Protein AF-0000000081618077 (afdb_homodimer)

Nearest PDB structures (foldseek):
  6erg-assembly1_B  TM=7.953E-01  e=5.689E-42  Homo sapiens
  7zyg-assembly1_B  TM=7.832E-01  e=3.980E-41  Homo sapiens
  8bhv-assembly1_b  TM=7.689E-01  e=1.955E-40  Homo sapiens
  8asc-assembly1_F  TM=7.345E-01  e=3.499E-38  Homo sapiens
  8asc-assembly1_P  TM=7.189E-01  e=2.764E-38  Homo sapiens

Foldseek 3Di:
DPQFAEEEEEEDEQEAQDLPGDDDPVLLQLVLLLVLLVLLLCVQAPQPHKYAYKYARAPDQDFPVRFPRIHQDADPVRHRIDTRDLVVSVVSNPRHHDHGHDDQVVNLVRVLVVCVVPVDDPGAAEYEYRDQQPHAPVPDPDDLVVSLVSCQVSVYAYEYEHADDDPPDDPPPAHPSNVSVVVSCVSNVHHYYYSVVSSVVSLFNDDDDDDWDWQWAWEDEPPDTFIKTKTFDDAADDDRPDDFDWADVPPPPPPHDGGHGDDDDDQDFDPDPPRPRDDPVPDFDFDDDPNDTGTADPVRVVVPAQFPFFFHKYFPDKDAQVVPDPVQFDDDNTKMWMDGPDPVNHVVVVVVLVVCVVRRMKTWIWGDRGGSRDIWTWIWHWDDDDPPDDTTTIITTGDDPVPDDDADDDPCVVVCPPPDPVLVVLVVQLCVLQDQDCPPVVPDPPSCSLDDPPNQDQLVVRQVSQQVSCCSNPVPDDGDDRDPVSVCSPPRDPSSVVSNPVSVVVNCVVVPPPPPPPPPPPPPPPPPPPDDDDPPDDPDPPPPPPPPPCDPVCVVPVPPHPPPPPPVVPPVD/DPQFAEEEEEEAEQEAQDLPGDDDPVLLQLVLLLVLLVLLLCVQAPQPHKYAYKYARAPDQDFPVRFPRIDQDADPVRHRIDTRDLVVSVVSNPRHHDHGHDDQVVNLVRVLVVCVVPVDDPGAAEYEYRDQQPHAPVPDPDDLVVSLVSCQVSVYAYEYEHADDDPPDDPPPAHPSNVSVVVSCVSNVHHYYYSVVSSVVSLFRDDDDDDWDWQWAWEDEPPDTFIKTKTFDDAADDDRDDDFDWADVPPPPPPHPTGHGDDDDDQDFDPDPPRDRDDPVPDFDFDDDPNDTGTADPVRVVVPAQFPFFFHKYFPDKDALVVPDPVQFDDDNTKMWMDGPDPVNHVVVVVVLVVCVVRRMKTWIWGDRGGSRDIWTWIWHWDDDDPPDDTTTIITTGDDPVPDDDADDDPCVVVCPPPDPVLVVLVVQLCVLQDQDCPPVVPDPPSCSLDDPPNQDQLV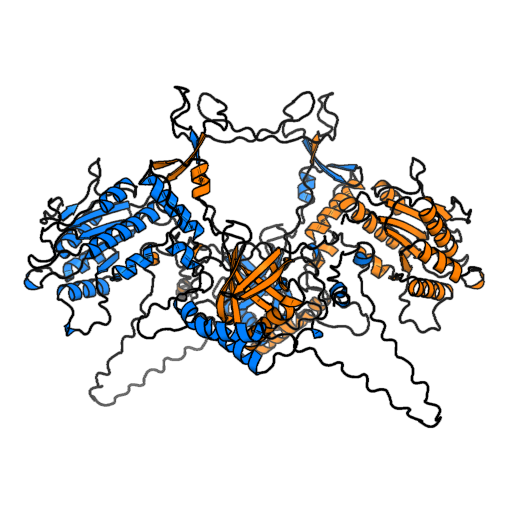VRQVSQQVSCCSNPVPDDGDDRDPVSVCSPPRDPSSVVSNPVSVVVNCVVVPPPPPPPDPPPPPPPPPPPDDDPDPDDPDPPCPPPPPPCDPVCVVPPDPHPPPPPPVVPPVD

Solvent-accessible surface area (backbone atoms only — not comparable to full-atom values): 64498 Å² total; per-residue (Å²): 131,76,82,68,46,38,39,41,32,40,37,42,57,29,28,15,52,35,93,87,46,76,72,56,66,67,59,46,53,49,47,35,51,38,52,40,36,54,41,49,42,28,22,73,76,40,50,83,26,34,34,31,47,33,36,27,6,33,97,48,65,40,53,92,82,63,48,73,19,24,26,57,48,50,50,98,84,68,38,50,62,38,56,39,37,60,66,60,42,52,53,51,67,64,63,66,78,42,87,32,62,32,55,71,65,60,42,50,52,51,50,53,48,49,49,65,71,67,57,83,64,95,47,48,38,37,37,41,39,42,46,74,50,68,39,64,58,92,73,59,89,67,62,67,65,55,56,46,50,52,34,56,73,68,58,40,41,42,36,39,31,27,71,61,80,67,86,84,53,62,78,86,75,59,45,61,37,45,50,48,53,51,51,46,21,68,76,52,72,28,44,79,40,27,49,66,56,47,40,65,41,40,69,61,76,69,82,65,58,67,77,83,72,60,50,73,48,46,42,26,54,89,88,44,71,38,46,25,28,35,34,70,29,19,52,60,77,75,75,72,80,72,73,40,39,17,33,31,69,76,45,76,55,91,80,62,66,55,68,36,79,53,51,77,42,77,46,56,42,30,76,55,96,65,68,46,64,63,58,81,84,45,48,37,42,24,43,80,48,40,93,40,78,37,75,41,52,75,69,47,52,59,62,45,44,48,75,66,44,62,57,40,34,32,58,41,31,28,42,53,45,82,66,60,49,74,61,47,37,31,28,45,61,48,20,32,35,36,36,56,58,44,78,85,26,36,54,62,48,50,51,51,37,50,52,26,53,76,70,44,36,26,37,35,27,34,36,20,83,38,71,41,31,76,68,41,46,29,36,36,39,62,41,69,91,47,87,90,45,46,67,28,28,34,47,40,36,40,37,34,27,83,21,44,54,86,64,71,45,69,84,54,74,76,57,61,65,77,65,50,71,67,55,47,49,49,53,49,50,38,48,61,30,33,34,63,70,74,70,59,55,84,81,64,84,72,73,73,61,71,85,37,68,31,57,39,68,51,47,50,60,45,46,35,52,49,47,52,51,46,41,65,79,34,76,86,55,79,82,76,76,83,58,66,71,49,59,48,69,73,40,49,52,71,68,38,57,62,49,35,57,62,43,49,58,54,44,52,56,57,70,66,47,71,78,77,72,76,72,75,76,67,73,70,68,76,66,81,72,77,72,78,80,77,79,75,79,83,77,80,80,81,77,78,72,82,74,76,78,63,49,63,50,50,68,77,36,72,54,59,60,63,70,79,68,67,55,75,66,60,64,84,103,130,74,82,68,47,38,38,41,32,41,35,42,56,31,27,15,53,36,92,86,46,74,71,55,67,66,60,44,55,50,48,35,50,39,53,39,37,54,41,48,42,28,22,73,76,40,50,82,26,34,35,29,48,34,36,26,6,33,97,48,64,41,54,94,82,64,49,73,19,24,25,57,48,51,50,97,85,66,38,51,63,39,58,39,39,59,67,61,44,52,52,51,67,64,63,67,78,42,86,32,62,32,56,70,66,62,42,50,51,52,50,54,50,50,49,65,72,66,56,83,64,94,48,49,37,38,38,41,38,42,45,74,49,68,38,65,55,93,72,58,91,67,62,67,66,56,55,46,49,52,35,57,73,68,58,40,41,43,36,38,32,25,71,62,80,68,87,82,52,63,79,85,74,59,45,61,38,44,50,48,53,51,51,46,22,66,75,55,72,28,43,80,40,26,48,66,56,48,40,64,44,40,69,61,76,68,80,68,60,66,76,82,71,60,51,74,48,44,43,27,54,89,88,44,71,36,46,27,27,35,33,70,30,19,50,60,78,75,76,73,81,74,71,40,39,16,35,32,68,75,45,76,56,92,80,62,65,55,66,36,78,51,50,75,43,77,47,58,41,28,75,55,95,67,66,48,64,62,58,81,83,46,49,36,42,25,45,79,50,39,92,39,78,36,77,41,54,76,70,47,52,60,61,45,45,48,73,65,43,62,58,41,34,33,59,42,30,27,40,53,45,81,66,60,48,74,60,45,38,31,28,44,63,48,19,32,36,36,35,58,57,43,78,85,26,36,53,63,49,50,51,51,38,50,52,28,53,76,67,44,36,25,37,35,28,34,36,20,84,39,71,41,30,76,66,40,46,30,35,38,38,62,41,69,91,45,87,91,46,46,68,29,29,34,49,40,38,40,36,34,26,84,24,43,52,84,64,70,44,68,86,56,78,75,56,61,64,76,63,52,70,68,55,46,49,50,51,48,49,38,48,59,30,32,33,63,69,76,69,60,56,83,82,62,84,73,75,73,62,70,88,37,68,31,57,39,68,52,47,50,61,45,45,35,52,50,47,51,52,46,39,64,77,34,76,85,55,80,83,74,75,84,58,66,70,48,58,49,69,72,41,50,50,70,70,39,57,61,49,35,57,62,43,49,56,54,46,51,56,57,70,64,47,70,78,75,70,76,70,72,75,65,71,69,67,76,66,82,73,70,80,81,82,76,80,76,76,85,76,80,77,80,75,79,70,82,74,76,76,62,50,63,50,48,67,78,37,70,53,58,58,61,72,79,70,67,56,76,68,59,64,82,104

Organism: Polistes dominula (NCBI:txid743375)

Structure (mmCIF, N/CA/C/O backbone):
data_AF-0000000081618077-model_v1
#
loop_
_entity.id
_entity.type
_entity.pdbx_description
1 polymer 'X-ray repair cross-complementing protein 5-like isoform X2'
#
loop_
_atom_site.group_PDB
_atom_site.id
_atom_site.type_symbol
_atom_site.label_atom_id
_atom_site.label_alt_id
_atom_site.label_comp_id
_atom_site.label_asym_id
_atom_site.label_entity_id
_atom_site.label_seq_id
_atom_site.pdbx_PDB_ins_code
_atom_site.Cartn_x
_atom_site.Cartn_y
_atom_site.Cartn_z
_atom_site.occupancy
_atom_site.B_iso_or_equiv
_atom_site.auth_seq_id
_atom_site.auth_comp_id
_atom_site.auth_asym_id
_atom_site.auth_atom_id
_atom_site.pdbx_PDB_model_num
ATOM 1 N N . MET A 1 1 ? 20.344 -14.266 -14.086 1 34.03 1 MET A N 1
ATOM 2 C CA . MET A 1 1 ? 20.453 -15.445 -14.938 1 34.03 1 MET A CA 1
ATOM 3 C C . MET A 1 1 ? 19.125 -15.734 -15.641 1 34.03 1 MET A C 1
ATOM 5 O O . MET A 1 1 ? 18.078 -15.781 -15 1 34.03 1 MET A O 1
ATOM 9 N N . VAL A 1 2 ? 19.094 -15.586 -16.797 1 46.75 2 VAL A N 1
ATOM 10 C CA . VAL A 1 2 ? 18.062 -15.742 -17.812 1 46.75 2 VAL A CA 1
ATOM 11 C C . VAL A 1 2 ? 17.391 -17.109 -17.656 1 46.75 2 VAL A C 1
ATOM 13 O O . VAL A 1 2 ? 18.062 -18.109 -17.406 1 46.75 2 VAL A O 1
ATOM 16 N N . ASN A 1 3 ? 16.109 -17.188 -17.203 1 62.53 3 ASN A N 1
ATOM 17 C CA . ASN A 1 3 ? 15.352 -18.438 -17.141 1 62.53 3 ASN A CA 1
ATOM 18 C C . ASN A 1 3 ? 15.734 -19.375 -18.281 1 62.53 3 ASN A C 1
ATOM 20 O O . ASN A 1 3 ? 15.586 -19.016 -19.453 1 62.53 3 ASN A O 1
ATOM 24 N N . LYS A 1 4 ? 16.688 -20.297 -17.953 1 77.75 4 LYS A N 1
ATOM 25 C CA . LYS A 1 4 ? 17.109 -21.281 -18.938 1 77.75 4 LYS A CA 1
ATOM 26 C C . LYS A 1 4 ? 15.914 -21.859 -19.688 1 77.75 4 LYS A C 1
ATOM 28 O O . LYS A 1 4 ? 14.836 -22.031 -19.109 1 77.75 4 LYS A O 1
ATOM 33 N N . LYS A 1 5 ? 16.125 -21.969 -20.938 1 87.56 5 LYS A N 1
ATOM 34 C CA . LYS A 1 5 ? 15.117 -22.578 -21.781 1 87.56 5 LYS A CA 1
ATOM 35 C C . LYS A 1 5 ? 14.773 -23.984 -21.328 1 87.56 5 LYS A C 1
ATOM 37 O O . LYS A 1 5 ? 15.633 -24.688 -20.781 1 87.56 5 LYS A O 1
ATOM 42 N N . GLU A 1 6 ? 13.57 -24.375 -21.438 1 91.44 6 GLU A N 1
ATOM 43 C CA . GLU A 1 6 ? 13.102 -25.688 -21.016 1 91.44 6 GLU A CA 1
ATOM 44 C C . GLU A 1 6 ? 12.555 -26.5 -22.188 1 91.44 6 GLU A C 1
ATOM 46 O O . GLU A 1 6 ? 11.891 -25.953 -23.062 1 91.44 6 GLU A O 1
ATOM 51 N N . LEU A 1 7 ? 13.016 -27.688 -22.297 1 94.44 7 LEU A N 1
ATOM 52 C CA . LEU A 1 7 ? 12.445 -28.656 -23.234 1 94.44 7 LEU A CA 1
ATOM 53 C C . LEU A 1 7 ? 11.547 -29.656 -22.5 1 94.44 7 LEU A C 1
ATOM 55 O O . LEU A 1 7 ? 12.016 -30.453 -21.688 1 94.44 7 LEU A O 1
ATOM 59 N N . LEU A 1 8 ? 10.281 -29.578 -22.75 1 95.81 8 LEU A N 1
ATOM 60 C CA . LEU A 1 8 ? 9.273 -30.422 -22.094 1 95.81 8 LEU A CA 1
ATOM 61 C C . LEU A 1 8 ? 8.68 -31.422 -23.094 1 95.81 8 LEU A C 1
ATOM 63 O O . LEU A 1 8 ? 8.133 -31.031 -24.125 1 95.81 8 LEU A O 1
ATOM 67 N N . VAL A 1 9 ? 8.836 -32.719 -22.797 1 97.38 9 VAL A N 1
ATOM 68 C CA . VAL A 1 9 ? 8.289 -33.75 -23.656 1 97.38 9 VAL A CA 1
ATOM 69 C C . VAL A 1 9 ? 7.141 -34.469 -22.953 1 97.38 9 VAL A C 1
ATOM 71 O O . VAL A 1 9 ? 7.316 -35 -21.859 1 97.38 9 VAL A O 1
ATOM 74 N N . PHE A 1 10 ? 5.973 -34.438 -23.562 1 98.12 10 PHE A N 1
ATOM 75 C CA . PHE A 1 10 ? 4.82 -35.188 -23.047 1 98.12 10 PHE A CA 1
ATOM 76 C C . PHE A 1 10 ? 4.742 -36.562 -23.641 1 98.12 10 PHE A C 1
ATOM 78 O O . PHE A 1 10 ? 4.805 -36.75 -24.859 1 98.12 10 PHE A O 1
ATOM 85 N N . VAL A 1 11 ? 4.684 -37.562 -22.828 1 98.12 11 VAL A N 1
ATOM 86 C CA . VAL A 1 11 ? 4.469 -38.938 -23.266 1 98.12 11 VAL A CA 1
ATOM 87 C C . VAL A 1 11 ? 3.076 -39.406 -22.844 1 98.12 11 VAL A C 1
ATOM 89 O O . VAL A 1 11 ? 2.84 -39.719 -21.672 1 98.12 11 VAL A O 1
ATOM 92 N N . ILE A 1 12 ? 2.174 -39.531 -23.781 1 97.25 12 ILE A N 1
ATOM 93 C CA . ILE A 1 12 ? 0.76 -39.75 -23.484 1 97.25 12 ILE A CA 1
ATOM 94 C C . ILE A 1 12 ? 0.323 -41.125 -23.938 1 97.25 12 ILE A C 1
ATOM 96 O O . ILE A 1 12 ? 0.612 -41.562 -25.062 1 97.25 12 ILE A O 1
ATOM 100 N N . ASN A 1 13 ? -0.361 -41.812 -23.078 1 94.25 13 ASN A N 1
ATOM 101 C CA . ASN A 1 13 ? -0.934 -43.125 -23.375 1 94.25 13 ASN A CA 1
ATOM 102 C C . ASN A 1 13 ? -2.279 -43 -24.094 1 94.25 13 ASN A C 1
ATOM 104 O O . ASN A 1 13 ? -3.256 -42.531 -23.5 1 94.25 13 ASN A O 1
ATOM 108 N N . VAL A 1 14 ? -2.41 -43.375 -25.312 1 94.25 14 VAL A N 1
ATOM 109 C CA . VAL A 1 14 ? -3.684 -43.344 -26.031 1 94.25 14 VAL A CA 1
ATOM 110 C C . VAL A 1 14 ? -4.176 -44.75 -26.297 1 94.25 14 VAL A C 1
ATOM 112 O O . VAL A 1 14 ? -5.246 -44.938 -26.875 1 94.25 14 VAL A O 1
ATOM 115 N N . GLY A 1 15 ? -3.383 -45.688 -25.844 1 90.94 15 GLY A N 1
ATOM 116 C CA . GLY A 1 15 ? -3.73 -47.062 -26.094 1 90.94 15 GLY A CA 1
ATOM 117 C C . GLY A 1 15 ? -4.078 -47.844 -24.828 1 90.94 15 GLY A C 1
ATOM 118 O O . GLY A 1 15 ? -4.586 -47.25 -23.859 1 90.94 15 GLY A O 1
ATOM 119 N N . VAL A 1 16 ? -3.975 -49.219 -24.938 1 86.62 16 VAL A N 1
ATOM 120 C CA . VAL A 1 16 ? -4.273 -50.094 -23.797 1 86.62 16 VAL A CA 1
ATOM 121 C C . VAL A 1 16 ? -3.004 -50.781 -23.344 1 86.62 16 VAL A C 1
ATOM 123 O O . VAL A 1 16 ? -2.1 -51.031 -24.141 1 86.62 16 VAL A O 1
ATOM 126 N N . SER A 1 17 ? -2.85 -50.938 -22.078 1 78.31 17 SER A N 1
ATOM 127 C CA . SER A 1 17 ? -1.654 -51.562 -21.516 1 78.31 17 SER A CA 1
ATOM 128 C C . SER A 1 17 ? -1.641 -53.062 -21.781 1 78.31 17 SER A C 1
ATOM 130 O O . SER A 1 17 ? -0.574 -53.688 -21.844 1 78.31 17 SER A O 1
ATOM 132 N N . SER A 1 18 ? -2.758 -53.656 -21.766 1 75.62 18 SER A N 1
ATOM 133 C CA . SER A 1 18 ? -2.865 -55.062 -22.078 1 75.62 18 SER A CA 1
ATOM 134 C C . SER A 1 18 ? -4.098 -55.375 -22.922 1 75.62 18 SER A C 1
ATOM 136 O O . SER A 1 18 ? -5.012 -54.531 -23 1 75.62 18 SER A O 1
ATOM 138 N N . LYS A 1 19 ? -4.02 -56.438 -23.609 1 70.19 19 LYS A N 1
ATOM 139 C CA . LYS A 1 19 ? -5.129 -56.844 -24.469 1 70.19 19 LYS A CA 1
ATOM 140 C C . LYS A 1 19 ? -6.43 -56.938 -23.672 1 70.19 19 LYS A C 1
ATOM 142 O O . LYS A 1 19 ? -7.512 -56.688 -24.219 1 70.19 19 LYS A O 1
ATOM 147 N N . ASP A 1 20 ? -6.277 -57.281 -22.359 1 67.19 20 ASP A N 1
ATOM 148 C CA . ASP A 1 20 ? -7.469 -57.5 -21.547 1 67.19 20 ASP A CA 1
ATOM 149 C C . ASP A 1 20 ? -7.832 -56.25 -20.75 1 67.19 20 ASP A C 1
ATOM 151 O O . ASP A 1 20 ? -8.836 -56.219 -20.047 1 67.19 20 ASP A O 1
ATOM 155 N N . SER A 1 21 ? -6.973 -55.312 -21.031 1 70.5 21 SER A N 1
ATOM 156 C CA . SER A 1 21 ? -7.215 -54.094 -20.219 1 70.5 21 SER A CA 1
ATOM 157 C C . SER A 1 21 ? -8.188 -53.156 -20.906 1 70.5 21 SER A C 1
ATOM 159 O O . SER A 1 21 ? -8.281 -53.156 -22.141 1 70.5 21 SER A O 1
ATOM 161 N N . GLN A 1 22 ? -9.094 -52.625 -20.078 1 71.81 22 GLN A N 1
ATOM 162 C CA . GLN A 1 22 ? -10.062 -51.656 -20.594 1 71.81 22 GLN A CA 1
ATOM 163 C C . GLN A 1 22 ? -9.469 -50.25 -20.625 1 71.81 22 GLN A C 1
ATOM 165 O O . GLN A 1 22 ? -8.68 -49.875 -19.75 1 71.81 22 GLN A O 1
ATOM 170 N N . SER A 1 23 ? -9.711 -49.688 -21.734 1 74.62 23 SER A N 1
ATOM 171 C CA . SER A 1 23 ? -9.312 -48.281 -21.875 1 74.62 23 SER A CA 1
ATOM 172 C C . SER A 1 23 ? -9.977 -47.406 -20.812 1 74.62 23 SER A C 1
ATOM 174 O O . SER A 1 23 ? -11.062 -47.719 -20.328 1 74.62 23 SER A O 1
ATOM 176 N N . ASN A 1 24 ? -9.281 -46.5 -20.234 1 81.62 24 ASN A N 1
ATOM 177 C CA . ASN A 1 24 ? -9.797 -45.562 -19.25 1 81.62 24 ASN A CA 1
ATOM 178 C C . ASN A 1 24 ? -9.984 -44.156 -19.859 1 81.62 24 ASN A C 1
ATOM 180 O O . ASN A 1 24 ? -9.055 -43.344 -19.844 1 81.62 24 ASN A O 1
ATOM 184 N N . PRO A 1 25 ? -11.094 -43.906 -20.391 1 88.44 25 PRO A N 1
ATOM 185 C CA . PRO A 1 25 ? -11.352 -42.594 -21.047 1 88.44 25 PRO A CA 1
ATOM 186 C C . PRO A 1 25 ? -11.18 -41.406 -20.094 1 88.44 25 PRO A C 1
ATOM 188 O O . PRO A 1 25 ? -10.789 -40.344 -20.516 1 88.44 25 PRO A O 1
ATOM 191 N N . VAL A 1 26 ? -11.453 -41.656 -18.828 1 90.75 26 VAL A N 1
ATOM 192 C CA . VAL A 1 26 ? -11.344 -40.594 -17.844 1 90.75 26 VAL A CA 1
ATOM 193 C C . VAL A 1 26 ? -9.883 -40.188 -17.688 1 90.75 26 VAL A C 1
ATOM 195 O O . VAL A 1 26 ? -9.578 -39 -17.562 1 90.75 26 VAL A O 1
ATOM 198 N N . PHE A 1 27 ? -9.023 -41.156 -17.734 1 92.62 27 PHE A N 1
ATOM 199 C CA . PHE A 1 27 ? -7.598 -40.906 -17.609 1 92.62 27 PHE A CA 1
ATOM 200 C C . PHE A 1 27 ? -7.098 -40.062 -18.766 1 92.62 27 PHE A C 1
ATOM 202 O O . PHE A 1 27 ? -6.359 -39.094 -18.562 1 92.62 27 PHE A O 1
ATOM 209 N N . LEU A 1 28 ? -7.516 -40.344 -19.953 1 94.62 28 LEU A N 1
ATOM 210 C CA . LEU A 1 28 ? -7.082 -39.594 -21.125 1 94.62 28 LEU A CA 1
ATOM 211 C C . LEU A 1 28 ? -7.648 -38.188 -21.094 1 94.62 28 LEU A C 1
ATOM 213 O O . LEU A 1 28 ? -6.957 -37.219 -21.453 1 94.62 28 LEU A O 1
ATOM 217 N N . ASP A 1 29 ? -8.898 -38.094 -20.688 1 95.19 29 ASP A N 1
ATOM 218 C CA . ASP A 1 29 ? -9.523 -36.781 -20.625 1 95.19 29 ASP A CA 1
ATOM 219 C C . ASP A 1 29 ? -8.766 -35.844 -19.672 1 95.19 29 ASP A C 1
ATOM 221 O O . ASP A 1 29 ? -8.516 -34.688 -19.984 1 95.19 29 ASP A O 1
ATOM 225 N N . LYS A 1 30 ? -8.414 -36.344 -18.531 1 95.12 30 LYS A N 1
ATOM 226 C CA . LYS A 1 30 ? -7.656 -35.562 -17.562 1 95.12 30 LYS A CA 1
ATOM 227 C C . LYS A 1 30 ? -6.258 -35.25 -18.094 1 95.12 30 LYS A C 1
ATOM 229 O O . LYS A 1 30 ? -5.73 -34.156 -17.844 1 95.12 30 LYS A O 1
ATOM 234 N N . THR A 1 31 ? -5.707 -36.219 -18.781 1 96.56 31 THR A N 1
ATOM 235 C CA . THR A 1 31 ? -4.398 -36.031 -19.375 1 96.56 31 THR A CA 1
ATOM 236 C C . THR A 1 31 ? -4.441 -34.844 -20.359 1 96.56 31 THR A C 1
ATOM 238 O O . THR A 1 31 ? -3.564 -34 -20.344 1 96.56 31 THR A O 1
ATOM 241 N N . LYS A 1 32 ? -5.465 -34.875 -21.188 1 97 32 LYS A N 1
ATOM 242 C CA . LYS A 1 32 ? -5.629 -33.812 -22.172 1 97 32 LYS A CA 1
ATOM 243 C C . LYS A 1 32 ? -5.684 -32.438 -21.5 1 97 32 LYS A C 1
ATOM 245 O O . LYS A 1 32 ? -5.035 -31.484 -21.953 1 97 32 LYS A O 1
ATOM 250 N N . LYS A 1 33 ? -6.406 -32.375 -20.406 1 94.94 33 LYS A N 1
ATOM 251 C CA . LYS A 1 33 ? -6.566 -31.125 -19.688 1 94.94 33 LYS A CA 1
ATOM 252 C C . LYS A 1 33 ? -5.25 -30.672 -19.047 1 94.94 33 LYS A C 1
ATOM 254 O O . LYS A 1 33 ? -4.906 -29.484 -19.078 1 94.94 33 LYS A O 1
ATOM 259 N N . ILE A 1 34 ? -4.543 -31.578 -18.469 1 96.19 34 ILE A N 1
ATOM 260 C CA . ILE A 1 34 ? -3.27 -31.281 -17.828 1 96.19 34 ILE A CA 1
ATOM 261 C C . ILE A 1 34 ? -2.285 -30.734 -18.859 1 96.19 34 ILE A C 1
ATOM 263 O O . ILE A 1 34 ? -1.62 -29.719 -18.625 1 96.19 34 ILE A O 1
ATOM 267 N N . VAL A 1 35 ? -2.188 -31.422 -19.984 1 97 35 VAL A N 1
ATOM 268 C CA . VAL A 1 35 ? -1.277 -31 -21.047 1 97 35 VAL A CA 1
ATOM 269 C C . VAL A 1 35 ? -1.683 -29.625 -21.562 1 97 35 VAL A C 1
ATOM 271 O O . VAL A 1 35 ? -0.826 -28.766 -21.812 1 97 35 VAL A O 1
ATOM 274 N N . GLN A 1 36 ? -2.977 -29.453 -21.719 1 95.44 36 GLN A N 1
ATOM 275 C CA . GLN A 1 36 ? -3.471 -28.141 -22.141 1 95.44 36 GLN A CA 1
ATOM 276 C C . GLN A 1 36 ? -3.035 -27.062 -21.156 1 95.44 36 GLN A C 1
ATOM 278 O O . GLN A 1 36 ? -2.535 -26.016 -21.578 1 95.44 36 GLN A O 1
ATOM 283 N N . HIS A 1 37 ? -3.219 -27.328 -19.906 1 94.62 37 HIS A N 1
ATOM 284 C CA . HIS A 1 37 ? -2.855 -26.359 -18.875 1 94.62 37 HIS A CA 1
ATOM 285 C C . HIS A 1 37 ? -1.369 -26.016 -18.938 1 94.62 37 HIS A C 1
ATOM 287 O O . HIS A 1 37 ? -0.991 -24.844 -18.875 1 94.62 37 HIS A O 1
ATOM 293 N N . LEU A 1 38 ? -0.6 -27 -19.047 1 94.81 38 LEU A N 1
ATOM 294 C CA . LEU A 1 38 ? 0.847 -26.812 -19.078 1 94.81 38 LEU A CA 1
ATOM 295 C C . LEU A 1 38 ? 1.277 -26.047 -20.312 1 94.81 38 LEU A C 1
ATOM 297 O O . LEU A 1 38 ? 2.156 -25.172 -20.25 1 94.81 38 LEU A O 1
ATOM 301 N N . MET A 1 39 ? 0.661 -26.344 -21.406 1 94 39 MET A N 1
ATOM 302 C CA . MET A 1 39 ? 0.967 -25.641 -22.656 1 94 39 MET A CA 1
ATOM 303 C C . MET A 1 39 ? 0.556 -24.188 -22.578 1 94 39 MET A C 1
ATOM 305 O O . MET A 1 39 ? 1.293 -23.297 -23.016 1 94 39 MET A O 1
ATOM 309 N N . GLU A 1 40 ? -0.599 -23.969 -22.047 1 92.5 40 GLU A N 1
ATOM 310 C CA . GLU A 1 40 ? -1.066 -22.594 -21.875 1 92.5 40 GLU A CA 1
ATOM 311 C C . GLU A 1 40 ? -0.098 -21.797 -21.016 1 92.5 40 GLU A C 1
ATOM 313 O O . GLU A 1 40 ? 0.224 -20.641 -21.344 1 92.5 40 GLU A O 1
ATOM 318 N N . LYS A 1 41 ? 0.281 -22.391 -19.938 1 91.25 41 LYS A N 1
ATOM 319 C CA . LYS A 1 41 ? 1.24 -21.719 -19.062 1 91.25 41 LYS A CA 1
ATOM 320 C C . LYS A 1 41 ? 2.496 -21.312 -19.828 1 91.25 41 LYS A C 1
ATOM 322 O O . LYS A 1 41 ? 3 -20.203 -19.641 1 91.25 41 LYS A O 1
ATOM 327 N N . LYS A 1 42 ? 2.977 -22.172 -20.688 1 92.12 42 LYS A N 1
ATOM 328 C CA . LYS A 1 42 ? 4.172 -21.875 -21.469 1 92.12 42 LYS A CA 1
ATOM 329 C C . LYS A 1 42 ? 3.895 -20.797 -22.516 1 92.12 42 LYS A C 1
ATOM 331 O O . LYS A 1 42 ? 4.719 -19.906 -22.734 1 92.12 42 LYS A O 1
ATOM 336 N N . ILE A 1 43 ? 2.777 -20.875 -23.141 1 91.56 43 ILE A N 1
ATOM 337 C CA . ILE A 1 43 ? 2.414 -19.891 -24.156 1 91.56 43 ILE A CA 1
ATOM 338 C C . ILE A 1 43 ? 2.391 -18.5 -23.531 1 91.56 43 ILE A C 1
ATOM 340 O O . ILE A 1 43 ? 2.873 -17.531 -24.141 1 91.56 43 ILE A O 1
ATOM 344 N N . PHE A 1 44 ? 1.904 -18.375 -22.391 1 87 44 PHE A N 1
ATOM 345 C CA . PHE A 1 44 ? 1.697 -17.062 -21.781 1 87 44 PHE A CA 1
ATOM 346 C C . PHE A 1 44 ? 2.986 -16.547 -21.141 1 87 44 PHE A C 1
ATOM 348 O O . PHE A 1 44 ? 3.287 -15.359 -21.219 1 87 44 PHE A O 1
ATOM 355 N N . TYR A 1 45 ? 3.705 -17.375 -20.516 1 84.25 45 TYR A N 1
ATOM 356 C CA . TYR A 1 45 ? 4.793 -16.844 -19.703 1 84.25 45 TYR A CA 1
ATOM 357 C C . TYR A 1 45 ? 6.148 -17.266 -20.266 1 84.25 45 TYR A C 1
ATOM 359 O O . TYR A 1 45 ? 7.164 -16.609 -20 1 84.25 45 TYR A O 1
ATOM 367 N N . ARG A 1 46 ? 6.188 -18.453 -21.016 1 88.5 46 ARG A N 1
ATOM 368 C CA . ARG A 1 46 ? 7.449 -18.969 -21.531 1 88.5 46 ARG A CA 1
ATOM 369 C C . ARG A 1 46 ? 7.305 -19.406 -22.984 1 88.5 46 ARG A C 1
ATOM 371 O O . ARG A 1 46 ? 7.508 -20.578 -23.312 1 88.5 46 ARG A O 1
ATOM 378 N N . PRO A 1 47 ? 7.113 -18.406 -23.781 1 88.06 47 PRO A N 1
ATOM 379 C CA . PRO A 1 47 ? 6.824 -18.75 -25.172 1 88.06 47 PRO A CA 1
ATOM 380 C C . PRO A 1 47 ? 8.047 -19.297 -25.906 1 88.06 47 PRO A C 1
ATOM 382 O O . PRO A 1 47 ? 7.902 -19.922 -26.969 1 88.06 47 PRO A O 1
ATOM 385 N N . LYS A 1 48 ? 9.242 -19.156 -25.375 1 88.44 48 LYS A N 1
ATOM 386 C CA . LYS A 1 48 ? 10.453 -19.594 -26.062 1 88.44 48 LYS A CA 1
ATOM 387 C C . LYS A 1 48 ? 10.805 -21.031 -25.688 1 88.44 48 LYS A C 1
ATOM 389 O O . LYS A 1 48 ? 11.719 -21.625 -26.266 1 88.44 48 LYS A O 1
ATOM 394 N N . ASP A 1 49 ? 10.133 -21.625 -24.766 1 91.25 49 ASP A N 1
ATOM 395 C CA . ASP A 1 49 ? 10.352 -23.016 -24.391 1 91.25 49 ASP A CA 1
ATOM 396 C C . ASP A 1 49 ? 9.969 -23.953 -25.547 1 91.25 49 ASP A C 1
ATOM 398 O O . ASP A 1 49 ? 9.367 -23.516 -26.531 1 91.25 49 ASP A O 1
ATOM 402 N N . GLU A 1 50 ? 10.422 -25.125 -25.438 1 93.62 50 GLU A N 1
ATOM 403 C CA . GLU A 1 50 ? 10.164 -26.109 -26.484 1 93.62 50 GLU A CA 1
ATOM 404 C C . GLU A 1 50 ? 9.359 -27.297 -25.938 1 93.62 50 GLU A C 1
ATOM 406 O O . GLU A 1 50 ? 9.531 -27.688 -24.781 1 93.62 50 GLU A O 1
ATOM 411 N N . ILE A 1 51 ? 8.523 -27.828 -26.812 1 95.44 51 ILE A N 1
ATOM 412 C CA . ILE A 1 51 ? 7.637 -28.922 -26.422 1 95.44 51 ILE A CA 1
ATOM 413 C C . ILE A 1 51 ? 7.75 -30.062 -27.422 1 95.44 51 ILE A C 1
ATOM 415 O O . ILE A 1 51 ? 7.836 -29.844 -28.625 1 95.44 51 ILE A O 1
ATOM 419 N N . GLY A 1 52 ? 7.895 -31.266 -26.922 1 96.31 52 GLY A N 1
ATOM 420 C CA . GLY A 1 52 ? 7.742 -32.5 -27.688 1 96.31 52 GLY A CA 1
ATOM 421 C C . GLY A 1 52 ? 6.551 -33.312 -27.25 1 96.31 52 GLY A C 1
ATOM 422 O O . GLY A 1 52 ? 6.227 -33.375 -26.062 1 96.31 52 GLY A O 1
ATOM 423 N N . LEU A 1 53 ? 5.852 -33.906 -28.203 1 97 53 LEU A N 1
ATOM 424 C CA . LEU A 1 53 ? 4.684 -34.75 -27.922 1 97 53 LEU A CA 1
ATOM 425 C C . LEU A 1 53 ? 4.879 -36.156 -28.469 1 97 53 LEU A C 1
ATOM 427 O O . LEU A 1 53 ? 5.148 -36.344 -29.656 1 97 53 LEU A O 1
ATOM 431 N N . LEU A 1 54 ? 4.863 -37.094 -27.609 1 97.44 54 LEU A N 1
ATOM 432 C CA . LEU A 1 54 ? 4.992 -38.5 -27.953 1 97.44 54 LEU A CA 1
ATOM 433 C C . LEU A 1 54 ? 3.754 -39.281 -27.531 1 97.44 54 LEU A C 1
ATOM 435 O O . LEU A 1 54 ? 3.322 -39.188 -26.375 1 97.44 54 LEU A O 1
ATOM 439 N N . LEU A 1 55 ? 3.156 -40 -28.438 1 97.12 55 LEU A N 1
ATOM 440 C CA . LEU A 1 55 ? 1.999 -40.844 -28.156 1 97.12 55 LEU A CA 1
ATOM 441 C C . LEU A 1 55 ? 2.375 -42.344 -28.219 1 97.12 55 LEU A C 1
ATOM 443 O O . LEU A 1 55 ? 3.098 -42.75 -29.109 1 97.12 55 LEU A O 1
ATOM 447 N N . TYR A 1 56 ? 2.051 -43.031 -27.266 1 94.5 56 TYR A N 1
ATOM 448 C CA . TYR A 1 56 ? 2.201 -44.5 -27.375 1 94.5 56 TYR A CA 1
ATOM 449 C C . TYR A 1 56 ? 0.848 -45.188 -27.297 1 94.5 56 TYR A C 1
ATOM 451 O O . TYR A 1 56 ? -0.068 -44.688 -26.625 1 94.5 56 TYR A O 1
ATOM 459 N N . GLY A 1 57 ? 0.691 -46.25 -27.938 1 92.19 57 GLY A N 1
ATOM 460 C CA . GLY A 1 57 ? -0.598 -46.875 -28.203 1 92.19 57 GLY A CA 1
ATOM 461 C C . GLY A 1 57 ? -1.299 -46.281 -29.406 1 92.19 57 GLY A C 1
ATOM 462 O O . GLY A 1 57 ? -2.525 -46.344 -29.516 1 92.19 57 GLY A O 1
ATOM 463 N N . SER A 1 58 ? -0.57 -45.562 -30.203 1 93.56 58 SER A N 1
ATOM 464 C CA . SER A 1 58 ? -1.085 -44.938 -31.422 1 93.56 58 SER A CA 1
ATOM 465 C C . SER A 1 58 ? -1.229 -46 -32.531 1 93.56 58 SER A C 1
ATOM 467 O O . SER A 1 58 ? -0.605 -47.062 -32.469 1 93.56 58 SER A O 1
ATOM 469 N N . THR A 1 59 ? -2.031 -45.719 -33.562 1 92.94 59 THR A N 1
ATOM 470 C CA . THR A 1 59 ? -2.213 -46.594 -34.688 1 92.94 59 THR A CA 1
ATOM 471 C C . THR A 1 59 ? -1.032 -46.469 -35.656 1 92.94 59 THR A C 1
ATOM 473 O O . THR A 1 59 ? -0.82 -47.344 -36.5 1 92.94 59 THR A O 1
ATOM 476 N N . THR A 1 60 ? -0.291 -45.438 -35.5 1 93.06 60 THR A N 1
ATOM 477 C CA . THR A 1 60 ? 0.853 -45.188 -36.375 1 93.06 60 THR A CA 1
ATOM 478 C C . THR A 1 60 ? 2.162 -45.344 -35.594 1 93.06 60 THR A C 1
ATOM 480 O O . THR A 1 60 ? 2.205 -45.156 -34.375 1 93.06 60 THR A O 1
ATOM 483 N N . THR A 1 61 ? 3.148 -45.906 -36.219 1 93.5 61 THR A N 1
ATOM 484 C CA . THR A 1 61 ? 4.492 -46.031 -35.688 1 93.5 61 THR A CA 1
ATOM 485 C C . THR A 1 61 ? 5.449 -45.062 -36.344 1 93.5 61 THR A C 1
ATOM 487 O O . THR A 1 61 ? 5.688 -45.125 -37.562 1 93.5 61 THR A O 1
ATOM 490 N N . LEU A 1 62 ? 5.824 -44.094 -35.656 1 93.62 62 LEU A N 1
ATOM 491 C CA . LEU A 1 62 ? 6.75 -43.094 -36.156 1 93.62 62 LEU A CA 1
ATOM 492 C C . LEU A 1 62 ? 7.742 -42.656 -35.094 1 93.62 62 LEU A C 1
ATOM 494 O O . LEU A 1 62 ? 7.453 -41.75 -34.312 1 93.62 62 LEU A O 1
ATOM 498 N N . ASN A 1 63 ? 8.891 -43.219 -34.969 1 91.56 63 ASN A N 1
ATOM 499 C CA . ASN A 1 63 ? 10 -42.906 -34.062 1 91.56 63 ASN A CA 1
ATOM 500 C C . ASN A 1 63 ? 11.312 -43.5 -34.594 1 91.56 63 ASN A C 1
ATOM 502 O O . ASN A 1 63 ? 11.312 -44.375 -35.438 1 91.56 63 ASN A O 1
ATOM 506 N N . GLU A 1 64 ? 12.312 -43.062 -34.188 1 89.69 64 GLU A N 1
ATOM 507 C CA . GLU A 1 64 ? 13.609 -43.469 -34.719 1 89.69 64 GLU A CA 1
ATOM 508 C C . GLU A 1 64 ? 13.961 -44.875 -34.219 1 89.69 64 GLU A C 1
ATOM 510 O O . GLU A 1 64 ? 14.672 -45.625 -34.906 1 89.69 64 GLU A O 1
ATOM 515 N N . ASN A 1 65 ? 13.461 -45.281 -33.094 1 90.31 65 ASN A N 1
ATOM 516 C CA . ASN A 1 65 ? 13.75 -46.625 -32.531 1 90.31 65 ASN A CA 1
ATOM 517 C C . ASN A 1 65 ? 12.828 -47.688 -33.125 1 90.31 65 ASN A C 1
ATOM 519 O O . ASN A 1 65 ? 13.016 -48.875 -32.844 1 90.31 65 ASN A O 1
ATOM 523 N N . ASN A 1 66 ? 11.828 -47.312 -33.844 1 91.88 66 ASN A N 1
ATOM 524 C CA . ASN A 1 66 ? 10.867 -48.188 -34.5 1 91.88 66 ASN A CA 1
ATOM 525 C C . ASN A 1 66 ? 10.086 -49.031 -33.5 1 91.88 66 ASN A C 1
ATOM 527 O O . ASN A 1 66 ? 9.852 -50.219 -33.719 1 91.88 66 ASN A O 1
ATOM 531 N N . PHE A 1 67 ? 9.875 -48.438 -32.406 1 91.25 67 PHE A N 1
ATOM 532 C CA . PHE A 1 67 ? 8.977 -49.094 -31.469 1 91.25 67 PHE A CA 1
ATOM 533 C C . PHE A 1 67 ? 7.547 -49.094 -31.984 1 91.25 67 PHE A C 1
ATOM 535 O O . PHE A 1 67 ? 7.043 -48.062 -32.406 1 91.25 67 PHE A O 1
ATOM 542 N N . ASN A 1 68 ? 6.906 -50.25 -31.891 1 91.62 68 ASN A N 1
ATOM 543 C CA . ASN A 1 68 ? 5.559 -50.375 -32.438 1 91.62 68 ASN A CA 1
ATOM 544 C C . ASN A 1 68 ? 4.562 -49.5 -31.688 1 91.62 68 ASN A C 1
ATOM 546 O O . ASN A 1 68 ? 4.598 -49.406 -30.453 1 91.62 68 ASN A O 1
ATOM 550 N N . ASN A 1 69 ? 3.699 -48.75 -32.375 1 94.06 69 ASN A N 1
ATOM 551 C CA . ASN A 1 69 ? 2.576 -47.969 -31.875 1 94.06 69 ASN A CA 1
ATOM 552 C C . ASN A 1 69 ? 3.051 -46.781 -31.062 1 94.06 69 ASN A C 1
ATOM 554 O O . ASN A 1 69 ? 2.352 -46.344 -30.141 1 94.06 69 ASN A O 1
ATOM 558 N N . VAL A 1 70 ? 4.293 -46.406 -31.188 1 94.62 70 VAL A N 1
ATOM 559 C CA . VAL A 1 70 ? 4.82 -45.188 -30.594 1 94.62 70 VAL A CA 1
ATOM 560 C C . VAL A 1 70 ? 5.027 -44.125 -31.688 1 94.62 70 VAL A C 1
ATOM 562 O O . VAL A 1 70 ? 5.707 -44.375 -32.688 1 94.62 70 VAL A O 1
ATOM 565 N N . GLU A 1 71 ? 4.391 -43 -31.5 1 96.12 71 GLU A N 1
ATOM 566 C CA . GLU A 1 71 ? 4.395 -42 -32.562 1 96.12 71 GLU A CA 1
ATOM 567 C C . GLU A 1 71 ? 4.926 -40.656 -32.031 1 96.12 71 GLU A C 1
ATOM 569 O O . GLU A 1 71 ? 4.41 -40.125 -31.047 1 96.12 71 GLU A O 1
ATOM 574 N N . GLU A 1 72 ? 5.949 -40.156 -32.594 1 96 72 GLU A N 1
ATOM 575 C CA . GLU A 1 72 ? 6.402 -38.781 -32.375 1 96 72 GLU A CA 1
ATOM 576 C C . GLU A 1 72 ? 5.602 -37.781 -33.219 1 96 72 GLU A C 1
ATOM 578 O O . GLU A 1 72 ? 5.602 -37.875 -34.438 1 96 72 GLU A O 1
ATOM 583 N N . ILE A 1 73 ? 4.941 -36.875 -32.594 1 94.62 73 ILE A N 1
ATOM 584 C CA . ILE A 1 73 ? 4.082 -35.938 -33.312 1 94.62 73 ILE A CA 1
ATOM 585 C C . ILE A 1 73 ? 4.926 -34.812 -33.906 1 94.62 73 ILE A C 1
ATOM 587 O O . ILE A 1 73 ? 5.758 -34.219 -33.219 1 94.62 73 ILE A O 1
ATOM 591 N N . GLN A 1 74 ? 4.75 -34.594 -35.125 1 91.94 74 GLN A N 1
ATOM 592 C CA . GLN A 1 74 ? 5.473 -33.562 -35.844 1 91.94 74 GLN A CA 1
ATOM 593 C C . GLN A 1 74 ? 4.523 -32.469 -36.344 1 91.94 74 GLN A C 1
ATOM 595 O O . GLN A 1 74 ? 3.346 -32.75 -36.594 1 91.94 74 GLN A O 1
ATOM 600 N N . ASN A 1 75 ? 5.031 -31.344 -36.344 1 87.44 75 ASN A N 1
ATOM 601 C CA . ASN A 1 75 ? 4.223 -30.281 -36.906 1 87.44 75 ASN A CA 1
ATOM 602 C C . ASN A 1 75 ? 4.219 -30.328 -38.438 1 87.44 75 ASN A C 1
ATOM 604 O O . ASN A 1 75 ? 4.73 -31.281 -39.031 1 87.44 75 ASN A O 1
ATOM 608 N N . ASP A 1 76 ? 3.637 -29.312 -39.031 1 83.19 76 ASP A N 1
ATOM 609 C CA . ASP A 1 76 ? 3.502 -29.266 -40.469 1 83.19 76 ASP A CA 1
ATOM 610 C C . ASP A 1 76 ? 4.867 -29.203 -41.156 1 83.19 76 ASP A C 1
ATOM 612 O O . ASP A 1 76 ? 5.039 -29.703 -42.281 1 83.19 76 ASP A O 1
ATOM 616 N N . SER A 1 77 ? 5.91 -28.719 -40.469 1 83.81 77 SER A N 1
ATOM 617 C CA . SER A 1 77 ? 7.262 -28.609 -41.031 1 83.81 77 SER A CA 1
ATOM 618 C C . SER A 1 77 ? 8.094 -29.828 -40.656 1 83.81 77 SER A C 1
ATOM 620 O O . SER A 1 77 ? 9.32 -29.812 -40.781 1 83.81 77 SER A O 1
ATOM 622 N N . GLN A 1 78 ? 7.484 -30.844 -40.094 1 84.44 78 GLN A N 1
ATOM 623 C CA . GLN A 1 78 ? 8.102 -32.125 -39.719 1 84.44 78 GLN A CA 1
ATOM 624 C C . GLN A 1 78 ? 9.094 -31.969 -38.594 1 84.44 78 GLN A C 1
ATOM 626 O O . GLN A 1 78 ? 10.094 -32.688 -38.531 1 84.44 78 GLN A O 1
ATOM 631 N N . CYS A 1 79 ? 8.828 -30.938 -37.875 1 89.06 79 CYS A N 1
ATOM 632 C CA . CYS A 1 79 ? 9.633 -30.766 -36.656 1 89.06 79 CYS A CA 1
ATOM 633 C C . CYS A 1 79 ? 8.992 -31.469 -35.469 1 89.06 79 CYS A C 1
ATOM 635 O O . CYS A 1 79 ? 7.797 -31.312 -35.219 1 89.06 79 CYS A O 1
ATOM 637 N N . VAL A 1 80 ? 9.781 -32.219 -34.781 1 91.31 80 VAL A N 1
ATOM 638 C CA . VAL A 1 80 ? 9.281 -33 -33.656 1 91.31 80 VAL A CA 1
ATOM 639 C C . VAL A 1 80 ? 9.203 -32.156 -32.406 1 91.31 80 VAL A C 1
ATOM 641 O O . VAL A 1 80 ? 8.352 -32.344 -31.531 1 91.31 80 VAL A O 1
ATOM 644 N N . ILE A 1 81 ? 10.117 -31.188 -32.344 1 93.75 81 ILE A N 1
ATOM 645 C CA . ILE A 1 81 ? 10.117 -30.234 -31.219 1 93.75 81 ILE A CA 1
ATOM 646 C C . ILE A 1 81 ? 9.633 -28.875 -31.719 1 93.75 81 ILE A C 1
ATOM 648 O O . ILE A 1 81 ? 10.039 -28.406 -32.781 1 93.75 81 ILE A O 1
ATOM 652 N N . GLN A 1 82 ? 8.734 -28.281 -31.031 1 91.94 82 GLN A N 1
ATOM 653 C CA . GLN A 1 82 ? 8.172 -27 -31.438 1 91.94 82 GLN A CA 1
ATOM 654 C C . GLN A 1 82 ? 7.922 -26.109 -30.219 1 91.94 82 GLN A C 1
ATOM 656 O O . GLN A 1 82 ? 7.93 -26.578 -29.078 1 91.94 82 GLN A O 1
ATOM 661 N N . MET A 1 83 ? 7.727 -24.875 -30.578 1 92.38 83 MET A N 1
ATOM 662 C CA . MET A 1 83 ? 7.324 -23.938 -29.531 1 92.38 83 MET A CA 1
ATOM 663 C C . MET A 1 83 ? 5.863 -24.141 -29.156 1 92.38 83 MET A C 1
ATOM 665 O O . MET A 1 83 ? 5.062 -24.609 -29.969 1 92.38 83 MET A O 1
ATOM 669 N N . PRO A 1 84 ? 5.582 -23.891 -27.875 1 93.25 84 PRO A N 1
ATOM 670 C CA . PRO A 1 84 ? 4.18 -24.047 -27.484 1 93.25 84 PRO A CA 1
ATOM 671 C C . PRO A 1 84 ? 3.236 -23.172 -28.297 1 93.25 84 PRO A C 1
ATOM 673 O O . PRO A 1 84 ? 3.518 -21.984 -28.516 1 93.25 84 PRO A O 1
ATOM 676 N N . ASN A 1 85 ? 2.199 -23.688 -28.797 1 92 85 ASN A N 1
ATOM 677 C CA . ASN A 1 85 ? 1.226 -22.969 -29.609 1 92 85 ASN A CA 1
ATOM 678 C C . ASN A 1 85 ? -0.172 -23.562 -29.469 1 92 85 ASN A C 1
ATOM 680 O O . ASN A 1 85 ? -0.339 -24.641 -28.891 1 92 85 ASN A O 1
ATOM 684 N N . TRP A 1 86 ? -1.112 -22.938 -30.016 1 92.62 86 TRP A N 1
ATOM 685 C CA . TRP A 1 86 ? -2.512 -23.312 -29.844 1 92.62 86 TRP A CA 1
ATOM 686 C C . TRP A 1 86 ? -2.865 -24.516 -30.703 1 92.62 86 TRP A C 1
ATOM 688 O O . TRP A 1 86 ? -3.748 -25.297 -30.359 1 92.62 86 TRP A O 1
ATOM 698 N N . ASP A 1 87 ? -2.199 -24.672 -31.797 1 91.69 87 ASP A N 1
ATOM 699 C CA . ASP A 1 87 ? -2.453 -25.812 -32.656 1 91.69 87 ASP A CA 1
ATOM 700 C C . ASP A 1 87 ? -2.146 -27.125 -31.953 1 91.69 87 ASP A C 1
ATOM 702 O O . ASP A 1 87 ? -2.877 -28.109 -32.125 1 91.69 87 ASP A O 1
ATOM 706 N N . LEU A 1 88 ? -1.054 -27.141 -31.297 1 93.31 88 LEU A N 1
ATOM 707 C CA . LEU A 1 88 ? -0.687 -28.328 -30.531 1 93.31 88 LEU A CA 1
ATOM 708 C C . LEU A 1 88 ? -1.745 -28.641 -29.484 1 93.31 88 LEU A C 1
ATOM 710 O O . LEU A 1 88 ? -2.068 -29.812 -29.266 1 93.31 88 LEU A O 1
ATOM 714 N N . ILE A 1 89 ? -2.258 -27.609 -28.812 1 95.12 89 ILE A N 1
ATOM 715 C CA . ILE A 1 89 ? -3.297 -27.812 -27.812 1 95.12 89 ILE A CA 1
ATOM 716 C C . ILE A 1 89 ? -4.543 -28.406 -28.453 1 95.12 89 ILE A C 1
ATOM 718 O O . ILE A 1 89 ? -5.168 -29.312 -27.906 1 95.12 89 ILE A O 1
ATOM 722 N N . GLN A 1 90 ? -4.906 -27.891 -29.594 1 93.56 90 GLN A N 1
ATOM 723 C CA . GLN A 1 90 ? -6.055 -28.422 -30.328 1 93.56 90 GLN A CA 1
ATOM 724 C C . GLN A 1 90 ? -5.848 -29.891 -30.703 1 93.56 90 GLN A C 1
ATOM 726 O O . GLN A 1 90 ? -6.773 -30.688 -30.609 1 93.56 90 GLN A O 1
ATOM 731 N N . PHE A 1 91 ? -4.691 -30.219 -31.156 1 94.81 91 PHE A N 1
ATOM 732 C CA . PHE A 1 91 ? -4.359 -31.594 -31.5 1 94.81 91 PHE A CA 1
ATOM 733 C C . PHE A 1 91 ? -4.57 -32.5 -30.297 1 94.81 91 PHE A C 1
ATOM 735 O O . PHE A 1 91 ? -5.203 -33.562 -30.422 1 94.81 91 PHE A O 1
ATOM 742 N N . VAL A 1 92 ? -3.994 -32.156 -29.172 1 96.25 92 VAL A N 1
ATOM 743 C CA . VAL A 1 92 ? -4.078 -32.969 -27.953 1 96.25 92 VAL A CA 1
ATOM 744 C C . VAL A 1 92 ? -5.539 -33.094 -27.547 1 96.25 92 VAL A C 1
ATOM 746 O O . VAL A 1 92 ? -5.957 -34.188 -27.109 1 96.25 92 VAL A O 1
ATOM 749 N N . SER A 1 93 ? -6.289 -32 -27.641 1 94.69 93 SER A N 1
ATOM 750 C CA . SER A 1 93 ? -7.688 -32.031 -27.234 1 94.69 93 SER A CA 1
ATOM 751 C C . SER A 1 93 ? -8.492 -33.031 -28.078 1 94.69 93 SER A C 1
ATOM 753 O O . SER A 1 93 ? -9.531 -33.531 -27.625 1 94.69 93 SER A O 1
ATOM 755 N N . ASN A 1 94 ? -8 -33.344 -29.234 1 94.62 94 ASN A N 1
ATOM 756 C CA . ASN A 1 94 ? -8.742 -34.219 -30.141 1 94.62 94 ASN A CA 1
ATOM 757 C C . ASN A 1 94 ? -8.219 -35.625 -30.109 1 94.62 94 ASN A C 1
ATOM 759 O O . ASN A 1 94 ? -8.641 -36.469 -30.906 1 94.62 94 ASN A O 1
ATOM 763 N N . LEU A 1 95 ? -7.32 -35.938 -29.25 1 95.38 95 LEU A N 1
ATOM 764 C CA . LEU A 1 95 ? -6.793 -37.281 -29.125 1 95.38 95 LEU A CA 1
ATOM 765 C C . LEU A 1 95 ? -7.898 -38.281 -28.734 1 95.38 95 LEU A C 1
ATOM 767 O O . LEU A 1 95 ? -8.781 -37.938 -27.938 1 95.38 95 LEU A O 1
ATOM 771 N N . GLN A 1 96 ? -7.844 -39.438 -29.281 1 93.94 96 GLN A N 1
ATOM 772 C CA . GLN A 1 96 ? -8.812 -40.5 -29 1 93.94 96 GLN A CA 1
ATOM 773 C C . GLN A 1 96 ? -8.117 -41.812 -28.578 1 93.94 96 GLN A C 1
ATOM 775 O O . GLN A 1 96 ? -6.961 -42.031 -28.953 1 93.94 96 GLN A O 1
ATOM 780 N N . LEU A 1 97 ? -8.836 -42.562 -27.891 1 92.94 97 LEU A N 1
ATOM 781 C CA . LEU A 1 97 ? -8.297 -43.844 -27.438 1 92.94 97 LEU A CA 1
ATOM 782 C C . LEU A 1 97 ? -8.25 -44.844 -28.594 1 92.94 97 LEU A C 1
ATOM 784 O O . LEU A 1 97 ? -9.094 -44.812 -29.484 1 92.94 97 LEU A O 1
ATOM 788 N N . THR A 1 98 ? -7.223 -45.625 -28.531 1 92.06 98 THR A N 1
ATOM 789 C CA . THR A 1 98 ? -7.086 -46.719 -29.484 1 92.06 98 THR A CA 1
ATOM 790 C C . THR A 1 98 ? -7.023 -48.062 -28.781 1 92.06 98 THR A C 1
ATOM 792 O O . THR A 1 98 ? -6.953 -48.125 -27.547 1 92.06 98 THR A O 1
ATOM 795 N N . ASP A 1 99 ? -7.098 -49.156 -29.547 1 88 99 ASP A N 1
ATOM 796 C CA . ASP A 1 99 ? -7.02 -50.5 -28.969 1 88 99 ASP A CA 1
ATOM 797 C C . ASP A 1 99 ? -5.629 -51.094 -29.156 1 88 99 ASP A C 1
ATOM 799 O O . ASP A 1 99 ? -5.434 -52.312 -28.969 1 88 99 ASP A O 1
ATOM 803 N N . CYS A 1 100 ? -4.691 -50.25 -29.5 1 90.12 100 CYS A N 1
ATOM 804 C CA . CYS A 1 100 ? -3.332 -50.719 -29.719 1 90.12 100 CYS A CA 1
ATOM 805 C C . CYS A 1 100 ? -2.607 -50.938 -28.391 1 90.12 100 CYS A C 1
ATOM 807 O O . CYS A 1 100 ? -2.766 -50.125 -27.469 1 90.12 100 CYS A O 1
ATOM 809 N N . VAL A 1 101 ? -1.951 -52.031 -28.281 1 85.88 101 VAL A N 1
ATOM 810 C CA . VAL A 1 101 ? -1.208 -52.344 -27.062 1 85.88 101 VAL A CA 1
ATOM 811 C C . VAL A 1 101 ? 0.197 -51.75 -27.156 1 85.88 101 VAL A C 1
ATOM 813 O O . VAL A 1 101 ? 0.867 -51.875 -28.172 1 85.88 101 VAL A O 1
ATOM 816 N N . SER A 1 102 ? 0.523 -51.031 -26.188 1 83.25 102 SER A N 1
ATOM 817 C CA . SER A 1 102 ? 1.871 -50.469 -26.109 1 83.25 102 SER A CA 1
ATOM 818 C C . SER A 1 102 ? 2.359 -50.375 -24.672 1 83.25 102 SER A C 1
ATOM 820 O O . SER A 1 102 ? 1.575 -50.562 -23.734 1 83.25 102 SER A O 1
ATOM 822 N N . ASN A 1 103 ? 3.695 -50.25 -24.516 1 87.25 103 ASN A N 1
ATOM 823 C CA . ASN A 1 103 ? 4.363 -50.219 -23.219 1 87.25 103 ASN A CA 1
ATOM 824 C C . ASN A 1 103 ? 4.996 -48.875 -22.938 1 87.25 103 ASN A C 1
ATOM 826 O O . ASN A 1 103 ? 5.598 -48.25 -23.828 1 87.25 103 ASN A O 1
ATOM 830 N N . TRP A 1 104 ? 4.777 -48.406 -21.688 1 91.88 104 TRP A N 1
ATOM 831 C CA . TRP A 1 104 ? 5.273 -47.094 -21.344 1 91.88 104 TRP A CA 1
ATOM 832 C C . TRP A 1 104 ? 6.797 -47.062 -21.328 1 91.88 104 TRP A C 1
ATOM 834 O O . TRP A 1 104 ? 7.406 -46 -21.516 1 91.88 104 TRP A O 1
ATOM 844 N N . ILE A 1 105 ? 7.477 -48.188 -21.172 1 90.81 105 ILE A N 1
ATOM 845 C CA . ILE A 1 105 ? 8.93 -48.25 -21.109 1 90.81 105 ILE A CA 1
ATOM 846 C C . ILE A 1 105 ? 9.516 -47.906 -22.484 1 90.81 105 ILE A C 1
ATOM 848 O O . ILE A 1 105 ? 10.453 -47.125 -22.578 1 90.81 105 ILE A O 1
ATOM 852 N N . GLU A 1 106 ? 8.922 -48.594 -23.5 1 90.88 106 GLU A N 1
ATOM 853 C CA . GLU A 1 106 ? 9.352 -48.281 -24.859 1 90.88 106 GLU A CA 1
ATOM 854 C C . GLU A 1 106 ? 9.141 -46.812 -25.188 1 90.88 106 GLU A C 1
ATOM 856 O O . GLU A 1 106 ? 9.984 -46.188 -25.828 1 90.88 106 GLU A O 1
ATOM 861 N N . ALA A 1 107 ? 8.016 -46.344 -24.781 1 93.94 107 ALA A N 1
ATOM 862 C CA . ALA A 1 107 ? 7.711 -44.938 -25.031 1 93.94 107 ALA A CA 1
ATOM 863 C C . ALA A 1 107 ? 8.711 -44.031 -24.328 1 93.94 107 ALA A C 1
ATOM 865 O O . ALA A 1 107 ? 9.125 -43.031 -24.891 1 93.94 107 ALA A O 1
ATOM 866 N N . LEU A 1 108 ? 9.062 -44.344 -23.062 1 95.06 108 LEU A N 1
ATOM 867 C CA . LEU A 1 108 ? 10.039 -43.562 -22.312 1 95.06 108 LEU A CA 1
ATOM 868 C C . LEU A 1 108 ? 11.398 -43.562 -23.016 1 95.06 108 LEU A C 1
ATOM 870 O O . LEU A 1 108 ? 12.055 -42.531 -23.094 1 95.06 108 LEU A O 1
ATOM 874 N N . TYR A 1 109 ? 11.781 -44.719 -23.531 1 93.38 109 TYR A N 1
ATOM 875 C CA . TYR A 1 109 ? 13.031 -44.812 -24.297 1 93.38 109 TYR A CA 1
ATOM 876 C C . TYR A 1 109 ? 12.992 -43.906 -25.516 1 93.38 109 TYR A C 1
ATOM 878 O O . TYR A 1 109 ? 13.977 -43.219 -25.812 1 93.38 109 TYR A O 1
ATOM 886 N N . ALA A 1 110 ? 11.898 -44 -26.188 1 94.62 110 ALA A N 1
ATOM 887 C CA . ALA A 1 110 ? 11.75 -43.156 -27.375 1 94.62 110 ALA A CA 1
ATOM 888 C C . ALA A 1 110 ? 11.852 -41.656 -27.016 1 94.62 110 ALA A C 1
ATOM 890 O O . ALA A 1 110 ? 12.43 -40.875 -27.75 1 94.62 110 ALA A O 1
ATOM 891 N N . ALA A 1 111 ? 11.234 -41.281 -25.891 1 97 111 ALA A N 1
ATOM 892 C CA . ALA A 1 111 ? 11.266 -39.906 -25.438 1 97 111 ALA A CA 1
ATOM 893 C C . ALA A 1 111 ? 12.688 -39.469 -25.109 1 97 111 ALA A C 1
ATOM 895 O O . ALA A 1 111 ? 13.102 -38.344 -25.438 1 97 111 ALA A O 1
ATOM 896 N N . ILE A 1 112 ? 13.438 -40.344 -24.391 1 95.81 112 ILE A N 1
ATOM 897 C CA . ILE A 1 112 ? 14.82 -40.031 -24.047 1 95.81 112 ILE A CA 1
ATOM 898 C C . ILE A 1 112 ? 15.648 -39.844 -25.312 1 95.81 112 ILE A C 1
ATOM 900 O O . ILE A 1 112 ? 16.453 -38.906 -25.391 1 95.81 112 ILE A O 1
ATOM 904 N N . ASP A 1 113 ? 15.406 -40.719 -26.219 1 94.62 113 ASP A N 1
ATOM 905 C CA . ASP A 1 113 ? 16.109 -40.625 -27.484 1 94.62 113 ASP A CA 1
ATOM 906 C C . ASP A 1 113 ? 15.773 -39.312 -28.219 1 94.62 113 ASP A C 1
ATOM 908 O O . ASP A 1 113 ? 16.641 -38.688 -28.828 1 94.62 113 ASP A O 1
ATOM 912 N N . LEU A 1 114 ? 14.523 -39.031 -28.219 1 95.06 114 LEU A N 1
ATOM 913 C CA . LEU A 1 114 ? 14.078 -37.781 -28.844 1 95.06 114 LEU A CA 1
ATOM 914 C C . LEU A 1 114 ? 14.82 -36.594 -28.266 1 95.06 114 LEU A C 1
ATOM 916 O O . LEU A 1 114 ? 15.289 -35.719 -29 1 95.06 114 LEU A O 1
ATOM 920 N N . ILE A 1 115 ? 14.914 -36.469 -26.906 1 94.94 115 ILE A N 1
ATOM 921 C CA . ILE A 1 115 ? 15.578 -35.375 -26.234 1 94.94 115 ILE A CA 1
ATOM 922 C C . ILE A 1 115 ? 17.062 -35.344 -26.594 1 94.94 115 ILE A C 1
ATOM 924 O O . ILE A 1 115 ? 17.641 -34.281 -26.828 1 94.94 115 ILE A O 1
ATOM 928 N N . LYS A 1 116 ? 17.688 -36.5 -26.672 1 91.75 116 LYS A N 1
ATOM 929 C CA . LYS A 1 116 ? 19.109 -36.594 -27 1 91.75 116 LYS A CA 1
ATOM 930 C C . LYS A 1 116 ? 19.391 -36.094 -28.422 1 91.75 116 LYS A C 1
ATOM 932 O O . LYS A 1 116 ? 20.375 -35.406 -28.656 1 91.75 116 LYS A O 1
ATOM 937 N N . ARG A 1 117 ? 18.531 -36.344 -29.281 1 91.31 117 ARG A N 1
ATOM 938 C CA . ARG A 1 117 ? 18.703 -36 -30.688 1 91.31 117 ARG A CA 1
ATOM 939 C C . ARG A 1 117 ? 18.469 -34.531 -30.922 1 91.31 117 ARG A C 1
ATOM 941 O O . ARG A 1 117 ? 19.188 -33.875 -31.703 1 91.31 117 ARG A O 1
ATOM 948 N N . GLU A 1 118 ? 17.453 -34.031 -30.281 1 88.5 118 GLU A N 1
ATOM 949 C CA . GLU A 1 118 ? 16.969 -32.688 -30.641 1 88.5 118 GLU A CA 1
ATOM 950 C C . GLU A 1 118 ? 17.516 -31.641 -29.688 1 88.5 118 GLU A C 1
ATOM 952 O O . GLU A 1 118 ? 17.484 -30.453 -30 1 88.5 118 GLU A O 1
ATOM 957 N N . SER A 1 119 ? 17.953 -32.031 -28.516 1 84.88 119 SER A N 1
ATOM 958 C CA . SER A 1 119 ? 18.422 -31.047 -27.547 1 84.88 119 SER A CA 1
ATOM 959 C C . SER A 1 119 ? 19.781 -30.484 -27.938 1 84.88 119 SER A C 1
ATOM 961 O O . SER A 1 119 ? 20.734 -31.25 -28.172 1 84.88 119 SER A O 1
ATOM 963 N N . VAL A 1 120 ? 19.938 -29.312 -28.406 1 70.56 120 VAL A N 1
ATOM 964 C CA . VAL A 1 120 ? 21.203 -28.734 -28.844 1 70.56 120 VAL A CA 1
ATOM 965 C C . VAL A 1 120 ? 21.812 -27.906 -27.703 1 70.56 120 VAL A C 1
ATOM 967 O O . VAL A 1 120 ? 23.016 -27.953 -27.469 1 70.56 120 VAL A O 1
ATOM 970 N N . ASP A 1 121 ? 21.062 -27.172 -27 1 70.56 121 ASP A N 1
ATOM 971 C CA . ASP A 1 121 ? 21.562 -26.172 -26.078 1 70.56 121 ASP A CA 1
ATOM 972 C C . ASP A 1 121 ? 21.375 -26.609 -24.625 1 70.56 121 ASP A C 1
ATOM 974 O O . ASP A 1 121 ? 20.656 -27.562 -24.344 1 70.56 121 ASP A O 1
ATOM 978 N N . ASP A 1 122 ? 22.203 -26.078 -23.797 1 81.62 122 ASP A N 1
ATOM 979 C CA . ASP A 1 122 ? 22.109 -26.25 -22.359 1 81.62 122 ASP A CA 1
ATOM 980 C C . ASP A 1 122 ? 20.75 -25.781 -21.844 1 81.62 122 ASP A C 1
ATOM 982 O O . ASP A 1 122 ? 20.531 -24.578 -21.625 1 81.62 122 ASP A O 1
ATOM 986 N N . CYS A 1 123 ? 19.734 -26.703 -21.969 1 87.12 123 CYS A N 1
ATOM 987 C CA . CYS A 1 123 ? 18.391 -26.375 -21.484 1 87.12 123 CYS A CA 1
ATOM 988 C C . CYS A 1 123 ? 17.938 -27.391 -20.438 1 87.12 123 CYS A C 1
ATOM 990 O O . CYS A 1 123 ? 18.562 -28.438 -20.266 1 87.12 123 CYS A O 1
ATOM 992 N N . ASN A 1 124 ? 17 -27.016 -19.656 1 90.38 124 ASN A N 1
ATOM 993 C CA . ASN A 1 124 ? 16.359 -27.938 -18.719 1 90.38 124 ASN A CA 1
ATOM 994 C C . ASN A 1 124 ? 15.461 -28.938 -19.453 1 90.38 124 ASN A C 1
ATOM 996 O O . ASN A 1 124 ? 14.609 -28.547 -20.25 1 90.38 124 ASN A O 1
ATOM 1000 N N . LYS A 1 125 ? 15.727 -30.188 -19.25 1 94.25 125 LYS A N 1
ATOM 1001 C CA . LYS A 1 125 ? 15 -31.25 -19.938 1 94.25 125 LYS A CA 1
ATOM 1002 C C . LYS A 1 125 ? 14.031 -31.953 -19 1 94.25 125 LYS A C 1
ATOM 1004 O O . LYS A 1 125 ? 14.43 -32.438 -17.938 1 94.25 125 LYS A O 1
ATOM 1009 N N . LEU A 1 126 ? 12.789 -32.031 -19.391 1 95.12 126 LEU A N 1
ATOM 1010 C CA . LEU A 1 126 ? 11.742 -32.625 -18.578 1 95.12 126 LEU A CA 1
ATOM 1011 C C . LEU A 1 126 ? 10.898 -33.594 -19.406 1 95.12 126 LEU A C 1
ATOM 1013 O O . LEU A 1 126 ? 10.578 -33.312 -20.562 1 95.12 126 LEU A O 1
ATOM 1017 N N . ILE A 1 127 ? 10.531 -34.75 -18.844 1 97.38 127 ILE A N 1
ATOM 1018 C CA . ILE A 1 127 ? 9.586 -35.688 -19.438 1 97.38 127 ILE A CA 1
ATOM 1019 C C . ILE A 1 127 ? 8.391 -35.906 -18.516 1 97.38 127 ILE A C 1
ATOM 1021 O O . ILE A 1 127 ? 8.555 -36.188 -17.328 1 97.38 127 ILE A O 1
ATOM 1025 N N . VAL A 1 128 ? 7.254 -35.656 -19.016 1 97.56 128 VAL A N 1
ATOM 1026 C CA . VAL A 1 128 ? 6.031 -35.969 -18.281 1 97.56 128 VAL A CA 1
ATOM 1027 C C . VAL A 1 128 ? 5.379 -37.219 -18.875 1 97.56 128 VAL A C 1
ATOM 1029 O O . VAL A 1 128 ? 4.883 -37.188 -20.016 1 97.56 128 VAL A O 1
ATOM 1032 N N . LEU A 1 129 ? 5.406 -38.25 -18.094 1 97.62 129 LEU A N 1
ATOM 1033 C CA . LEU A 1 129 ? 4.906 -39.562 -18.547 1 97.62 129 LEU A CA 1
ATOM 1034 C C . LEU A 1 129 ? 3.527 -39.844 -17.969 1 97.62 129 LEU A C 1
ATOM 1036 O O . LEU A 1 129 ? 3.354 -39.875 -16.75 1 97.62 129 LEU A O 1
ATOM 1040 N N . PHE A 1 130 ? 2.523 -40 -18.844 1 96.56 130 PHE A N 1
ATOM 1041 C CA . PHE A 1 130 ? 1.172 -40.344 -18.422 1 96.56 130 PHE A CA 1
ATOM 1042 C C . PHE A 1 130 ? 0.903 -41.844 -18.672 1 96.56 130 PHE A C 1
ATOM 1044 O O . PHE A 1 130 ? 0.92 -42.312 -19.812 1 96.56 130 PHE A O 1
ATOM 1051 N N . SER A 1 131 ? 0.713 -42.594 -17.609 1 92.81 131 SER A N 1
ATOM 1052 C CA . SER A 1 131 ? 0.438 -44 -17.75 1 92.81 131 SER A CA 1
ATOM 1053 C C . SER A 1 131 ? -0.373 -44.531 -16.578 1 92.81 131 SER A C 1
ATOM 1055 O O . SER A 1 131 ? -0.335 -43.969 -15.484 1 92.81 131 SER A O 1
ATOM 1057 N N . ASP A 1 132 ? -1.132 -45.562 -16.797 1 87.69 132 ASP A N 1
ATOM 1058 C CA . ASP A 1 132 ? -1.83 -46.219 -15.703 1 87.69 132 ASP A CA 1
ATOM 1059 C C . ASP A 1 132 ? -0.954 -47.312 -15.078 1 87.69 132 ASP A C 1
ATOM 1061 O O . ASP A 1 132 ? -1.303 -47.875 -14.031 1 87.69 132 ASP A O 1
ATOM 1065 N N . PHE A 1 133 ? 0.168 -47.688 -15.688 1 88.19 133 PHE A N 1
ATOM 1066 C CA . PHE A 1 133 ? 1.191 -48.594 -15.211 1 88.19 133 PHE A CA 1
ATOM 1067 C C . PHE A 1 133 ? 0.586 -49.969 -14.891 1 88.19 133 PHE A C 1
ATOM 1069 O O . PHE A 1 133 ? 0.882 -50.562 -13.852 1 88.19 133 PHE A O 1
ATOM 1076 N N . LYS A 1 134 ? -0.32 -50.375 -15.727 1 80.75 134 LYS A N 1
ATOM 1077 C CA . LYS A 1 134 ? -0.99 -51.656 -15.508 1 80.75 134 LYS A CA 1
ATOM 1078 C C . LYS A 1 134 ? -0.417 -52.75 -16.422 1 80.75 134 LYS A C 1
ATOM 1080 O O . LYS A 1 134 ? -1.024 -53.812 -16.594 1 80.75 134 LYS A O 1
ATOM 1085 N N . GLU A 1 135 ? 0.712 -52.438 -16.922 1 77.69 135 GLU A N 1
ATOM 1086 C CA . GLU A 1 135 ? 1.314 -53.438 -17.797 1 77.69 135 GLU A CA 1
ATOM 1087 C C . GLU A 1 135 ? 1.683 -54.719 -17.031 1 77.69 135 GLU A C 1
ATOM 1089 O O . GLU A 1 135 ? 2.066 -54.656 -15.859 1 77.69 135 GLU A O 1
ATOM 1094 N N . VAL A 1 136 ? 1.438 -55.906 -17.641 1 66.44 136 VAL A N 1
ATOM 1095 C CA . VAL A 1 136 ? 1.727 -57.188 -17.031 1 66.44 136 VAL A CA 1
ATOM 1096 C C . VAL A 1 136 ? 3.229 -57.469 -17.078 1 66.44 136 VAL A C 1
ATOM 1098 O O . VAL A 1 136 ? 3.893 -57.156 -18.078 1 66.44 136 VAL A O 1
ATOM 1101 N N . PRO A 1 137 ? 3.889 -57.906 -15.93 1 58.28 137 PRO A N 1
ATOM 1102 C CA . PRO A 1 137 ? 5.328 -58.094 -15.711 1 58.28 137 PRO A CA 1
ATOM 1103 C C . PRO A 1 137 ? 6 -58.844 -16.844 1 58.28 137 PRO A C 1
ATOM 1105 O O . PRO A 1 137 ? 7.141 -58.562 -17.203 1 58.28 137 PRO A O 1
ATOM 1108 N N . ASP A 1 138 ? 5.43 -60 -17.234 1 56.22 138 ASP A N 1
ATOM 1109 C CA . ASP A 1 138 ? 6.125 -60.906 -18.109 1 56.22 138 ASP A CA 1
ATOM 1110 C C . ASP A 1 138 ? 6.52 -60.25 -19.422 1 56.22 138 ASP A C 1
ATOM 1112 O O . ASP A 1 138 ? 7.402 -60.719 -20.141 1 56.22 138 ASP A O 1
ATOM 1116 N N . ASP A 1 139 ? 6.039 -59.188 -19.672 1 55.03 139 ASP A N 1
ATOM 1117 C CA . ASP A 1 139 ? 6.203 -58.562 -20.984 1 55.03 139 ASP A CA 1
ATOM 1118 C C . ASP A 1 139 ? 7.238 -57.438 -20.953 1 55.03 139 ASP A C 1
ATOM 1120 O O . ASP A 1 139 ? 7.516 -56.812 -21.984 1 55.03 139 ASP A O 1
ATOM 1124 N N . ILE A 1 140 ? 7.805 -57.25 -19.766 1 56.78 140 ILE A N 1
ATOM 1125 C CA . ILE A 1 140 ? 8.648 -56.062 -19.734 1 56.78 140 ILE A CA 1
ATOM 1126 C C . ILE A 1 140 ? 10.117 -56.469 -19.656 1 56.78 140 ILE A C 1
ATOM 1128 O O . ILE A 1 140 ? 10.625 -56.75 -18.562 1 56.78 140 ILE A O 1
ATOM 1132 N N . PRO A 1 141 ? 10.727 -57 -20.766 1 62.41 141 PRO A N 1
ATOM 1133 C CA . PRO A 1 141 ? 12.141 -57.375 -20.75 1 62.41 141 PRO A CA 1
ATOM 1134 C C . PRO A 1 141 ? 13.07 -56.156 -20.609 1 62.41 141 PRO A C 1
ATOM 1136 O O . PRO A 1 141 ? 14.156 -56.156 -21.188 1 62.41 141 PRO A O 1
ATOM 1139 N N . PHE A 1 142 ? 12.789 -55.219 -19.812 1 67.81 142 PHE A N 1
ATOM 1140 C CA . PHE A 1 142 ? 13.648 -54.062 -19.906 1 67.81 142 PHE A CA 1
ATOM 1141 C C . PHE A 1 142 ? 14.5 -53.906 -18.656 1 67.81 142 PHE A C 1
ATOM 1143 O O . PHE A 1 142 ? 14.102 -54.344 -17.578 1 67.81 142 PHE A O 1
ATOM 1150 N N . ASP A 1 143 ? 15.711 -53.5 -18.938 1 77.88 143 ASP A N 1
ATOM 1151 C CA . ASP A 1 143 ? 16.703 -53.25 -17.906 1 77.88 143 ASP A CA 1
ATOM 1152 C C . ASP A 1 143 ? 16.469 -51.938 -17.219 1 77.88 143 ASP A C 1
ATOM 1154 O O . ASP A 1 143 ? 16.672 -50.875 -17.812 1 77.88 143 ASP A O 1
ATOM 1158 N N . GLU A 1 144 ? 15.961 -51.969 -16.062 1 84.88 144 GLU A N 1
ATOM 1159 C CA . GLU A 1 144 ? 15.711 -50.812 -15.219 1 84.88 144 GLU A CA 1
ATOM 1160 C C . GLU A 1 144 ? 16.969 -49.938 -15.086 1 84.88 144 GLU A C 1
ATOM 1162 O O . GLU A 1 144 ? 16.891 -48.719 -15.148 1 84.88 144 GLU A O 1
ATOM 1167 N N . LYS A 1 145 ? 18.094 -50.531 -15.055 1 89 145 LYS A N 1
ATOM 1168 C CA . LYS A 1 145 ? 19.359 -49.844 -14.836 1 89 145 LYS A CA 1
ATOM 1169 C C . LYS A 1 145 ? 19.734 -49 -16.062 1 89 145 LYS A C 1
ATOM 1171 O O . LYS A 1 145 ? 20.312 -47.938 -15.914 1 89 145 LYS A O 1
ATOM 1176 N N . GLU A 1 146 ? 19.375 -49.531 -17.109 1 90.81 146 GLU A N 1
ATOM 1177 C CA . GLU A 1 146 ? 19.703 -48.812 -18.328 1 90.81 146 GLU A CA 1
ATOM 1178 C C . GLU A 1 146 ? 18.922 -47.5 -18.453 1 90.81 146 GLU A C 1
ATOM 1180 O O . GLU A 1 146 ? 19.484 -46.469 -18.781 1 90.81 146 GLU A O 1
ATOM 1185 N N . ILE A 1 147 ? 17.688 -47.594 -18.203 1 90.81 147 ILE A N 1
ATOM 1186 C CA . ILE A 1 147 ? 16.828 -46.406 -18.297 1 90.81 147 ILE A CA 1
ATOM 1187 C C . ILE A 1 147 ? 17.281 -45.344 -17.281 1 90.81 147 ILE A C 1
ATOM 1189 O O . ILE A 1 147 ? 17.328 -44.156 -17.609 1 90.81 147 ILE A O 1
ATOM 1193 N N . ILE A 1 148 ? 17.594 -45.812 -16.094 1 94.44 148 ILE A N 1
ATOM 1194 C CA . ILE A 1 148 ? 18.031 -44.938 -15.031 1 94.44 148 ILE A CA 1
ATOM 1195 C C . ILE A 1 148 ? 19.328 -44.219 -15.445 1 94.44 148 ILE A C 1
ATOM 1197 O O . ILE A 1 148 ? 19.469 -43 -15.266 1 94.44 148 ILE A O 1
ATOM 1201 N N . SER A 1 149 ? 20.203 -45 -16 1 94.38 149 SER A N 1
ATOM 1202 C CA . SER A 1 149 ? 21.484 -44.438 -16.453 1 94.38 149 SER A CA 1
ATOM 1203 C C . SER A 1 149 ? 21.281 -43.406 -17.547 1 94.38 149 SER A C 1
ATOM 1205 O O . SER A 1 149 ? 21.938 -42.344 -17.547 1 94.38 149 SER A O 1
ATOM 1207 N N . LYS A 1 150 ? 20.422 -43.688 -18.469 1 93.69 150 LYS A N 1
ATOM 1208 C CA . LYS A 1 150 ? 20.156 -42.75 -19.562 1 93.69 150 LYS A CA 1
ATOM 1209 C C . LYS A 1 150 ? 19.547 -41.469 -19.062 1 93.69 150 LYS A C 1
ATOM 1211 O O . LYS A 1 150 ? 19.922 -40.375 -19.516 1 93.69 150 LYS A O 1
ATOM 1216 N N . LEU A 1 151 ? 18.594 -41.531 -18.156 1 95.56 151 LEU A N 1
ATOM 1217 C CA . LEU A 1 151 ? 17.953 -40.375 -17.578 1 95.56 151 LEU A CA 1
ATOM 1218 C C . LEU A 1 151 ? 18.969 -39.5 -16.828 1 95.56 151 LEU A C 1
ATOM 1220 O O . LEU A 1 151 ? 18.953 -38.281 -16.969 1 95.56 151 LEU A O 1
ATOM 1224 N N . LYS A 1 152 ? 19.828 -40.094 -16.094 1 94.81 152 LYS A N 1
ATOM 1225 C CA . LYS A 1 152 ? 20.828 -39.375 -15.305 1 94.81 152 LYS A CA 1
ATOM 1226 C C . LYS A 1 152 ? 21.891 -38.75 -16.219 1 94.81 152 LYS A C 1
ATOM 1228 O O . LYS A 1 152 ? 22.266 -37.594 -16.016 1 94.81 152 LYS A O 1
ATOM 1233 N N . ASP A 1 153 ? 22.312 -39.531 -17.188 1 91.44 153 ASP A N 1
ATOM 1234 C CA . ASP A 1 153 ? 23.359 -39.062 -18.094 1 91.44 153 ASP A CA 1
ATOM 1235 C C . ASP A 1 153 ? 22.891 -37.812 -18.859 1 91.44 153 ASP A C 1
ATOM 1237 O O . ASP A 1 153 ? 23.672 -36.906 -19.078 1 91.44 153 ASP A O 1
ATOM 1241 N N . GLN A 1 154 ? 21.719 -37.781 -19.234 1 91.62 154 GLN A N 1
ATOM 1242 C CA . GLN A 1 154 ? 21.172 -36.688 -20.016 1 91.62 154 GLN A CA 1
ATOM 1243 C C . GLN A 1 154 ? 20.594 -35.594 -19.109 1 91.62 154 GLN A C 1
ATOM 1245 O O . GLN A 1 154 ? 20.094 -34.594 -19.578 1 91.62 154 GLN A O 1
ATOM 1250 N N . LYS A 1 155 ? 20.578 -35.812 -17.797 1 92.12 155 LYS A N 1
ATOM 1251 C CA . LYS A 1 155 ? 20.062 -34.875 -16.812 1 92.12 155 LYS A CA 1
ATOM 1252 C C . LYS A 1 155 ? 18.594 -34.531 -17.078 1 92.12 155 LYS A C 1
ATOM 1254 O O . LYS A 1 155 ? 18.203 -33.375 -17.094 1 92.12 155 LYS A O 1
ATOM 1259 N N . ILE A 1 156 ? 17.812 -35.594 -17.344 1 94.94 156 ILE A N 1
ATOM 1260 C CA . ILE A 1 156 ? 16.391 -35.438 -17.609 1 94.94 156 ILE A CA 1
ATOM 1261 C C . ILE A 1 156 ? 15.594 -35.625 -16.328 1 94.94 156 ILE A C 1
ATOM 1263 O O . ILE A 1 156 ? 15.797 -36.594 -15.594 1 94.94 156 ILE A O 1
ATOM 1267 N N . LYS A 1 157 ? 14.812 -34.719 -16.016 1 94.81 157 LYS A N 1
ATOM 1268 C CA . LYS A 1 157 ? 13.891 -34.844 -14.891 1 94.81 157 LYS A CA 1
ATOM 1269 C C . LYS A 1 157 ? 12.609 -35.562 -15.312 1 94.81 157 LYS A C 1
ATOM 1271 O O . LYS A 1 157 ? 11.938 -35.156 -16.25 1 94.81 157 LYS A O 1
ATOM 1276 N N . LEU A 1 158 ? 12.234 -36.625 -14.625 1 96.44 158 LEU A N 1
ATOM 1277 C CA . LEU A 1 158 ? 11.07 -37.438 -14.969 1 96.44 158 LEU A CA 1
ATOM 1278 C C . LEU A 1 158 ? 9.906 -37.156 -14.023 1 96.44 158 LEU A C 1
ATOM 1280 O O . LEU A 1 158 ? 10.078 -37.188 -12.805 1 96.44 158 LEU A O 1
ATOM 1284 N N . ILE A 1 159 ? 8.805 -36.844 -14.578 1 96 159 ILE A N 1
ATOM 1285 C CA . ILE A 1 159 ? 7.559 -36.719 -13.828 1 96 159 ILE A CA 1
ATOM 1286 C C . ILE A 1 159 ? 6.559 -37.75 -14.312 1 96 159 ILE A C 1
ATOM 1288 O O . ILE A 1 159 ? 6.082 -37.688 -15.453 1 96 159 ILE A O 1
ATOM 1292 N N . ALA A 1 160 ? 6.305 -38.688 -13.461 1 96.19 160 ALA A N 1
ATOM 1293 C CA . ALA A 1 160 ? 5.363 -39.75 -13.812 1 96.19 160 ALA A CA 1
ATOM 1294 C C . ALA A 1 160 ? 3.992 -39.469 -13.195 1 96.19 160 ALA A C 1
ATOM 1296 O O . ALA A 1 160 ? 3.885 -39.188 -12 1 96.19 160 ALA A O 1
ATOM 1297 N N . ILE A 1 161 ? 3.002 -39.5 -14 1 95.94 161 ILE A N 1
ATOM 1298 C CA . ILE A 1 161 ? 1.631 -39.281 -13.547 1 95.94 161 ILE A CA 1
ATOM 1299 C C . ILE A 1 161 ? 0.839 -40.594 -13.711 1 95.94 161 ILE A C 1
ATOM 1301 O O . ILE A 1 161 ? 0.704 -41.094 -14.828 1 95.94 161 ILE A O 1
ATOM 1305 N N . GLY A 1 162 ? 0.36 -41.094 -12.609 1 92.75 162 GLY A N 1
ATOM 1306 C CA . GLY A 1 162 ? -0.382 -42.344 -12.617 1 92.75 162 GLY A CA 1
ATOM 1307 C C . GLY A 1 162 ? -1.781 -42.219 -12.047 1 92.75 162 GLY A C 1
ATOM 1308 O O . GLY A 1 162 ? -2.271 -41.094 -11.836 1 92.75 162 GLY A O 1
ATOM 1309 N N . LEU A 1 163 ? -2.445 -43.344 -11.891 1 88 163 LEU A N 1
ATOM 1310 C CA . LEU A 1 163 ? -3.84 -43.344 -11.469 1 88 163 LEU A CA 1
ATOM 1311 C C . LEU A 1 163 ? -3.947 -43.344 -9.945 1 88 163 LEU A C 1
ATOM 1313 O O . LEU A 1 163 ? -4.734 -42.594 -9.375 1 88 163 LEU A O 1
ATOM 1317 N N . GLU A 1 164 ? -3.127 -44.156 -9.328 1 84.81 164 GLU A N 1
ATOM 1318 C CA . GLU A 1 164 ? -3.289 -44.375 -7.895 1 84.81 164 GLU A CA 1
ATOM 1319 C C . GLU A 1 164 ? -2.061 -43.906 -7.121 1 84.81 164 GLU A C 1
ATOM 1321 O O . GLU A 1 164 ? -0.975 -43.781 -7.691 1 84.81 164 GLU A O 1
ATOM 1326 N N . LEU A 1 165 ? -2.365 -43.594 -5.797 1 84.88 165 LEU A N 1
ATOM 1327 C CA . LEU A 1 165 ? -1.268 -43.219 -4.902 1 84.88 165 LEU A CA 1
ATOM 1328 C C . LEU A 1 165 ? -0.402 -44.438 -4.594 1 84.88 165 LEU A C 1
ATOM 1330 O O . LEU A 1 165 ? -0.917 -45.5 -4.211 1 84.88 165 LEU A O 1
ATOM 1334 N N . LEU A 1 166 ? 0.784 -44.406 -4.844 1 79.31 166 LEU A N 1
ATOM 1335 C CA . LEU A 1 166 ? 1.651 -45.594 -4.707 1 79.31 166 LEU A CA 1
ATOM 1336 C C . LEU A 1 166 ? 2.445 -45.531 -3.406 1 79.31 166 LEU A C 1
ATOM 1338 O O . LEU A 1 166 ? 3.049 -46.5 -2.992 1 79.31 166 LEU A O 1
ATOM 1342 N N . HIS A 1 167 ? 2.684 -44.438 -2.73 1 66.25 167 HIS A N 1
ATOM 1343 C CA . HIS A 1 167 ? 3.551 -44.344 -1.56 1 66.25 167 HIS A CA 1
ATOM 1344 C C . HIS A 1 167 ? 3.027 -45.25 -0.434 1 66.25 167 HIS A C 1
ATOM 1346 O O . HIS A 1 167 ? 3.811 -45.812 0.32 1 66.25 167 HIS A O 1
ATOM 1352 N N . ASN A 1 168 ? 1.692 -45.156 -0.014 1 58.06 168 ASN A N 1
ATOM 1353 C CA . ASN A 1 168 ? 1.229 -45.875 1.179 1 58.06 168 ASN A CA 1
ATOM 1354 C C . ASN A 1 168 ? 0.645 -47.25 0.833 1 58.06 168 ASN A C 1
ATOM 1356 O O . ASN A 1 168 ? -0.126 -47.812 1.61 1 58.06 168 ASN A O 1
ATOM 1360 N N . ILE A 1 169 ? 0.784 -47.688 -0.281 1 57 169 ILE A N 1
ATOM 1361 C CA . ILE A 1 169 ? 0.112 -48.938 -0.567 1 57 169 ILE A CA 1
ATOM 1362 C C . ILE A 1 169 ? 0.959 -50.094 -0.054 1 57 169 ILE A C 1
ATOM 1364 O O . ILE A 1 169 ? 2.182 -50.125 -0.22 1 57 169 ILE A O 1
ATOM 1368 N N . THR A 1 170 ? 0.387 -50.875 0.749 1 54.75 170 THR A N 1
ATOM 1369 C CA . THR A 1 170 ? 0.92 -52.156 1.209 1 54.75 170 THR A CA 1
ATOM 1370 C C . THR A 1 170 ? 1.515 -52.938 0.046 1 54.75 170 THR A C 1
ATOM 1372 O O . THR A 1 170 ? 0.955 -52.938 -1.053 1 54.75 170 THR A O 1
ATOM 1375 N N . LYS A 1 171 ? 2.852 -53.281 0.117 1 57.44 171 LYS A N 1
ATOM 1376 C CA . LYS A 1 171 ? 3.748 -54 -0.8 1 57.44 171 LYS A CA 1
ATOM 1377 C C . LYS A 1 171 ? 2.988 -55 -1.637 1 57.44 171 LYS A C 1
ATOM 1379 O O . LYS A 1 171 ? 3.336 -55.25 -2.793 1 57.44 171 LYS A O 1
ATOM 1384 N N . ASP A 1 172 ? 1.896 -55.5 -1.103 1 58.34 172 ASP A N 1
ATOM 1385 C CA . ASP A 1 172 ? 1.342 -56.719 -1.718 1 58.34 172 ASP A CA 1
ATOM 1386 C C . ASP A 1 172 ? 0.48 -56.375 -2.93 1 58.34 172 ASP A C 1
ATOM 1388 O O . ASP A 1 172 ? 0.24 -57.219 -3.791 1 58.34 172 ASP A O 1
ATOM 1392 N N . THR A 1 173 ? 0.058 -54.969 -3.064 1 65.62 173 THR A N 1
ATOM 1393 C CA . THR A 1 173 ? -0.912 -54.719 -4.125 1 65.62 173 THR A CA 1
ATOM 1394 C C . THR A 1 173 ? -0.281 -53.938 -5.254 1 65.62 173 THR A C 1
ATOM 1396 O O . THR A 1 173 ? -0.95 -53.594 -6.238 1 65.62 173 THR A O 1
ATOM 1399 N N . ILE A 1 174 ? 0.983 -53.719 -5.195 1 77.19 174 ILE A N 1
ATOM 1400 C CA . ILE A 1 174 ? 1.619 -52.906 -6.227 1 77.19 174 ILE A CA 1
ATOM 1401 C C . ILE A 1 174 ? 2.061 -53.812 -7.383 1 77.19 174 ILE A C 1
ATOM 1403 O O . ILE A 1 174 ? 2.646 -54.875 -7.168 1 77.19 174 ILE A O 1
ATOM 1407 N N . THR A 1 175 ? 1.62 -53.531 -8.617 1 78.5 175 THR A N 1
ATOM 1408 C CA . THR A 1 175 ? 2.006 -54.25 -9.82 1 78.5 175 THR A CA 1
ATOM 1409 C C . THR A 1 175 ? 3.496 -54.094 -10.102 1 78.5 175 THR A C 1
ATOM 1411 O O . THR A 1 175 ? 4.137 -53.188 -9.555 1 78.5 175 THR A O 1
ATOM 1414 N N . SER A 1 176 ? 4.039 -55 -10.844 1 81.31 176 SER A N 1
ATOM 1415 C CA . SER A 1 176 ? 5.453 -54.938 -11.203 1 81.31 176 SER A CA 1
ATOM 1416 C C . SER A 1 176 ? 5.781 -53.656 -11.922 1 81.31 176 SER A C 1
ATOM 1418 O O . SER A 1 176 ? 6.859 -53.062 -11.727 1 81.31 176 SER A O 1
ATOM 1420 N N . SER A 1 177 ? 4.863 -53.188 -12.711 1 85.38 177 SER A N 1
ATOM 1421 C CA . SER A 1 177 ? 5.059 -51.969 -13.461 1 85.38 177 SER A CA 1
ATOM 1422 C C . SER A 1 177 ? 5.082 -50.75 -12.531 1 85.38 177 SER A C 1
ATOM 1424 O O . SER A 1 177 ? 5.895 -49.844 -12.711 1 85.38 177 SER A O 1
ATOM 1426 N N . GLU A 1 178 ? 4.199 -50.75 -11.57 1 87.56 178 GLU A N 1
ATOM 1427 C CA . GLU A 1 178 ? 4.148 -49.656 -10.594 1 87.56 178 GLU A CA 1
ATOM 1428 C C . GLU A 1 178 ? 5.414 -49.625 -9.742 1 87.56 178 GLU A C 1
ATOM 1430 O O . GLU A 1 178 ? 5.934 -48.562 -9.43 1 87.56 178 GLU A O 1
ATOM 1435 N N . LYS A 1 179 ? 5.855 -50.812 -9.391 1 85.81 179 LYS A N 1
ATOM 1436 C CA . LYS A 1 179 ? 7.094 -50.875 -8.625 1 85.81 179 LYS A CA 1
ATOM 1437 C C . LYS A 1 179 ? 8.273 -50.344 -9.422 1 85.81 179 LYS A C 1
ATOM 1439 O O . LYS A 1 179 ? 9.133 -49.656 -8.875 1 85.81 179 LYS A O 1
ATOM 1444 N N . LEU A 1 180 ? 8.25 -50.688 -10.68 1 88.19 180 LEU A N 1
ATOM 1445 C CA . LEU A 1 180 ? 9.336 -50.25 -11.547 1 88.19 180 LEU A CA 1
ATOM 1446 C C . LEU A 1 180 ? 9.398 -48.719 -11.617 1 88.19 180 LEU A C 1
ATOM 1448 O O . LEU A 1 180 ? 10.477 -48.125 -11.492 1 88.19 180 LEU A O 1
ATOM 1452 N N . ILE A 1 181 ? 8.281 -48.031 -11.812 1 91.12 181 ILE A N 1
ATOM 1453 C CA . ILE A 1 181 ? 8.258 -46.562 -11.984 1 91.12 181 ILE A CA 1
ATOM 1454 C C . ILE A 1 181 ? 8.656 -45.906 -10.672 1 91.12 181 ILE A C 1
ATOM 1456 O O . ILE A 1 181 ? 9.328 -44.844 -10.68 1 91.12 181 ILE A O 1
ATOM 1460 N N . ILE A 1 182 ? 8.227 -46.469 -9.602 1 89.75 182 ILE A N 1
ATOM 1461 C CA . ILE A 1 182 ? 8.594 -45.906 -8.305 1 89.75 182 ILE A CA 1
ATOM 1462 C C . ILE A 1 182 ? 10.102 -45.969 -8.109 1 89.75 182 ILE A C 1
ATOM 1464 O O . ILE A 1 182 ? 10.727 -45.031 -7.637 1 89.75 182 ILE A O 1
ATOM 1468 N N . ASP A 1 183 ? 10.656 -47.094 -8.484 1 89.38 183 ASP A N 1
ATOM 1469 C CA . ASP A 1 183 ? 12.102 -47.281 -8.352 1 89.38 183 ASP A CA 1
ATOM 1470 C C . ASP A 1 183 ? 12.867 -46.312 -9.242 1 89.38 183 ASP A C 1
ATOM 1472 O O . ASP A 1 183 ? 13.875 -45.75 -8.828 1 89.38 183 ASP A O 1
ATOM 1476 N N . ILE A 1 184 ? 12.375 -46.188 -10.406 1 92.38 184 ILE A N 1
ATOM 1477 C CA . ILE A 1 184 ? 13.016 -45.25 -11.344 1 92.38 184 ILE A CA 1
ATOM 1478 C C . ILE A 1 184 ? 12.984 -43.844 -10.781 1 92.38 184 ILE A C 1
ATOM 1480 O O . ILE A 1 184 ? 13.992 -43.125 -10.812 1 92.38 184 ILE A O 1
ATOM 1484 N N . CYS A 1 185 ? 11.836 -43.406 -10.32 1 92.5 185 CYS A N 1
ATOM 1485 C CA . CYS A 1 185 ? 11.68 -42.062 -9.781 1 92.5 185 CYS A CA 1
ATOM 1486 C C . CYS A 1 185 ? 12.586 -41.875 -8.57 1 92.5 185 CYS A C 1
ATOM 1488 O O . CYS A 1 185 ? 13.188 -40.812 -8.422 1 92.5 185 CYS A O 1
ATOM 1490 N N . LYS A 1 186 ? 12.68 -42.812 -7.715 1 90 186 LYS A N 1
ATOM 1491 C CA . LYS A 1 186 ? 13.508 -42.688 -6.516 1 90 186 LYS A CA 1
ATOM 1492 C C . LYS A 1 186 ? 14.984 -42.531 -6.879 1 90 186 LYS A C 1
ATOM 1494 O O . LYS A 1 186 ? 15.688 -41.719 -6.285 1 90 186 LYS A O 1
ATOM 1499 N N . GLN A 1 187 ? 15.414 -43.281 -7.855 1 91.81 187 GLN A N 1
ATOM 1500 C CA . GLN A 1 187 ? 16.828 -43.312 -8.203 1 91.81 187 GLN A CA 1
ATOM 1501 C C . GLN A 1 187 ? 17.203 -42.094 -9.055 1 91.81 187 GLN A C 1
ATOM 1503 O O . GLN A 1 187 ? 18.375 -41.719 -9.109 1 91.81 187 GLN A O 1
ATOM 1508 N N . THR A 1 188 ? 16.375 -41.531 -9.781 1 93.62 188 THR A N 1
ATOM 1509 C CA . THR A 1 188 ? 16.656 -40.438 -10.68 1 93.62 188 THR A CA 1
ATOM 1510 C C . THR A 1 188 ? 16.156 -39.125 -10.086 1 93.62 188 THR A C 1
ATOM 1512 O O . THR A 1 188 ? 16.172 -38.094 -10.758 1 93.62 188 THR A O 1
ATOM 1515 N N . ASN A 1 189 ? 15.664 -39.031 -8.898 1 90.19 189 ASN A N 1
ATOM 1516 C CA . ASN A 1 189 ? 15.047 -37.875 -8.281 1 90.19 189 ASN A CA 1
ATOM 1517 C C . ASN A 1 189 ? 13.82 -37.406 -9.062 1 90.19 189 ASN A C 1
ATOM 1519 O O . ASN A 1 189 ? 13.602 -36.219 -9.242 1 90.19 189 ASN A O 1
ATOM 1523 N N . GLY A 1 190 ? 13.195 -38.375 -9.68 1 91.44 190 GLY A N 1
ATOM 1524 C CA . GLY A 1 190 ? 11.938 -38.094 -10.352 1 91.44 190 GLY A CA 1
ATOM 1525 C C . GLY A 1 190 ? 10.766 -37.938 -9.406 1 91.44 190 GLY A C 1
ATOM 1526 O O . GLY A 1 190 ? 10.922 -38.094 -8.195 1 91.44 190 GLY A O 1
ATOM 1527 N N . ILE A 1 191 ? 9.617 -37.531 -9.992 1 91.56 191 ILE A N 1
ATOM 1528 C CA . ILE A 1 191 ? 8.438 -37.281 -9.172 1 91.56 191 ILE A CA 1
ATOM 1529 C C . ILE A 1 191 ? 7.27 -38.125 -9.688 1 91.56 191 ILE A C 1
ATOM 1531 O O . ILE A 1 191 ? 7.082 -38.25 -10.898 1 91.56 191 ILE A O 1
ATOM 1535 N N . TYR A 1 192 ? 6.641 -38.688 -8.734 1 92.56 192 TYR A N 1
ATOM 1536 C CA . TYR A 1 192 ? 5.414 -39.406 -9.07 1 92.56 192 TYR A CA 1
ATOM 1537 C C . TYR A 1 192 ? 4.195 -38.688 -8.5 1 92.56 192 TYR A C 1
ATOM 1539 O O . TYR A 1 192 ? 4.203 -38.281 -7.336 1 92.56 192 TYR A O 1
ATOM 1547 N N . ARG A 1 193 ? 3.207 -38.5 -9.32 1 92.19 193 ARG A N 1
ATOM 1548 C CA . ARG A 1 193 ? 1.954 -37.906 -8.891 1 92.19 193 ARG A CA 1
ATOM 1549 C C . ARG A 1 193 ? 0.755 -38.625 -9.477 1 92.19 193 ARG A C 1
ATOM 1551 O O . ARG A 1 193 ? 0.863 -39.281 -10.531 1 92.19 193 ARG A O 1
ATOM 1558 N N . THR A 1 194 ? -0.31 -38.562 -8.734 1 93.5 194 THR A N 1
ATOM 1559 C CA . THR A 1 194 ? -1.556 -39.062 -9.297 1 93.5 194 THR A CA 1
ATOM 1560 C C . THR A 1 194 ? -2.145 -38.094 -10.297 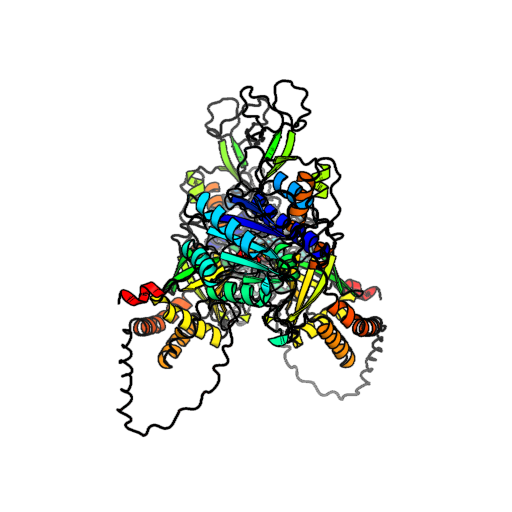1 93.5 194 THR A C 1
ATOM 1562 O O . THR A 1 194 ? -1.82 -36.906 -10.273 1 93.5 194 THR A O 1
ATOM 1565 N N . ILE A 1 195 ? -2.939 -38.594 -11.148 1 94.12 195 ILE A N 1
ATOM 1566 C CA . ILE A 1 195 ? -3.537 -37.781 -12.195 1 94.12 195 ILE A CA 1
ATOM 1567 C C . ILE A 1 195 ? -4.367 -36.656 -11.562 1 94.12 195 ILE A C 1
ATOM 1569 O O . ILE A 1 195 ? -4.387 -35.531 -12.062 1 94.12 195 ILE A O 1
ATOM 1573 N N . ASN A 1 196 ? -5.043 -36.906 -10.469 1 91.38 196 ASN A N 1
ATOM 1574 C CA . ASN A 1 196 ? -5.852 -35.906 -9.781 1 91.38 196 ASN A CA 1
ATOM 1575 C C . ASN A 1 196 ? -4.98 -34.812 -9.148 1 91.38 196 ASN A C 1
ATOM 1577 O O . ASN A 1 196 ? -5.32 -33.625 -9.203 1 91.38 196 ASN A O 1
ATOM 1581 N N . GLU A 1 197 ? -3.943 -35.219 -8.609 1 90.06 197 GLU A N 1
ATOM 1582 C CA . GLU A 1 197 ? -3.006 -34.281 -8.039 1 90.06 197 GLU A CA 1
ATOM 1583 C C . GLU A 1 197 ? -2.428 -33.344 -9.117 1 90.06 197 GLU A C 1
ATOM 1585 O O . GLU A 1 197 ? -2.355 -32.125 -8.93 1 90.06 197 GLU A O 1
ATOM 1590 N N . ALA A 1 198 ? -2.043 -34 -10.156 1 92.69 198 ALA A N 1
ATOM 1591 C CA . ALA A 1 198 ? -1.466 -33.25 -11.258 1 92.69 198 ALA A CA 1
ATOM 1592 C C . ALA A 1 198 ? -2.48 -32.25 -11.828 1 92.69 198 ALA A C 1
ATOM 1594 O O . ALA A 1 198 ? -2.135 -31.125 -12.148 1 92.69 198 ALA A O 1
ATOM 1595 N N . PHE A 1 199 ? -3.699 -32.75 -11.961 1 92.5 199 PHE A N 1
ATOM 1596 C CA . PHE A 1 199 ? -4.762 -31.906 -12.469 1 92.5 199 PHE A CA 1
ATOM 1597 C C . PHE A 1 199 ? -4.961 -30.688 -11.57 1 92.5 199 PHE A C 1
ATOM 1599 O O . PHE A 1 199 ? -5.027 -29.562 -12.047 1 92.5 199 PHE A O 1
ATOM 1606 N N . ASN A 1 200 ? -4.98 -30.844 -10.32 1 86.44 200 ASN A N 1
ATOM 1607 C CA . ASN A 1 200 ? -5.191 -29.781 -9.352 1 86.44 200 ASN A CA 1
ATOM 1608 C C . ASN A 1 200 ? -4.012 -28.812 -9.32 1 86.44 200 ASN A C 1
ATOM 1610 O O . ASN A 1 200 ? -4.199 -27.594 -9.172 1 86.44 200 ASN A O 1
ATOM 1614 N N . ASP A 1 201 ? -2.902 -29.312 -9.516 1 87.88 201 ASP A N 1
ATOM 1615 C CA . ASP A 1 201 ? -1.692 -28.5 -9.445 1 87.88 201 ASP A CA 1
ATOM 1616 C C . ASP A 1 201 ? -1.563 -27.594 -10.672 1 87.88 201 ASP A C 1
ATOM 1618 O O . ASP A 1 201 ? -0.934 -26.531 -10.602 1 87.88 201 ASP A O 1
ATOM 1622 N N . THR A 1 202 ? -2.154 -28 -11.75 1 91.69 202 THR A N 1
ATOM 1623 C CA . THR A 1 202 ? -1.923 -27.297 -13 1 91.69 202 THR A CA 1
ATOM 1624 C C . THR A 1 202 ? -3.117 -26.406 -13.344 1 91.69 202 THR A C 1
ATOM 1626 O O . THR A 1 202 ? -3.098 -25.688 -14.344 1 91.69 202 THR A O 1
ATOM 1629 N N . ARG A 1 203 ? -4.07 -26.422 -12.523 1 87.75 203 ARG A N 1
ATOM 1630 C CA . ARG A 1 203 ? -5.336 -25.766 -12.805 1 87.75 203 ARG A CA 1
ATOM 1631 C C . ARG A 1 203 ? -5.148 -24.25 -12.938 1 87.75 203 ARG A C 1
ATOM 1633 O O . ARG A 1 203 ? -5.855 -23.594 -13.711 1 87.75 203 ARG A O 1
ATOM 1640 N N . PHE A 1 204 ? -4.207 -23.688 -12.219 1 89.69 204 PHE A N 1
ATOM 1641 C CA . PHE A 1 204 ? -4.023 -22.25 -12.219 1 89.69 204 PHE A CA 1
ATOM 1642 C C . PHE A 1 204 ? -2.697 -21.859 -12.867 1 89.69 204 PHE A C 1
ATOM 1644 O O . PHE A 1 204 ? -1.668 -22.484 -12.586 1 89.69 204 PHE A O 1
ATOM 1651 N N . ILE A 1 205 ? -2.826 -20.906 -13.734 1 88.12 205 ILE A N 1
ATOM 1652 C CA . ILE A 1 205 ? -1.627 -20.406 -14.406 1 88.12 205 ILE A CA 1
ATOM 1653 C C . ILE A 1 205 ? -0.909 -19.406 -13.508 1 88.12 205 ILE A C 1
ATOM 1655 O O . ILE A 1 205 ? -1.438 -18.328 -13.219 1 88.12 205 ILE A O 1
ATOM 1659 N N . LYS A 1 206 ? 0.141 -19.781 -13.07 1 81.5 206 LYS A N 1
ATOM 1660 C CA . LYS A 1 206 ? 0.948 -18.922 -12.227 1 81.5 206 LYS A CA 1
ATOM 1661 C C . LYS A 1 206 ? 2.32 -18.672 -12.844 1 81.5 206 LYS A C 1
ATOM 1663 O O . LYS A 1 206 ? 2.928 -19.578 -13.406 1 81.5 206 LYS A O 1
ATOM 1668 N N . LYS A 1 207 ? 2.691 -17.422 -12.734 1 79.5 207 LYS A N 1
ATOM 1669 C CA . LYS A 1 207 ? 4.039 -17.109 -13.195 1 79.5 207 LYS A CA 1
ATOM 1670 C C . LYS A 1 207 ? 5.09 -17.562 -12.188 1 79.5 207 LYS A C 1
ATOM 1672 O O . LYS A 1 207 ? 4.898 -17.438 -10.977 1 79.5 207 LYS A O 1
ATOM 1677 N N . ALA A 1 208 ? 6.086 -18.156 -12.75 1 74.81 208 ALA A N 1
ATOM 1678 C CA . ALA A 1 208 ? 7.191 -18.547 -11.875 1 74.81 208 ALA A CA 1
ATOM 1679 C C . ALA A 1 208 ? 7.852 -17.312 -11.25 1 74.81 208 ALA A C 1
ATOM 1681 O O . ALA A 1 208 ? 7.977 -16.281 -11.898 1 74.81 208 ALA A O 1
ATOM 1682 N N . GLN A 1 209 ? 8.227 -17.438 -10.023 1 76.19 209 GLN A N 1
ATOM 1683 C CA . GLN A 1 209 ? 8.867 -16.328 -9.32 1 76.19 209 GLN A CA 1
ATOM 1684 C C . GLN A 1 209 ? 10.219 -15.992 -9.938 1 76.19 209 GLN A C 1
ATOM 1686 O O . GLN A 1 209 ? 10.992 -16.891 -10.289 1 76.19 209 GLN A O 1
ATOM 1691 N N . SER A 1 210 ? 10.438 -14.664 -10.156 1 74 210 SER A N 1
ATOM 1692 C CA . SER A 1 210 ? 11.727 -14.18 -10.648 1 74 210 SER A CA 1
ATOM 1693 C C . SER A 1 210 ? 12.75 -14.102 -9.523 1 74 210 SER A C 1
ATOM 1695 O O . SER A 1 210 ? 12.398 -14.227 -8.344 1 74 210 SER A O 1
ATOM 1697 N N . ARG A 1 211 ? 13.93 -14.031 -9.961 1 76.94 211 ARG A N 1
ATOM 1698 C CA . ARG A 1 211 ? 15.008 -13.898 -8.984 1 76.94 211 ARG A CA 1
ATOM 1699 C C . ARG A 1 211 ? 14.781 -12.703 -8.062 1 76.94 211 ARG A C 1
ATOM 1701 O O . ARG A 1 211 ? 14.336 -11.648 -8.516 1 76.94 211 ARG A O 1
ATOM 1708 N N . LEU A 1 212 ? 15.039 -12.953 -6.852 1 79.62 212 LEU A N 1
ATOM 1709 C CA . LEU A 1 212 ? 14.883 -11.891 -5.867 1 79.62 212 LEU A CA 1
ATOM 1710 C C . LEU A 1 212 ? 16.109 -10.977 -5.855 1 79.62 212 LEU A C 1
ATOM 1712 O O . LEU A 1 212 ? 17.234 -11.453 -5.758 1 79.62 212 LEU A O 1
ATOM 1716 N N . ILE A 1 213 ? 15.875 -9.68 -6.125 1 81.75 213 ILE A N 1
ATOM 1717 C CA . ILE A 1 213 ? 16.953 -8.695 -6 1 81.75 213 ILE A CA 1
ATOM 1718 C C . ILE A 1 213 ? 16.766 -7.902 -4.707 1 81.75 213 ILE A C 1
ATOM 1720 O O . ILE A 1 213 ? 15.734 -7.258 -4.5 1 81.75 213 ILE A O 1
ATOM 1724 N N . GLY A 1 214 ? 17.703 -8.094 -3.957 1 87.62 214 GLY A N 1
ATOM 1725 C CA . GLY A 1 214 ? 17.625 -7.41 -2.674 1 87.62 214 GLY A CA 1
ATOM 1726 C C . GLY A 1 214 ? 18.172 -5.996 -2.713 1 87.62 214 GLY A C 1
ATOM 1727 O O . GLY A 1 214 ? 19.094 -5.703 -3.471 1 87.62 214 GLY A O 1
ATOM 1728 N N . TRP A 1 215 ? 17.578 -5.043 -1.954 1 91.38 215 TRP A N 1
ATOM 1729 C CA . TRP A 1 215 ? 18.094 -3.707 -1.693 1 91.38 215 TRP A CA 1
ATOM 1730 C C . TRP A 1 215 ? 19.125 -3.736 -0.573 1 91.38 215 TRP A C 1
ATOM 1732 O O . TRP A 1 215 ? 18.828 -4.176 0.542 1 91.38 215 TRP A O 1
ATOM 1742 N N . SER A 1 216 ? 20.312 -3.414 -0.933 1 93.62 216 SER A N 1
ATOM 1743 C CA . SER A 1 216 ? 21.406 -3.465 0.041 1 93.62 216 SER A CA 1
ATOM 1744 C C . SER A 1 216 ? 21.641 -2.096 0.672 1 93.62 216 SER A C 1
ATOM 1746 O O . SER A 1 216 ? 21.688 -1.083 -0.029 1 93.62 216 SER A O 1
ATOM 1748 N N . CYS A 1 217 ? 21.766 -2.086 2.008 1 94.88 217 CYS A N 1
ATOM 1749 C CA . CYS A 1 217 ? 22.047 -0.863 2.756 1 94.88 217 CYS A CA 1
ATOM 1750 C C . CYS A 1 217 ? 22.578 -1.182 4.148 1 94.88 217 CYS A C 1
ATOM 1752 O O . CYS A 1 217 ? 22.484 -2.324 4.605 1 94.88 217 CYS A O 1
ATOM 1754 N N . ASP A 1 218 ? 23.188 -0.187 4.715 1 94.5 218 ASP A N 1
ATOM 1755 C CA . ASP A 1 218 ? 23.609 -0.345 6.102 1 94.5 218 ASP A CA 1
ATOM 1756 C C . ASP A 1 218 ? 22.562 0.204 7.066 1 94.5 218 ASP A C 1
ATOM 1758 O O . ASP A 1 218 ? 22.141 1.353 6.938 1 94.5 218 ASP A O 1
ATOM 1762 N N . LEU A 1 219 ? 22.141 -0.685 7.902 1 93.75 219 LEU A N 1
ATOM 1763 C CA . LEU A 1 219 ? 21.359 -0.21 9.031 1 93.75 219 LEU A CA 1
ATOM 1764 C C . LEU A 1 219 ? 22.25 0.478 10.062 1 93.75 219 LEU A C 1
ATOM 1766 O O . LEU A 1 219 ? 23.125 -0.158 10.656 1 93.75 219 LEU A O 1
ATOM 1770 N N . GLU A 1 220 ? 21.969 1.757 10.25 1 91.12 220 GLU A N 1
ATOM 1771 C CA . GLU A 1 220 ? 22.938 2.547 11.008 1 91.12 220 GLU A CA 1
ATOM 1772 C C . GLU A 1 220 ? 22.344 3.02 12.328 1 91.12 220 GLU A C 1
ATOM 1774 O O . GLU A 1 220 ? 21.281 3.645 12.352 1 91.12 220 GLU A O 1
ATOM 1779 N N . LEU A 1 221 ? 22.922 2.623 13.305 1 83.62 221 LEU A N 1
ATOM 1780 C CA . LEU A 1 221 ? 22.672 3.148 14.648 1 83.62 221 LEU A CA 1
ATOM 1781 C C . LEU A 1 221 ? 23.844 4.004 15.117 1 83.62 221 LEU A C 1
ATOM 1783 O O . LEU A 1 221 ? 24.797 3.49 15.703 1 83.62 221 LEU A O 1
ATOM 1787 N N . LEU A 1 222 ? 23.703 5.34 14.836 1 77.12 222 LEU A N 1
ATOM 1788 C CA . LEU A 1 222 ? 24.797 6.27 15.102 1 77.12 222 LEU A CA 1
ATOM 1789 C C . LEU A 1 222 ? 26.062 5.828 14.383 1 77.12 222 LEU A C 1
ATOM 1791 O O . LEU A 1 222 ? 26.125 5.828 13.148 1 77.12 222 LEU A O 1
ATOM 1795 N N . ASP A 1 223 ? 27.016 5.133 15.141 1 76.75 223 ASP A N 1
ATOM 1796 C CA . ASP A 1 223 ? 28.297 4.773 14.516 1 76.75 223 ASP A CA 1
ATOM 1797 C C . ASP A 1 223 ? 28.344 3.281 14.188 1 76.75 223 ASP A C 1
ATOM 1799 O O . ASP A 1 223 ? 29.281 2.812 13.547 1 76.75 223 ASP A O 1
ATOM 1803 N N . ILE A 1 224 ? 27.391 2.613 14.555 1 80.5 224 ILE A N 1
ATOM 1804 C CA . ILE A 1 224 ? 27.344 1.18 14.289 1 80.5 224 ILE A CA 1
ATOM 1805 C C . ILE A 1 224 ? 26.594 0.926 12.977 1 80.5 224 ILE A C 1
ATOM 1807 O O . ILE A 1 224 ? 25.5 1.444 12.773 1 80.5 224 ILE A O 1
ATOM 1811 N N . LYS A 1 225 ? 27.297 0.172 12.141 1 88.69 225 LYS A N 1
ATOM 1812 C CA . LYS A 1 225 ? 26.688 -0.151 10.852 1 88.69 225 LYS A CA 1
ATOM 1813 C C . LYS A 1 225 ? 26.469 -1.654 10.703 1 88.69 225 LYS A C 1
ATOM 1815 O O . LYS A 1 225 ? 27.375 -2.447 10.969 1 88.69 225 LYS A O 1
ATOM 1820 N N . ILE A 1 226 ? 25.281 -2.059 10.383 1 90.56 226 ILE A N 1
ATOM 1821 C CA . ILE A 1 226 ? 24.922 -3.449 10.133 1 90.56 226 ILE A CA 1
ATOM 1822 C C . ILE A 1 226 ? 24.469 -3.613 8.68 1 90.56 226 ILE A C 1
ATOM 1824 O O . ILE A 1 226 ? 23.375 -3.188 8.32 1 90.56 226 ILE A O 1
ATOM 1828 N N . PRO A 1 227 ? 25.266 -4.215 7.906 1 93.88 227 PRO A N 1
ATOM 1829 C CA . PRO A 1 227 ? 24.844 -4.426 6.52 1 93.88 227 PRO A CA 1
ATOM 1830 C C . PRO A 1 227 ? 23.609 -5.301 6.406 1 93.88 227 PRO A C 1
ATOM 1832 O O . PRO A 1 227 ? 23.547 -6.371 7.012 1 93.88 227 PRO A O 1
ATOM 1835 N N . ILE A 1 228 ? 22.672 -4.82 5.613 1 94.31 228 ILE A N 1
ATOM 1836 C CA . ILE A 1 228 ? 21.406 -5.551 5.504 1 94.31 228 ILE A CA 1
ATOM 1837 C C . ILE A 1 228 ? 21 -5.664 4.039 1 94.31 228 ILE A C 1
ATOM 1839 O O . ILE A 1 228 ? 21.578 -4.992 3.176 1 94.31 228 ILE A O 1
ATOM 1843 N N . LYS A 1 229 ? 20.094 -6.594 3.814 1 91.81 229 LYS A N 1
ATOM 1844 C CA . LYS A 1 229 ? 19.406 -6.742 2.535 1 91.81 229 LYS A CA 1
ATOM 1845 C C . LYS A 1 229 ? 17.891 -6.742 2.723 1 91.81 229 LYS A C 1
ATOM 1847 O O . LYS A 1 229 ? 17.359 -7.426 3.605 1 91.81 229 LYS A O 1
ATOM 1852 N N . SER A 1 230 ? 17.266 -5.93 2 1 92.12 230 SER A N 1
ATOM 1853 C CA . SER A 1 230 ? 15.805 -5.832 2.045 1 92.12 230 SER A CA 1
ATOM 1854 C C . SER A 1 230 ? 15.172 -6.43 0.792 1 92.12 230 SER A C 1
ATOM 1856 O O . SER A 1 230 ? 15.562 -6.098 -0.328 1 92.12 230 SER A O 1
ATOM 1858 N N . TYR A 1 231 ? 14.219 -7.355 1.004 1 88.44 231 TYR A N 1
ATOM 1859 C CA . TYR A 1 231 ? 13.539 -8.016 -0.106 1 88.44 231 TYR A CA 1
ATOM 1860 C C . TYR A 1 231 ? 12.047 -7.707 -0.092 1 88.44 231 TYR A C 1
ATOM 1862 O O . TYR A 1 231 ? 11.445 -7.574 0.976 1 88.44 231 TYR A O 1
ATOM 1870 N N . VAL A 1 232 ? 11.516 -7.637 -1.252 1 85.94 232 VAL A N 1
ATOM 1871 C CA . VAL A 1 232 ? 10.07 -7.465 -1.377 1 85.94 232 VAL A CA 1
ATOM 1872 C C . VAL A 1 232 ? 9.375 -8.805 -1.163 1 85.94 232 VAL A C 1
ATOM 1874 O O . VAL A 1 232 ? 9.68 -9.789 -1.848 1 85.94 232 VAL A O 1
ATOM 1877 N N . LYS A 1 233 ? 8.578 -8.906 -0.223 1 83.81 233 LYS A N 1
ATOM 1878 C CA . LYS A 1 233 ? 7.852 -10.133 0.088 1 83.81 233 LYS A CA 1
ATOM 1879 C C . LYS A 1 233 ? 6.52 -10.188 -0.649 1 83.81 233 LYS A C 1
ATOM 1881 O O . LYS A 1 233 ? 6.086 -11.258 -1.083 1 83.81 233 LYS A O 1
ATOM 1886 N N . VAL A 1 234 ? 5.82 -9.148 -0.699 1 84.25 234 VAL A N 1
ATOM 1887 C CA . VAL A 1 234 ? 4.539 -9.062 -1.389 1 84.25 234 VAL A CA 1
ATOM 1888 C C . VAL A 1 234 ? 4.617 -8 -2.484 1 84.25 234 VAL A C 1
ATOM 1890 O O . VAL A 1 234 ? 4.996 -6.855 -2.225 1 84.25 234 VAL A O 1
ATOM 1893 N N . THR A 1 235 ? 4.352 -8.398 -3.691 1 77.69 235 THR A N 1
ATOM 1894 C CA . THR A 1 235 ? 4.438 -7.496 -4.832 1 77.69 235 THR A CA 1
ATOM 1895 C C . THR A 1 235 ? 3.049 -7.043 -5.27 1 77.69 235 THR A C 1
ATOM 1897 O O . THR A 1 235 ? 2.049 -7.684 -4.945 1 77.69 235 THR A O 1
ATOM 1900 N N . LYS A 1 236 ? 3.072 -5.945 -5.887 1 70.88 236 LYS A N 1
ATOM 1901 C CA . LYS A 1 236 ? 1.845 -5.516 -6.547 1 70.88 236 LYS A CA 1
ATOM 1902 C C . LYS A 1 236 ? 1.522 -6.414 -7.738 1 70.88 236 LYS A C 1
ATOM 1904 O O . LYS A 1 236 ? 2.414 -7.051 -8.305 1 70.88 236 LYS A O 1
ATOM 1909 N N . GLU A 1 237 ? 0.254 -6.547 -7.938 1 65.75 237 GLU A N 1
ATOM 1910 C CA . GLU A 1 237 ? -0.162 -7.375 -9.062 1 65.75 237 GLU A CA 1
ATOM 1911 C C . GLU A 1 237 ? 0.474 -6.898 -10.367 1 65.75 237 GLU A C 1
ATOM 1913 O O . GLU A 1 237 ? 0.501 -5.699 -10.648 1 65.75 237 GLU A O 1
ATOM 1918 N N . ALA A 1 238 ? 1.221 -7.867 -10.93 1 62.72 238 ALA A N 1
ATOM 1919 C CA . ALA A 1 238 ? 1.795 -7.551 -12.234 1 62.72 238 ALA A CA 1
ATOM 1920 C C . ALA A 1 238 ? 0.702 -7.227 -13.25 1 62.72 238 ALA A C 1
ATOM 1922 O O . ALA A 1 238 ? -0.367 -7.844 -13.242 1 62.72 238 ALA A O 1
ATOM 1923 N N . ARG A 1 239 ? 0.906 -6.23 -13.93 1 62.53 239 ARG A N 1
ATOM 1924 C CA . ARG A 1 239 ? -0.035 -5.859 -14.984 1 62.53 239 ARG A CA 1
ATOM 1925 C C . ARG A 1 239 ? -0.05 -6.898 -16.094 1 62.53 239 ARG A C 1
ATOM 1927 O O . ARG A 1 239 ? 0.966 -7.543 -16.359 1 62.53 239 ARG A O 1
ATOM 1934 N N . PHE A 1 240 ? -1.263 -7.344 -16.531 1 66.44 240 PHE A N 1
ATOM 1935 C CA . PHE A 1 240 ? -1.405 -8.18 -17.719 1 66.44 240 PHE A CA 1
ATOM 1936 C C . PHE A 1 240 ? -0.735 -7.527 -18.922 1 66.44 240 PHE A C 1
ATOM 1938 O O . PHE A 1 240 ? -0.651 -6.301 -19 1 66.44 240 PHE A O 1
ATOM 1945 N N . PRO A 1 241 ? -0.073 -8.25 -19.672 1 61.56 241 PRO A N 1
ATOM 1946 C CA . PRO A 1 241 ? 0.551 -7.641 -20.859 1 61.56 241 PRO A CA 1
ATOM 1947 C C . PRO A 1 241 ? -0.384 -6.676 -21.578 1 61.56 241 PRO A C 1
ATOM 1949 O O . PRO A 1 241 ? -1.604 -6.867 -21.578 1 61.56 241 PRO A O 1
ATOM 1952 N N . LEU A 1 242 ? 0.183 -5.613 -21.938 1 61.5 242 LEU A N 1
ATOM 1953 C CA . LEU A 1 242 ? -0.52 -4.5 -22.562 1 61.5 242 LEU A CA 1
ATOM 1954 C C . LEU A 1 242 ? -1.157 -4.938 -23.875 1 61.5 242 LEU A C 1
ATOM 1956 O O . LEU A 1 242 ? -0.606 -5.777 -24.594 1 61.5 242 LEU A O 1
ATOM 1960 N N . TRP A 1 243 ? -2.305 -4.449 -24.031 1 62.38 243 TRP A N 1
ATOM 1961 C CA . TRP A 1 243 ? -3.049 -4.555 -25.281 1 62.38 243 TRP A CA 1
ATOM 1962 C C . TRP A 1 243 ? -2.227 -4.027 -26.453 1 62.38 243 TRP A C 1
ATOM 1964 O O . TRP A 1 243 ? -1.5 -3.041 -26.312 1 62.38 243 TRP A O 1
ATOM 1974 N N . GLU A 1 244 ? -2.082 -4.879 -27.297 1 64 244 GLU A N 1
ATOM 1975 C CA . GLU A 1 244 ? -1.503 -4.371 -28.547 1 64 244 GLU A CA 1
ATOM 1976 C C . GLU A 1 244 ? -2.59 -3.924 -29.516 1 64 244 GLU A C 1
ATOM 1978 O O . GLU A 1 244 ? -3.66 -4.535 -29.578 1 64 244 GLU A O 1
ATOM 1983 N N . LEU A 1 245 ? -2.5 -2.727 -29.922 1 61.88 245 LEU A N 1
ATOM 1984 C CA . LEU A 1 245 ? -3.422 -2.225 -30.922 1 61.88 245 LEU A CA 1
ATOM 1985 C C . LEU A 1 245 ? -3.029 -2.723 -32.312 1 61.88 245 LEU A C 1
ATOM 1987 O O . LEU A 1 245 ? -1.881 -2.564 -32.75 1 61.88 245 LEU A O 1
ATOM 1991 N N . VAL A 1 246 ? -3.926 -3.492 -32.844 1 61.94 246 VAL A N 1
ATOM 1992 C CA . VAL A 1 246 ? -3.646 -3.979 -34.188 1 61.94 246 VAL A CA 1
ATOM 1993 C C . VAL A 1 246 ? -4.738 -3.506 -35.156 1 61.94 246 VAL A C 1
ATOM 1995 O O . VAL A 1 246 ? -5.832 -3.139 -34.719 1 61.94 246 VAL A O 1
ATOM 1998 N N . THR A 1 247 ? -4.426 -3.168 -36.438 1 60.19 247 THR A N 1
ATOM 1999 C CA . THR A 1 247 ? -5.371 -2.771 -37.469 1 60.19 247 THR A CA 1
ATOM 2000 C C . THR A 1 247 ? -6.43 -3.854 -37.688 1 60.19 247 THR A C 1
ATOM 2002 O O . THR A 1 247 ? -6.125 -5.047 -37.594 1 60.19 247 THR A O 1
ATOM 2005 N N . ASP A 1 248 ? -7.781 -3.414 -37.438 1 57.44 248 ASP A N 1
ATOM 2006 C CA . ASP A 1 248 ? -8.898 -4.328 -37.656 1 57.44 248 ASP A CA 1
ATOM 2007 C C . ASP A 1 248 ? -9 -4.738 -39.125 1 57.44 248 ASP A C 1
ATOM 2009 O O . ASP A 1 248 ? -8.633 -3.969 -40.031 1 57.44 248 ASP A O 1
ATOM 2013 N N . LYS A 1 249 ? -9.172 -5.988 -39.438 1 54.97 249 LYS A N 1
ATOM 2014 C CA . LYS A 1 249 ? -9.352 -6.52 -40.781 1 54.97 249 LYS A CA 1
ATOM 2015 C C . LYS A 1 249 ? -10.328 -5.656 -41.594 1 54.97 249 LYS A C 1
ATOM 2017 O O . LYS A 1 249 ? -10.242 -5.602 -42.812 1 54.97 249 LYS A O 1
ATOM 2022 N N . THR A 1 250 ? -11.336 -5.133 -40.906 1 46.88 250 THR A N 1
ATOM 2023 C CA . THR A 1 250 ? -12.391 -4.609 -41.781 1 46.88 250 THR A CA 1
ATOM 2024 C C . THR A 1 250 ? -11.953 -3.299 -42.438 1 46.88 250 THR A C 1
ATOM 2026 O O . THR A 1 250 ? -12.758 -2.635 -43.094 1 46.88 250 THR A O 1
ATOM 2029 N N . SER A 1 251 ? -10.844 -2.857 -42 1 43.84 251 SER A N 1
ATOM 2030 C CA . SER A 1 251 ? -10.648 -1.574 -42.688 1 43.84 251 SER A CA 1
ATOM 2031 C C . SER A 1 251 ? -10.602 -1.743 -44.188 1 43.84 251 SER A C 1
ATOM 2033 O O . SER A 1 251 ? -9.922 -2.639 -44.688 1 43.84 251 SER A O 1
ATOM 2035 N N . GLU A 1 252 ? -11.609 -1.469 -44.812 1 42.5 252 GLU A N 1
ATOM 2036 C CA . GLU A 1 252 ? -11.766 -1.392 -46.25 1 42.5 252 GLU A CA 1
ATOM 2037 C C . GLU A 1 252 ? -10.508 -0.837 -46.938 1 42.5 252 GLU A C 1
ATOM 2039 O O . GLU A 1 252 ? -10.445 -0.741 -48.156 1 42.5 252 GLU A O 1
ATOM 2044 N N . SER A 1 253 ? -9.703 -0.157 -46.188 1 42.78 253 SER A N 1
ATOM 2045 C CA . SER A 1 253 ? -8.656 0.405 -47.031 1 42.78 253 SER A CA 1
ATOM 2046 C C . SER A 1 253 ? -7.637 -0.655 -47.406 1 42.78 253 SER A C 1
ATOM 2048 O O . SER A 1 253 ? -7.203 -1.45 -46.594 1 42.78 253 SER A O 1
ATOM 2050 N N . LYS A 1 254 ? -7.562 -1.148 -48.688 1 47.19 254 LYS A N 1
ATOM 2051 C CA . LYS A 1 254 ? -6.711 -2.045 -49.469 1 47.19 254 LYS A CA 1
ATOM 2052 C C . LYS A 1 254 ? -5.273 -2.018 -48.969 1 47.19 254 LYS A C 1
ATOM 2054 O O . LYS A 1 254 ? -4.469 -2.879 -49.312 1 47.19 254 LYS A O 1
ATOM 2059 N N . THR A 1 255 ? -4.836 -1.021 -48.219 1 46.47 255 THR A N 1
ATOM 2060 C CA . THR A 1 255 ? -3.406 -0.843 -48 1 46.47 255 THR A CA 1
ATOM 2061 C C . THR A 1 255 ? -3.016 -1.291 -46.594 1 46.47 255 THR A C 1
ATOM 2063 O O . THR A 1 255 ? -1.831 -1.341 -46.25 1 46.47 255 THR A O 1
ATOM 2066 N N . ILE A 1 256 ? -4.031 -1.433 -45.688 1 49.56 256 ILE A N 1
ATOM 2067 C CA . ILE A 1 256 ? -3.596 -1.7 -44.312 1 49.56 256 ILE A CA 1
ATOM 2068 C C . ILE A 1 256 ? -3.703 -3.195 -44.031 1 49.56 256 ILE A C 1
ATOM 2070 O O . ILE A 1 256 ? -4.785 -3.779 -44.125 1 49.56 256 ILE A O 1
ATOM 2074 N N . GLU A 1 257 ? -2.598 -3.879 -44 1 55.19 257 GLU A N 1
ATOM 2075 C CA . GLU A 1 257 ? -2.555 -5.293 -43.656 1 55.19 257 GLU A CA 1
ATOM 2076 C C . GLU A 1 257 ? -3.152 -5.527 -42.281 1 55.19 257 GLU A C 1
ATOM 2078 O O . GLU A 1 257 ? -2.904 -4.754 -41.344 1 55.19 257 GLU A O 1
ATOM 2083 N N . PRO A 1 258 ? -4.102 -6.34 -42.188 1 58.59 258 PRO A N 1
ATOM 2084 C CA . PRO A 1 258 ? -4.777 -6.645 -40.906 1 58.59 258 PRO A CA 1
ATOM 2085 C C . PRO A 1 258 ? -3.818 -7.152 -39.844 1 58.59 258 PRO A C 1
ATOM 2087 O O . PRO A 1 258 ? -2.791 -7.758 -40.156 1 58.59 258 PRO A O 1
ATOM 2090 N N . ASN A 1 259 ? -3.986 -6.73 -38.594 1 59.22 259 ASN A N 1
ATOM 2091 C CA . ASN A 1 259 ? -3.314 -7.215 -37.375 1 59.22 259 ASN A CA 1
ATOM 2092 C C . ASN A 1 259 ? -1.925 -6.602 -37.219 1 59.22 259 ASN A C 1
ATOM 2094 O O . ASN A 1 259 ? -0.974 -7.293 -36.844 1 59.22 259 ASN A O 1
ATOM 2098 N N . GLU A 1 260 ? -1.837 -5.414 -37.781 1 61.28 260 GLU A N 1
ATOM 2099 C CA . GLU A 1 260 ? -0.559 -4.73 -37.594 1 61.28 260 GLU A CA 1
ATOM 2100 C C . GLU A 1 260 ? -0.601 -3.801 -36.406 1 61.28 260 GLU A C 1
ATOM 2102 O O . GLU A 1 260 ? -1.608 -3.131 -36.156 1 61.28 260 GLU A O 1
ATOM 2107 N N . PRO A 1 261 ? 0.497 -3.895 -35.531 1 62.81 261 PRO A N 1
ATOM 2108 C CA . PRO A 1 261 ? 0.562 -3.025 -34.344 1 62.81 261 PRO A CA 1
ATOM 2109 C C . PRO A 1 261 ? 0.505 -1.542 -34.719 1 62.81 261 PRO A C 1
ATOM 2111 O O . PRO A 1 261 ? 1.069 -1.126 -35.719 1 62.81 261 PRO A O 1
ATOM 2114 N N . VAL A 1 262 ? -0.336 -0.74 -34.062 1 62.12 262 VAL A N 1
ATOM 2115 C CA . VAL A 1 262 ? -0.465 0.703 -34.25 1 62.12 262 VAL A CA 1
ATOM 2116 C C . VAL A 1 262 ? 0.231 1.43 -33.094 1 62.12 262 VAL A C 1
ATOM 2118 O O . VAL A 1 262 ? 0.097 1.038 -31.938 1 62.12 262 VAL A O 1
ATOM 2121 N N . GLN A 1 263 ? 1.208 2.363 -33.188 1 58.38 263 GLN A N 1
ATOM 2122 C CA . GLN A 1 263 ? 1.875 3.137 -32.156 1 58.38 263 GLN A CA 1
ATOM 2123 C C . GLN A 1 263 ? 1.124 4.434 -31.859 1 58.38 263 GLN A C 1
ATOM 2125 O O . GLN A 1 263 ? 0.651 5.102 -32.781 1 58.38 263 GLN A O 1
ATOM 2130 N N . ALA A 1 264 ? 0.845 4.773 -30.609 1 57.31 264 ALA A N 1
ATOM 2131 C CA . ALA A 1 264 ? 0.198 6.008 -30.172 1 57.31 264 ALA A CA 1
ATOM 2132 C C . ALA A 1 264 ? 1.232 7.07 -29.812 1 57.31 264 ALA A C 1
ATOM 2134 O O . ALA A 1 264 ? 2.197 6.789 -29.094 1 57.31 264 ALA A O 1
ATOM 2135 N N . GLU A 1 265 ? 1.297 8.336 -30.562 1 54.91 265 GLU A N 1
ATOM 2136 C CA . GLU A 1 265 ? 2.189 9.438 -30.188 1 54.91 265 GLU A CA 1
ATOM 2137 C C . GLU A 1 265 ? 1.423 10.57 -29.516 1 54.91 265 GLU A C 1
ATOM 2139 O O . GLU A 1 265 ? 0.296 10.883 -29.906 1 54.91 265 GLU A O 1
ATOM 2144 N N . ARG A 1 266 ? 1.89 11.117 -28.391 1 54.19 266 ARG A N 1
ATOM 2145 C CA . ARG A 1 266 ? 1.345 12.273 -27.688 1 54.19 266 ARG A CA 1
ATOM 2146 C C . ARG A 1 266 ? 1.883 13.57 -28.266 1 54.19 266 ARG A C 1
ATOM 2148 O O . ARG A 1 266 ? 3.098 13.75 -28.391 1 54.19 266 ARG A O 1
ATOM 2155 N N . VAL A 1 267 ? 0.982 14.602 -28.938 1 54.09 267 VAL A N 1
ATOM 2156 C CA . VAL A 1 267 ? 1.408 15.883 -29.469 1 54.09 267 VAL A CA 1
ATOM 2157 C C . VAL A 1 267 ? 0.839 17.016 -28.625 1 54.09 267 VAL A C 1
ATOM 2159 O O . VAL A 1 267 ? -0.335 16.984 -28.25 1 54.09 267 VAL A O 1
ATOM 2162 N N . ARG A 1 268 ? 1.59 17.984 -27.922 1 54.41 268 ARG A N 1
ATOM 2163 C CA . ARG A 1 268 ? 1.187 19.156 -27.141 1 54.41 268 ARG A CA 1
ATOM 2164 C C . ARG A 1 268 ? 0.735 20.297 -28.047 1 54.41 268 ARG A C 1
ATOM 2166 O O . ARG A 1 268 ? 1.475 20.719 -28.938 1 54.41 268 ARG A O 1
ATOM 2173 N N . GLU A 1 269 ? -0.685 20.672 -28.047 1 54.09 269 GLU A N 1
ATOM 2174 C CA . GLU A 1 269 ? -1.209 21.734 -28.875 1 54.09 269 GLU A CA 1
ATOM 2175 C C . GLU A 1 269 ? -1.668 22.922 -28.031 1 54.09 269 GLU A C 1
ATOM 2177 O O . GLU A 1 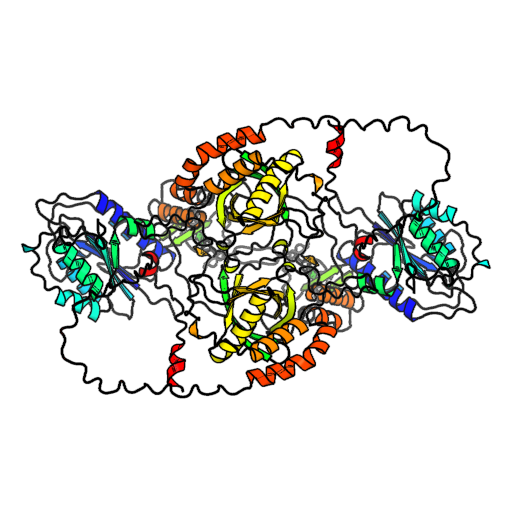269 ? -2.182 22.75 -26.922 1 54.09 269 GLU A O 1
ATOM 2182 N N . HIS A 1 270 ? -1.165 24.219 -28.25 1 52.22 270 HIS A N 1
ATOM 2183 C CA . HIS A 1 270 ? -1.611 25.469 -27.656 1 52.22 270 HIS A CA 1
ATOM 2184 C C . HIS A 1 270 ? -3.025 25.828 -28.094 1 52.22 270 HIS A C 1
ATOM 2186 O O . HIS A 1 270 ? -3.336 25.75 -29.297 1 52.22 270 HIS A O 1
ATOM 2192 N N . HIS A 1 271 ? -3.951 25.766 -27.25 1 49.31 271 HIS A N 1
ATOM 2193 C CA . HIS A 1 271 ? -5.332 26.109 -27.578 1 49.31 271 HIS A CA 1
ATOM 2194 C C . HIS A 1 271 ? -5.461 27.578 -27.969 1 49.31 271 HIS A C 1
ATOM 2196 O O . HIS A 1 271 ? -6.574 28.078 -28.141 1 49.31 271 HIS A O 1
ATOM 2202 N N . GLY A 1 272 ? -4.582 28.422 -27.953 1 45.41 272 GLY A N 1
ATOM 2203 C CA . GLY A 1 272 ? -4.961 29.766 -28.406 1 45.41 272 GLY A CA 1
ATOM 2204 C C . GLY A 1 272 ? -5.457 29.781 -29.844 1 45.41 272 GLY A C 1
ATOM 2205 O O . GLY A 1 272 ? -5.543 28.75 -30.5 1 45.41 272 GLY A O 1
ATOM 2206 N N . ARG A 1 273 ? -6.035 31.016 -30.328 1 45.69 273 ARG A N 1
ATOM 2207 C CA . ARG A 1 273 ? -6.582 31.281 -31.656 1 45.69 273 ARG A CA 1
ATOM 2208 C C . ARG A 1 273 ? -5.699 30.672 -32.75 1 45.69 273 ARG A C 1
ATOM 2210 O O . ARG A 1 273 ? -6.199 30.25 -33.781 1 45.69 273 ARG A O 1
ATOM 2217 N N . HIS A 1 274 ? -4.418 30.953 -32.562 1 43.44 274 HIS A N 1
ATOM 2218 C CA . HIS A 1 274 ? -3.527 30.406 -33.562 1 43.44 274 HIS A CA 1
ATOM 2219 C C . HIS A 1 274 ? -2.875 29.109 -33.094 1 43.44 274 HIS A C 1
ATOM 2221 O O . HIS A 1 274 ? -2.264 29.078 -32.031 1 43.44 274 HIS A O 1
ATOM 2227 N N . ARG A 1 275 ? -3.529 28.016 -33.125 1 45.56 275 ARG A N 1
ATOM 2228 C CA . ARG A 1 275 ? -3.129 26.641 -32.844 1 45.56 275 ARG A CA 1
ATOM 2229 C C . ARG A 1 275 ? -1.627 26.469 -33.062 1 45.56 275 ARG A C 1
ATOM 2231 O O . ARG A 1 275 ? -1.189 25.766 -33.969 1 45.56 275 ARG A O 1
ATOM 2238 N N . ASP A 1 276 ? -0.858 27.484 -32.562 1 48.66 276 ASP A N 1
ATOM 2239 C CA . ASP A 1 276 ? 0.566 27.281 -32.781 1 48.66 276 ASP A CA 1
ATOM 2240 C C . ASP A 1 276 ? 1.136 26.203 -31.859 1 48.66 276 ASP A C 1
ATOM 2242 O O . ASP A 1 276 ? 0.817 26.172 -30.672 1 48.66 276 ASP A O 1
ATOM 2246 N N . ILE A 1 277 ? 1.545 25.156 -32.406 1 50.16 277 ILE A N 1
ATOM 2247 C CA . ILE A 1 277 ? 2.301 24.078 -31.766 1 50.16 277 ILE A CA 1
ATOM 2248 C C . ILE A 1 277 ? 3.502 24.656 -31.031 1 50.16 277 ILE A C 1
ATOM 2250 O O . ILE A 1 277 ? 4.355 25.312 -31.625 1 50.16 277 ILE A O 1
ATOM 2254 N N . HIS A 1 278 ? 3.309 25.203 -29.828 1 53 278 HIS A N 1
ATOM 2255 C CA . HIS A 1 278 ? 4.477 25.703 -29.109 1 53 278 HIS A CA 1
ATOM 2256 C C . HIS A 1 278 ? 5.395 24.562 -28.688 1 53 278 HIS A C 1
ATOM 2258 O O . HIS A 1 278 ? 4.922 23.516 -28.234 1 53 278 HIS A O 1
ATOM 2264 N N . ASN A 1 279 ? 6.602 24.656 -29.219 1 53.56 279 ASN A N 1
ATOM 2265 C CA . ASN A 1 279 ? 7.664 23.703 -28.891 1 53.56 279 ASN A CA 1
ATOM 2266 C C . ASN A 1 279 ? 8.016 23.75 -27.406 1 53.56 279 ASN A C 1
ATOM 2268 O O . ASN A 1 279 ? 7.816 24.766 -26.75 1 53.56 279 ASN A O 1
ATOM 2272 N N . ALA A 1 280 ? 8.25 22.672 -26.812 1 56.94 280 ALA A N 1
ATOM 2273 C CA . ALA A 1 280 ? 8.688 22.406 -25.438 1 56.94 280 ALA A CA 1
ATOM 2274 C C . ALA A 1 280 ? 9.703 23.453 -24.984 1 56.94 280 ALA A C 1
ATOM 2276 O O . ALA A 1 280 ? 9.781 23.766 -23.797 1 56.94 280 ALA A O 1
ATOM 2277 N N . GLU A 1 281 ? 10.383 24.203 -25.969 1 58.25 281 GLU A N 1
ATOM 2278 C CA . GLU A 1 281 ? 11.5 25.062 -25.594 1 58.25 281 GLU A CA 1
ATOM 2279 C C . GLU A 1 281 ? 11.008 26.406 -25.078 1 58.25 281 GLU A C 1
ATOM 2281 O O . GLU A 1 281 ? 11.703 27.078 -24.312 1 58.25 281 GLU A O 1
ATOM 2286 N N . ASN A 1 282 ? 9.797 26.812 -25.406 1 60.97 282 ASN A N 1
ATOM 2287 C CA . ASN A 1 282 ? 9.359 28.141 -25 1 60.97 282 ASN A CA 1
ATOM 2288 C C . ASN A 1 282 ? 8.328 28.078 -23.891 1 60.97 282 ASN A C 1
ATOM 2290 O O . ASN A 1 282 ? 7.469 28.953 -23.766 1 60.97 282 ASN A O 1
ATOM 2294 N N . THR A 1 283 ? 8.297 27.094 -23.234 1 68.5 283 THR A N 1
ATOM 2295 C CA . THR A 1 283 ? 7.34 26.969 -22.141 1 68.5 283 THR A CA 1
ATOM 2296 C C . THR A 1 283 ? 8.062 26.766 -20.812 1 68.5 283 THR A C 1
ATOM 2298 O O . THR A 1 283 ? 9.133 26.156 -20.781 1 68.5 283 THR A O 1
ATOM 2301 N N . ILE A 1 284 ? 7.711 27.688 -19.812 1 69.12 284 ILE A N 1
ATOM 2302 C CA . ILE A 1 284 ? 8.242 27.484 -18.469 1 69.12 284 ILE A CA 1
ATOM 2303 C C . ILE A 1 284 ? 7.137 26.969 -17.547 1 69.12 284 ILE A C 1
ATOM 2305 O O . ILE A 1 284 ? 5.973 27.359 -17.672 1 69.12 284 ILE A O 1
ATOM 2309 N N . ARG A 1 285 ? 7.52 26.078 -16.828 1 73.31 285 ARG A N 1
ATOM 2310 C CA . ARG A 1 285 ? 6.582 25.516 -15.859 1 73.31 285 ARG A CA 1
ATOM 2311 C C . ARG A 1 285 ? 6.551 26.359 -14.586 1 73.31 285 ARG A C 1
ATOM 2313 O O . ARG A 1 285 ? 7.566 26.938 -14.195 1 73.31 285 ARG A O 1
ATOM 2320 N N . GLY A 1 286 ? 5.348 26.625 -14.133 1 75.12 286 GLY A N 1
ATOM 2321 C CA . GLY A 1 286 ? 5.227 27.359 -12.883 1 75.12 286 GLY A CA 1
ATOM 2322 C C . GLY A 1 286 ? 3.924 27.094 -12.156 1 75.12 286 GLY A C 1
ATOM 2323 O O . GLY A 1 286 ? 3.135 26.25 -12.578 1 75.12 286 GLY A O 1
ATOM 2324 N N . TYR A 1 287 ? 3.857 27.656 -10.93 1 74.81 287 TYR A N 1
ATOM 2325 C CA . TYR A 1 287 ? 2.68 27.516 -10.086 1 74.81 287 TYR A CA 1
ATOM 2326 C C . TYR A 1 287 ? 1.953 28.844 -9.922 1 74.81 287 TYR A C 1
ATOM 2328 O O . TYR A 1 287 ? 2.582 29.906 -9.914 1 74.81 287 TYR A O 1
ATOM 2336 N N . ASN A 1 288 ? 0.703 28.797 -10 1 76 288 ASN A N 1
ATOM 2337 C CA . ASN A 1 288 ? -0.09 29.984 -9.742 1 76 288 ASN A CA 1
ATOM 2338 C C . ASN A 1 288 ? -0.723 29.953 -8.359 1 76 288 ASN A C 1
ATOM 2340 O O . ASN A 1 288 ? -1.636 29.172 -8.102 1 76 288 ASN A O 1
ATOM 2344 N N . TYR A 1 289 ? -0.13 30.688 -7.461 1 78.44 289 TYR A N 1
ATOM 2345 C CA . TYR A 1 289 ? -0.645 30.812 -6.102 1 78.44 289 TYR A CA 1
ATOM 2346 C C . TYR A 1 289 ? -0.722 32.281 -5.684 1 78.44 289 TYR A C 1
ATOM 2348 O O . TYR A 1 289 ? 0.163 33.062 -6.012 1 78.44 289 TYR A O 1
ATOM 2356 N N . GLY A 1 290 ? -1.826 32.688 -4.914 1 74 290 GLY A N 1
ATOM 2357 C CA . GLY A 1 290 ? -1.91 34 -4.316 1 74 290 GLY A CA 1
ATOM 2358 C C . GLY A 1 290 ? -1.93 35.125 -5.34 1 74 290 GLY A C 1
ATOM 2359 O O . GLY A 1 290 ? -1.296 36.188 -5.141 1 74 290 GLY A O 1
ATOM 2360 N N . GLY A 1 291 ? -2.412 34.812 -6.5 1 72.88 291 GLY A N 1
ATOM 2361 C CA . GLY A 1 291 ? -2.555 35.844 -7.531 1 72.88 291 GLY A CA 1
ATOM 2362 C C . GLY A 1 291 ? -1.283 36.062 -8.328 1 72.88 291 GLY A C 1
ATOM 2363 O O . GLY A 1 291 ? -1.185 37.031 -9.086 1 72.88 291 GLY A O 1
ATOM 2364 N N . ARG A 1 292 ? -0.284 35.312 -8.031 1 76.81 292 ARG A N 1
ATOM 2365 C CA . ARG A 1 292 ? 0.99 35.469 -8.727 1 76.81 292 ARG A CA 1
ATOM 2366 C C . ARG A 1 292 ? 1.429 34.156 -9.383 1 76.81 292 ARG A C 1
ATOM 2368 O O . ARG A 1 292 ? 1.262 33.094 -8.812 1 76.81 292 ARG A O 1
ATOM 2375 N N . PHE A 1 293 ? 1.885 34.281 -10.633 1 76.69 293 PHE A N 1
ATOM 2376 C CA . PHE A 1 293 ? 2.525 33.156 -11.297 1 76.69 293 PHE A CA 1
ATOM 2377 C C . PHE A 1 293 ? 3.977 33 -10.852 1 76.69 293 PHE A C 1
ATOM 2379 O O . PHE A 1 293 ? 4.762 33.969 -10.977 1 76.69 293 PHE A O 1
ATOM 2386 N N . ILE A 1 294 ? 4.238 31.969 -10.305 1 79.44 294 ILE A N 1
ATOM 2387 C CA . ILE A 1 294 ? 5.574 31.688 -9.789 1 79.44 294 ILE A CA 1
ATOM 2388 C C . ILE A 1 294 ? 6.32 30.781 -10.758 1 79.44 294 ILE A C 1
ATOM 2390 O O . ILE A 1 294 ? 6.141 29.562 -10.727 1 79.44 294 ILE A O 1
ATOM 2394 N N . PRO A 1 295 ? 7.152 31.281 -11.539 1 78 295 PRO A N 1
ATOM 2395 C CA . PRO A 1 295 ? 7.887 30.469 -12.516 1 78 295 PRO A CA 1
ATOM 2396 C C . PRO A 1 295 ? 9.039 29.688 -11.891 1 78 295 PRO A C 1
ATOM 2398 O O . PRO A 1 295 ? 9.672 30.172 -10.945 1 78 295 PRO A O 1
ATOM 2401 N N . PHE A 1 296 ? 9.227 28.531 -12.352 1 78 296 PHE A N 1
ATOM 2402 C CA . PHE A 1 296 ? 10.367 27.719 -11.93 1 78 296 PHE A CA 1
ATOM 2403 C C . PHE A 1 296 ? 11.164 27.234 -13.133 1 78 296 PHE A C 1
ATOM 2405 O O . PHE A 1 296 ? 10.594 26.641 -14.055 1 78 296 PHE A O 1
ATOM 2412 N N . SER A 1 297 ? 12.43 27.578 -13.141 1 77.44 297 SER A N 1
ATOM 2413 C CA . SER A 1 297 ? 13.336 27 -14.141 1 77.44 297 SER A CA 1
ATOM 2414 C C . SER A 1 297 ? 13.609 25.531 -13.867 1 77.44 297 SER A C 1
ATOM 2416 O O . SER A 1 297 ? 13.219 25 -12.828 1 77.44 297 SER A O 1
ATOM 2418 N N . LYS A 1 298 ? 14.172 24.875 -14.781 1 75.94 298 LYS A N 1
ATOM 2419 C CA . LYS A 1 298 ? 14.539 23.469 -14.594 1 75.94 298 LYS A CA 1
ATOM 2420 C C . LYS A 1 298 ? 15.477 23.312 -13.398 1 75.94 298 LYS A C 1
ATOM 2422 O O . LYS A 1 298 ? 15.359 22.344 -12.641 1 75.94 298 LYS A O 1
ATOM 2427 N N . GLU A 1 299 ? 16.375 24.25 -13.281 1 79 299 GLU A N 1
ATOM 2428 C CA . GLU A 1 299 ? 17.281 24.234 -12.148 1 79 299 GLU A CA 1
ATOM 2429 C C . GLU A 1 299 ? 16.547 24.438 -10.836 1 79 299 GLU A C 1
ATOM 2431 O O . GLU A 1 299 ? 16.875 23.812 -9.82 1 79 299 GLU A O 1
ATOM 2436 N N . ASP A 1 300 ? 15.531 25.25 -10.961 1 81.44 300 ASP A N 1
ATOM 2437 C CA . ASP A 1 300 ? 14.734 25.516 -9.766 1 81.44 300 ASP A CA 1
ATOM 2438 C C . ASP A 1 300 ? 13.945 24.266 -9.344 1 81.44 300 ASP A C 1
ATOM 2440 O O . ASP A 1 300 ? 13.789 24.016 -8.148 1 81.44 300 ASP A O 1
ATOM 2444 N N . GLU A 1 301 ? 13.578 23.578 -10.328 1 78.5 301 GLU A N 1
ATOM 2445 C CA . GLU A 1 301 ? 12.82 22.359 -10.039 1 78.5 301 GLU A CA 1
ATOM 2446 C C . GLU A 1 301 ? 13.68 21.344 -9.289 1 78.5 301 GLU A C 1
ATOM 2448 O O . GLU A 1 301 ? 13.195 20.656 -8.383 1 78.5 301 GLU A O 1
ATOM 2453 N N . GLU A 1 302 ? 14.82 21.266 -9.672 1 78.38 302 GLU A N 1
ATOM 2454 C CA . GLU A 1 302 ? 15.734 20.359 -9.008 1 78.38 302 GLU A CA 1
ATOM 2455 C C . GLU A 1 302 ? 16.016 20.812 -7.574 1 78.38 302 GLU A C 1
ATOM 2457 O O . GLU A 1 302 ? 16.109 19.984 -6.664 1 78.38 302 GLU A O 1
ATOM 2462 N N . THR A 1 303 ? 16.109 22.078 -7.5 1 79.5 303 THR A N 1
ATOM 2463 C CA . THR A 1 303 ? 16.406 22.625 -6.18 1 79.5 303 THR A CA 1
ATOM 2464 C C . THR A 1 303 ? 15.195 22.516 -5.266 1 79.5 303 THR A C 1
ATOM 2466 O O . THR A 1 303 ? 15.336 22.438 -4.043 1 79.5 303 THR A O 1
ATOM 2469 N N . MET A 1 304 ? 14.062 22.469 -5.852 1 82.19 304 MET A N 1
ATOM 2470 C CA . MET A 1 304 ? 12.812 22.391 -5.098 1 82.19 304 MET A CA 1
ATOM 2471 C C . MET A 1 304 ? 12.648 21 -4.48 1 82.19 304 MET A C 1
ATOM 2473 O O . MET A 1 304 ? 11.891 20.828 -3.521 1 82.19 304 MET A O 1
ATOM 2477 N N . MET A 1 305 ? 13.398 20.172 -5.016 1 82.5 305 MET A N 1
ATOM 2478 C CA . MET A 1 305 ? 13.305 18.812 -4.48 1 82.5 305 MET A CA 1
ATOM 2479 C C . MET A 1 305 ? 14.023 18.719 -3.137 1 82.5 305 MET A C 1
ATOM 2481 O O . MET A 1 305 ? 15.078 19.312 -2.945 1 82.5 305 MET A O 1
ATOM 2485 N N . TYR A 1 306 ? 13.422 18.047 -2.229 1 85.62 306 TYR A N 1
ATOM 2486 C CA . TYR A 1 306 ? 14.039 17.797 -0.934 1 85.62 306 TYR A CA 1
ATOM 2487 C C . TYR A 1 306 ? 15.266 16.906 -1.081 1 85.62 306 TYR A C 1
ATOM 2489 O O . TYR A 1 306 ? 15.141 15.727 -1.444 1 85.62 306 TYR A O 1
ATOM 2497 N N . LYS A 1 307 ? 16.375 17.453 -0.882 1 86.88 307 LYS A N 1
ATOM 2498 C CA . LYS A 1 307 ? 17.609 16.672 -0.977 1 86.88 307 LYS A CA 1
ATOM 2499 C C . LYS A 1 307 ? 17.906 15.953 0.334 1 86.88 307 LYS A C 1
ATOM 2501 O O . LYS A 1 307 ? 18.547 16.516 1.226 1 86.88 307 LYS A O 1
ATOM 2506 N N . SER A 1 308 ? 17.469 14.734 0.487 1 87.94 308 SER A N 1
ATOM 2507 C CA . SER A 1 308 ? 17.578 13.938 1.703 1 87.94 308 SER A CA 1
ATOM 2508 C C . SER A 1 308 ? 19 13.422 1.901 1 87.94 308 SER A C 1
ATOM 2510 O O . SER A 1 308 ? 19.375 13.016 3.006 1 87.94 308 SER A O 1
ATOM 2512 N N . GLY A 1 309 ? 19.859 13.422 0.876 1 88.5 309 GLY A N 1
ATOM 2513 C CA . GLY A 1 309 ? 21.219 12.906 1.012 1 88.5 309 GLY A CA 1
ATOM 2514 C C . GLY A 1 309 ? 21.391 11.508 0.444 1 88.5 309 GLY A C 1
ATOM 2515 O O . GLY A 1 309 ? 20.609 11.086 -0.417 1 88.5 309 GLY A O 1
ATOM 2516 N N . PRO A 1 310 ? 22.375 10.797 0.834 1 91.06 310 PRO A N 1
ATOM 2517 C CA . PRO A 1 310 ? 22.656 9.461 0.31 1 91.06 310 PRO A CA 1
ATOM 2518 C C . PRO A 1 310 ? 21.672 8.406 0.827 1 91.06 310 PRO A C 1
ATOM 2520 O O . PRO A 1 310 ? 20.969 8.641 1.812 1 91.06 310 PRO A O 1
ATOM 2523 N N . LYS A 1 311 ? 21.703 7.328 0.029 1 93.56 311 LYS A N 1
ATOM 2524 C CA . LYS A 1 311 ? 20.984 6.141 0.479 1 93.56 311 LYS A CA 1
ATOM 2525 C C . LYS A 1 311 ? 21.297 5.832 1.941 1 93.56 311 LYS A C 1
ATOM 2527 O O . LYS A 1 311 ? 22.453 5.82 2.346 1 93.56 311 LYS A O 1
ATOM 2532 N N . SER A 1 312 ? 20.234 5.695 2.727 1 93.88 312 SER A N 1
ATOM 2533 C CA . SER A 1 312 ? 20.5 5.5 4.148 1 93.88 312 SER A CA 1
ATOM 2534 C C . SER A 1 312 ? 19.328 4.793 4.836 1 93.88 312 SER A C 1
ATOM 2536 O O . SER A 1 312 ? 18.203 4.84 4.352 1 93.88 312 SER A O 1
ATOM 2538 N N . TYR A 1 313 ? 19.609 4.082 5.859 1 95.12 313 TYR A N 1
ATOM 2539 C CA . TYR A 1 313 ? 18.719 3.371 6.777 1 95.12 313 TYR A CA 1
ATOM 2540 C C . TYR A 1 313 ? 19.156 3.58 8.227 1 95.12 313 TYR A C 1
ATOM 2542 O O . TYR A 1 313 ? 19.938 2.789 8.766 1 95.12 313 TYR A O 1
ATOM 2550 N N . LYS A 1 314 ? 18.562 4.676 8.797 1 92.94 314 LYS A N 1
ATOM 2551 C CA . LYS A 1 314 ? 19.094 5.145 10.07 1 92.94 314 LYS A CA 1
ATOM 2552 C C . LYS A 1 314 ? 18.047 5.078 11.172 1 92.94 314 LYS A C 1
ATOM 2554 O O . LYS A 1 314 ? 16.906 5.527 10.984 1 92.94 314 LYS A O 1
ATOM 2559 N N . PHE A 1 315 ? 18.484 4.598 12.32 1 91.31 315 PHE A N 1
ATOM 2560 C CA . PHE A 1 315 ? 17.578 4.531 13.469 1 91.31 315 PHE A CA 1
ATOM 2561 C C . PHE A 1 315 ? 17.219 5.93 13.961 1 91.31 315 PHE A C 1
ATOM 2563 O O . PHE A 1 315 ? 18.094 6.797 14.062 1 91.31 315 PHE A O 1
ATOM 2570 N N . ILE A 1 316 ? 15.977 6.164 14.195 1 89.44 316 ILE A N 1
ATOM 2571 C CA . ILE A 1 316 ? 15.516 7.391 14.844 1 89.44 316 ILE A CA 1
ATOM 2572 C C . ILE A 1 316 ? 15.312 7.141 16.344 1 89.44 316 ILE A C 1
ATOM 2574 O O . ILE A 1 316 ? 15.859 7.859 17.172 1 89.44 316 ILE A O 1
ATOM 2578 N N . CYS A 1 317 ? 14.531 6.047 16.609 1 88.81 317 CYS A N 1
ATOM 2579 C CA . CYS A 1 317 ? 14.266 5.68 18 1 88.81 317 CYS A CA 1
ATOM 2580 C C . CYS A 1 317 ? 13.609 4.305 18.078 1 88.81 317 CYS A C 1
ATOM 2582 O O . CYS A 1 317 ? 13.305 3.695 17.062 1 88.81 317 CYS A O 1
ATOM 2584 N N . PHE A 1 318 ? 13.57 3.787 19.312 1 89 318 PHE A N 1
ATOM 2585 C CA . PHE A 1 318 ? 12.781 2.596 19.609 1 89 318 PHE A CA 1
ATOM 2586 C C . PHE A 1 318 ? 11.5 2.965 20.344 1 89 318 PHE A C 1
ATOM 2588 O O . PHE A 1 318 ? 11.445 3.992 21.031 1 89 318 PHE A O 1
ATOM 2595 N N . THR A 1 319 ? 10.5 2.252 20.109 1 88.88 319 THR A N 1
ATOM 2596 C CA . THR A 1 319 ? 9.234 2.447 20.812 1 88.88 319 THR A CA 1
ATOM 2597 C C . THR A 1 319 ? 8.555 1.108 21.078 1 88.88 319 THR A C 1
ATOM 2599 O O . THR A 1 319 ? 8.969 0.077 20.547 1 88.88 319 THR A O 1
ATOM 2602 N N . LYS A 1 320 ? 7.68 1.137 21.938 1 87.69 320 LYS A N 1
ATOM 2603 C CA . LYS A 1 320 ? 6.914 -0.076 22.219 1 87.69 320 LYS A CA 1
ATOM 2604 C C . LYS A 1 320 ? 6.035 -0.448 21.016 1 87.69 320 LYS A C 1
ATOM 2606 O O . LYS A 1 320 ? 5.461 0.427 20.375 1 87.69 320 LYS A O 1
ATOM 2611 N N . LYS A 1 321 ? 5.922 -1.714 20.797 1 87.44 321 LYS A N 1
ATOM 2612 C CA . LYS A 1 321 ? 5.145 -2.244 19.688 1 87.44 321 LYS A CA 1
ATOM 2613 C C . LYS A 1 321 ? 3.703 -1.748 19.734 1 87.44 321 LYS A C 1
ATOM 2615 O O . LYS A 1 321 ? 3.113 -1.436 18.688 1 87.44 321 LYS A O 1
ATOM 2620 N N . LYS A 1 322 ? 3.123 -1.576 20.844 1 81.5 322 LYS A N 1
ATOM 2621 C CA . LYS A 1 322 ? 1.727 -1.193 21.016 1 81.5 322 LYS A CA 1
ATOM 2622 C C . LYS A 1 322 ? 1.486 0.244 20.562 1 81.5 322 LYS A C 1
ATOM 2624 O O . LYS A 1 322 ? 0.35 0.63 20.281 1 81.5 322 LYS A O 1
ATOM 2629 N N . ARG A 1 323 ? 2.531 1.017 20.5 1 82.94 323 ARG A N 1
ATOM 2630 C CA . ARG A 1 323 ? 2.4 2.422 20.125 1 82.94 323 ARG A CA 1
ATOM 2631 C C . ARG A 1 323 ? 2.318 2.586 18.625 1 82.94 323 ARG A C 1
ATOM 2633 O O . ARG A 1 323 ? 1.912 3.641 18.125 1 82.94 323 ARG A O 1
ATOM 2640 N N . VAL A 1 324 ? 2.764 1.629 17.969 1 85.38 324 VAL A N 1
ATOM 2641 C CA . VAL A 1 324 ? 2.68 1.66 16.5 1 85.38 324 VAL A CA 1
ATOM 2642 C C . VAL A 1 324 ? 1.512 0.795 16.031 1 85.38 324 VAL A C 1
ATOM 2644 O O . VAL A 1 324 ? 1.711 -0.326 15.562 1 85.38 324 VAL A O 1
ATOM 2647 N N . GLY A 1 325 ? 0.355 1.402 16.156 1 80.38 325 GLY A N 1
ATOM 2648 C CA . GLY A 1 325 ? -0.856 0.66 15.844 1 80.38 325 GLY A CA 1
ATOM 2649 C C . GLY A 1 325 ? -1.016 0.369 14.367 1 80.38 325 GLY A C 1
ATOM 2650 O O . GLY A 1 325 ? -0.603 1.169 13.523 1 80.38 325 GLY A O 1
ATOM 2651 N N . MET A 1 326 ? -1.652 -0.69 14.055 1 81.12 326 MET A N 1
ATOM 2652 C CA . MET A 1 326 ? -1.84 -1.166 12.688 1 81.12 326 MET A CA 1
ATOM 2653 C C . MET A 1 326 ? -2.691 -0.19 11.883 1 81.12 326 MET A C 1
ATOM 2655 O O . MET A 1 326 ? -2.611 -0.157 10.656 1 81.12 326 MET A O 1
ATOM 2659 N N . GLN A 1 327 ? -3.473 0.592 12.57 1 77.25 327 GLN A N 1
ATOM 2660 C CA . GLN A 1 327 ? -4.34 1.535 11.875 1 77.25 327 GLN A CA 1
ATOM 2661 C C . GLN A 1 327 ? -3.527 2.613 11.164 1 77.25 327 GLN A C 1
ATOM 2663 O O . GLN A 1 327 ? -4.039 3.301 10.281 1 77.25 327 GLN A O 1
ATOM 2668 N N . TYR A 1 328 ? -2.324 2.73 11.602 1 78 328 TYR A N 1
ATOM 2669 C CA . TYR A 1 328 ? -1.507 3.797 11.031 1 78 328 TYR A CA 1
ATOM 2670 C C . TYR A 1 328 ? -0.562 3.252 9.969 1 78 328 TYR A C 1
ATOM 2672 O O . TYR A 1 328 ? 0.218 4.004 9.375 1 78 328 TYR A O 1
ATOM 2680 N N . TRP A 1 329 ? -0.624 2.109 9.805 1 75.38 329 TRP A N 1
ATOM 2681 C CA . TRP A 1 329 ? 0.321 1.525 8.859 1 75.38 329 TRP A CA 1
ATOM 2682 C C . TRP A 1 329 ? -0.046 1.896 7.426 1 75.38 329 TRP A C 1
ATOM 2684 O O . TRP A 1 329 ? -1.216 1.833 7.043 1 75.38 329 TRP A O 1
ATOM 2694 N N . SER A 1 330 ? 0.901 2.68 6.957 1 68.38 330 SER A N 1
ATOM 2695 C CA . SER A 1 330 ? 0.692 3.096 5.57 1 68.38 330 SER A CA 1
ATOM 2696 C C . SER A 1 330 ? 1.175 2.027 4.594 1 68.38 330 SER A C 1
ATOM 2698 O O . SER A 1 330 ? 2.082 1.255 4.91 1 68.38 330 SER A O 1
ATOM 2700 N N . SER A 1 331 ? 0.32 1.657 3.814 1 56.34 331 SER A N 1
ATOM 2701 C CA . SER A 1 331 ? 0.654 0.567 2.902 1 56.34 331 SER A CA 1
ATOM 2702 C C . SER A 1 331 ? 1.486 1.065 1.727 1 56.34 331 SER A C 1
ATOM 2704 O O . SER A 1 331 ? 1.247 2.158 1.209 1 56.34 331 SER A O 1
ATOM 2706 N N . SER A 1 332 ? 2.877 0.977 1.859 1 56.38 332 SER A N 1
ATOM 2707 C CA . SER A 1 332 ? 3.49 0.956 0.535 1 56.38 332 SER A CA 1
ATOM 2708 C C . SER A 1 332 ? 3.051 -0.27 -0.259 1 56.38 332 SER A C 1
ATOM 2710 O O . SER A 1 332 ? 2.533 -1.232 0.312 1 56.38 332 SER A O 1
ATOM 2712 N N . THR A 1 333 ? 3.023 -0.133 -1.49 1 53.97 333 THR A N 1
ATOM 2713 C CA . THR A 1 333 ? 2.678 -1.173 -2.453 1 53.97 333 THR A CA 1
ATOM 2714 C C . THR A 1 333 ? 3.414 -2.473 -2.133 1 53.97 333 THR A C 1
ATOM 2716 O O . THR A 1 333 ? 3.014 -3.545 -2.59 1 53.97 333 THR A O 1
ATOM 2719 N N . SER A 1 334 ? 4.453 -2.373 -1.274 1 58.28 334 SER A N 1
ATOM 2720 C CA . SER A 1 334 ? 5.188 -3.621 -1.111 1 58.28 334 SER A CA 1
ATOM 2721 C C . SER A 1 334 ? 5.684 -3.789 0.321 1 58.28 334 SER A C 1
ATOM 2723 O O . SER A 1 334 ? 6.195 -2.842 0.922 1 58.28 334 SER A O 1
ATOM 2725 N N . ASN A 1 335 ? 5.297 -4.852 0.911 1 71.5 335 ASN A N 1
ATOM 2726 C CA . ASN A 1 335 ? 5.875 -5.219 2.199 1 71.5 335 ASN A CA 1
ATOM 2727 C C . ASN A 1 335 ? 7.266 -5.828 2.037 1 71.5 335 ASN A C 1
ATOM 2729 O O . ASN A 1 335 ? 7.492 -6.625 1.128 1 71.5 335 ASN A O 1
ATOM 2733 N N . ARG A 1 336 ? 8.227 -5.32 2.773 1 79.19 336 ARG A N 1
ATOM 2734 C CA . ARG A 1 336 ? 9.609 -5.754 2.668 1 79.19 336 ARG A CA 1
ATOM 2735 C C . ARG A 1 336 ? 10.07 -6.449 3.945 1 79.19 336 ARG A C 1
ATOM 2737 O O . ARG A 1 336 ? 9.586 -6.141 5.035 1 79.19 336 ARG A O 1
ATOM 2744 N N . ILE A 1 337 ? 10.891 -7.367 3.766 1 84.31 337 ILE A N 1
ATOM 2745 C CA . ILE A 1 337 ? 11.547 -8.016 4.891 1 84.31 337 ILE A CA 1
ATOM 2746 C C . ILE A 1 337 ? 13.047 -7.715 4.859 1 84.31 337 ILE A C 1
ATOM 2748 O O . ILE A 1 337 ? 13.641 -7.613 3.783 1 84.31 337 ILE A O 1
ATOM 2752 N N . VAL A 1 338 ? 13.594 -7.547 5.961 1 90.19 338 VAL A N 1
ATOM 2753 C CA . VAL A 1 338 ? 15 -7.168 6.086 1 90.19 338 VAL A CA 1
ATOM 2754 C C . VAL A 1 338 ? 15.773 -8.289 6.777 1 90.19 338 VAL A C 1
ATOM 2756 O O . VAL A 1 338 ? 15.383 -8.75 7.852 1 90.19 338 VAL A O 1
ATOM 2759 N N . ILE A 1 339 ? 16.812 -8.727 6.137 1 87.75 339 ILE A N 1
ATOM 2760 C CA . ILE A 1 339 ? 17.672 -9.781 6.668 1 87.75 339 ILE A CA 1
ATOM 2761 C C . ILE A 1 339 ? 19.125 -9.32 6.645 1 87.75 339 ILE A C 1
ATOM 2763 O O . ILE A 1 339 ? 19.469 -8.328 5.984 1 87.75 339 ILE A O 1
ATOM 2767 N N . PRO A 1 340 ? 19.953 -9.93 7.445 1 88.94 340 PRO A N 1
ATOM 2768 C CA . PRO A 1 340 ? 21.359 -9.562 7.383 1 88.94 340 PRO A CA 1
ATOM 2769 C C . PRO A 1 340 ? 21.984 -9.836 6.016 1 88.94 340 PRO A C 1
ATOM 2771 O O . PRO A 1 340 ? 21.625 -10.82 5.359 1 88.94 340 PRO A O 1
ATOM 2774 N N . ALA A 1 341 ? 22.875 -8.992 5.617 1 87 341 ALA A N 1
ATOM 2775 C CA . ALA A 1 341 ? 23.469 -9.102 4.289 1 87 341 ALA A CA 1
ATOM 2776 C C . ALA A 1 341 ? 24.469 -10.25 4.227 1 87 341 ALA A C 1
ATOM 2778 O O . ALA A 1 341 ? 24.656 -10.875 3.178 1 87 341 ALA A O 1
ATOM 2779 N N . ASN A 1 342 ? 25.203 -10.344 5.27 1 82.88 342 ASN A N 1
ATOM 2780 C CA . ASN A 1 342 ? 26.25 -11.352 5.281 1 82.88 342 ASN A CA 1
ATOM 2781 C C . ASN A 1 342 ? 26.391 -12.008 6.652 1 82.88 342 ASN A C 1
ATOM 2783 O O . ASN A 1 342 ? 25.719 -11.609 7.605 1 82.88 342 ASN A O 1
ATOM 2787 N N . LYS A 1 343 ? 27.203 -12.984 6.715 1 78.31 343 LYS A N 1
ATOM 2788 C CA . LYS A 1 343 ? 27.406 -13.766 7.934 1 78.31 343 LYS A CA 1
ATOM 2789 C C . LYS A 1 343 ? 28 -12.906 9.047 1 78.31 343 LYS A C 1
ATOM 2791 O O . LYS A 1 343 ? 27.703 -13.125 10.227 1 78.31 343 LYS A O 1
ATOM 2796 N N . SER A 1 344 ? 28.828 -11.922 8.602 1 78.38 344 SER A N 1
ATOM 2797 C CA . SER A 1 344 ? 29.469 -11.062 9.594 1 78.38 344 SER A CA 1
ATOM 2798 C C . SER A 1 344 ? 28.453 -10.164 10.281 1 78.38 344 SER A C 1
ATOM 2800 O O . SER A 1 344 ? 28.641 -9.789 11.445 1 78.38 344 SER A O 1
ATOM 2802 N N . ALA A 1 345 ? 27.375 -9.898 9.602 1 85.81 345 ALA A N 1
ATOM 2803 C CA . ALA A 1 345 ? 26.359 -9.008 10.133 1 85.81 345 ALA A CA 1
ATOM 2804 C C . ALA A 1 345 ? 25.344 -9.773 10.977 1 85.81 345 ALA A C 1
ATOM 2806 O O . ALA A 1 345 ? 24.609 -9.188 11.766 1 85.81 345 ALA A O 1
ATOM 2807 N N . THR A 1 346 ? 25.297 -11.047 10.891 1 83.44 346 THR A N 1
ATOM 2808 C CA . THR A 1 346 ? 24.25 -11.914 11.414 1 83.44 346 THR A CA 1
ATOM 2809 C C . THR A 1 346 ? 24.203 -11.836 12.938 1 83.44 346 THR A C 1
ATOM 2811 O O . THR A 1 346 ? 23.141 -11.641 13.523 1 83.44 346 THR A O 1
ATOM 2814 N N . PRO A 1 347 ? 25.375 -11.875 13.609 1 78.38 347 PRO A N 1
ATOM 2815 C CA . PRO A 1 347 ? 25.297 -11.844 15.078 1 78.38 347 PRO A CA 1
ATOM 2816 C C . PRO A 1 347 ? 24.734 -10.523 15.609 1 78.38 347 PRO A C 1
ATOM 2818 O O . PRO A 1 347 ? 23.906 -10.523 16.5 1 78.38 347 PRO A O 1
ATOM 2821 N N . LYS A 1 348 ? 25.234 -9.422 14.977 1 79.69 348 LYS A N 1
ATOM 2822 C CA . LYS A 1 348 ? 24.766 -8.109 15.422 1 79.69 348 LYS A CA 1
ATOM 2823 C C . LYS A 1 348 ? 23.281 -7.93 15.125 1 79.69 348 LYS A C 1
ATOM 2825 O O . LYS A 1 348 ? 22.531 -7.438 15.969 1 79.69 348 LYS A O 1
ATOM 2830 N N . PHE A 1 349 ? 22.938 -8.375 14.078 1 87.31 349 PHE A N 1
ATOM 2831 C CA . PHE A 1 349 ? 21.562 -8.227 13.602 1 87.31 349 PHE A CA 1
ATOM 2832 C C . PHE A 1 349 ? 20.609 -9.023 14.477 1 87.31 349 PHE A C 1
ATOM 2834 O O . PHE A 1 349 ? 19.609 -8.484 14.969 1 87.31 349 PHE A O 1
ATOM 2841 N N . TYR A 1 350 ? 20.875 -10.18 14.742 1 82.25 350 TYR A N 1
ATOM 2842 C CA . TYR A 1 350 ? 19.938 -11.047 15.461 1 82.25 350 TYR A CA 1
ATOM 2843 C C . TYR A 1 350 ? 19.969 -10.766 16.953 1 82.25 350 TYR A C 1
ATOM 2845 O O . TYR A 1 350 ? 18.969 -10.945 17.656 1 82.25 350 TYR A O 1
ATOM 2853 N N . SER A 1 351 ? 21.109 -10.289 17.438 1 80.88 351 SER A N 1
ATOM 2854 C CA . SER A 1 351 ? 21.141 -9.852 18.828 1 80.88 351 SER A CA 1
ATOM 2855 C C . SER A 1 351 ? 20.203 -8.68 19.062 1 80.88 351 SER A C 1
ATOM 2857 O O . SER A 1 351 ? 19.484 -8.641 20.062 1 80.88 351 SER A O 1
ATOM 2859 N N . LEU A 1 352 ? 20.297 -7.816 18.156 1 84.12 352 LEU A N 1
ATOM 2860 C CA . LEU A 1 352 ? 19.391 -6.672 18.219 1 84.12 352 LEU A CA 1
ATOM 2861 C C . LEU A 1 352 ? 17.938 -7.117 18.125 1 84.12 352 LEU A C 1
ATOM 2863 O O . LEU A 1 352 ? 17.094 -6.66 18.906 1 84.12 352 LEU A O 1
ATOM 2867 N N . MET A 1 353 ? 17.719 -7.957 17.234 1 87.81 353 MET A N 1
ATOM 2868 C CA . MET A 1 353 ? 16.359 -8.453 17 1 87.81 353 MET A CA 1
ATOM 2869 C C . MET A 1 353 ? 15.828 -9.156 18.25 1 87.81 353 MET A C 1
ATOM 2871 O O . MET A 1 353 ? 14.68 -8.953 18.641 1 87.81 353 MET A O 1
ATOM 2875 N N . GLU A 1 354 ? 16.594 -9.977 18.812 1 84.75 354 GLU A N 1
ATOM 2876 C CA . GLU A 1 354 ? 16.188 -10.711 20.016 1 84.75 354 GLU A CA 1
ATOM 2877 C C . GLU A 1 354 ? 15.891 -9.758 21.172 1 84.75 354 GLU A C 1
ATOM 2879 O O . GLU A 1 354 ? 14.914 -9.953 21.906 1 84.75 354 GLU A O 1
ATOM 2884 N N . ALA A 1 355 ? 16.75 -8.828 21.297 1 84.75 355 ALA A N 1
ATOM 2885 C CA . ALA A 1 355 ? 16.531 -7.84 22.344 1 84.75 355 ALA A CA 1
ATOM 2886 C C . ALA A 1 355 ? 15.227 -7.09 22.125 1 84.75 355 ALA A C 1
ATOM 2888 O O . ALA A 1 355 ? 14.469 -6.855 23.062 1 84.75 355 ALA A O 1
ATOM 2889 N N . MET A 1 356 ? 14.977 -6.734 20.938 1 90.5 356 MET A N 1
ATOM 2890 C CA . MET A 1 356 ? 13.734 -6.031 20.594 1 90.5 356 MET A CA 1
ATOM 2891 C C . MET A 1 356 ? 12.523 -6.918 20.859 1 90.5 356 MET A C 1
ATOM 2893 O O . MET A 1 356 ? 11.516 -6.461 21.391 1 90.5 356 MET A O 1
ATOM 2897 N N . ASN A 1 357 ? 12.664 -8.117 20.438 1 88.56 357 ASN A N 1
ATOM 2898 C CA . ASN A 1 357 ? 11.562 -9.062 20.594 1 88.56 357 ASN A CA 1
ATOM 2899 C C . ASN A 1 357 ? 11.25 -9.312 22.078 1 88.56 357 ASN A C 1
ATOM 2901 O O . ASN A 1 357 ? 10.086 -9.352 22.469 1 88.56 357 ASN A O 1
ATOM 2905 N N . LYS A 1 358 ? 12.234 -9.5 22.875 1 84.81 358 LYS A N 1
ATOM 2906 C CA . LYS A 1 358 ? 12.086 -9.75 24.312 1 84.81 358 LYS A CA 1
ATOM 2907 C C . LYS A 1 358 ? 11.367 -8.594 25 1 84.81 358 LYS A C 1
ATOM 2909 O O . LYS A 1 358 ? 10.531 -8.812 25.875 1 84.81 358 LYS A O 1
ATOM 2914 N N . ASN A 1 359 ? 11.633 -7.406 24.562 1 87.19 359 ASN A N 1
ATOM 2915 C CA . ASN A 1 359 ? 11.078 -6.215 25.203 1 87.19 359 ASN A CA 1
ATOM 2916 C C . ASN A 1 359 ? 9.844 -5.703 24.469 1 87.19 359 ASN A C 1
ATOM 2918 O O . ASN A 1 359 ? 9.273 -4.684 24.844 1 87.19 359 ASN A O 1
ATOM 2922 N N . ASP A 1 360 ? 9.461 -6.34 23.391 1 90.12 360 ASP A N 1
ATOM 2923 C CA . ASP A 1 360 ? 8.32 -5.961 22.547 1 90.12 360 ASP A CA 1
ATOM 2924 C C . ASP A 1 360 ? 8.508 -4.562 21.969 1 90.12 360 ASP A C 1
ATOM 2926 O O . ASP A 1 360 ? 7.594 -3.736 22.031 1 90.12 360 ASP A O 1
ATOM 2930 N N . PHE A 1 361 ? 9.758 -4.34 21.547 1 91 361 PHE A N 1
ATOM 2931 C CA . PHE A 1 361 ? 10.094 -3.045 20.969 1 91 361 PHE A CA 1
ATOM 2932 C C . PHE A 1 361 ? 10.07 -3.107 19.453 1 91 361 PHE A C 1
ATOM 2934 O O . PHE A 1 361 ? 10.234 -4.18 18.859 1 91 361 PHE A O 1
ATOM 2941 N N . VAL A 1 362 ? 9.805 -1.962 18.859 1 91.81 362 VAL A N 1
ATOM 2942 C CA . VAL A 1 362 ? 9.914 -1.756 17.422 1 91.81 362 VAL A CA 1
ATOM 2943 C C . VAL A 1 362 ? 10.875 -0.599 17.141 1 91.81 362 VAL A C 1
ATOM 2945 O O . VAL A 1 362 ? 11 0.322 17.938 1 91.81 362 VAL A O 1
ATOM 2948 N N . ALA A 1 363 ? 11.523 -0.658 16.047 1 92.62 363 ALA A N 1
ATOM 2949 C CA . ALA A 1 363 ? 12.477 0.391 15.688 1 92.62 363 ALA A CA 1
ATOM 2950 C C . ALA A 1 363 ? 11.867 1.344 14.656 1 92.62 363 ALA A C 1
ATOM 2952 O O . ALA A 1 363 ? 11.219 0.908 13.703 1 92.62 363 ALA A O 1
ATOM 2953 N N . ILE A 1 364 ? 11.945 2.598 14.891 1 91.88 364 ILE A N 1
ATOM 2954 C CA . ILE A 1 364 ? 11.594 3.629 13.922 1 91.88 364 ILE A CA 1
ATOM 2955 C C . ILE A 1 364 ? 12.844 4.078 13.172 1 91.88 364 ILE A C 1
ATOM 2957 O O . ILE A 1 364 ? 13.82 4.512 13.789 1 91.88 364 ILE A O 1
ATOM 2961 N N . VAL A 1 365 ? 12.773 3.971 11.883 1 93.31 365 VAL A N 1
ATOM 2962 C CA . VAL A 1 365 ? 13.969 4.164 11.07 1 93.31 365 VAL A CA 1
ATOM 2963 C C . VAL A 1 365 ? 13.664 5.133 9.93 1 93.31 365 VAL A C 1
ATOM 2965 O O . VAL A 1 365 ? 12.578 5.098 9.352 1 93.31 365 VAL A O 1
ATOM 2968 N N . ARG A 1 366 ? 14.594 5.961 9.68 1 93.62 366 ARG A N 1
ATOM 2969 C CA . ARG A 1 366 ? 14.547 6.797 8.484 1 93.62 366 ARG A CA 1
ATOM 2970 C C . ARG A 1 366 ? 15.117 6.066 7.277 1 93.62 366 ARG A C 1
ATOM 2972 O O . ARG A 1 366 ? 16.266 5.605 7.305 1 93.62 366 ARG A O 1
ATOM 2979 N N . LYS A 1 367 ? 14.406 6.012 6.215 1 93.88 367 LYS A N 1
ATOM 2980 C CA . LYS A 1 367 ? 14.836 5.289 5.016 1 93.88 367 LYS A CA 1
ATOM 2981 C C . LYS A 1 367 ? 14.938 6.23 3.818 1 93.88 367 LYS A C 1
ATOM 2983 O O . LYS A 1 367 ? 13.969 6.918 3.479 1 93.88 367 LYS A O 1
ATOM 2988 N N . VAL A 1 368 ? 16.062 6.348 3.262 1 94.38 368 VAL A N 1
ATOM 2989 C CA . VAL A 1 368 ? 16.312 6.969 1.963 1 94.38 368 VAL A CA 1
ATOM 2990 C C . VAL A 1 368 ? 16.672 5.902 0.936 1 94.38 368 VAL A C 1
ATOM 2992 O O . VAL A 1 368 ? 17.766 5.34 0.978 1 94.38 368 VAL A O 1
ATOM 2995 N N . TYR A 1 369 ? 15.812 5.609 0.118 1 92.25 369 TYR A N 1
ATOM 2996 C CA . TYR A 1 369 ? 15.938 4.469 -0.783 1 92.25 369 TYR A CA 1
ATOM 2997 C C . TYR A 1 369 ? 17.094 4.664 -1.755 1 92.25 369 TYR A C 1
ATOM 2999 O O . TYR A 1 369 ? 17.875 3.74 -1.995 1 92.25 369 TYR A O 1
ATOM 3007 N N . ARG A 1 370 ? 17.188 5.773 -2.393 1 92.69 370 ARG A N 1
ATOM 3008 C CA . ARG A 1 370 ? 18.266 6.16 -3.303 1 92.69 370 ARG A CA 1
ATOM 3009 C C . ARG A 1 370 ? 18.688 7.605 -3.064 1 92.69 370 ARG A C 1
ATOM 3011 O O . ARG A 1 370 ? 18.016 8.344 -2.344 1 92.69 370 ARG A O 1
ATOM 3018 N N . MET A 1 371 ? 19.688 7.941 -3.656 1 91.94 371 MET A N 1
ATOM 3019 C CA . MET A 1 371 ? 20.234 9.289 -3.461 1 91.94 371 MET A CA 1
ATOM 3020 C C . MET A 1 371 ? 19.172 10.344 -3.736 1 91.94 371 MET A C 1
ATOM 3022 O O . MET A 1 371 ? 18.562 10.359 -4.812 1 91.94 371 MET A O 1
ATOM 3026 N N . ASN A 1 372 ? 18.828 11.102 -2.703 1 88.56 372 ASN A N 1
ATOM 3027 C CA . ASN A 1 372 ? 17.969 12.273 -2.771 1 88.56 372 ASN A CA 1
ATOM 3028 C C . ASN A 1 372 ? 16.516 11.891 -3.018 1 88.56 372 ASN A C 1
ATOM 3030 O O . ASN A 1 372 ? 15.727 12.703 -3.504 1 88.56 372 ASN A O 1
ATOM 3034 N N . SER A 1 373 ? 16.234 10.594 -2.756 1 89.19 373 SER A N 1
ATOM 3035 C CA . SER A 1 373 ? 14.828 10.219 -2.775 1 89.19 373 SER A CA 1
ATOM 3036 C C . SER A 1 373 ? 14.102 10.703 -1.521 1 89.19 373 SER A C 1
ATOM 3038 O O . SER A 1 373 ? 14.742 10.992 -0.506 1 89.19 373 SER A O 1
ATOM 3040 N N . ASN A 1 374 ? 12.805 10.938 -1.646 1 87.81 374 ASN A N 1
ATOM 3041 C CA . ASN A 1 374 ? 12.023 11.344 -0.483 1 87.81 374 ASN A CA 1
ATOM 3042 C C . ASN A 1 374 ? 12.172 10.352 0.667 1 87.81 374 ASN A C 1
ATOM 3044 O O . ASN A 1 374 ? 11.984 9.148 0.483 1 87.81 374 ASN A O 1
ATOM 3048 N N . PRO A 1 375 ? 12.586 10.836 1.751 1 91.56 375 PRO A N 1
ATOM 3049 C CA . PRO A 1 375 ? 12.734 9.945 2.902 1 91.56 375 PRO A CA 1
ATOM 3050 C C . PRO A 1 375 ? 11.391 9.43 3.428 1 91.56 375 PRO A C 1
ATOM 3052 O O . PRO A 1 375 ? 10.383 10.133 3.344 1 91.56 375 PRO A O 1
ATOM 3055 N N . ASN A 1 376 ? 11.43 8.211 3.938 1 89.75 376 ASN A N 1
ATOM 3056 C CA . ASN A 1 376 ? 10.281 7.613 4.605 1 89.75 376 ASN A CA 1
ATOM 3057 C C . ASN A 1 376 ? 10.609 7.227 6.047 1 89.75 376 ASN A C 1
ATOM 3059 O O . ASN A 1 376 ? 11.766 6.957 6.371 1 89.75 376 ASN A O 1
ATOM 3063 N N . ILE A 1 377 ? 9.609 7.375 6.828 1 90.56 377 ILE A N 1
ATOM 3064 C CA . ILE A 1 377 ? 9.703 6.801 8.164 1 90.56 377 ILE A CA 1
ATOM 3065 C C . ILE A 1 377 ? 9.148 5.375 8.148 1 90.56 377 ILE A C 1
ATOM 3067 O O . ILE A 1 377 ? 8.031 5.137 7.688 1 90.56 377 ILE A O 1
ATOM 3071 N N . VAL A 1 378 ? 9.969 4.48 8.578 1 91.5 378 VAL A N 1
ATOM 3072 C CA . VAL A 1 378 ? 9.539 3.082 8.555 1 91.5 378 VAL A CA 1
ATOM 3073 C C . VAL A 1 378 ? 9.68 2.479 9.953 1 91.5 378 VAL A C 1
ATOM 3075 O O . VAL A 1 378 ? 10.555 2.887 10.727 1 91.5 378 VAL A O 1
ATOM 3078 N N . ALA A 1 379 ? 8.836 1.596 10.25 1 91.38 379 ALA A N 1
ATOM 3079 C CA . ALA A 1 379 ? 8.93 0.805 11.477 1 91.38 379 ALA A CA 1
ATOM 3080 C C . ALA A 1 379 ? 9.43 -0.606 11.18 1 91.38 379 ALA A C 1
ATOM 3082 O O . ALA A 1 379 ? 8.984 -1.242 10.219 1 91.38 379 ALA A O 1
ATOM 3083 N N . LEU A 1 380 ? 10.367 -1.099 11.938 1 92.94 380 LEU A N 1
ATOM 3084 C CA . LEU A 1 380 ? 10.891 -2.453 11.805 1 92.94 380 LEU A CA 1
ATOM 3085 C C . LEU A 1 380 ? 10.367 -3.35 12.93 1 92.94 380 LEU A C 1
ATOM 3087 O O . LEU A 1 380 ? 10.664 -3.123 14.102 1 92.94 380 LEU A O 1
ATOM 3091 N N . PHE A 1 381 ? 9.633 -4.328 12.547 1 91.94 381 PHE A N 1
ATOM 3092 C CA . PHE A 1 381 ? 9.078 -5.297 13.484 1 91.94 381 PHE A CA 1
ATOM 3093 C C . PHE A 1 381 ? 9.867 -6.598 13.445 1 91.94 381 PHE A C 1
ATOM 3095 O O . PHE A 1 381 ? 10.031 -7.199 12.383 1 91.94 381 PHE A O 1
ATOM 3102 N N . PRO A 1 382 ? 10.359 -7.016 14.594 1 92.31 382 PRO A N 1
ATOM 3103 C CA . PRO A 1 382 ? 11.055 -8.312 14.602 1 92.31 382 PRO A CA 1
ATOM 3104 C C . PRO A 1 382 ? 10.094 -9.492 14.469 1 92.31 382 PRO A C 1
ATOM 3106 O O . PRO A 1 382 ? 9.055 -9.531 15.141 1 92.31 382 PRO A O 1
ATOM 3109 N N . ARG A 1 383 ? 10.383 -10.344 13.625 1 88 383 ARG A N 1
ATOM 3110 C CA . ARG A 1 383 ? 9.633 -11.586 13.445 1 88 383 ARG A CA 1
ATOM 3111 C C . ARG A 1 383 ? 10.539 -12.805 13.594 1 88 383 ARG A C 1
ATOM 3113 O O . ARG A 1 383 ? 11.43 -13.023 12.766 1 88 383 ARG A O 1
ATOM 3120 N N . MET A 1 384 ? 10.211 -13.492 14.633 1 83.5 384 MET A N 1
ATOM 3121 C CA . MET A 1 384 ? 11.055 -14.641 14.938 1 83.5 384 MET A CA 1
ATOM 3122 C C . MET A 1 384 ? 10.203 -15.891 15.164 1 83.5 384 MET A C 1
ATOM 3124 O O . MET A 1 384 ? 9.031 -15.789 15.508 1 83.5 384 MET A O 1
ATOM 3128 N N . ASN A 1 385 ? 10.695 -17 14.867 1 77.75 385 ASN A N 1
ATOM 3129 C CA . ASN A 1 385 ? 10.156 -18.312 15.219 1 77.75 385 ASN A CA 1
ATOM 3130 C C . ASN A 1 385 ? 8.859 -18.609 14.477 1 77.75 385 ASN A C 1
ATOM 3132 O O . ASN A 1 385 ? 7.91 -19.125 15.062 1 77.75 385 ASN A O 1
ATOM 3136 N N . ILE A 1 386 ? 8.703 -18.094 13.367 1 75.19 386 ILE A N 1
ATOM 3137 C CA . ILE A 1 386 ? 7.594 -18.469 12.5 1 75.19 386 ILE A CA 1
ATOM 3138 C C . ILE A 1 386 ? 8 -19.641 11.609 1 75.19 386 ILE A C 1
ATOM 3140 O O . ILE A 1 386 ? 9.031 -19.578 10.93 1 75.19 386 ILE A O 1
ATOM 3144 N N . PRO A 1 387 ? 7.211 -20.609 11.602 1 70.19 387 PRO A N 1
ATOM 3145 C CA . PRO A 1 387 ? 7.578 -21.797 10.828 1 70.19 387 PRO A CA 1
ATOM 3146 C C . PRO A 1 387 ? 7.738 -21.5 9.336 1 70.19 387 PRO A C 1
ATOM 3148 O O . PRO A 1 387 ? 6.953 -20.734 8.766 1 70.19 387 PRO A O 1
ATOM 3151 N N . ASN A 1 388 ? 8.742 -21.953 8.711 1 68.12 388 ASN A N 1
ATOM 3152 C CA . ASN A 1 388 ? 9.023 -21.906 7.285 1 68.12 388 ASN A CA 1
ATOM 3153 C C . ASN A 1 388 ? 9.328 -20.484 6.82 1 68.12 388 ASN A C 1
ATOM 3155 O O . ASN A 1 388 ? 9.188 -20.172 5.637 1 68.12 388 ASN A O 1
ATOM 3159 N N . GLU A 1 389 ? 9.617 -19.578 7.77 1 76.75 389 GLU A N 1
ATOM 3160 C CA . GLU A 1 389 ? 10.008 -18.219 7.422 1 76.75 389 GLU A CA 1
ATOM 3161 C C . GLU A 1 389 ? 11.305 -17.812 8.117 1 76.75 389 GLU A C 1
ATOM 3163 O O . GLU A 1 389 ? 11.555 -18.219 9.25 1 76.75 389 GLU A O 1
ATOM 3168 N N . PRO A 1 390 ? 12.109 -17.125 7.48 1 80.38 390 PRO A N 1
ATOM 3169 C CA . PRO A 1 390 ? 13.336 -16.656 8.125 1 80.38 390 PRO A CA 1
ATOM 3170 C C . PRO A 1 390 ? 13.078 -15.594 9.195 1 80.38 390 PRO A C 1
ATOM 3172 O O . PRO A 1 390 ? 12.07 -14.883 9.133 1 80.38 390 PRO A O 1
ATOM 3175 N N . TRP A 1 391 ? 14.031 -15.656 10.156 1 84.69 391 TRP A N 1
ATOM 3176 C CA . TRP A 1 391 ? 14.008 -14.523 11.078 1 84.69 391 TRP A CA 1
ATOM 3177 C C . TRP A 1 391 ? 14.312 -13.219 10.352 1 84.69 391 TRP A C 1
ATOM 3179 O O . TRP A 1 391 ? 15.289 -13.141 9.602 1 84.69 391 TRP A O 1
ATOM 3189 N N . CYS A 1 392 ? 13.438 -12.289 10.492 1 90 392 CYS A N 1
ATOM 3190 C CA . CYS A 1 392 ? 13.633 -11.055 9.734 1 90 392 CYS A CA 1
ATOM 3191 C C . CYS A 1 392 ? 12.898 -9.891 10.391 1 90 392 CYS A C 1
ATOM 3193 O O . CYS A 1 392 ? 12.117 -10.086 11.312 1 90 392 CYS A O 1
ATOM 3195 N N . PHE A 1 393 ? 13.305 -8.711 9.977 1 92.5 393 PHE A N 1
ATOM 3196 C CA . PHE A 1 393 ? 12.492 -7.535 10.266 1 92.5 393 PHE A CA 1
ATOM 3197 C C . PHE A 1 393 ? 11.453 -7.312 9.172 1 92.5 393 PHE A C 1
ATOM 3199 O O . PHE A 1 393 ? 11.75 -7.473 7.988 1 92.5 393 PHE A O 1
ATOM 3206 N N . VAL A 1 394 ? 10.312 -7.113 9.609 1 90.38 394 VAL A N 1
ATOM 3207 C CA . VAL A 1 394 ? 9.289 -6.676 8.656 1 90.38 394 VAL A CA 1
ATOM 3208 C C . VAL A 1 394 ? 9.227 -5.148 8.641 1 90.38 394 VAL A C 1
ATOM 3210 O O . VAL A 1 394 ? 9.078 -4.516 9.688 1 90.38 394 VAL A O 1
ATOM 3213 N N . GLU A 1 395 ? 9.344 -4.605 7.484 1 91.31 395 GLU A N 1
ATOM 3214 C CA . GLU A 1 395 ? 9.344 -3.156 7.309 1 91.31 395 GLU A CA 1
ATOM 3215 C C . GLU A 1 395 ? 7.941 -2.637 7.016 1 91.31 395 GLU A C 1
ATOM 3217 O O . GLU A 1 395 ? 7.285 -3.102 6.078 1 91.31 395 GLU A O 1
ATOM 3222 N N . ILE A 1 396 ? 7.465 -1.688 7.824 1 87.06 396 ILE A N 1
ATOM 3223 C CA . ILE A 1 396 ? 6.172 -1.046 7.605 1 87.06 396 ILE A CA 1
ATOM 3224 C C . ILE A 1 396 ? 6.363 0.462 7.465 1 87.06 396 ILE A C 1
ATOM 3226 O O . ILE A 1 396 ? 6.996 1.097 8.312 1 87.06 396 ILE A O 1
ATOM 3230 N N . ILE A 1 397 ? 5.863 1.05 6.422 1 86.81 397 ILE A N 1
ATOM 3231 C CA . ILE A 1 397 ? 5.973 2.488 6.211 1 86.81 397 ILE A CA 1
ATOM 3232 C C . ILE A 1 397 ? 4.957 3.219 7.086 1 86.81 397 ILE A C 1
ATOM 3234 O O . ILE A 1 397 ? 3.789 2.826 7.148 1 86.81 397 ILE A O 1
ATOM 3238 N N . LEU A 1 398 ? 5.375 4.164 7.766 1 87 398 LEU A N 1
ATOM 3239 C CA . LEU A 1 398 ? 4.504 4.984 8.602 1 87 398 LEU A CA 1
ATOM 3240 C C . LEU A 1 398 ? 4.141 6.285 7.891 1 87 398 LEU A C 1
ATOM 3242 O O . LEU A 1 398 ? 4.984 6.887 7.223 1 87 398 LEU A O 1
ATOM 3246 N N . PRO A 1 399 ? 2.945 6.691 8.062 1 85.88 399 PRO A N 1
ATOM 3247 C CA . PRO A 1 399 ? 2.508 7.914 7.387 1 85.88 399 PRO A CA 1
ATOM 3248 C C . PRO A 1 399 ? 3.02 9.18 8.062 1 85.88 399 PRO A C 1
ATOM 3250 O O . PRO A 1 399 ? 3.273 9.18 9.273 1 85.88 399 PRO A O 1
ATOM 3253 N N . TYR A 1 400 ? 3.162 10.195 7.27 1 87.69 400 TYR A N 1
ATOM 3254 C CA . TYR A 1 400 ? 3.367 11.531 7.801 1 87.69 400 TYR A CA 1
ATOM 3255 C C . TYR A 1 400 ? 2.062 12.117 8.328 1 87.69 400 TYR A C 1
ATOM 3257 O O . TYR A 1 400 ? 0.985 11.578 8.07 1 87.69 400 TYR A O 1
ATOM 3265 N N . ALA A 1 401 ? 2.17 13.141 9.023 1 85.25 401 ALA A N 1
ATOM 3266 C CA . ALA A 1 401 ? 1.019 13.742 9.695 1 85.25 401 ALA A CA 1
ATOM 3267 C C . ALA A 1 401 ? -0.063 14.125 8.688 1 85.25 401 ALA A C 1
ATOM 3269 O O . ALA A 1 401 ? -1.257 13.977 8.961 1 85.25 401 ALA A O 1
ATOM 3270 N N . GLU A 1 402 ? 0.333 14.516 7.531 1 84.44 402 GLU A N 1
ATOM 3271 C CA . GLU A 1 402 ? -0.613 14.992 6.527 1 84.44 402 GLU A CA 1
ATOM 3272 C C . GLU A 1 402 ? -1.436 13.836 5.953 1 84.44 402 GLU A C 1
ATOM 3274 O O . GLU A 1 402 ? -2.508 14.055 5.387 1 84.44 402 GLU A O 1
ATOM 3279 N N . ASN A 1 403 ? -0.922 12.664 6.121 1 82.69 403 ASN A N 1
ATOM 3280 C CA . ASN A 1 403 ? -1.565 11.508 5.504 1 82.69 403 ASN A CA 1
ATOM 3281 C C . ASN A 1 403 ? -2.469 10.781 6.492 1 82.69 403 ASN A C 1
ATOM 3283 O O . ASN A 1 403 ? -3.057 9.75 6.156 1 82.69 403 ASN A O 1
ATOM 3287 N N . THR A 1 404 ? -2.531 11.227 7.629 1 83 404 THR A N 1
ATOM 3288 C CA . THR A 1 404 ? -3.352 10.57 8.641 1 83 404 THR A CA 1
ATOM 3289 C C . THR A 1 404 ? -4.652 11.344 8.859 1 83 404 THR A C 1
ATOM 3291 O O . THR A 1 404 ? -4.648 12.57 8.922 1 83 404 THR A O 1
ATOM 3294 N N . ARG A 1 405 ? -5.68 10.641 8.969 1 82.5 405 ARG A N 1
ATOM 3295 C CA . ARG A 1 405 ? -6.984 11.25 9.219 1 82.5 405 ARG A CA 1
ATOM 3296 C C . ARG A 1 405 ? -7.465 10.953 10.633 1 82.5 405 ARG A C 1
ATOM 3298 O O . ARG A 1 405 ? -7.246 9.852 11.156 1 82.5 405 ARG A O 1
ATOM 3305 N N . VAL A 1 406 ? -8 11.961 11.188 1 77.06 406 VAL A N 1
ATOM 3306 C CA . VAL A 1 406 ? -8.523 11.812 12.539 1 77.06 406 VAL A CA 1
ATOM 3307 C C . VAL A 1 406 ? -10 11.406 12.484 1 77.06 406 VAL A C 1
ATOM 3309 O O . VAL A 1 406 ? -10.805 12.055 11.812 1 77.06 406 VAL A O 1
ATOM 3312 N N . ILE A 1 407 ? -10.195 10.297 13.031 1 76.44 407 ILE A N 1
ATOM 3313 C CA . ILE A 1 407 ? -11.57 9.805 13.117 1 76.44 407 ILE A CA 1
ATOM 3314 C C . ILE A 1 407 ? -12.047 9.852 14.57 1 76.44 407 ILE A C 1
ATOM 3316 O O . ILE A 1 407 ? -11.445 9.219 15.445 1 76.44 407 ILE A O 1
ATOM 3320 N N . GLU A 1 408 ? -12.898 10.742 14.93 1 66.12 408 GLU A N 1
ATOM 3321 C CA . GLU A 1 408 ? -13.352 10.969 16.297 1 66.12 408 GLU A CA 1
ATOM 3322 C C . GLU A 1 408 ? -14.219 9.812 16.797 1 66.12 408 GLU A C 1
ATOM 3324 O O . GLU A 1 408 ? -15 9.25 16.031 1 66.12 408 GLU A O 1
ATOM 3329 N N . SER A 1 409 ? -13.68 9.148 17.969 1 62 409 SER A N 1
ATOM 3330 C CA . SER A 1 409 ? -14.328 8.008 18.609 1 62 409 SER A CA 1
ATOM 3331 C C . SER A 1 409 ? -15.422 8.469 19.562 1 62 409 SER A C 1
ATOM 3333 O O . SER A 1 409 ? -15.242 9.445 20.297 1 62 409 SER A O 1
ATOM 3335 N N . LYS A 1 410 ? -16.641 8.344 19.344 1 56.56 410 LYS A N 1
ATOM 3336 C CA . LYS A 1 410 ? -17.547 8.492 20.484 1 56.56 410 LYS A CA 1
ATOM 3337 C C . LYS A 1 410 ? -17.297 7.402 21.516 1 56.56 410 LYS A C 1
ATOM 3339 O O . LYS A 1 410 ? -17.094 6.238 21.172 1 56.56 410 LYS A O 1
ATOM 3344 N N . PRO A 1 411 ? -16.828 7.816 22.766 1 51.31 411 PRO A N 1
ATOM 3345 C CA . PRO A 1 411 ? -16.578 6.836 23.812 1 51.31 411 PRO A CA 1
ATOM 3346 C C . PRO A 1 411 ? -17.625 5.723 23.844 1 51.31 411 PRO A C 1
ATOM 3348 O O . PRO A 1 411 ? -18.828 6.004 23.859 1 51.31 411 PRO A O 1
ATOM 3351 N N . LEU A 1 412 ? -17.359 4.629 23.156 1 55.31 412 LEU A N 1
ATOM 3352 C CA . LEU A 1 412 ? -18.266 3.51 22.938 1 55.31 412 LEU A CA 1
ATOM 3353 C C . LEU A 1 412 ? -18.438 2.689 24.203 1 55.31 412 LEU A C 1
ATOM 3355 O O . LEU A 1 412 ? -19.078 1.64 24.203 1 55.31 412 LEU A O 1
ATOM 3359 N N . THR A 1 413 ? -17.766 3.123 25.359 1 49.62 413 THR A N 1
ATOM 3360 C CA . THR A 1 413 ? -17.844 2.258 26.531 1 49.62 413 THR A CA 1
ATOM 3361 C C . THR A 1 413 ? -19.281 1.888 26.844 1 49.62 413 THR A C 1
ATOM 3363 O O . THR A 1 413 ? -19.547 0.804 27.375 1 49.62 413 THR A O 1
ATOM 3366 N N . SER A 1 414 ? -20.094 2.771 26.531 1 51.03 414 SER A N 1
ATOM 3367 C CA . SER A 1 414 ? -21.438 2.531 27.031 1 51.03 414 SER A CA 1
ATOM 3368 C C . SER A 1 414 ? -22.172 1.509 26.172 1 51.03 414 SER A C 1
ATOM 3370 O O . SER A 1 414 ? -23.188 0.945 26.594 1 51.03 414 SER A O 1
ATOM 3372 N N . PHE A 1 415 ? -21.719 1.358 25 1 49.5 415 PHE A N 1
ATOM 3373 C CA . PHE A 1 415 ? -22.516 0.55 24.094 1 49.5 415 PHE A CA 1
ATOM 3374 C C . PHE A 1 415 ? -22.25 -0.934 24.297 1 49.5 415 PHE A C 1
ATOM 3376 O O . PHE A 1 415 ? -22.922 -1.784 23.719 1 49.5 415 PHE A O 1
ATOM 3383 N N . VAL A 1 416 ? -21.156 -1.224 24.906 1 51.44 416 VAL A N 1
ATOM 3384 C CA . VAL A 1 416 ? -20.922 -2.652 25.062 1 51.44 416 VAL A CA 1
ATOM 3385 C C . VAL A 1 416 ? -21.938 -3.244 26.031 1 51.44 416 VAL A C 1
ATOM 3387 O O . VAL A 1 416 ? -21.891 -2.986 27.234 1 51.44 416 VAL A O 1
ATOM 3390 N N . LYS A 1 417 ? -23.141 -3.211 25.609 1 51.72 417 LYS A N 1
ATOM 3391 C CA . LYS A 1 417 ? -23.984 -4.066 26.438 1 51.72 417 LYS A CA 1
ATOM 3392 C C . LYS A 1 417 ? -23.344 -5.43 26.672 1 51.72 417 LYS A C 1
ATOM 3394 O O . LYS A 1 417 ? -22.953 -6.105 25.703 1 51.72 417 LYS A O 1
ATOM 3399 N N . LYS A 1 418 ? -22.828 -5.594 27.828 1 53.59 418 LYS A N 1
ATOM 3400 C CA . LYS A 1 418 ? -22.266 -6.879 28.219 1 53.59 418 LYS A CA 1
ATOM 3401 C C . LYS A 1 418 ? -23.172 -8.031 27.812 1 53.59 418 LYS A C 1
ATOM 3403 O O . LYS A 1 418 ? -24.328 -8.094 28.234 1 53.59 418 LYS A O 1
ATOM 3408 N N . LEU A 1 419 ? -22.938 -8.664 26.672 1 59.75 419 LEU A N 1
ATOM 3409 C CA . LEU A 1 419 ? -23.625 -9.891 26.281 1 59.75 419 LEU A CA 1
ATOM 3410 C C . LEU A 1 419 ? -23.703 -10.867 27.453 1 59.75 419 LEU A C 1
ATOM 3412 O O . LEU A 1 419 ? -22.812 -10.891 28.297 1 59.75 419 LEU A O 1
ATOM 3416 N N . SER A 1 420 ? -24.891 -11.297 27.641 1 64.81 420 SER A N 1
ATOM 3417 C CA . SER A 1 420 ? -25.016 -12.359 28.625 1 64.81 420 SER A CA 1
ATOM 3418 C C . SER A 1 420 ? -24.062 -13.508 28.328 1 64.81 420 SER A C 1
ATOM 3420 O O . SER A 1 420 ? -23.5 -13.586 27.219 1 64.81 420 SER A O 1
ATOM 3422 N N . LYS A 1 421 ? -23.719 -14.219 29.297 1 71.5 421 LYS A N 1
ATOM 3423 C CA . LYS A 1 421 ? -22.844 -15.375 29.156 1 71.5 421 LYS A CA 1
ATOM 3424 C C . LYS A 1 421 ? -23.312 -16.297 28.031 1 71.5 421 LYS A C 1
ATOM 3426 O O . LYS A 1 421 ? -22.516 -16.812 27.25 1 71.5 421 LYS A O 1
ATOM 3431 N N . GLU A 1 422 ? -24.656 -16.422 28 1 72.69 422 GLU A N 1
ATOM 3432 C CA . GLU A 1 422 ? -25.234 -17.281 26.969 1 72.69 422 GLU A CA 1
ATOM 3433 C C . GLU A 1 422 ? -25 -16.719 25.578 1 72.69 422 GLU A C 1
ATOM 3435 O O . GLU A 1 422 ? -24.672 -17.453 24.641 1 72.69 422 GLU A O 1
ATOM 3440 N N . GLN A 1 423 ? -25.172 -15.445 25.5 1 71.81 423 GLN A N 1
ATOM 3441 C CA . GLN A 1 423 ? -24.969 -14.789 24.219 1 71.81 423 GLN A CA 1
ATOM 3442 C C . GLN A 1 423 ? -23.5 -14.891 23.781 1 71.81 423 GLN A C 1
ATOM 3444 O O . GLN A 1 423 ? -23.219 -15.125 22.594 1 71.81 423 GLN A O 1
ATOM 3449 N N . ASN A 1 424 ? -22.688 -14.836 24.719 1 73.88 424 ASN A N 1
ATOM 3450 C CA . ASN A 1 424 ? -21.266 -14.953 24.453 1 73.88 424 ASN A CA 1
ATOM 3451 C C . ASN A 1 424 ? -20.891 -16.344 23.953 1 73.88 424 ASN A C 1
ATOM 3453 O O . ASN A 1 424 ? -20.062 -16.5 23.062 1 73.88 424 ASN A O 1
ATOM 3457 N N . ASP A 1 425 ? -21.578 -17.266 24.562 1 77.12 425 ASP A N 1
ATOM 3458 C CA . ASP A 1 425 ? -21.297 -18.656 24.172 1 77.12 425 ASP A CA 1
ATOM 3459 C C . ASP A 1 425 ? -21.766 -18.922 22.734 1 77.12 425 ASP A C 1
ATOM 3461 O O . ASP A 1 425 ? -21.094 -19.641 21.984 1 77.12 425 ASP A O 1
ATOM 3465 N N . ILE A 1 426 ? -22.828 -18.375 22.422 1 76.56 426 ILE A N 1
ATOM 3466 C CA . ILE A 1 426 ? -23.359 -18.547 21.078 1 76.56 426 ILE A CA 1
ATOM 3467 C C . ILE A 1 426 ? -22.406 -17.922 20.062 1 76.56 426 ILE A C 1
ATOM 3469 O O . ILE A 1 426 ? -22.125 -18.516 19.031 1 76.56 426 ILE A O 1
ATOM 3473 N N . VAL A 1 427 ? -21.922 -16.859 20.406 1 77.19 427 VAL A N 1
ATOM 3474 C CA . VAL A 1 427 ? -21.016 -16.172 19.5 1 77.19 427 VAL A CA 1
ATOM 3475 C C . VAL A 1 427 ? -19.703 -16.953 19.391 1 77.19 427 VAL A C 1
ATOM 3477 O O . VAL A 1 427 ? -19.156 -17.109 18.297 1 77.19 427 VAL A O 1
ATOM 3480 N N . ASP A 1 428 ? -19.297 -17.484 20.438 1 78 428 ASP A N 1
ATOM 3481 C CA . ASP A 1 428 ? -18.062 -18.266 20.438 1 78 428 ASP A CA 1
ATOM 3482 C C . ASP A 1 428 ? -18.219 -19.516 19.562 1 78 428 ASP A C 1
ATOM 3484 O O . ASP A 1 428 ? -17.281 -19.875 18.844 1 78 428 ASP A O 1
ATOM 3488 N N . ASN A 1 429 ? -19.359 -20.062 19.688 1 77.31 429 ASN A N 1
ATOM 3489 C CA . ASN A 1 429 ? -19.625 -21.25 18.891 1 77.31 429 ASN A CA 1
ATOM 3490 C C . ASN A 1 429 ? -19.641 -20.922 17.406 1 77.31 429 ASN A C 1
ATOM 3492 O O . ASN A 1 429 ? -19.188 -21.734 16.578 1 77.31 429 ASN A O 1
ATOM 3496 N N . LEU A 1 430 ? -20.156 -19.859 17.125 1 78.94 430 LEU A N 1
ATOM 3497 C CA . LEU A 1 430 ? -20.172 -19.422 15.734 1 78.94 430 LEU A CA 1
ATOM 3498 C C . LEU A 1 430 ? -18.75 -19.219 15.203 1 78.94 430 LEU A C 1
ATOM 3500 O O . LEU A 1 430 ? -18.438 -19.641 14.094 1 78.94 430 LEU A O 1
ATOM 3504 N N . LEU A 1 431 ? -17.922 -18.656 16.016 1 81.38 431 LEU A N 1
ATOM 3505 C CA . LEU A 1 431 ? -16.547 -18.422 15.609 1 81.38 431 LEU A CA 1
ATOM 3506 C C . LEU A 1 431 ? -15.812 -19.734 15.375 1 81.38 431 LEU A C 1
ATOM 3508 O O . LEU A 1 431 ? -15.094 -19.891 14.383 1 81.38 431 LEU A O 1
ATOM 3512 N N . ASP A 1 432 ? -16.125 -20.609 16.172 1 79 432 ASP A N 1
ATOM 3513 C CA . ASP A 1 432 ? -15.477 -21.906 16.047 1 79 432 ASP A CA 1
ATOM 3514 C C . ASP A 1 432 ? -15.93 -22.625 14.781 1 79 432 ASP A C 1
ATOM 3516 O O . ASP A 1 432 ? -15.133 -23.297 14.117 1 79 432 ASP A O 1
ATOM 3520 N N . ALA A 1 433 ? -17.141 -22.391 14.531 1 78.06 433 ALA A N 1
ATOM 3521 C CA . ALA A 1 433 ? -17.688 -23.047 13.352 1 78.06 433 ALA A CA 1
ATOM 3522 C C . ALA A 1 433 ? -17.109 -22.469 12.07 1 78.06 433 ALA A C 1
ATOM 3524 O O . ALA A 1 433 ? -17 -23.156 11.055 1 78.06 433 ALA A O 1
ATOM 3525 N N . PHE A 1 434 ? -16.719 -21.266 12.188 1 79 434 PHE A N 1
ATOM 3526 C CA . PHE A 1 434 ? -16.219 -20.562 11.016 1 79 434 PHE A CA 1
ATOM 3527 C C . PHE A 1 434 ? -14.695 -20.641 10.945 1 79 434 PHE A C 1
ATOM 3529 O O . PHE A 1 434 ? -14.078 -20.047 10.062 1 79 434 PHE A O 1
ATOM 3536 N N . MET A 1 435 ? -14.125 -21.312 11.844 1 78 435 MET A N 1
ATOM 3537 C CA . MET A 1 435 ? -12.672 -21.375 11.891 1 78 435 MET A CA 1
ATOM 3538 C C . MET A 1 435 ? -12.125 -22.203 10.727 1 78 435 MET A C 1
ATOM 3540 O O . MET A 1 435 ? -12.68 -23.234 10.375 1 78 435 MET A O 1
ATOM 3544 N N . SER A 1 436 ? -11.227 -21.641 9.992 1 71.5 436 SER A N 1
ATOM 3545 C CA . SER A 1 436 ? -10.547 -22.375 8.938 1 71.5 436 SER A CA 1
ATOM 3546 C C . SER A 1 436 ? -9.797 -23.578 9.5 1 71.5 436 SER A C 1
ATOM 3548 O O . SER A 1 436 ? -9.117 -23.469 10.523 1 71.5 436 SER A O 1
ATOM 3550 N N . ASN A 1 437 ? -10.469 -24.734 9.875 1 57.5 437 ASN A N 1
ATOM 3551 C CA . ASN A 1 437 ? -9.875 -25.922 10.469 1 57.5 437 ASN A CA 1
ATOM 3552 C C . ASN A 1 437 ? -8.469 -26.188 9.93 1 57.5 437 ASN A C 1
ATOM 3554 O O . ASN A 1 437 ? -8.227 -26.047 8.727 1 57.5 437 ASN A O 1
ATOM 3558 N N . ASP A 1 438 ? -7.543 -25.984 10.828 1 50.5 438 ASP A N 1
ATOM 3559 C CA . ASP A 1 438 ? -6.254 -26.656 10.75 1 50.5 438 ASP A CA 1
ATOM 3560 C C . ASP A 1 438 ? -6.438 -28.125 10.359 1 50.5 438 ASP A C 1
ATOM 3562 O O . ASP A 1 438 ? -5.59 -28.969 10.672 1 50.5 438 ASP A O 1
ATOM 3566 N N . ILE A 1 439 ? -7.621 -28.594 10.258 1 42.62 439 ILE A N 1
ATOM 3567 C CA . ILE A 1 439 ? -7.68 -30.047 10.344 1 42.62 439 ILE A CA 1
ATOM 3568 C C . ILE A 1 439 ? -6.637 -30.656 9.414 1 42.62 439 ILE A C 1
ATOM 3570 O O . ILE A 1 439 ? -6.738 -30.531 8.188 1 42.62 439 ILE A O 1
ATOM 3574 N N . SER A 1 440 ? -5.426 -30.578 9.766 1 39.22 440 SER A N 1
ATOM 3575 C CA . SER A 1 440 ? -4.598 -31.688 9.336 1 39.22 440 SER A CA 1
ATOM 3576 C C . SER A 1 440 ? -5.41 -32.969 9.25 1 39.22 440 SER A C 1
ATOM 3578 O O . SER A 1 440 ? -5.797 -33.531 10.281 1 39.22 440 SER A O 1
ATOM 3580 N N . ASP A 1 441 ? -6.473 -33.156 8.688 1 36.75 441 ASP A N 1
ATOM 3581 C CA . ASP A 1 441 ? -6.742 -34.562 8.562 1 36.75 441 ASP A CA 1
ATOM 3582 C C . ASP A 1 441 ? -5.445 -35.375 8.406 1 36.75 441 ASP A C 1
ATOM 3584 O O . ASP A 1 441 ? -4.66 -35.094 7.488 1 36.75 441 ASP A O 1
ATOM 3588 N N . SER A 1 442 ? -4.887 -35.969 9.422 1 37.19 442 SER A N 1
ATOM 3589 C CA . SER A 1 442 ? -3.779 -36.906 9.562 1 37.19 442 SER A CA 1
ATOM 3590 C C . SER A 1 442 ? -3.551 -37.656 8.266 1 37.19 442 SER A C 1
ATOM 3592 O O . SER A 1 442 ? -2.482 -38.25 8.062 1 37.19 442 SER A O 1
ATOM 3594 N N . SER A 1 443 ? -4.602 -38.25 7.637 1 35.59 443 SER A N 1
ATOM 3595 C CA . SER A 1 443 ? -4.352 -39.25 6.605 1 35.59 443 SER A CA 1
ATOM 3596 C C . SER A 1 443 ? -3.717 -38.625 5.367 1 35.59 443 SER A C 1
ATOM 3598 O O . SER A 1 443 ? -3.031 -39.312 4.605 1 35.59 443 SER A O 1
ATOM 3600 N N . THR A 1 444 ? -4.426 -37.656 4.605 1 38.88 444 THR A N 1
ATOM 3601 C CA . THR A 1 444 ? -3.812 -37.188 3.361 1 38.88 444 THR A CA 1
ATOM 3602 C C . THR A 1 444 ? -2.916 -36 3.604 1 38.88 444 THR A C 1
ATOM 3604 O O . THR A 1 444 ? -3.336 -35 4.227 1 38.88 444 THR A O 1
ATOM 3607 N N . LYS A 1 445 ? -1.707 -36 3.643 1 40.22 445 LYS A N 1
ATOM 3608 C CA . LYS A 1 445 ? -0.53 -35.125 3.75 1 40.22 445 LYS A CA 1
ATOM 3609 C C . LYS A 1 445 ? -0.777 -33.781 3.096 1 40.22 445 LYS A C 1
ATOM 3611 O O . LYS A 1 445 ? 0.124 -32.938 3.037 1 40.22 445 LYS A O 1
ATOM 3616 N N . LYS A 1 446 ? -1.689 -33.625 2.188 1 44.19 446 LYS A N 1
ATOM 3617 C CA . LYS A 1 446 ? -1.749 -32.344 1.519 1 44.19 446 LYS A CA 1
ATOM 3618 C C . LYS A 1 446 ? -2.424 -31.297 2.404 1 44.19 446 LYS A C 1
ATOM 3620 O O . LYS A 1 446 ? -3.625 -31.375 2.662 1 44.19 446 LYS A O 1
ATOM 3625 N N . LYS A 1 447 ? -1.854 -30.641 3.359 1 46.22 447 LYS A N 1
ATOM 3626 C CA . LYS A 1 447 ? -2.217 -29.531 4.223 1 46.22 447 LYS A CA 1
ATOM 3627 C C . LYS A 1 447 ? -2.807 -28.375 3.414 1 46.22 447 LYS A C 1
ATOM 3629 O O . LYS A 1 447 ? -2.072 -27.609 2.789 1 46.22 447 LYS A O 1
ATOM 3634 N N . GLU A 1 448 ? -3.982 -28.531 2.814 1 47.56 448 GLU A N 1
ATOM 3635 C CA . GLU A 1 448 ? -4.527 -27.406 2.076 1 47.56 448 GLU A CA 1
ATOM 3636 C C . GLU A 1 448 ? -4.863 -26.25 3.012 1 47.56 448 GLU A C 1
ATOM 3638 O O . GLU A 1 448 ? -5.652 -26.406 3.947 1 47.56 448 GLU A O 1
ATOM 3643 N N . LYS A 1 449 ? -4.008 -25.469 3.438 1 55.09 449 LYS A N 1
ATOM 3644 C CA . LYS A 1 449 ? -4.32 -24.281 4.223 1 55.09 449 LYS A CA 1
ATOM 3645 C C . LYS A 1 449 ? -5.094 -23.266 3.396 1 55.09 449 LYS A C 1
ATOM 3647 O O . LYS A 1 449 ? -4.5 -22.391 2.756 1 55.09 4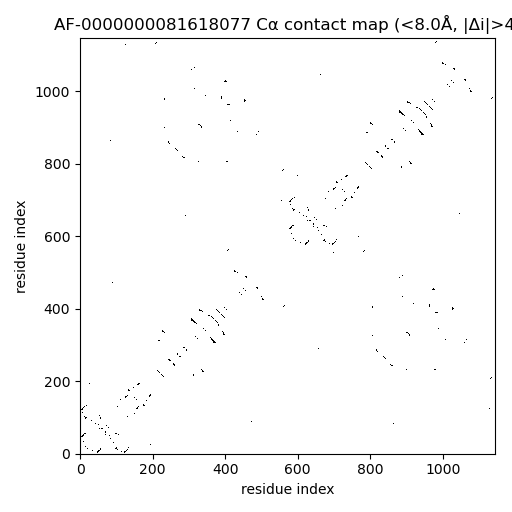49 LYS A O 1
ATOM 3652 N N . PRO A 1 450 ? -6.441 -23.469 3.154 1 59.06 450 PRO A N 1
ATOM 3653 C CA . PRO A 1 450 ? -7.121 -22.75 2.068 1 59.06 450 PRO A CA 1
ATOM 3654 C C . PRO A 1 450 ? -7.043 -21.234 2.207 1 59.06 450 PRO A C 1
ATOM 3656 O O . PRO A 1 450 ? -6.996 -20.531 1.203 1 59.06 450 PRO A O 1
ATOM 3659 N N . PHE A 1 451 ? -7.105 -20.656 3.453 1 71.5 451 PHE A N 1
ATOM 3660 C CA . PHE A 1 451 ? -7.199 -19.203 3.414 1 71.5 451 PHE A CA 1
ATOM 3661 C C . PHE A 1 451 ? -6.07 -18.562 4.215 1 71.5 451 PHE A C 1
ATOM 3663 O O . PHE A 1 451 ? -6.305 -17.656 5.016 1 71.5 451 PHE A O 1
ATOM 3670 N N . MET A 1 452 ? -4.902 -19.125 3.852 1 77 452 MET A N 1
ATOM 3671 C CA . MET A 1 452 ? -3.721 -18.453 4.379 1 77 452 MET A CA 1
ATOM 3672 C C . MET A 1 452 ? -3.271 -17.328 3.447 1 77 452 MET A C 1
ATOM 3674 O O . MET A 1 452 ? -3.471 -17.406 2.234 1 77 452 MET A O 1
ATOM 3678 N N . PRO A 1 453 ? -2.805 -16.328 4.066 1 78.88 453 PRO A N 1
ATOM 3679 C CA . PRO A 1 453 ? -2.359 -15.227 3.211 1 78.88 453 PRO A CA 1
ATOM 3680 C C . PRO A 1 453 ? -1.419 -15.688 2.098 1 78.88 453 PRO A C 1
ATOM 3682 O O . PRO A 1 453 ? -0.481 -16.453 2.352 1 78.88 453 PRO A O 1
ATOM 3685 N N . GLY A 1 454 ? -1.765 -15.367 0.946 1 78.56 454 GLY A N 1
ATOM 3686 C CA . GLY A 1 454 ? -0.892 -15.641 -0.185 1 78.56 454 GLY A CA 1
ATOM 3687 C C . GLY A 1 454 ? -1.082 -17.031 -0.766 1 78.56 454 GLY A C 1
ATOM 3688 O O . GLY A 1 454 ? -0.295 -17.469 -1.607 1 78.56 454 GLY A O 1
ATOM 3689 N N . CYS A 1 455 ? -2.025 -17.734 -0.333 1 81 455 CYS A N 1
ATOM 3690 C CA . CYS A 1 455 ? -2.203 -19.109 -0.803 1 81 455 CYS A CA 1
ATOM 3691 C C . CYS A 1 455 ? -3.322 -19.188 -1.834 1 81 455 CYS A C 1
ATOM 3693 O O . CYS A 1 455 ? -3.359 -20.125 -2.645 1 81 455 CYS A O 1
ATOM 3695 N N . VAL A 1 456 ? -4.215 -18.266 -1.864 1 86.75 456 VAL A N 1
ATOM 3696 C CA . VAL A 1 456 ? -5.359 -18.297 -2.77 1 86.75 456 VAL A CA 1
ATOM 3697 C C . VAL A 1 456 ? -4.973 -17.656 -4.105 1 86.75 456 VAL A C 1
ATOM 3699 O O . VAL A 1 456 ? -4.508 -16.516 -4.148 1 86.75 456 VAL A O 1
ATOM 3702 N N . PRO A 1 457 ? -5.137 -18.406 -5.145 1 89.12 457 PRO A N 1
ATOM 3703 C CA . PRO A 1 457 ? -4.867 -17.812 -6.453 1 89.12 457 PRO A CA 1
ATOM 3704 C C . PRO A 1 457 ? -5.879 -16.719 -6.816 1 89.12 457 PRO A C 1
ATOM 3706 O O . PRO A 1 457 ? -7.016 -16.734 -6.336 1 89.12 457 PRO A O 1
ATOM 3709 N N . SER A 1 458 ? -5.496 -15.82 -7.637 1 88.75 458 SER A N 1
ATOM 3710 C CA . SER A 1 458 ? -6.371 -14.734 -8.07 1 88.75 458 SER A CA 1
ATOM 3711 C C . SER A 1 458 ? -7.391 -15.227 -9.094 1 88.75 458 SER A C 1
ATOM 3713 O O . SER A 1 458 ? -7.031 -15.594 -10.211 1 88.75 458 SER A O 1
ATOM 3715 N N . PRO A 1 459 ? -8.641 -15.242 -8.75 1 90.69 459 PRO A N 1
ATOM 3716 C CA . PRO A 1 459 ? -9.672 -15.688 -9.688 1 90.69 459 PRO A CA 1
ATOM 3717 C C . PRO A 1 459 ? -9.789 -14.781 -10.914 1 90.69 459 PRO A C 1
ATOM 3719 O O . PRO A 1 459 ? -10.102 -15.258 -12.008 1 90.69 459 PRO A O 1
ATOM 3722 N N . MET A 1 460 ? -9.57 -13.547 -10.758 1 89.06 460 MET A N 1
ATOM 3723 C CA . MET A 1 460 ? -9.68 -12.602 -11.867 1 89.06 460 MET A CA 1
ATOM 3724 C C . MET A 1 460 ? -8.602 -12.852 -12.914 1 89.06 460 MET A C 1
ATOM 3726 O O . MET A 1 460 ? -8.867 -12.836 -14.109 1 89.06 460 MET A O 1
ATOM 3730 N N . ARG A 1 461 ? -7.453 -13.086 -12.422 1 87.44 461 ARG A N 1
ATOM 3731 C CA . ARG A 1 461 ? -6.344 -13.352 -13.328 1 87.44 461 ARG A CA 1
ATOM 3732 C C . ARG A 1 461 ? -6.566 -14.656 -14.086 1 87.44 461 ARG A C 1
ATOM 3734 O O . ARG A 1 461 ? -6.359 -14.719 -15.305 1 87.44 461 ARG A O 1
ATOM 3741 N N . GLN A 1 462 ? -6.887 -15.648 -13.344 1 90.38 462 GLN A N 1
ATOM 3742 C CA . GLN A 1 462 ? -7.148 -16.938 -13.969 1 90.38 462 GLN A CA 1
ATOM 3743 C C . GLN A 1 462 ? -8.289 -16.844 -14.977 1 90.38 462 GLN A C 1
ATOM 3745 O O . GLN A 1 462 ? -8.234 -17.453 -16.047 1 90.38 462 GLN A O 1
ATOM 3750 N N . HIS A 1 463 ? -9.32 -16.109 -14.609 1 91 463 HIS A N 1
ATOM 3751 C CA . HIS A 1 463 ? -10.438 -15.922 -15.516 1 91 463 HIS A CA 1
ATOM 3752 C C . HIS A 1 463 ? -9.984 -15.273 -16.828 1 91 463 HIS A C 1
ATOM 3754 O O . HIS A 1 463 ? -10.414 -15.688 -17.906 1 91 463 HIS A O 1
ATOM 3760 N N . LYS A 1 464 ? -9.188 -14.352 -16.734 1 87.06 464 LYS A N 1
ATOM 3761 C CA . LYS A 1 464 ? -8.664 -13.695 -17.938 1 87.06 464 LYS A CA 1
ATOM 3762 C C . LYS A 1 464 ? -7.898 -14.68 -18.812 1 87.06 464 LYS A C 1
ATOM 3764 O O . LYS A 1 464 ? -8.07 -14.688 -20.031 1 87.06 464 LYS A O 1
ATOM 3769 N N . PHE A 1 465 ? -7.074 -15.461 -18.203 1 88.81 465 PHE A N 1
ATOM 3770 C CA . PHE A 1 465 ? -6.336 -16.469 -18.953 1 88.81 465 PHE A CA 1
ATOM 3771 C C . PHE A 1 465 ? -7.289 -17.453 -19.641 1 88.81 465 PHE A C 1
ATOM 3773 O O . PHE A 1 465 ? -7.07 -17.844 -20.781 1 88.81 465 PHE A O 1
ATOM 3780 N N . ASN A 1 466 ? -8.266 -17.828 -18.875 1 90.31 466 ASN A N 1
ATOM 3781 C CA . ASN A 1 466 ? -9.266 -18.734 -19.438 1 90.31 466 ASN A CA 1
ATOM 3782 C C . ASN A 1 466 ? -9.938 -18.141 -20.672 1 90.31 466 ASN A C 1
ATOM 3784 O O . ASN A 1 466 ? -10.156 -18.828 -21.672 1 90.31 466 ASN A O 1
ATOM 3788 N N . MET A 1 467 ? -10.273 -16.891 -20.609 1 89.38 467 MET A N 1
ATOM 3789 C CA . MET A 1 467 ? -10.938 -16.219 -21.719 1 89.38 467 MET A CA 1
ATOM 3790 C C . MET A 1 467 ? -10.008 -16.109 -22.938 1 89.38 467 MET A C 1
ATOM 3792 O O . MET A 1 467 ? -10.438 -16.312 -24.062 1 89.38 467 MET A O 1
ATOM 3796 N N . LEU A 1 468 ? -8.781 -15.812 -22.672 1 86.81 468 LEU A N 1
ATOM 3797 C CA . LEU A 1 468 ? -7.797 -15.734 -23.75 1 86.81 468 LEU A CA 1
ATOM 3798 C C . LEU A 1 468 ? -7.629 -17.078 -24.438 1 86.81 468 LEU A C 1
ATOM 3800 O O . LEU A 1 468 ? -7.625 -17.172 -25.656 1 86.81 468 LEU A O 1
ATOM 3804 N N . SER A 1 469 ? -7.484 -18.094 -23.609 1 89.44 469 SER A N 1
ATOM 3805 C CA . SER A 1 469 ? -7.336 -19.453 -24.141 1 89.44 469 SER A CA 1
ATOM 3806 C C . SER A 1 469 ? -8.57 -19.875 -24.922 1 89.44 469 SER A C 1
ATOM 3808 O O . SER A 1 469 ? -8.453 -20.422 -26.016 1 89.44 469 SER A O 1
ATOM 3810 N N . TYR A 1 470 ? -9.688 -19.609 -24.391 1 90.75 470 TYR A N 1
ATOM 3811 C CA . TYR A 1 470 ? -10.938 -19.984 -25.062 1 90.75 470 TYR A CA 1
ATOM 3812 C C . TYR A 1 470 ? -11.062 -19.297 -26.406 1 90.75 470 TYR A C 1
ATOM 3814 O O . TYR A 1 470 ? -11.422 -19.922 -27.406 1 90.75 470 TYR A O 1
ATOM 3822 N N . ARG A 1 471 ? -10.797 -18.016 -26.469 1 87.5 471 ARG A N 1
ATOM 3823 C CA . ARG A 1 471 ? -10.898 -17.25 -27.703 1 87.5 471 ARG A CA 1
ATOM 3824 C C . ARG A 1 471 ? -9.891 -17.75 -28.75 1 87.5 471 ARG A C 1
ATOM 3826 O O . ARG A 1 471 ? -10.203 -17.797 -29.938 1 87.5 471 ARG A O 1
ATOM 3833 N N . ALA A 1 472 ? -8.75 -18.047 -28.281 1 87.94 472 ALA A N 1
ATOM 3834 C CA . ALA A 1 472 ? -7.719 -18.547 -29.188 1 87.94 472 ALA A CA 1
ATOM 3835 C C . ALA A 1 472 ? -8.141 -19.875 -29.812 1 87.94 472 ALA A C 1
ATOM 3837 O O . ALA A 1 472 ? -7.879 -20.125 -30.984 1 87.94 472 ALA A O 1
ATOM 3838 N N . LEU A 1 473 ? -8.742 -20.719 -29.031 1 90.69 473 LEU A N 1
ATOM 3839 C CA . LEU A 1 473 ? -9.117 -22.047 -29.469 1 90.69 473 LEU A CA 1
ATOM 3840 C C . LEU A 1 473 ? -10.469 -22.031 -30.188 1 90.69 473 LEU A C 1
ATOM 3842 O O . LEU A 1 473 ? -10.766 -22.906 -30.984 1 90.69 473 LEU A O 1
ATOM 3846 N N . ASN A 1 474 ? -11.273 -21.031 -29.797 1 88.81 474 ASN A N 1
ATOM 3847 C CA . ASN A 1 474 ? -12.602 -20.859 -30.391 1 88.81 474 ASN A CA 1
ATOM 3848 C C . ASN A 1 474 ? -12.812 -19.438 -30.891 1 88.81 474 ASN A C 1
ATOM 3850 O O . ASN A 1 474 ? -13.562 -18.672 -30.297 1 88.81 474 ASN A O 1
ATOM 3854 N N . PRO A 1 475 ? -12.305 -19.062 -31.984 1 83.19 475 PRO A N 1
ATOM 3855 C CA . PRO A 1 475 ? -12.32 -17.672 -32.469 1 83.19 475 PRO A CA 1
ATOM 3856 C C . PRO A 1 475 ? -13.734 -17.156 -32.75 1 83.19 475 PRO A C 1
ATOM 3858 O O . PRO A 1 475 ? -13.992 -15.961 -32.625 1 83.19 475 PRO A O 1
ATOM 3861 N N . GLU A 1 476 ? -14.688 -17.984 -33.031 1 84.31 476 GLU A N 1
ATOM 3862 C CA . GLU A 1 476 ? -15.992 -17.5 -33.469 1 84.31 476 GLU A CA 1
ATOM 3863 C C . GLU A 1 476 ? -17.047 -17.719 -32.406 1 84.31 476 GLU A C 1
ATOM 3865 O O . GLU A 1 476 ? -18.188 -17.25 -32.531 1 84.31 476 GLU A O 1
ATOM 3870 N N . LYS A 1 477 ? -16.703 -18.344 -31.406 1 86.94 477 LYS A N 1
ATOM 3871 C CA . LYS A 1 477 ? -17.688 -18.656 -30.375 1 86.94 477 LYS A CA 1
ATOM 3872 C C . LYS A 1 477 ? -17.719 -17.578 -29.297 1 86.94 477 LYS A C 1
ATOM 3874 O O . LYS A 1 477 ? -16.688 -16.953 -29.016 1 86.94 477 LYS A O 1
ATOM 3879 N N . PRO A 1 478 ? -18.906 -17.328 -28.812 1 88.12 478 PRO A N 1
ATOM 3880 C CA . PRO A 1 478 ? -18.969 -16.359 -27.703 1 88.12 478 PRO A CA 1
ATOM 3881 C C . PRO A 1 478 ? -18.203 -16.828 -26.469 1 88.12 478 PRO A C 1
ATOM 3883 O O . PRO A 1 478 ? -18.078 -18.031 -26.234 1 88.12 478 PRO A O 1
ATOM 3886 N N . LEU A 1 479 ? -17.672 -15.898 -25.75 1 89.06 479 LEU A N 1
ATOM 3887 C CA . LEU A 1 479 ? -16.891 -16.219 -24.562 1 89.06 479 LEU A CA 1
ATOM 3888 C C . LEU A 1 479 ? -17.781 -16.844 -23.484 1 89.06 479 LEU A C 1
ATOM 3890 O O . LEU A 1 479 ? -18.922 -16.438 -23.312 1 89.06 479 LEU A O 1
ATOM 3894 N N . PRO A 1 480 ? -17.297 -17.828 -22.828 1 88.31 480 PRO A N 1
ATOM 3895 C CA . PRO A 1 480 ? -18.062 -18.5 -21.766 1 88.31 480 PRO A CA 1
ATOM 3896 C C . PRO A 1 480 ? -18.172 -17.656 -20.5 1 88.31 480 PRO A C 1
ATOM 3898 O O . PRO A 1 480 ? -17.469 -16.656 -20.344 1 88.31 480 PRO A O 1
ATOM 3901 N N . SER A 1 481 ? -19.141 -18.047 -19.656 1 86.5 481 SER A N 1
ATOM 3902 C CA . SER A 1 481 ? -19.297 -17.391 -18.359 1 86.5 481 SER A CA 1
ATOM 3903 C C . SER A 1 481 ? -18.172 -17.797 -17.406 1 86.5 481 SER A C 1
ATOM 3905 O O . SER A 1 481 ? -17.359 -18.656 -17.719 1 86.5 481 SER A O 1
ATOM 3907 N N . ILE A 1 482 ? -18.109 -17.156 -16.328 1 86.62 482 ILE A N 1
ATOM 3908 C CA . ILE A 1 482 ? -17.078 -17.391 -15.328 1 86.62 482 ILE A CA 1
ATOM 3909 C C . ILE A 1 482 ? -17.172 -18.828 -14.812 1 86.62 482 ILE A C 1
ATOM 3911 O O . ILE A 1 482 ? -18.281 -19.344 -14.586 1 86.62 482 ILE A O 1
ATOM 3915 N N . ASP A 1 483 ? -16.047 -19.484 -14.734 1 87.44 483 ASP A N 1
ATOM 3916 C CA . ASP A 1 483 ? -15.953 -20.828 -14.156 1 87.44 483 ASP A CA 1
ATOM 3917 C C . ASP A 1 483 ? -16.406 -20.828 -12.703 1 87.44 483 ASP A C 1
ATOM 3919 O O . ASP A 1 483 ? -15.875 -20.078 -11.875 1 87.44 483 ASP A O 1
ATOM 3923 N N . ILE A 1 484 ? -17.312 -21.656 -12.359 1 86.38 484 ILE A N 1
ATOM 3924 C CA . ILE A 1 484 ? -17.891 -21.734 -11.023 1 86.38 484 ILE A CA 1
ATOM 3925 C C . ILE A 1 484 ? -16.812 -22.062 -10 1 86.38 484 ILE A C 1
ATOM 3927 O O . ILE A 1 484 ? -16.859 -21.594 -8.867 1 86.38 484 ILE A O 1
ATOM 3931 N N . GLU A 1 485 ? -15.852 -22.797 -10.453 1 85.5 485 GLU A N 1
ATOM 3932 C CA . GLU A 1 485 ? -14.781 -23.188 -9.539 1 85.5 485 GLU A CA 1
ATOM 3933 C C . GLU A 1 485 ? -13.938 -21.984 -9.133 1 85.5 485 GLU A C 1
ATOM 3935 O O . GLU A 1 485 ? -13.398 -21.953 -8.023 1 85.5 485 GLU A O 1
ATOM 3940 N N . LEU A 1 486 ? -13.844 -21.031 -10.023 1 88.75 486 LEU A N 1
ATOM 3941 C CA . LEU A 1 486 ? -13.094 -19.812 -9.711 1 88.75 486 LEU A CA 1
ATOM 3942 C C . LEU A 1 486 ? -13.844 -18.969 -8.688 1 88.75 486 LEU A C 1
ATOM 3944 O O . LEU A 1 486 ? -13.219 -18.359 -7.809 1 88.75 486 LEU A O 1
ATOM 3948 N N . LYS A 1 487 ? -15.16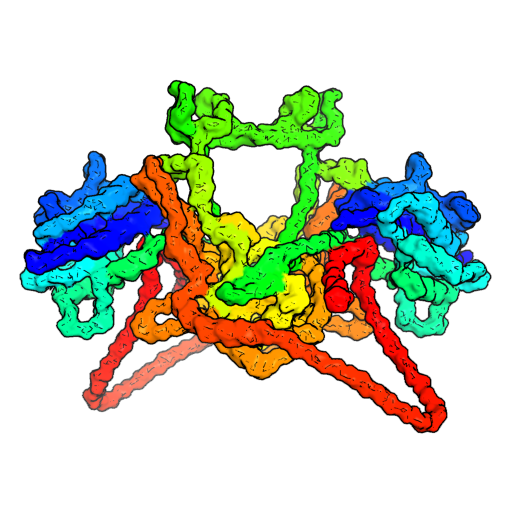4 -18.953 -8.781 1 86.31 487 LYS A N 1
ATOM 3949 C CA . LYS A 1 487 ? -15.969 -18.203 -7.824 1 86.31 487 LYS A CA 1
ATOM 3950 C C . LYS A 1 487 ? -15.914 -18.828 -6.438 1 86.31 487 LYS A C 1
ATOM 3952 O O . LYS A 1 487 ? -15.914 -18.125 -5.43 1 86.31 487 LYS A O 1
ATOM 3957 N N . LYS A 1 488 ? -15.789 -20.078 -6.422 1 87 488 LYS A N 1
ATOM 3958 C CA . LYS A 1 488 ? -15.789 -20.828 -5.164 1 87 488 LYS A CA 1
ATOM 3959 C C . LYS A 1 488 ? -14.492 -20.578 -4.387 1 87 488 LYS A C 1
ATOM 3961 O O . LYS A 1 488 ? -14.438 -20.828 -3.18 1 87 488 LYS A O 1
ATOM 3966 N N . LEU A 1 489 ? -13.516 -20.094 -5.094 1 87.44 489 LEU A N 1
ATOM 3967 C CA . LEU A 1 489 ? -12.234 -19.844 -4.441 1 87.44 489 LEU A CA 1
ATOM 3968 C C . LEU A 1 489 ? -12.383 -18.812 -3.326 1 87.44 489 LEU A C 1
ATOM 3970 O O . LEU A 1 489 ? -11.648 -18.859 -2.338 1 87.44 489 LEU A O 1
ATOM 3974 N N . LEU A 1 490 ? -13.328 -17.875 -3.467 1 88.69 490 LEU A N 1
ATOM 3975 C CA . LEU A 1 490 ? -13.484 -16.797 -2.496 1 88.69 490 LEU A CA 1
ATOM 3976 C C . LEU A 1 490 ? -14.75 -16.984 -1.667 1 88.69 490 LEU A C 1
ATOM 3978 O O . LEU A 1 490 ? -15.359 -16.016 -1.215 1 88.69 490 LEU A O 1
ATOM 3982 N N . GLU A 1 491 ? -15.195 -18.172 -1.566 1 86.06 491 GLU A N 1
ATOM 3983 C CA . GLU A 1 491 ? -16.328 -18.547 -0.721 1 86.06 491 GLU A CA 1
ATOM 3984 C C . GLU A 1 491 ? -15.891 -19.531 0.369 1 86.06 491 GLU A C 1
ATOM 3986 O O . GLU A 1 491 ? -14.891 -20.219 0.223 1 86.06 491 GLU A O 1
ATOM 3991 N N . PRO A 1 492 ? -16.625 -19.469 1.437 1 85.12 492 PRO A N 1
ATOM 3992 C CA . PRO A 1 492 ? -16.297 -20.453 2.473 1 85.12 492 PRO A CA 1
ATOM 3993 C C . PRO A 1 492 ? -16.344 -21.891 1.961 1 85.12 492 PRO A C 1
ATOM 3995 O O . PRO A 1 492 ? -17.156 -22.219 1.082 1 85.12 492 PRO A O 1
ATOM 3998 N N . SER A 1 493 ? -15.484 -22.672 2.5 1 81.69 493 SER A N 1
ATOM 3999 C CA . SER A 1 493 ? -15.438 -24.078 2.104 1 81.69 493 SER A CA 1
ATOM 4000 C C . SER A 1 493 ? -16.734 -24.797 2.447 1 81.69 493 SER A C 1
ATOM 4002 O O . SER A 1 493 ? -17.516 -24.328 3.285 1 81.69 493 SER A O 1
ATOM 4004 N N . LYS A 1 494 ? -17 -25.828 1.769 1 79.81 494 LYS A N 1
ATOM 4005 C CA . LYS A 1 494 ? -18.203 -26.609 2.02 1 79.81 494 LYS A CA 1
ATOM 4006 C C . LYS A 1 494 ? -18.25 -27.109 3.463 1 79.81 494 LYS A C 1
ATOM 4008 O O . LYS A 1 494 ? -19.312 -27.141 4.086 1 79.81 494 LYS A O 1
ATOM 4013 N N . LYS A 1 495 ? -17.141 -27.406 3.988 1 78.94 495 LYS A N 1
ATOM 4014 C CA . LYS A 1 495 ? -17.062 -27.875 5.363 1 78.94 495 LYS A CA 1
ATOM 4015 C C . LYS A 1 495 ? -17.516 -26.812 6.352 1 78.94 495 LYS A C 1
ATOM 4017 O O . LYS A 1 495 ? -18.234 -27.094 7.305 1 78.94 495 LYS A O 1
ATOM 4022 N N . ILE A 1 496 ? -17.109 -25.656 6.105 1 81 496 ILE A N 1
ATOM 4023 C CA . ILE A 1 496 ? -17.469 -24.531 6.973 1 81 496 ILE A CA 1
ATOM 4024 C C . ILE A 1 496 ? -18.969 -24.266 6.875 1 81 496 ILE A C 1
ATOM 4026 O O . ILE A 1 496 ? -19.641 -24.031 7.891 1 81 496 ILE A O 1
ATOM 4030 N N . LYS A 1 497 ? -19.516 -24.359 5.684 1 78.56 497 LYS A N 1
ATOM 4031 C CA . LYS A 1 497 ? -20.938 -24.109 5.48 1 78.56 497 LYS A CA 1
ATOM 4032 C C . LYS A 1 497 ? -21.781 -25.141 6.223 1 78.56 497 LYS A C 1
ATOM 4034 O O . LYS A 1 497 ? -22.828 -24.812 6.781 1 78.56 497 LYS A O 1
ATOM 4039 N N . GLU A 1 498 ? -21.281 -26.297 6.227 1 82 498 GLU A N 1
ATOM 4040 C CA . GLU A 1 498 ? -22.016 -27.375 6.91 1 82 498 GLU A CA 1
ATOM 4041 C C . GLU A 1 498 ? -21.969 -27.172 8.422 1 82 498 GLU A C 1
ATOM 4043 O O . GLU A 1 498 ? -22.969 -27.422 9.109 1 82 498 GLU A O 1
ATOM 4048 N N . ARG A 1 499 ? -20.875 -26.75 8.906 1 82.12 499 ARG A N 1
ATOM 4049 C CA . ARG A 1 499 ? -20.734 -26.547 10.344 1 82.12 499 ARG A CA 1
ATOM 4050 C C . ARG A 1 499 ? -21.578 -25.359 10.812 1 82.12 499 ARG A C 1
ATOM 4052 O O . ARG A 1 499 ? -21.938 -25.266 11.992 1 82.12 499 ARG A O 1
ATOM 4059 N N . LEU A 1 500 ? -21.859 -24.516 9.906 1 79.25 500 LEU A N 1
ATOM 4060 C CA . LEU A 1 500 ? -22.484 -23.25 10.266 1 79.25 500 LEU A CA 1
ATOM 4061 C C . LEU A 1 500 ? -24 -23.406 10.352 1 79.25 500 LEU A C 1
ATOM 4063 O O . LEU A 1 500 ? -24.688 -22.531 10.906 1 79.25 500 LEU A O 1
ATOM 4067 N N . ILE A 1 501 ? -24.578 -24.422 10 1 77.06 501 ILE A N 1
ATOM 4068 C CA . ILE A 1 501 ? -26.031 -24.594 9.938 1 77.06 501 ILE A CA 1
ATOM 4069 C C . ILE A 1 501 ? -26.625 -24.484 11.344 1 77.06 501 ILE A C 1
ATOM 4071 O O . ILE A 1 501 ? -27.562 -23.734 11.57 1 77.06 501 ILE A O 1
ATOM 4075 N N . ASP A 1 502 ? -26.047 -25.078 12.328 1 78.12 502 ASP A N 1
ATOM 4076 C CA . ASP A 1 502 ? -26.578 -25.094 13.688 1 78.12 502 ASP A CA 1
ATOM 4077 C C . ASP A 1 502 ? -26.312 -23.766 14.406 1 78.12 502 ASP A C 1
ATOM 4079 O O . ASP A 1 502 ? -27.234 -23.141 14.922 1 78.12 502 ASP A O 1
ATOM 4083 N N . PRO A 1 503 ? -25.062 -23.406 14.312 1 77.62 503 PRO A N 1
ATOM 4084 C CA . PRO A 1 503 ? -24.781 -22.172 15.047 1 77.62 503 PRO A CA 1
ATOM 4085 C C . PRO A 1 503 ? -25.547 -20.969 14.5 1 77.62 503 PRO A C 1
ATOM 4087 O O . PRO A 1 503 ? -25.906 -20.062 15.258 1 77.62 503 PRO A O 1
ATOM 4090 N N . ILE A 1 504 ? -25.859 -20.891 13.297 1 74.75 504 ILE A N 1
ATOM 4091 C CA . ILE A 1 504 ? -26.531 -19.766 12.695 1 74.75 504 ILE A CA 1
ATOM 4092 C C . ILE A 1 504 ? -27.969 -19.688 13.203 1 74.75 504 ILE A C 1
ATOM 4094 O O . ILE A 1 504 ? -28.5 -18.594 13.445 1 74.75 504 ILE A O 1
ATOM 4098 N N . GLU A 1 505 ? -28.562 -20.734 13.344 1 75.56 505 GLU A N 1
ATOM 4099 C CA . GLU A 1 505 ? -29.938 -20.75 13.852 1 75.56 505 GLU A CA 1
ATOM 4100 C C . GLU A 1 505 ? -30 -20.234 15.289 1 75.56 505 GLU A C 1
ATOM 4102 O O . GLU A 1 505 ? -30.922 -19.531 15.656 1 75.56 505 GLU A O 1
ATOM 4107 N N . LYS A 1 506 ? -28.969 -20.531 15.961 1 75.31 506 LYS A N 1
ATOM 4108 C CA . LYS A 1 506 ? -28.922 -20.094 17.359 1 75.31 506 LYS A CA 1
ATOM 4109 C C . LYS A 1 506 ? -28.703 -18.594 17.453 1 75.31 506 LYS A C 1
ATOM 4111 O O . LYS A 1 506 ? -29.312 -17.922 18.312 1 75.31 506 LYS A O 1
ATOM 4116 N N . ILE A 1 507 ? -27.891 -18.109 16.609 1 74.56 507 ILE A N 1
ATOM 4117 C CA . ILE A 1 507 ? -27.562 -16.688 16.672 1 74.56 507 ILE A CA 1
ATOM 4118 C C . ILE A 1 507 ? -28.75 -15.859 16.188 1 74.56 507 ILE A C 1
ATOM 4120 O O . ILE A 1 507 ? -29.031 -14.781 16.719 1 74.56 507 ILE A O 1
ATOM 4124 N N . LYS A 1 508 ? -29.391 -16.344 15.18 1 71.19 508 LYS A N 1
ATOM 4125 C CA . LYS A 1 508 ? -30.594 -15.648 14.703 1 71.19 508 LYS A CA 1
ATOM 4126 C C . LYS A 1 508 ? -31.609 -15.492 15.82 1 71.19 508 LYS A C 1
ATOM 4128 O O . LYS A 1 508 ? -32.25 -14.445 15.953 1 71.19 508 LYS A O 1
ATOM 4133 N N . LYS A 1 509 ? -31.703 -16.469 16.547 1 68.75 509 LYS A N 1
ATOM 4134 C CA . LYS A 1 509 ? -32.625 -16.453 17.672 1 68.75 509 LYS A CA 1
ATOM 4135 C C . LYS A 1 509 ? -32.188 -15.461 18.734 1 68.75 509 LYS A C 1
ATOM 4137 O O . LYS A 1 509 ? -33.031 -14.82 19.375 1 68.75 509 LYS A O 1
ATOM 4142 N N . LEU A 1 510 ? -30.859 -15.406 18.875 1 63.41 510 LEU A N 1
ATOM 4143 C CA . LEU A 1 510 ? -30.312 -14.523 19.891 1 63.41 510 LEU A CA 1
ATOM 4144 C C . LEU A 1 510 ? -30.469 -13.062 19.484 1 63.41 510 LEU A C 1
ATOM 4146 O O . LEU A 1 510 ? -30.812 -12.219 20.312 1 63.41 510 LEU A O 1
ATOM 4150 N N . PHE A 1 511 ? -30.141 -12.711 18.281 1 59.66 511 PHE A N 1
ATOM 4151 C CA . PHE A 1 511 ? -30.141 -11.32 17.859 1 59.66 511 PHE A CA 1
ATOM 4152 C C . PHE A 1 511 ? -31.547 -10.852 17.516 1 59.66 511 PHE A C 1
ATOM 4154 O O . PHE A 1 511 ? -31.812 -9.648 17.453 1 59.66 511 PHE A O 1
ATOM 4161 N N . ASP A 1 512 ? -32.469 -11.742 17.109 1 56.38 512 ASP A N 1
ATOM 4162 C CA . ASP A 1 512 ? -33.875 -11.391 16.969 1 56.38 512 ASP A CA 1
ATOM 4163 C C . ASP A 1 512 ? -34.5 -11.141 18.328 1 56.38 512 ASP A C 1
ATOM 4165 O O . ASP A 1 512 ? -35.719 -10.875 18.406 1 56.38 512 ASP A O 1
ATOM 4169 N N . LEU A 1 513 ? -33.875 -11.477 19.422 1 45.88 513 LEU A N 1
ATOM 4170 C CA . LEU A 1 513 ? -34.531 -11.219 20.688 1 45.88 513 LEU A CA 1
ATOM 4171 C C . LEU A 1 513 ? -34.781 -9.727 20.875 1 45.88 513 LEU A C 1
ATOM 4173 O O . LEU A 1 513 ? -33.906 -8.906 20.656 1 45.88 513 LEU A O 1
ATOM 4177 N N . PRO A 1 514 ? -36.062 -9.305 20.859 1 41.78 514 PRO A N 1
ATOM 4178 C CA . PRO A 1 514 ? -36.469 -7.938 21.188 1 41.78 514 PRO A CA 1
ATOM 4179 C C . PRO A 1 514 ? -35.656 -7.332 22.328 1 41.78 514 PRO A C 1
ATOM 4181 O O . PRO A 1 514 ? -35.125 -8.062 23.172 1 41.78 514 PRO A O 1
ATOM 4184 N N . ASP A 1 515 ? -35.125 -6.16 22.172 1 39 515 ASP A N 1
ATOM 4185 C CA . ASP A 1 515 ? -34.562 -5.328 23.219 1 39 515 ASP A CA 1
ATOM 4186 C C . ASP A 1 515 ? -35.312 -5.496 24.531 1 39 515 ASP A C 1
ATOM 4188 O O . ASP A 1 515 ? -36.531 -5.215 24.594 1 39 515 ASP A O 1
ATOM 4192 N N . HIS A 1 516 ? -35.25 -6.461 25.297 1 35.44 516 HIS A N 1
ATOM 4193 C CA . HIS A 1 516 ? -35.812 -6.234 26.625 1 35.44 516 HIS A CA 1
ATOM 4194 C C . HIS A 1 516 ? -35.594 -4.797 27.078 1 35.44 516 HIS A C 1
ATOM 4196 O O . HIS A 1 516 ? -34.438 -4.324 27.094 1 35.44 516 HIS A O 1
ATOM 4202 N N . THR A 1 517 ? -36.656 -3.939 26.984 1 32.06 517 THR A N 1
ATOM 4203 C CA . THR A 1 517 ? -36.844 -2.629 27.594 1 32.06 517 THR A CA 1
ATOM 4204 C C . THR A 1 517 ? -36.25 -2.59 29 1 32.06 517 THR A C 1
ATOM 4206 O O . THR A 1 517 ? -36.625 -3.389 29.859 1 32.06 517 THR A O 1
ATOM 4209 N N . THR A 1 518 ? -35.062 -2.207 29.188 1 30.34 518 THR A N 1
ATOM 4210 C CA . THR A 1 518 ? -34.688 -1.737 30.531 1 30.34 518 THR A CA 1
ATOM 4211 C C . THR A 1 518 ? -35.875 -1.041 31.188 1 30.34 518 THR A C 1
ATOM 4213 O O . THR A 1 518 ? -36.438 -0.096 30.625 1 30.34 518 THR A O 1
ATOM 4216 N N . GLU A 1 519 ? -36.688 -1.755 31.984 1 28.02 519 GLU A N 1
ATOM 4217 C CA . GLU A 1 519 ? -37.5 -1.07 33 1 28.02 519 GLU A CA 1
ATOM 4218 C C . GLU A 1 519 ? -36.781 0.176 33.5 1 28.02 519 GLU A C 1
ATOM 4220 O O . GLU A 1 519 ? -35.562 0.196 33.625 1 28.02 519 GLU A O 1
ATOM 4225 N N . LYS A 1 520 ? -37.594 1.264 33.469 1 30.36 520 LYS A N 1
ATOM 4226 C CA . LYS A 1 520 ? -37.312 2.564 34.094 1 30.36 520 LYS A CA 1
ATOM 4227 C C . LYS A 1 520 ? -36.625 2.408 35.438 1 30.36 520 LYS A C 1
ATOM 4229 O O . LYS A 1 520 ? -37.156 1.805 36.344 1 30.36 520 LYS A O 1
ATOM 4234 N N . ILE A 1 521 ? -35.375 2.256 35.5 1 25.41 521 ILE A N 1
ATOM 4235 C CA . ILE A 1 521 ? -34.875 2.551 36.844 1 25.41 521 ILE A CA 1
ATOM 4236 C C . ILE A 1 521 ? -35.625 3.742 37.438 1 25.41 521 ILE A C 1
ATOM 4238 O O . ILE A 1 521 ? -35.594 4.844 36.875 1 25.41 521 ILE A O 1
ATOM 4242 N N . GLN A 1 522 ? -36.781 3.463 38.062 1 23.94 522 GLN A N 1
ATOM 4243 C CA . GLN A 1 522 ? -37.438 4.383 38.969 1 23.94 522 GLN A CA 1
ATOM 4244 C C . GLN A 1 522 ? -36.438 5.203 39.75 1 23.94 522 GLN A C 1
ATOM 4246 O O . GLN A 1 522 ? -35.531 4.645 40.375 1 23.94 522 GLN A O 1
ATOM 4251 N N . THR A 1 523 ? -36.188 6.359 39.219 1 25.42 523 THR A N 1
ATOM 4252 C CA . THR A 1 523 ? -35.594 7.375 40.062 1 25.42 523 THR A CA 1
ATOM 4253 C C . THR A 1 523 ? -36.125 7.27 41.5 1 25.42 523 THR A C 1
ATOM 4255 O O . THR A 1 523 ? -37.344 7.43 41.719 1 25.42 523 THR A O 1
ATOM 4258 N N . PHE A 1 524 ? -35.625 6.227 42.188 1 21.75 524 PHE A N 1
ATOM 4259 C CA . PHE A 1 524 ? -35.969 6.324 43.594 1 21.75 524 PHE A CA 1
ATOM 4260 C C . PHE A 1 524 ? -36.031 7.781 44.031 1 21.75 524 PHE A C 1
ATOM 4262 O O . PHE A 1 524 ? -35.125 8.562 43.75 1 21.75 524 PHE A O 1
ATOM 4269 N N . LYS A 1 525 ? -37.219 8.25 44.125 1 23.67 525 LYS A N 1
ATOM 4270 C CA . LYS A 1 525 ? -37.562 9.445 44.906 1 23.67 525 LYS A CA 1
ATOM 4271 C C . LYS A 1 525 ? -36.688 9.547 46.156 1 23.67 525 LYS A C 1
ATOM 4273 O O . LYS A 1 525 ? -36.594 8.609 46.938 1 23.67 525 LYS A O 1
ATOM 4278 N N . ASP A 1 526 ? -35.469 10.289 46.031 1 22.78 526 ASP A N 1
ATOM 4279 C CA . ASP A 1 526 ? -34.844 10.641 47.281 1 22.78 526 ASP A CA 1
ATOM 4280 C C . ASP A 1 526 ? -35.906 10.852 48.375 1 22.78 526 ASP A C 1
ATOM 4282 O O . ASP A 1 526 ? -36.875 11.594 48.188 1 22.78 526 ASP A O 1
ATOM 4286 N N . PRO A 1 527 ? -36.344 9.812 49.031 1 24.89 527 PRO A N 1
ATOM 4287 C CA . PRO A 1 527 ? -37.062 10.164 50.25 1 24.89 527 PRO A CA 1
ATOM 4288 C C . PRO A 1 527 ? -36.625 11.484 50.844 1 24.89 527 PRO A C 1
ATOM 4290 O O . PRO A 1 527 ? -35.5 11.945 50.562 1 24.89 527 PRO A O 1
ATOM 4293 N N . ASP A 1 528 ? -37.594 12.203 51.438 1 23.44 528 ASP A N 1
ATOM 4294 C CA . ASP A 1 528 ? -37.594 13.43 52.25 1 23.44 528 ASP A CA 1
ATOM 4295 C C . ASP A 1 528 ? -36.5 13.43 53.281 1 23.44 528 ASP A C 1
ATOM 4297 O O . ASP A 1 528 ? -36.656 12.844 54.375 1 23.44 528 ASP A O 1
ATOM 4301 N N . ASN A 1 529 ? -35.25 12.953 52.969 1 22.03 529 ASN A N 1
ATOM 4302 C CA . ASN A 1 529 ? -34.375 13.094 54.125 1 22.03 529 ASN A CA 1
ATOM 4303 C C . ASN A 1 529 ? -34.562 14.445 54.781 1 22.03 529 ASN A C 1
ATOM 4305 O O . ASN A 1 529 ? -34.406 15.492 54.156 1 22.03 529 ASN A O 1
ATOM 4309 N N . THR A 1 530 ? -35.406 14.594 55.844 1 23.47 530 THR A N 1
ATOM 4310 C CA . THR A 1 530 ? -35.344 15.5 57 1 23.47 530 THR A CA 1
ATOM 4311 C C . THR A 1 530 ? -33.875 15.703 57.438 1 23.47 530 THR A C 1
ATOM 4313 O O . THR A 1 530 ? -33.438 15.102 58.406 1 23.47 530 THR A O 1
ATOM 4316 N N . GLN A 1 531 ? -32.812 15.352 56.594 1 20.12 531 GLN A N 1
ATOM 4317 C CA . GLN A 1 531 ? -31.609 15.609 57.375 1 20.12 531 GLN A CA 1
ATOM 4318 C C . GLN A 1 531 ? -31.625 17.016 57.969 1 20.12 531 GLN A C 1
ATOM 4320 O O . GLN A 1 531 ? -32.219 17.938 57.375 1 20.12 531 GLN A O 1
ATOM 4325 N N . SER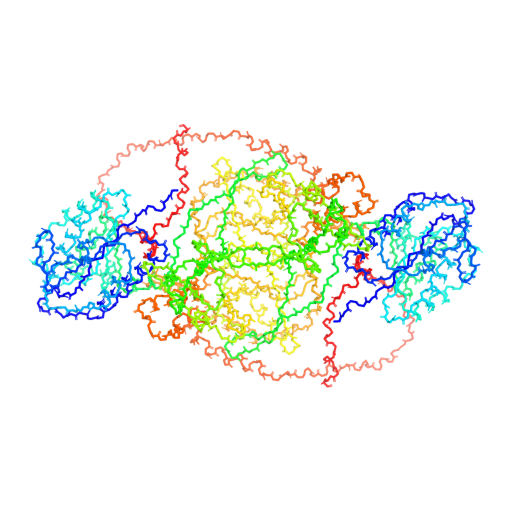 A 1 532 ? -31.391 17.125 59.375 1 22.72 532 SER A N 1
ATOM 4326 C CA . SER A 1 532 ? -30.797 18.094 60.281 1 22.72 532 SER A CA 1
ATOM 4327 C C . SER A 1 532 ? -29.75 18.938 59.562 1 22.72 532 SER A C 1
ATOM 4329 O O . SER A 1 532 ? -29.156 18.516 58.562 1 22.72 532 SER A O 1
ATOM 4331 N N . GLN A 1 533 ? -29.594 20.234 59.906 1 22.19 533 GLN A N 1
ATOM 4332 C CA . GLN A 1 533 ? -29.031 21.547 59.562 1 22.19 533 GLN A CA 1
ATOM 4333 C C . GLN A 1 533 ? -27.516 21.453 59.375 1 22.19 533 GLN A C 1
ATOM 4335 O O . GLN A 1 533 ? -26.859 22.453 59.094 1 22.19 533 GLN A O 1
ATOM 4340 N N . LEU A 1 534 ? -26.828 20.328 59.844 1 23.02 534 LEU A N 1
ATOM 4341 C CA . LEU A 1 534 ? -25.5 20.812 60.188 1 23.02 534 LEU A CA 1
ATOM 4342 C C . LEU A 1 534 ? -24.766 21.281 58.938 1 23.02 534 LEU A C 1
ATOM 4344 O O . LEU A 1 534 ? -24.984 20.766 57.844 1 23.02 534 LEU A O 1
ATOM 4348 N N . GLN A 1 535 ? -23.984 22.453 59.031 1 22.08 535 GLN A N 1
ATOM 4349 C CA . GLN A 1 535 ? -23.328 23.453 58.219 1 22.08 535 GLN A CA 1
ATOM 4350 C C . GLN A 1 535 ? -22.266 22.828 57.312 1 22.08 535 GLN A C 1
ATOM 4352 O O . GLN A 1 535 ? -21.266 22.281 57.781 1 22.08 535 GLN A O 1
ATOM 4357 N N . PRO A 1 536 ? -22.703 22 56.281 1 23.12 536 PRO A N 1
ATOM 4358 C CA . PRO A 1 536 ? -21.734 21.156 55.594 1 23.12 536 PRO A CA 1
ATOM 4359 C C . PRO A 1 536 ? -20.562 21.953 55 1 23.12 536 PRO A C 1
ATOM 4361 O O . PRO A 1 536 ? -20.75 23.047 54.469 1 23.12 536 PRO A O 1
ATOM 4364 N N . SER A 1 537 ? -19.375 21.734 55.531 1 21.95 537 SER A N 1
ATOM 4365 C CA . SER A 1 537 ? -18.141 22.469 55.25 1 21.95 537 SER A CA 1
ATOM 4366 C C . SER A 1 537 ? -17.828 22.453 53.75 1 21.95 537 SER A C 1
ATOM 4368 O O . SER A 1 537 ? -18.219 21.531 53.031 1 21.95 537 SER A O 1
ATOM 4370 N N . ASP A 1 538 ? -17.406 23.578 53.062 1 21.34 538 ASP A N 1
ATOM 4371 C CA . ASP A 1 538 ? -17.125 24.281 51.812 1 21.34 538 ASP A CA 1
ATOM 4372 C C . ASP A 1 538 ? -16.109 23.5 50.969 1 21.34 538 ASP A C 1
ATOM 4374 O O . ASP A 1 538 ? -14.914 23.781 51 1 21.34 538 ASP A O 1
ATOM 4378 N N . THR A 1 539 ? -16.188 22.109 50.875 1 21.61 539 THR A N 1
ATOM 4379 C CA . THR A 1 539 ? -14.992 21.594 50.25 1 21.61 539 THR A CA 1
ATOM 4380 C C . THR A 1 539 ? -14.906 22.047 48.781 1 21.61 539 THR A C 1
ATOM 4382 O O . THR A 1 539 ? -15.891 21.953 48.062 1 21.61 539 THR A O 1
ATOM 4385 N N . SER A 1 540 ? -13.852 22.672 48.312 1 19.47 540 SER A N 1
ATOM 4386 C CA . SER A 1 540 ? -13.406 23.391 47.094 1 19.47 540 SER A CA 1
ATOM 4387 C C . SER A 1 540 ? -13.375 22.453 45.906 1 19.47 540 SER A C 1
ATOM 4389 O O . SER A 1 540 ? -12.836 21.359 45.969 1 19.47 540 SER A O 1
ATOM 4391 N N . LYS A 1 541 ? -14.414 22.484 44.938 1 23.89 541 LYS A N 1
ATOM 4392 C CA . LYS A 1 541 ? -14.664 22.016 43.562 1 23.89 541 LYS A CA 1
ATOM 4393 C C . LYS A 1 541 ? -13.398 22.094 42.719 1 23.89 541 LYS A C 1
ATOM 4395 O O . LYS A 1 541 ? -12.977 23.172 42.312 1 23.89 541 LYS A O 1
ATOM 4400 N N . ASN A 1 542 ? -12.406 21.141 42.969 1 20.58 542 ASN A N 1
ATOM 4401 C CA . ASN A 1 542 ? -11.234 21.188 42.094 1 20.58 542 ASN A CA 1
ATOM 4402 C C . ASN A 1 542 ? -11.617 20.984 40.625 1 20.58 542 ASN A C 1
ATOM 4404 O O . ASN A 1 542 ? -12.203 19.969 40.281 1 20.58 542 ASN A O 1
ATOM 4408 N N . ASN A 1 543 ? -12.078 22 39.844 1 21.53 543 ASN A N 1
ATOM 4409 C CA . ASN A 1 543 ? -12.398 22.297 38.469 1 21.53 543 ASN A CA 1
ATOM 4410 C C . ASN A 1 543 ? -11.344 21.734 37.5 1 21.53 543 ASN A C 1
ATOM 4412 O O . ASN A 1 543 ? -10.266 22.328 37.375 1 21.53 543 ASN A O 1
ATOM 4416 N N . ASN A 1 544 ? -11.156 20.422 37.469 1 23.17 544 ASN A N 1
ATOM 4417 C CA . ASN A 1 544 ? -10.203 19.906 36.5 1 23.17 544 ASN A CA 1
ATOM 4418 C C . ASN A 1 544 ? -10.633 20.25 35.062 1 23.17 544 ASN A C 1
ATOM 4420 O O . ASN A 1 544 ? -11.688 19.812 34.594 1 23.17 544 ASN A O 1
ATOM 4424 N N . SER A 1 545 ? -10.43 21.422 34.469 1 23.11 545 SER A N 1
ATOM 4425 C CA . SER A 1 545 ? -10.602 21.984 33.125 1 23.11 545 SER A CA 1
ATOM 4426 C C . SER A 1 545 ? -10 21.062 32.062 1 23.11 545 SER A C 1
ATOM 4428 O O . SER A 1 545 ? -8.805 20.766 32.094 1 23.11 545 SER A O 1
ATOM 4430 N N . ALA A 1 546 ? -10.688 20.141 31.5 1 29.12 546 ALA A N 1
ATOM 4431 C CA . ALA A 1 546 ? -10.359 19.484 30.234 1 29.12 546 ALA A CA 1
ATOM 4432 C C . ALA A 1 546 ? -9.789 20.5 29.234 1 29.12 546 ALA A C 1
ATOM 4434 O O . ALA A 1 546 ? -10.508 21.375 28.75 1 29.12 546 ALA A O 1
ATOM 4435 N N . VAL A 1 547 ? -8.523 20.828 29.344 1 29.03 547 VAL A N 1
ATOM 4436 C CA . VAL A 1 547 ? -7.793 21.703 28.422 1 29.03 547 VAL A CA 1
ATOM 4437 C C . VAL A 1 547 ? -7.934 21.188 27 1 29.03 547 VAL A C 1
ATOM 4439 O O . VAL A 1 547 ? -7.523 20.062 26.688 1 29.03 547 VAL A O 1
ATOM 4442 N N . ASP A 1 548 ? -8.906 21.469 26.25 1 33.09 548 ASP A N 1
ATOM 4443 C CA . ASP A 1 548 ? -9.102 21.297 24.812 1 33.09 548 ASP A CA 1
ATOM 4444 C C . ASP A 1 548 ? -7.824 21.641 24.047 1 33.09 548 ASP A C 1
ATOM 4446 O O . ASP A 1 548 ? -7.438 22.812 23.969 1 33.09 548 ASP A O 1
ATOM 4450 N N . ASN A 1 549 ? -6.875 20.797 24.141 1 34.69 549 ASN A N 1
ATOM 4451 C CA . ASN A 1 549 ? -5.609 20.969 23.438 1 34.69 549 ASN A CA 1
ATOM 4452 C C . ASN A 1 549 ? -5.812 21.062 21.922 1 34.69 549 ASN A C 1
ATOM 4454 O O . ASN A 1 549 ? -5.586 20.094 21.203 1 34.69 549 ASN A O 1
ATOM 4458 N N . GLU A 1 550 ? -6.832 21.688 21.438 1 41.69 550 GLU A N 1
ATOM 4459 C CA . GLU A 1 550 ? -6.859 21.969 20 1 41.69 550 GLU A CA 1
ATOM 4460 C C . GLU A 1 550 ? -5.609 22.734 19.562 1 41.69 550 GLU A C 1
ATOM 4462 O O . GLU A 1 550 ? -5.266 23.766 20.156 1 41.69 550 GLU A O 1
ATOM 4467 N N . SER A 1 551 ? -4.754 22.031 19 1 44.84 551 SER A N 1
ATOM 4468 C CA . SER A 1 551 ? -3.59 22.734 18.484 1 44.84 551 SER A CA 1
ATOM 4469 C C . SER A 1 551 ? -3.998 24.016 17.75 1 44.84 551 SER A C 1
ATOM 4471 O O . SER A 1 551 ? -5.133 24.125 17.281 1 44.84 551 SER A O 1
ATOM 4473 N N . PHE A 1 552 ? -3.242 25.016 17.922 1 40.25 552 PHE A N 1
ATOM 4474 C CA . PHE A 1 552 ? -3.48 26.312 17.281 1 40.25 552 PHE A CA 1
ATOM 4475 C C . PHE A 1 552 ? -3.893 26.125 15.828 1 40.25 552 PHE A C 1
ATOM 4477 O O . PHE A 1 552 ? -4.77 26.844 15.336 1 40.25 552 PHE A O 1
ATOM 4484 N N . GLU A 1 553 ? -3.275 25.234 15.203 1 47.31 553 GLU A N 1
ATOM 4485 C CA . GLU A 1 553 ? -3.553 25.078 13.773 1 47.31 553 GLU A CA 1
ATOM 4486 C C . GLU A 1 553 ? -4.965 24.547 13.547 1 47.31 553 GLU A C 1
ATOM 4488 O O . GLU A 1 553 ? -5.645 24.969 12.602 1 47.31 553 GLU A O 1
ATOM 4493 N N . GLU A 1 554 ? -5.379 23.656 14.352 1 48.91 554 GLU A N 1
ATOM 4494 C CA . GLU A 1 554 ? -6.742 23.141 14.258 1 48.91 554 GLU A CA 1
ATOM 4495 C C . GLU A 1 554 ? -7.766 24.234 14.539 1 48.91 554 GLU A C 1
ATOM 4497 O O . GLU A 1 554 ? -8.906 24.156 14.086 1 48.91 554 GLU A O 1
ATOM 4502 N N . MET A 1 555 ? -7.414 25.203 15.211 1 44.84 555 MET A N 1
ATOM 4503 C CA . MET A 1 555 ? -8.281 26.297 15.656 1 44.84 555 MET A CA 1
ATOM 4504 C C . MET A 1 555 ? -8.602 27.25 14.508 1 44.84 555 MET A C 1
ATOM 4506 O O . MET A 1 555 ? -9.688 27.828 14.453 1 44.84 555 MET A O 1
ATOM 4510 N N . ILE A 1 556 ? -7.555 27.484 13.758 1 46.84 556 ILE A N 1
ATOM 4511 C CA . ILE A 1 556 ? -7.832 28.375 12.641 1 46.84 556 ILE A CA 1
ATOM 4512 C C . ILE A 1 556 ? -8.469 27.594 11.492 1 46.84 556 ILE A C 1
ATOM 4514 O O . ILE A 1 556 ? -9.258 28.141 10.719 1 46.84 556 ILE A O 1
ATOM 4518 N N . ALA A 1 557 ? -8.195 26.219 11.359 1 46.38 557 ALA A N 1
ATOM 4519 C CA . ALA A 1 557 ? -8.805 25.391 10.328 1 46.38 557 ALA A CA 1
ATOM 4520 C C . ALA A 1 557 ? -9.836 24.438 10.93 1 46.38 557 ALA A C 1
ATOM 4522 O O . ALA A 1 557 ? -9.508 23.594 11.758 1 46.38 557 ALA A O 1
ATOM 4523 N N . PRO A 1 558 ? -11.109 24.781 10.797 1 38.75 558 PRO A N 1
ATOM 4524 C CA . PRO A 1 558 ? -12.133 23.891 11.375 1 38.75 558 PRO A CA 1
ATOM 4525 C C . PRO A 1 558 ? -12.008 22.453 10.891 1 38.75 558 PRO A C 1
ATOM 4527 O O . PRO A 1 558 ? -11.883 22.203 9.695 1 38.75 558 PRO A O 1
ATOM 4530 N N . SER A 1 559 ? -11.305 21.719 11.641 1 38.78 559 SER A N 1
ATOM 4531 C CA . SER A 1 559 ? -11.352 20.281 11.375 1 38.78 559 SER A CA 1
ATOM 4532 C C . SER A 1 559 ? -12.781 19.75 11.43 1 38.78 559 SER A C 1
ATOM 4534 O O . SER A 1 559 ? -13.516 20.047 12.383 1 38.78 559 SER A O 1
ATOM 4536 N N . ASP A 1 560 ? -13.438 19.641 10.383 1 37.25 560 ASP A N 1
ATOM 4537 C CA . ASP A 1 560 ? -14.703 18.906 10.383 1 37.25 560 ASP A CA 1
ATOM 4538 C C . ASP A 1 560 ? -14.57 17.578 11.117 1 37.25 560 ASP A C 1
ATOM 4540 O O . ASP A 1 560 ? -14.141 16.578 10.539 1 37.25 560 ASP A O 1
ATOM 4544 N N . VAL A 1 561 ? -14.383 17.797 12.289 1 36.88 561 VAL A N 1
ATOM 4545 C CA . VAL A 1 561 ? -14.445 16.578 13.094 1 36.88 561 VAL A CA 1
ATOM 4546 C C . VAL A 1 561 ? -15.797 15.898 12.883 1 36.88 561 VAL A C 1
ATOM 4548 O O . VAL A 1 561 ? -16.844 16.547 12.914 1 36.88 561 VAL A O 1
ATOM 4551 N N . LEU A 1 562 ? -15.906 14.93 12.289 1 35.81 562 LEU A N 1
ATOM 4552 C CA . LEU A 1 562 ? -17.109 14.109 12.234 1 35.81 562 LEU A CA 1
ATOM 4553 C C . LEU A 1 562 ? -17.766 14.016 13.609 1 35.81 562 LEU A C 1
ATOM 4555 O O . LEU A 1 562 ? -17.141 13.547 14.57 1 35.81 562 LEU A O 1
ATOM 4559 N N . ASP A 1 563 ? -18.672 15.016 13.852 1 35.34 563 ASP A N 1
ATOM 4560 C CA . ASP A 1 563 ? -19.625 14.734 14.914 1 35.34 563 ASP A CA 1
ATOM 4561 C C . ASP A 1 563 ? -20.484 13.508 14.586 1 35.34 563 ASP A C 1
ATOM 4563 O O . ASP A 1 563 ? -21.297 13.547 13.664 1 35.34 563 ASP A O 1
ATOM 4567 N N . VAL A 1 564 ? -19.969 12.453 14.703 1 33.34 564 VAL A N 1
ATOM 4568 C CA . VAL A 1 564 ? -20.891 11.32 14.711 1 33.34 564 VAL A CA 1
ATOM 4569 C C . VAL A 1 564 ? -22 11.562 15.719 1 33.34 564 VAL A C 1
ATOM 4571 O O . VAL A 1 564 ? -21.781 11.492 16.922 1 33.34 564 VAL A O 1
ATOM 4574 N N . ASP A 1 565 ? -22.797 12.68 15.555 1 30.17 565 ASP A N 1
ATOM 4575 C CA . ASP A 1 565 ? -24 12.883 16.344 1 30.17 565 ASP A CA 1
ATOM 4576 C C . ASP A 1 565 ? -24.875 11.625 16.375 1 30.17 565 ASP A C 1
ATOM 4578 O O . ASP A 1 565 ? -25.422 11.227 15.344 1 30.17 565 ASP A O 1
ATOM 4582 N N . MET A 1 566 ? -24.547 10.828 17.219 1 29.16 566 MET A N 1
ATOM 4583 C CA . MET A 1 566 ? -25.516 9.789 17.531 1 29.16 566 MET A CA 1
ATOM 4584 C C . MET A 1 566 ? -26.781 10.383 18.156 1 29.16 566 MET A C 1
ATOM 4586 O O . MET A 1 566 ? -27.641 9.648 18.641 1 29.16 566 MET A O 1
ATOM 4590 N N . ASP A 1 567 ? -26.969 11.75 18.375 1 27.36 567 ASP A N 1
ATOM 4591 C CA . ASP A 1 567 ? -28.109 12.25 19.141 1 27.36 567 ASP A CA 1
ATOM 4592 C C . ASP A 1 567 ? -29.422 12.023 18.391 1 27.36 567 ASP A C 1
ATOM 4594 O O . ASP A 1 567 ? -30.484 11.906 19 1 27.36 567 ASP A O 1
ATOM 4598 N N . PRO A 1 568 ? -29.5 12.336 17.109 1 28.2 568 PRO A N 1
ATOM 4599 C CA . PRO A 1 568 ? -30.938 12.211 16.812 1 28.2 568 PRO A CA 1
ATOM 4600 C C . PRO A 1 568 ? -31.5 10.859 17.234 1 28.2 568 PRO A C 1
ATOM 4602 O O . PRO A 1 568 ? -32.688 10.602 17.047 1 28.2 568 PRO A O 1
ATOM 4605 N N . LEU A 1 569 ? -30.656 10.008 17.578 1 24.25 569 LEU A N 1
ATOM 4606 C CA . LEU A 1 569 ? -31.312 8.766 17.969 1 24.25 569 LEU A CA 1
ATOM 4607 C C . LEU A 1 569 ? -32.031 8.93 19.297 1 24.25 569 LEU A C 1
ATOM 4609 O O . LEU A 1 569 ? -32.656 7.992 19.797 1 24.25 569 LEU A O 1
ATOM 4613 N N . ILE A 1 570 ? -31.875 10.109 20.016 1 24.28 570 ILE A N 1
ATOM 4614 C CA . ILE A 1 570 ? -32.688 10.086 21.234 1 24.28 570 ILE A CA 1
ATOM 4615 C C . ILE A 1 570 ? -34.156 10.289 20.875 1 24.28 570 ILE A C 1
ATOM 4617 O O . ILE A 1 570 ? -35.031 9.68 21.484 1 24.28 570 ILE A O 1
ATOM 4621 N N . ASN A 1 571 ? -34.531 11.273 20.109 1 23.02 571 ASN A N 1
ATOM 4622 C CA . ASN A 1 571 ? -35.969 11.57 20.188 1 23.02 571 ASN A CA 1
ATOM 4623 C C . ASN A 1 571 ? -36.812 10.523 19.453 1 23.02 571 ASN A C 1
ATOM 4625 O O . ASN A 1 571 ? -38.031 10.492 19.578 1 23.02 571 ASN A O 1
ATOM 4629 N N . SER A 1 572 ? -36.344 10.055 18.25 1 20.05 572 SER A N 1
ATOM 4630 C CA . SER A 1 572 ? -37.438 9.297 17.672 1 20.05 572 SER A CA 1
ATOM 4631 C C . SER A 1 572 ? -37.625 7.945 18.344 1 20.05 572 SER A C 1
ATOM 4633 O O . SER A 1 572 ? -38.312 7.059 17.828 1 20.05 572 SER A O 1
ATOM 4635 N N . ILE A 1 573 ? -37.219 7.801 19.594 1 18.91 573 ILE A N 1
ATOM 4636 C CA . ILE A 1 573 ? -38.188 6.957 20.281 1 18.91 573 ILE A CA 1
ATOM 4637 C C . ILE A 1 573 ? -39.438 7.773 20.641 1 18.91 573 ILE A C 1
ATOM 4639 O O . ILE A 1 573 ? -39.312 8.844 21.234 1 18.91 573 ILE A O 1
ATOM 4643 N N . MET B 1 1 ? -20.547 19.672 2.688 1 33.81 1 MET B N 1
ATOM 4644 C CA . MET B 1 1 ? -20.656 21.094 2.992 1 33.81 1 MET B CA 1
ATOM 4645 C C . MET B 1 1 ? -19.344 21.812 2.709 1 33.81 1 MET B C 1
ATOM 4647 O O . MET B 1 1 ? -18.281 21.359 3.117 1 33.81 1 MET B O 1
ATOM 4651 N N . VAL B 1 2 ? -19.328 22.594 1.836 1 46.91 2 VAL B N 1
ATOM 4652 C CA . VAL B 1 2 ? -18.328 23.484 1.267 1 46.91 2 VAL B CA 1
ATOM 4653 C C . VAL B 1 2 ? -17.625 24.266 2.383 1 46.91 2 VAL B C 1
ATOM 4655 O O . VAL B 1 2 ? -18.266 24.703 3.34 1 46.91 2 VAL B O 1
ATOM 4658 N N . ASN B 1 3 ? -16.312 23.969 2.686 1 62.44 3 ASN B N 1
ATOM 4659 C CA . ASN B 1 3 ? -15.547 24.734 3.664 1 62.44 3 ASN B CA 1
ATOM 4660 C C . ASN B 1 3 ? -15.938 26.203 3.66 1 62.44 3 ASN B C 1
ATOM 4662 O O . ASN B 1 3 ? -15.82 26.875 2.637 1 62.44 3 ASN B O 1
ATOM 4666 N N . LYS B 1 4 ? -16.875 26.531 4.613 1 77.88 4 LYS B N 1
ATOM 4667 C CA . LYS B 1 4 ? -17.297 27.922 4.754 1 77.88 4 LYS B CA 1
ATOM 4668 C C . LYS B 1 4 ? -16.109 28.875 4.684 1 77.88 4 LYS B C 1
ATOM 4670 O O . LYS B 1 4 ? -15.016 28.547 5.145 1 77.88 4 LYS B O 1
ATOM 4675 N N . LYS B 1 5 ? -16.359 29.891 3.975 1 87.69 5 LYS B N 1
ATOM 4676 C CA . LYS B 1 5 ? -15.352 30.953 3.855 1 87.69 5 LYS B CA 1
ATOM 4677 C C . LYS B 1 5 ? -14.969 31.5 5.223 1 87.69 5 LYS B C 1
ATOM 4679 O O . LYS B 1 5 ? -15.797 31.531 6.141 1 87.69 5 LYS B O 1
ATOM 4684 N N . GLU B 1 6 ? -13.766 31.859 5.395 1 91.56 6 GLU B N 1
ATOM 4685 C CA . GLU B 1 6 ? -13.258 32.375 6.664 1 91.56 6 GLU B CA 1
ATOM 4686 C C . GLU B 1 6 ? -12.734 33.812 6.516 1 91.56 6 GLU B C 1
ATOM 4688 O O . GLU B 1 6 ? -12.109 34.125 5.508 1 91.56 6 GLU B O 1
ATOM 4693 N N . LEU B 1 7 ? -13.18 34.656 7.379 1 94.56 7 LEU B N 1
ATOM 4694 C CA . LEU B 1 7 ? -12.633 36 7.496 1 94.56 7 LEU B CA 1
ATOM 4695 C C . LEU B 1 7 ? -11.688 36.094 8.688 1 94.56 7 LEU B C 1
ATOM 4697 O O . LEU B 1 7 ? -12.117 35.969 9.836 1 94.56 7 LEU B O 1
ATOM 4701 N N . LEU B 1 8 ? -10.422 36.25 8.43 1 95.94 8 LEU B N 1
ATOM 4702 C CA . LEU B 1 8 ? -9.383 36.312 9.453 1 95.94 8 LEU B CA 1
ATOM 4703 C C . LEU B 1 8 ? -8.805 37.719 9.562 1 95.94 8 LEU B C 1
ATOM 4705 O O . LEU B 1 8 ? -8.305 38.25 8.586 1 95.94 8 LEU B O 1
ATOM 4709 N N . VAL B 1 9 ? -8.93 38.344 10.758 1 97.44 9 VAL B N 1
ATOM 4710 C CA . VAL B 1 9 ? -8.391 39.656 10.977 1 97.44 9 VAL B CA 1
ATOM 4711 C C . VAL B 1 9 ? -7.207 39.594 11.938 1 97.44 9 VAL B C 1
ATOM 4713 O O . VAL B 1 9 ? -7.336 39.094 13.055 1 97.44 9 VAL B O 1
ATOM 4716 N N . PHE B 1 10 ? -6.059 40.062 11.484 1 98.12 10 PHE B N 1
ATOM 4717 C CA . PHE B 1 10 ? -4.875 40.156 12.336 1 98.12 10 PHE B CA 1
ATOM 4718 C C . PHE B 1 10 ? -4.793 41.5 13.016 1 98.12 10 PHE B C 1
ATOM 4720 O O . PHE B 1 10 ? -4.895 42.562 12.359 1 98.12 10 PHE B O 1
ATOM 4727 N N . VAL B 1 11 ? -4.688 41.531 14.305 1 98.12 11 VAL B N 1
ATOM 4728 C CA . VAL B 1 11 ? -4.465 42.75 15.078 1 98.12 11 VAL B CA 1
ATOM 4729 C C . VAL B 1 11 ? -3.051 42.75 15.656 1 98.12 11 VAL B C 1
ATOM 4731 O O . VAL B 1 11 ? -2.775 42.031 16.641 1 98.12 11 VAL B O 1
ATOM 4734 N N . ILE B 1 12 ? -2.174 43.562 15.117 1 97.25 12 ILE B N 1
ATOM 4735 C CA . ILE B 1 12 ? -0.747 43.469 15.406 1 97.25 12 ILE B CA 1
ATOM 4736 C C . ILE B 1 12 ? -0.301 44.719 16.172 1 97.25 12 ILE B C 1
ATOM 4738 O O . ILE B 1 12 ? -0.619 45.844 15.781 1 97.25 12 ILE B O 1
ATOM 4742 N N . ASN B 1 13 ? 0.423 44.5 17.219 1 94.25 13 ASN B N 1
ATOM 4743 C CA . ASN B 1 13 ? 1.008 45.594 18.016 1 94.25 13 ASN B CA 1
ATOM 4744 C C . ASN B 1 13 ? 2.328 46.062 17.406 1 94.25 13 ASN B C 1
ATOM 4746 O O . ASN B 1 13 ? 3.312 45.312 17.391 1 94.25 13 ASN B O 1
ATOM 4750 N N . VAL B 1 14 ? 2.42 47.25 16.922 1 94.31 14 VAL B N 1
ATOM 4751 C CA . VAL B 1 14 ? 3.668 47.781 16.375 1 94.31 14 VAL B CA 1
ATOM 4752 C C . VAL B 1 14 ? 4.168 48.938 17.266 1 94.31 14 VAL B C 1
ATOM 4754 O O . VAL B 1 14 ? 5.219 49.5 17 1 94.31 14 VAL B O 1
ATOM 4757 N N . GLY B 1 15 ? 3.412 49.156 18.312 1 91 15 GLY B N 1
ATOM 4758 C CA . GLY B 1 15 ? 3.775 50.25 19.203 1 91 15 GLY B CA 1
ATOM 4759 C C . GLY B 1 15 ? 4.184 49.781 20.578 1 91 15 GLY B C 1
ATOM 4760 O O . GLY B 1 15 ? 4.727 48.688 20.734 1 91 15 GLY B O 1
ATOM 4761 N N . VAL B 1 16 ? 4.086 50.75 21.578 1 86.75 16 VAL B N 1
ATOM 4762 C CA . VAL B 1 16 ? 4.441 50.438 22.953 1 86.75 16 VAL B CA 1
ATOM 4763 C C . VAL B 1 16 ? 3.199 50.531 23.844 1 86.75 16 VAL B C 1
ATOM 4765 O O . VAL B 1 16 ? 2.27 51.281 23.547 1 86.75 16 VAL B O 1
ATOM 4768 N N . SER B 1 17 ? 3.082 49.656 24.781 1 78.25 17 SER B N 1
ATOM 4769 C CA . SER B 1 17 ? 1.916 49.594 25.656 1 78.25 17 SER B CA 1
ATOM 4770 C C . SER B 1 17 ? 1.92 50.781 26.625 1 78.25 17 SER B C 1
ATOM 4772 O O . SER B 1 17 ? 0.862 51.219 27.078 1 78.25 17 SER B O 1
ATOM 4774 N N . SER B 1 18 ? 3.049 51.156 27.062 1 75.69 18 SER B N 1
ATOM 4775 C CA . SER B 1 18 ? 3.174 52.312 27.938 1 75.69 18 SER B CA 1
ATOM 4776 C C . SER B 1 18 ? 4.383 53.156 27.562 1 75.69 18 SER B C 1
ATOM 4778 O O . SER B 1 18 ? 5.281 52.688 26.859 1 75.69 18 SER B O 1
ATOM 4780 N N . LYS B 1 19 ? 4.297 54.375 27.953 1 70.25 19 LYS B N 1
ATOM 4781 C CA . LYS B 1 19 ? 5.383 55.312 27.656 1 70.25 19 LYS B CA 1
ATOM 4782 C C . LYS B 1 19 ? 6.711 54.781 28.203 1 70.25 19 LYS B C 1
ATOM 4784 O O . LYS B 1 19 ? 7.77 55.031 27.625 1 70.25 19 LYS B O 1
ATOM 4789 N N . ASP B 1 20 ? 6.621 54 29.328 1 67.31 20 ASP B N 1
ATOM 4790 C CA . ASP B 1 20 ? 7.844 53.531 29.969 1 67.31 20 ASP B CA 1
ATOM 4791 C C . ASP B 1 20 ? 8.211 52.125 29.5 1 67.31 20 ASP B C 1
ATOM 4793 O O . ASP B 1 20 ? 9.242 51.594 29.906 1 67.31 20 ASP B O 1
ATOM 4797 N N . SER B 1 21 ? 7.332 51.719 28.641 1 70.56 21 SER B N 1
ATOM 4798 C CA . SER B 1 21 ? 7.578 50.344 28.234 1 70.56 21 SER B CA 1
ATOM 4799 C C . SER B 1 21 ? 8.508 50.281 27.031 1 70.56 21 SER B C 1
ATOM 4801 O O . SER B 1 21 ? 8.562 51.188 26.234 1 70.56 21 SER B O 1
ATOM 4803 N N . GLN B 1 22 ? 9.438 49.281 27.109 1 72 22 GLN B N 1
ATOM 4804 C CA . GLN B 1 22 ? 10.359 49.062 26 1 72 22 GLN B CA 1
ATOM 4805 C C . GLN B 1 22 ? 9.734 48.188 24.922 1 72 22 GLN B C 1
ATOM 4807 O O . GLN B 1 22 ? 8.969 47.25 25.234 1 72 22 GLN B O 1
ATOM 4812 N N . SER B 1 23 ? 9.922 48.656 23.766 1 74.69 23 SER B N 1
ATOM 4813 C CA . SER B 1 23 ? 9.484 47.875 22.625 1 74.69 23 SER B CA 1
ATOM 4814 C C . SER B 1 23 ? 10.164 46.5 22.609 1 74.69 23 SER B C 1
ATOM 4816 O O . SER B 1 23 ? 11.281 46.344 23.109 1 74.69 23 SER B O 1
ATOM 4818 N N . ASN B 1 24 ? 9.477 45.469 22.312 1 81.5 24 ASN B N 1
ATOM 4819 C CA . ASN B 1 24 ? 10.016 44.125 22.203 1 81.5 24 ASN B CA 1
ATOM 4820 C C . ASN B 1 24 ? 10.156 43.688 20.75 1 81.5 24 ASN B C 1
ATOM 4822 O O . ASN B 1 24 ? 9.219 43.156 20.156 1 81.5 24 ASN B O 1
ATOM 4826 N N . PRO B 1 25 ? 11.25 43.938 20.156 1 88.5 25 PRO B N 1
ATOM 4827 C CA . PRO B 1 25 ? 11.461 43.594 18.75 1 88.5 25 PRO B CA 1
ATOM 4828 C C . PRO B 1 25 ? 11.305 42.125 18.469 1 88.5 25 PRO B C 1
ATOM 4830 O O . PRO B 1 25 ? 10.875 41.75 17.375 1 88.5 25 PRO B O 1
ATOM 4833 N N . VAL B 1 26 ? 11.625 41.312 19.453 1 90.81 26 VAL B N 1
ATOM 4834 C CA . VAL B 1 26 ? 11.531 39.875 19.266 1 90.81 26 VAL B CA 1
ATOM 4835 C C . VAL B 1 26 ? 10.062 39.469 19.109 1 90.81 26 VAL B C 1
ATOM 4837 O O . VAL B 1 26 ? 9.742 38.594 18.281 1 90.81 26 VAL B O 1
ATOM 4840 N N . PHE B 1 27 ? 9.227 40.125 19.859 1 92.56 27 PHE B N 1
ATOM 4841 C CA . PHE B 1 27 ? 7.797 39.844 19.781 1 92.56 27 PHE B CA 1
ATOM 4842 C C . PHE B 1 27 ? 7.246 40.156 18.406 1 92.56 27 PHE B C 1
ATOM 4844 O O . PHE B 1 27 ? 6.496 39.375 17.828 1 92.56 27 PHE B O 1
ATOM 4851 N N . LEU B 1 28 ? 7.629 41.281 17.859 1 94.62 28 LEU B N 1
ATOM 4852 C CA . LEU B 1 28 ? 7.145 41.688 16.547 1 94.62 28 LEU B CA 1
ATOM 4853 C C . LEU B 1 28 ? 7.688 40.75 15.453 1 94.62 28 LEU B C 1
ATOM 4855 O O . LEU B 1 28 ? 6.969 40.406 14.516 1 94.62 28 LEU B O 1
ATOM 4859 N N . ASP B 1 29 ? 8.953 40.406 15.602 1 95.19 29 ASP B N 1
ATOM 4860 C CA . ASP B 1 29 ? 9.547 39.5 14.609 1 95.19 29 ASP B CA 1
ATOM 4861 C C . ASP B 1 29 ? 8.805 38.188 14.547 1 95.19 29 ASP B C 1
ATOM 4863 O O . ASP B 1 29 ? 8.531 37.656 13.461 1 95.19 29 ASP B O 1
ATOM 4867 N N . LYS B 1 30 ? 8.508 37.594 15.672 1 95.06 30 LYS B N 1
ATOM 4868 C CA . LYS B 1 30 ? 7.766 36.344 15.711 1 95.06 30 LYS B CA 1
ATOM 4869 C C . LYS B 1 30 ? 6.348 36.531 15.18 1 95.06 30 LYS B C 1
ATOM 4871 O O . LYS B 1 30 ? 5.809 35.656 14.516 1 95.06 30 LYS B O 1
ATOM 4876 N N . THR B 1 31 ? 5.785 37.688 15.516 1 96.62 31 THR B N 1
ATOM 4877 C CA . THR B 1 31 ? 4.457 38 15.008 1 96.62 31 THR B CA 1
ATOM 4878 C C . THR B 1 31 ? 4.449 38 13.484 1 96.62 31 THR B C 1
ATOM 4880 O O . THR B 1 31 ? 3.553 37.438 12.859 1 96.62 31 THR B O 1
ATOM 4883 N N . LYS B 1 32 ? 5.449 38.656 12.93 1 97 32 LYS B N 1
ATOM 4884 C CA . LYS B 1 32 ? 5.562 38.75 11.477 1 97 32 LYS B CA 1
ATOM 4885 C C . LYS B 1 32 ? 5.617 37.344 10.859 1 97 32 LYS B C 1
ATOM 4887 O O . LYS B 1 32 ? 4.934 37.062 9.867 1 97 32 LYS B O 1
ATOM 4892 N N . LYS B 1 33 ? 6.375 36.5 11.5 1 94.94 33 LYS B N 1
ATOM 4893 C CA . LYS B 1 33 ? 6.531 35.125 10.984 1 94.94 33 LYS B CA 1
ATOM 4894 C C . LYS B 1 33 ? 5.23 34.344 11.094 1 94.94 33 LYS B C 1
ATOM 4896 O O . LYS B 1 33 ? 4.867 33.594 10.18 1 94.94 33 LYS B O 1
ATOM 4901 N N . ILE B 1 34 ? 4.562 34.469 12.18 1 96.19 34 ILE B N 1
ATOM 4902 C CA . ILE B 1 34 ? 3.307 33.75 12.406 1 96.19 34 ILE B CA 1
ATOM 4903 C C . ILE B 1 34 ? 2.279 34.188 11.359 1 96.19 34 ILE B C 1
ATOM 4905 O O . ILE B 1 34 ? 1.604 33.344 10.758 1 96.19 34 ILE B O 1
ATOM 4909 N N . VAL B 1 35 ? 2.156 35.469 11.18 1 97 35 VAL B N 1
ATOM 4910 C CA . VAL B 1 35 ? 1.204 36.031 10.211 1 97 35 VAL B CA 1
ATOM 4911 C C . VAL B 1 35 ? 1.567 35.531 8.805 1 97 35 VAL B C 1
ATOM 4913 O O . VAL B 1 35 ? 0.689 35.156 8.023 1 97 35 VAL B O 1
ATOM 4916 N N . GLN B 1 36 ? 2.85 35.562 8.531 1 95.38 36 GLN B N 1
ATOM 4917 C CA . GLN B 1 36 ? 3.307 35.062 7.242 1 95.38 36 GLN B CA 1
ATOM 4918 C C . GLN B 1 36 ? 2.885 33.594 7.055 1 95.38 36 GLN B C 1
ATOM 4920 O O . GLN B 1 36 ? 2.355 33.219 6 1 95.38 36 GLN B O 1
ATOM 4925 N N . HIS B 1 37 ? 3.113 32.812 8.055 1 94.62 37 HIS B N 1
ATOM 4926 C CA . HIS B 1 37 ? 2.766 31.391 7.988 1 94.62 37 HIS B CA 1
ATOM 4927 C C . HIS B 1 37 ? 1.273 31.203 7.742 1 94.62 37 HIS B C 1
ATOM 4929 O O . HIS B 1 37 ? 0.877 30.391 6.898 1 94.62 37 HIS B O 1
ATOM 4935 N N . LEU B 1 38 ? 0.522 31.906 8.438 1 94.81 38 LEU B N 1
ATOM 4936 C CA . LEU B 1 38 ? -0.928 31.781 8.328 1 94.81 38 LEU B CA 1
ATOM 4937 C C . LEU B 1 38 ? -1.411 32.25 6.957 1 94.81 38 LEU B C 1
ATOM 4939 O O . LEU B 1 38 ? -2.303 31.625 6.371 1 94.81 38 LEU B O 1
ATOM 4943 N N . MET B 1 39 ? -0.825 33.281 6.473 1 94.06 39 MET B N 1
ATOM 4944 C CA . MET B 1 39 ? -1.184 33.781 5.152 1 94.06 39 MET B CA 1
ATOM 4945 C C . MET B 1 39 ? -0.797 32.781 4.066 1 94.06 39 MET B C 1
ATOM 4947 O O . MET B 1 39 ? -1.562 32.562 3.127 1 94.06 39 MET B O 1
ATOM 4951 N N . GLU B 1 40 ? 0.368 32.25 4.195 1 92.62 40 GLU B N 1
ATOM 4952 C CA . GLU B 1 40 ? 0.815 31.25 3.236 1 92.62 40 GLU B CA 1
ATOM 4953 C C . GLU B 1 40 ? -0.138 30.062 3.205 1 92.62 40 GLU B C 1
ATOM 4955 O O . GLU B 1 40 ? -0.493 29.578 2.131 1 92.62 40 GLU B O 1
ATOM 4960 N N . LYS B 1 41 ? -0.465 29.609 4.359 1 91.31 41 LYS B N 1
ATOM 4961 C CA . LYS B 1 41 ? -1.404 28.5 4.453 1 91.31 41 LYS B CA 1
ATOM 4962 C C . LYS B 1 41 ? -2.691 28.797 3.689 1 91.31 41 LYS B C 1
ATOM 4964 O O . LYS B 1 41 ? -3.207 27.938 2.973 1 91.31 41 LYS B O 1
ATOM 4969 N N . LYS B 1 42 ? -3.188 30 3.822 1 92.25 42 LYS B N 1
ATOM 4970 C CA . LYS B 1 42 ? -4.418 30.391 3.139 1 92.25 42 LYS B CA 1
ATOM 4971 C C . LYS B 1 42 ? -4.191 30.516 1.634 1 92.25 42 LYS B C 1
ATOM 4973 O O . LYS B 1 42 ? -5.039 30.094 0.839 1 92.25 42 LYS B O 1
ATOM 4978 N N . ILE B 1 43 ? -3.088 31.062 1.249 1 91.69 43 ILE B N 1
ATOM 4979 C CA . ILE B 1 43 ? -2.779 31.219 -0.168 1 91.69 43 ILE B CA 1
ATOM 4980 C C . ILE B 1 43 ? -2.76 29.844 -0.846 1 91.69 43 ILE B C 1
ATOM 4982 O O . ILE B 1 43 ? -3.283 29.688 -1.952 1 91.69 43 ILE B O 1
ATOM 4986 N N . PHE B 1 44 ? -2.238 28.891 -0.229 1 87.12 44 PHE B N 1
ATOM 4987 C CA . PHE B 1 44 ? -2.033 27.578 -0.848 1 87.12 44 PHE B CA 1
ATOM 4988 C C . PHE B 1 44 ? -3.309 26.75 -0.789 1 87.12 44 PHE B C 1
ATOM 4990 O O . PHE B 1 44 ? -3.631 26.031 -1.737 1 87.12 44 PHE B O 1
ATOM 4997 N N . TYR B 1 45 ? -3.994 26.797 0.266 1 84.5 45 TYR B N 1
ATOM 4998 C CA . TYR B 1 45 ? -5.066 25.812 0.428 1 84.5 45 TYR B CA 1
ATOM 4999 C C . TYR B 1 45 ? -6.43 26.5 0.439 1 84.5 45 TYR B C 1
ATOM 5001 O O . TYR B 1 45 ? -7.445 25.875 0.141 1 84.5 45 TYR B O 1
ATOM 5009 N N . ARG B 1 46 ? -6.473 27.844 0.869 1 88.56 46 ARG B N 1
ATOM 5010 C CA . ARG B 1 46 ? -7.738 28.547 0.983 1 88.56 46 ARG B CA 1
ATOM 5011 C C . ARG B 1 46 ? -7.637 29.953 0.379 1 88.56 46 ARG B C 1
ATOM 5013 O O . ARG B 1 46 ? -7.828 30.938 1.077 1 88.56 46 ARG B O 1
ATOM 5020 N N . PRO B 1 47 ? -7.492 29.906 -0.915 1 88.19 47 PRO B N 1
ATOM 5021 C CA . PRO B 1 47 ? -7.238 31.203 -1.545 1 88.19 47 PRO B CA 1
ATOM 5022 C C . PRO B 1 47 ? -8.469 32.125 -1.554 1 88.19 47 PRO B C 1
ATOM 5024 O O . PRO B 1 47 ? -8.352 33.312 -1.764 1 88.19 47 PRO B O 1
ATOM 5027 N N . LYS B 1 48 ? -9.648 31.609 -1.283 1 88.5 48 LYS B N 1
ATOM 5028 C CA . LYS B 1 48 ? -10.875 32.406 -1.343 1 88.5 48 LYS B CA 1
ATOM 5029 C C . LYS B 1 48 ? -11.195 33.031 0.012 1 88.5 48 LYS B C 1
ATOM 5031 O O . LYS B 1 48 ? -12.117 33.844 0.128 1 88.5 48 LYS B O 1
ATOM 5036 N N . ASP B 1 49 ? -10.477 32.688 1.025 1 91.38 49 ASP B N 1
ATOM 5037 C CA . ASP B 1 49 ? -10.664 33.312 2.34 1 91.38 49 ASP B CA 1
ATOM 5038 C C . ASP B 1 49 ? -10.305 34.781 2.314 1 91.38 49 ASP B C 1
ATOM 5040 O O . ASP B 1 49 ? -9.734 35.281 1.337 1 91.38 49 ASP B O 1
ATOM 5044 N N . GLU B 1 50 ? -10.734 35.469 3.295 1 93.69 50 GLU B N 1
ATOM 5045 C CA . GLU B 1 50 ? -10.5 36.906 3.379 1 93.69 50 GLU B CA 1
ATOM 5046 C C . GLU B 1 50 ? -9.656 37.25 4.605 1 93.69 50 GLU B C 1
ATOM 5048 O O . GLU B 1 50 ? -9.781 36.625 5.652 1 93.69 50 GLU B O 1
ATOM 5053 N N . ILE B 1 51 ? -8.844 38.281 4.418 1 95.56 51 ILE B N 1
ATOM 5054 C CA . ILE B 1 51 ? -7.922 38.688 5.473 1 95.56 51 ILE B CA 1
ATOM 5055 C C . ILE B 1 51 ? -8.047 40.188 5.723 1 95.56 51 ILE B C 1
ATOM 5057 O O . ILE B 1 51 ? -8.172 40.969 4.781 1 95.56 51 ILE B O 1
ATOM 5061 N N . GLY B 1 52 ? -8.141 40.562 6.957 1 96.38 52 GLY B N 1
ATOM 5062 C CA . GLY B 1 52 ? -7.992 41.938 7.398 1 96.38 52 GLY B CA 1
ATOM 5063 C C . GLY B 1 52 ? -6.773 42.156 8.273 1 96.38 52 GLY B C 1
ATOM 5064 O O . GLY B 1 52 ? -6.414 41.281 9.07 1 96.38 52 GLY B O 1
ATOM 5065 N N . LEU B 1 53 ? -6.102 43.281 8.086 1 97.06 53 LEU B N 1
ATOM 5066 C CA . LEU B 1 53 ? -4.91 43.594 8.867 1 97.06 53 LEU B CA 1
ATOM 5067 C C . LEU B 1 53 ? -5.098 44.938 9.609 1 97.06 53 LEU B C 1
ATOM 5069 O O . LEU B 1 53 ? -5.41 45.938 8.992 1 97.06 53 LEU B O 1
ATOM 5073 N N . LEU B 1 54 ? -5.035 44.875 10.883 1 97.44 54 LEU B N 1
ATOM 5074 C CA . LEU B 1 54 ? -5.148 46.062 11.742 1 97.44 54 LEU B CA 1
ATOM 5075 C C . LEU B 1 54 ? -3.885 46.25 12.578 1 97.44 54 LEU B C 1
ATOM 5077 O O . LEU B 1 54 ? -3.412 45.312 13.219 1 97.44 54 LEU B O 1
ATOM 5081 N N . LEU B 1 55 ? -3.305 47.406 12.523 1 97.12 55 LEU B N 1
ATOM 5082 C CA . LEU B 1 55 ? -2.125 47.75 13.305 1 97.12 55 LEU B CA 1
ATOM 5083 C C . LEU B 1 55 ? -2.477 48.75 14.422 1 97.12 55 LEU B C 1
ATOM 5085 O O . LEU B 1 55 ? -3.229 49.688 14.195 1 97.12 55 LEU B O 1
ATOM 5089 N N . TYR B 1 56 ? -2.109 48.469 15.562 1 94.5 56 TYR B N 1
ATOM 5090 C CA . TYR B 1 56 ? -2.238 49.5 16.609 1 94.5 56 TYR B CA 1
ATOM 5091 C C . TYR B 1 56 ? -0.872 49.875 17.156 1 94.5 56 TYR B C 1
ATOM 5093 O O . TYR B 1 56 ? 0.057 49.062 17.172 1 94.5 56 TYR B O 1
ATOM 5101 N N . GLY B 1 57 ? -0.711 51.062 17.547 1 92.25 57 GLY B N 1
ATOM 5102 C CA . GLY B 1 57 ? 0.58 51.688 17.797 1 92.25 57 GLY B CA 1
ATOM 5103 C C . GLY B 1 57 ? 1.229 52.25 16.562 1 92.25 57 GLY B C 1
ATOM 5104 O O . GLY B 1 57 ? 2.453 52.375 16.5 1 92.25 57 GLY B O 1
ATOM 5105 N N . SER B 1 58 ? 0.46 52.375 15.516 1 93.62 58 SER B N 1
ATOM 5106 C CA . SER B 1 58 ? 0.923 52.938 14.25 1 93.62 58 SER B CA 1
ATOM 5107 C C . SER B 1 58 ? 1.047 54.438 14.328 1 93.62 58 SER B C 1
ATOM 5109 O O . SER B 1 58 ? 0.443 55.062 15.195 1 93.62 58 SER B O 1
ATOM 5111 N N . THR B 1 59 ? 1.821 55.062 13.422 1 92.94 59 THR B N 1
ATOM 5112 C CA . THR B 1 59 ? 1.98 56.5 13.352 1 92.94 59 THR B CA 1
ATOM 5113 C C . THR B 1 59 ? 0.767 57.156 12.695 1 92.94 59 THR B C 1
ATOM 5115 O O . THR B 1 59 ? 0.542 58.344 12.836 1 92.94 59 THR B O 1
ATOM 5118 N N . THR B 1 60 ? 0.001 56.344 12.023 1 93.12 60 THR B N 1
ATOM 5119 C CA . THR B 1 60 ? -1.174 56.844 11.312 1 93.12 60 THR B CA 1
ATOM 5120 C C . THR B 1 60 ? -2.455 56.344 11.977 1 93.12 60 THR B C 1
ATOM 5122 O O . THR B 1 60 ? -2.463 55.281 12.625 1 93.12 60 THR B O 1
ATOM 5125 N N . THR B 1 61 ? -3.443 57.156 12.047 1 93.5 61 THR B N 1
ATOM 5126 C CA . THR B 1 61 ? -4.766 56.812 12.547 1 93.5 61 THR B CA 1
ATOM 5127 C C . THR B 1 61 ? -5.762 56.688 11.398 1 93.5 61 THR B C 1
ATOM 5129 O O . THR B 1 61 ? -6.039 57.656 10.695 1 93.5 61 THR B O 1
ATOM 5132 N N . LEU B 1 62 ? -6.121 55.5 11.109 1 93.69 62 LEU B N 1
ATOM 5133 C CA . LEU B 1 62 ? -7.082 55.25 10.047 1 93.69 62 LEU B CA 1
ATOM 5134 C C . LEU B 1 62 ? -8.047 54.125 10.438 1 93.69 62 LEU B C 1
ATOM 5136 O O . LEU B 1 62 ? -7.758 52.969 10.234 1 93.69 62 LEU B O 1
ATOM 5140 N N . ASN B 1 63 ? -9.172 54.375 10.984 1 91.5 63 ASN B N 1
ATOM 5141 C CA . ASN B 1 63 ? -10.258 53.5 11.367 1 91.5 63 ASN B CA 1
ATOM 5142 C C . ASN B 1 63 ? -11.578 54.25 11.531 1 91.5 63 ASN B C 1
ATOM 5144 O O . ASN B 1 63 ? -11.586 55.469 11.688 1 91.5 63 ASN B O 1
ATOM 5148 N N . GLU B 1 64 ? -12.578 53.656 11.492 1 89.81 64 GLU B N 1
ATOM 5149 C CA . GLU B 1 64 ? -13.883 54.312 11.531 1 89.81 64 GLU B CA 1
ATOM 5150 C C . GLU B 1 64 ? -14.188 54.844 12.93 1 89.81 64 GLU B C 1
ATOM 5152 O O . GLU B 1 64 ? -14.906 55.844 13.078 1 89.81 64 GLU B O 1
ATOM 5157 N N . ASN B 1 65 ? -13.648 54.25 13.945 1 90.31 65 ASN B N 1
ATOM 5158 C CA . ASN B 1 65 ? -13.891 54.656 15.32 1 90.31 65 ASN B CA 1
ATOM 5159 C C . ASN B 1 65 ? -12.969 55.781 15.742 1 90.31 65 ASN B C 1
ATOM 5161 O O . ASN B 1 65 ? -13.125 56.375 16.828 1 90.31 65 ASN B O 1
ATOM 5165 N N . ASN B 1 66 ? -12 56.125 14.969 1 91.94 66 ASN B N 1
ATOM 5166 C CA . ASN B 1 66 ? -11.039 57.219 15.18 1 91.94 66 ASN B CA 1
ATOM 5167 C C . ASN B 1 66 ? -10.211 57 16.438 1 91.94 66 ASN B C 1
ATOM 5169 O O . ASN B 1 66 ? -9.969 57.906 17.203 1 91.94 66 ASN B O 1
ATOM 5173 N N . PHE B 1 67 ? -9.984 55.781 16.688 1 91.25 67 PHE B N 1
ATOM 5174 C CA . PHE B 1 67 ? -9.047 55.5 17.766 1 91.25 67 PHE B CA 1
ATOM 5175 C C . PHE B 1 67 ? -7.633 55.906 17.375 1 91.25 67 PHE B C 1
ATOM 5177 O O . PHE B 1 67 ? -7.16 55.562 16.281 1 91.25 67 PHE B O 1
ATOM 5184 N N . ASN B 1 68 ? -6.965 56.562 18.297 1 91.69 68 ASN B N 1
ATOM 5185 C CA . ASN B 1 68 ? -5.633 57.094 17.984 1 91.69 68 ASN B CA 1
ATOM 5186 C C . ASN B 1 68 ? -4.629 55.969 17.766 1 91.69 68 ASN B C 1
ATOM 5188 O O . ASN B 1 68 ? -4.625 54.969 18.5 1 91.69 68 ASN B O 1
ATOM 5192 N N . ASN B 1 69 ? -3.816 56.031 16.719 1 94.19 69 ASN B N 1
ATOM 5193 C CA . ASN B 1 69 ? -2.691 55.156 16.406 1 94.19 69 ASN B CA 1
ATOM 5194 C C . ASN B 1 69 ? -3.162 53.781 16.031 1 94.19 69 ASN B C 1
ATOM 5196 O O . ASN B 1 69 ? -2.443 52.781 16.25 1 94.19 69 ASN B O 1
ATOM 5200 N N . VAL B 1 70 ? -4.41 53.625 15.703 1 94.69 70 VAL B N 1
ATOM 5201 C CA . VAL B 1 70 ? -4.941 52.375 15.156 1 94.69 70 VAL B CA 1
ATOM 5202 C C . VAL B 1 70 ? -5.203 52.531 13.664 1 94.69 70 VAL B C 1
ATOM 5204 O O . VAL B 1 70 ? -5.914 53.438 13.242 1 94.69 70 VAL B O 1
ATOM 5207 N N . GLU B 1 71 ? -4.582 51.688 12.898 1 96.19 71 GLU B N 1
ATOM 5208 C CA . GLU B 1 71 ? -4.637 51.812 11.445 1 96.19 71 GLU B CA 1
ATOM 5209 C C . GLU B 1 71 ? -5.176 50.562 10.781 1 96.19 71 GLU B C 1
ATOM 5211 O O . GLU B 1 71 ? -4.641 49.469 10.977 1 96.19 71 GLU B O 1
ATOM 5216 N N . GLU B 1 72 ? -6.23 50.656 10.062 1 96.06 72 GLU B N 1
ATOM 5217 C CA . GLU B 1 72 ? -6.699 49.594 9.172 1 96.06 72 GLU B CA 1
ATOM 5218 C C . GLU B 1 72 ? -5.945 49.625 7.848 1 96.06 72 GLU B C 1
ATOM 5220 O O . GLU B 1 72 ? -5.977 50.594 7.117 1 96.06 72 GLU B O 1
ATOM 5225 N N . ILE B 1 73 ? -5.281 48.562 7.531 1 94.62 73 ILE B N 1
ATOM 5226 C CA . ILE B 1 73 ? -4.465 48.531 6.324 1 94.62 73 ILE B CA 1
ATOM 5227 C C . ILE B 1 73 ? -5.352 48.25 5.109 1 94.62 73 ILE B C 1
ATOM 5229 O O . ILE B 1 73 ? -6.168 47.312 5.129 1 94.62 73 ILE B O 1
ATOM 5233 N N . GLN B 1 74 ? -5.223 49.062 4.152 1 92 74 GLN B N 1
ATOM 5234 C CA . GLN B 1 74 ? -5.988 48.938 2.916 1 92 74 GLN B CA 1
ATOM 5235 C C . GLN B 1 74 ? -5.074 48.625 1.729 1 92 74 GLN B C 1
ATOM 5237 O O . GLN B 1 74 ? -3.9 49 1.731 1 92 74 GLN B O 1
ATOM 5242 N N . ASN B 1 75 ? -5.605 47.906 0.875 1 87.44 75 ASN B N 1
ATOM 5243 C CA . ASN B 1 75 ? -4.836 47.656 -0.342 1 87.44 75 ASN B CA 1
ATOM 5244 C C . ASN B 1 75 ? -4.883 48.844 -1.281 1 87.44 75 ASN B C 1
ATOM 5246 O O . ASN B 1 75 ? -5.387 49.906 -0.914 1 87.44 75 ASN B O 1
ATOM 5250 N N . ASP B 1 76 ? -4.332 48.656 -2.465 1 83.25 76 ASP B N 1
ATOM 5251 C CA . ASP B 1 76 ? -4.246 49.75 -3.436 1 83.25 76 ASP B CA 1
ATOM 5252 C C . ASP B 1 76 ? -5.633 50.219 -3.869 1 83.25 76 ASP B C 1
ATOM 5254 O O . ASP B 1 76 ? -5.828 51.375 -4.203 1 83.25 76 ASP B O 1
ATOM 5258 N N . SER B 1 77 ? -6.66 49.344 -3.76 1 84 77 SER B N 1
ATOM 5259 C CA . SER B 1 77 ? -8.031 49.688 -4.141 1 84 77 SER B CA 1
ATOM 5260 C C . SER B 1 77 ? -8.828 50.188 -2.947 1 84 77 SER B C 1
ATOM 5262 O O . SER B 1 77 ? -10.062 50.25 -3.002 1 84 77 SER B O 1
ATOM 5264 N N . GLN B 1 78 ? -8.18 50.375 -1.82 1 84.62 78 GLN B N 1
ATOM 5265 C CA . GLN B 1 78 ? -8.758 50.938 -0.599 1 84.62 78 GLN B CA 1
ATOM 5266 C C . GLN B 1 78 ? -9.719 49.938 0.05 1 84.62 78 GLN B C 1
ATOM 5268 O O . GLN B 1 78 ? -10.703 50.344 0.675 1 84.62 78 GLN B O 1
ATOM 5273 N N . CYS B 1 79 ? -9.453 48.75 -0.293 1 89.12 79 CYS B N 1
ATOM 5274 C CA . CYS B 1 79 ? -10.211 47.688 0.372 1 89.12 79 CYS B CA 1
ATOM 5275 C C . CYS B 1 79 ? -9.523 47.25 1.654 1 89.12 79 CYS B C 1
ATOM 5277 O O . CYS B 1 79 ? -8.32 46.969 1.655 1 89.12 79 CYS B O 1
ATOM 5279 N N . VAL B 1 80 ? -10.281 47.188 2.719 1 91.25 80 VAL B N 1
ATOM 5280 C CA . VAL B 1 80 ? -9.727 46.844 4.023 1 91.25 80 VAL B CA 1
ATOM 5281 C C . VAL B 1 80 ? -9.625 45.312 4.156 1 91.25 80 VAL B C 1
ATOM 5283 O O . VAL B 1 80 ? -8.742 44.812 4.844 1 91.25 80 VAL B O 1
ATOM 5286 N N . ILE B 1 81 ? -10.547 44.656 3.504 1 93.88 81 ILE B N 1
ATOM 5287 C CA . ILE B 1 81 ? -10.523 43.188 3.488 1 93.88 81 ILE B CA 1
ATOM 5288 C C . ILE B 1 81 ? -10.078 42.688 2.115 1 93.88 81 ILE B C 1
ATOM 5290 O O . ILE B 1 81 ? -10.531 43.188 1.087 1 93.88 81 ILE B O 1
ATOM 5294 N N . GLN B 1 82 ? -9.18 41.812 2.078 1 92 82 GLN B N 1
ATOM 5295 C CA . GLN B 1 82 ? -8.648 41.281 0.816 1 92 82 GLN B CA 1
ATOM 5296 C C . GLN B 1 82 ? -8.375 39.781 0.894 1 92 82 GLN B C 1
ATOM 5298 O O . GLN B 1 82 ? -8.344 39.219 1.984 1 92 82 GLN B O 1
ATOM 5303 N N . MET B 1 83 ? -8.211 39.281 -0.288 1 92.38 83 MET B N 1
ATOM 5304 C CA . MET B 1 83 ? -7.789 37.875 -0.356 1 92.38 83 MET B CA 1
ATOM 5305 C C . MET B 1 83 ? -6.312 37.75 -0.002 1 92.38 83 MET B C 1
ATOM 5307 O O . MET B 1 83 ? -5.535 38.688 -0.193 1 92.38 83 MET B O 1
ATOM 5311 N N . PRO B 1 84 ? -5.996 36.594 0.623 1 93.25 84 PRO B N 1
ATOM 5312 C CA . PRO B 1 84 ? -4.578 36.406 0.944 1 93.25 84 PRO B CA 1
ATOM 5313 C C . PRO B 1 84 ? -3.68 36.5 -0.288 1 93.25 84 PRO B C 1
ATOM 5315 O O . PRO B 1 84 ? -3.992 35.906 -1.322 1 93.25 84 PRO B O 1
ATOM 5318 N N . ASN B 1 85 ? -2.648 37.219 -0.249 1 92 85 ASN B N 1
ATOM 5319 C CA . ASN B 1 85 ? -1.715 37.406 -1.357 1 92 85 ASN B CA 1
ATOM 5320 C C . ASN B 1 85 ? -0.303 37.688 -0.86 1 92 85 ASN B C 1
ATOM 5322 O O . ASN B 1 85 ? -0.099 37.938 0.329 1 92 85 ASN B O 1
ATOM 5326 N N . TRP B 1 86 ? 0.606 37.719 -1.729 1 92.56 86 TRP B N 1
ATOM 5327 C CA . TRP B 1 86 ? 2.016 37.844 -1.374 1 92.56 86 TRP B CA 1
ATOM 5328 C C . TRP B 1 86 ? 2.363 39.281 -1.023 1 92.56 86 TRP B C 1
ATOM 5330 O O . TRP B 1 86 ? 3.273 39.531 -0.23 1 92.56 86 TRP B O 1
ATOM 5340 N N . ASP B 1 87 ? 1.656 40.219 -1.562 1 91.69 87 ASP B N 1
ATOM 5341 C CA . ASP B 1 87 ? 1.9 41.625 -1.261 1 91.69 87 ASP B CA 1
ATOM 5342 C C . ASP B 1 87 ? 1.643 41.906 0.215 1 91.69 87 ASP B C 1
ATOM 5344 O O . ASP B 1 87 ? 2.383 42.688 0.838 1 91.69 87 ASP B O 1
ATOM 5348 N N . LEU B 1 88 ? 0.58 41.375 0.675 1 93.31 88 LEU B N 1
ATOM 5349 C CA . LEU B 1 88 ? 0.26 41.562 2.088 1 93.31 88 LEU B CA 1
ATOM 5350 C C . LEU B 1 88 ? 1.358 40.969 2.971 1 93.31 88 LEU B C 1
ATOM 5352 O O . LEU B 1 88 ? 1.706 41.562 4 1 93.31 88 LEU B O 1
ATOM 5356 N N . ILE B 1 89 ? 1.875 39.812 2.604 1 95.12 89 ILE B N 1
ATOM 5357 C CA . ILE B 1 89 ? 2.951 39.188 3.355 1 95.12 89 ILE B CA 1
ATOM 5358 C C . ILE B 1 89 ? 4.188 40.062 3.35 1 95.12 89 ILE B C 1
ATOM 5360 O O . ILE B 1 89 ? 4.844 40.25 4.379 1 95.12 89 ILE B O 1
ATOM 5364 N N . GLN B 1 90 ? 4.504 40.625 2.215 1 93.56 90 GLN B N 1
ATOM 5365 C CA . GLN B 1 90 ? 5.637 41.562 2.109 1 93.56 90 GLN B CA 1
ATOM 5366 C C . GLN B 1 90 ? 5.441 42.781 3 1 93.56 90 GLN B C 1
ATOM 5368 O O . GLN B 1 90 ? 6.383 43.25 3.646 1 93.56 90 GLN B O 1
ATOM 5373 N N . PHE B 1 91 ? 4.273 43.312 3.004 1 94.75 91 PHE B N 1
ATOM 5374 C CA . PHE B 1 91 ? 3.953 44.469 3.848 1 94.75 91 PHE B CA 1
ATOM 5375 C C . PHE B 1 91 ? 4.219 44.125 5.316 1 94.75 91 PHE B C 1
ATOM 5377 O O . PHE B 1 91 ? 4.863 44.906 6.02 1 94.75 91 PHE B O 1
ATOM 5384 N N . VAL B 1 92 ? 3.67 43.031 5.777 1 96.25 92 VAL B N 1
ATOM 5385 C CA . VAL B 1 92 ? 3.809 42.625 7.172 1 96.25 92 VAL B CA 1
ATOM 5386 C C . VAL B 1 92 ? 5.285 42.406 7.508 1 96.25 92 VAL B C 1
ATOM 5388 O O . VAL B 1 92 ? 5.734 42.781 8.594 1 96.25 92 VAL B O 1
ATOM 5391 N N . SER B 1 93 ? 6.016 41.781 6.582 1 94.69 93 SER B N 1
ATOM 5392 C CA . SER B 1 93 ? 7.43 41.531 6.809 1 94.69 93 SER B CA 1
ATOM 5393 C C . SER B 1 93 ? 8.227 42.812 7 1 94.69 93 SER B C 1
ATOM 5395 O O . SER B 1 93 ? 9.281 42.812 7.633 1 94.69 93 SER B O 1
ATOM 5397 N N . ASN B 1 94 ? 7.695 43.906 6.516 1 94.56 94 ASN B N 1
ATOM 5398 C CA . ASN B 1 94 ? 8.422 45.156 6.57 1 94.56 94 ASN B CA 1
ATOM 5399 C C . ASN B 1 94 ? 7.922 46.062 7.711 1 94.56 94 ASN B C 1
ATOM 5401 O O . ASN B 1 94 ? 8.328 47.219 7.832 1 94.56 94 ASN B O 1
ATOM 5405 N N . LEU B 1 95 ? 7.059 45.562 8.523 1 95.38 95 LEU B N 1
ATOM 5406 C CA . LEU B 1 95 ? 6.562 46.344 9.664 1 95.38 95 LEU B CA 1
ATOM 5407 C C . LEU B 1 95 ? 7.695 46.688 10.617 1 95.38 95 LEU B C 1
ATOM 5409 O O . LEU B 1 95 ? 8.594 45.875 10.844 1 95.38 95 LEU B O 1
ATOM 5413 N N . GLN B 1 96 ? 7.648 47.844 11.172 1 94 96 GLN B N 1
ATOM 5414 C CA . GLN B 1 96 ? 8.648 48.312 12.125 1 94 96 GLN B CA 1
ATOM 5415 C C . GLN B 1 96 ? 7.984 48.812 13.406 1 94 96 GLN B C 1
ATOM 5417 O O . GLN B 1 96 ? 6.82 49.25 13.391 1 94 96 GLN B O 1
ATOM 5422 N N . LEU B 1 97 ? 8.742 48.812 14.422 1 92.94 97 LEU B N 1
ATOM 5423 C CA . LEU B 1 97 ? 8.242 49.281 15.703 1 92.94 97 LEU B CA 1
ATOM 5424 C C . LEU B 1 97 ? 8.172 50.812 15.727 1 92.94 97 LEU B C 1
ATOM 5426 O O . LEU B 1 97 ? 8.984 51.469 15.094 1 92.94 97 LEU B O 1
ATOM 5430 N N . THR B 1 98 ? 7.16 51.219 16.406 1 92.12 98 THR B N 1
ATOM 5431 C CA . THR B 1 98 ? 7.008 52.656 16.625 1 92.12 98 THR B CA 1
ATOM 5432 C C . THR B 1 98 ? 6.992 52.969 18.109 1 92.12 98 THR B C 1
ATOM 5434 O O . THR B 1 98 ? 6.965 52.094 18.953 1 92.12 98 THR B O 1
ATOM 5437 N N . ASP B 1 99 ? 7.059 54.281 18.453 1 88.19 99 ASP B N 1
ATOM 5438 C CA . ASP B 1 99 ? 7.027 54.688 19.844 1 88.19 99 ASP B CA 1
ATOM 5439 C C . ASP B 1 99 ? 5.637 55.219 20.234 1 88.19 99 ASP B C 1
ATOM 5441 O O . ASP B 1 99 ? 5.473 55.844 21.281 1 88.19 99 ASP B O 1
ATOM 5445 N N . CYS B 1 100 ? 4.68 54.906 19.391 1 90.25 100 CYS B N 1
ATOM 5446 C CA . CYS B 1 100 ? 3.324 55.344 19.672 1 90.25 100 CYS B CA 1
ATOM 5447 C C . CYS B 1 100 ? 2.648 54.469 20.703 1 90.25 100 CYS B C 1
ATOM 5449 O O . CYS B 1 100 ? 2.832 53.25 20.688 1 90.25 100 CYS B O 1
ATOM 5451 N N . VAL B 1 101 ? 2.012 55.062 21.641 1 86 101 VAL B N 1
ATOM 5452 C CA . VAL B 1 101 ? 1.315 54.344 22.688 1 86 101 VAL B CA 1
ATOM 5453 C C . VAL B 1 101 ? -0.1 54 22.234 1 86 101 VAL B C 1
ATOM 5455 O O . VAL B 1 101 ? -0.803 54.844 21.688 1 86 101 VAL B O 1
ATOM 5458 N N . SER B 1 102 ? -0.401 52.781 22.312 1 83.25 102 SER B N 1
ATOM 5459 C CA . SER B 1 102 ? -1.754 52.344 21.984 1 83.25 102 SER B CA 1
ATOM 5460 C C . SER B 1 102 ? -2.201 51.188 22.875 1 83.25 102 SER B C 1
ATOM 5462 O O . SER B 1 102 ? -1.383 50.562 23.562 1 83.25 102 SER B O 1
ATOM 5464 N N . ASN B 1 103 ? -3.537 50.969 22.906 1 87.19 103 ASN B N 1
ATOM 5465 C CA . ASN B 1 103 ? -4.172 49.969 23.734 1 87.19 103 ASN B CA 1
ATOM 5466 C C . ASN B 1 103 ? -4.816 48.844 22.906 1 87.19 103 ASN B C 1
ATOM 5468 O O . ASN B 1 103 ? -5.457 49.125 21.891 1 87.19 103 ASN B O 1
ATOM 5472 N N . TRP B 1 104 ? -4.562 47.594 23.344 1 91.81 104 TRP B N 1
ATOM 5473 C CA . TRP B 1 104 ? -5.07 46.469 22.578 1 91.81 104 TRP B CA 1
ATOM 5474 C C . TRP B 1 104 ? -6.594 46.438 22.609 1 91.81 104 TRP B C 1
ATOM 5476 O O . TRP B 1 104 ? -7.227 45.875 21.719 1 91.81 104 TRP B O 1
ATOM 5486 N N . ILE B 1 105 ? -7.238 47.031 23.609 1 90.81 105 ILE B N 1
ATOM 5487 C CA . ILE B 1 105 ? -8.688 47 23.75 1 90.81 105 ILE B CA 1
ATOM 5488 C C . ILE B 1 105 ? -9.32 47.844 22.625 1 90.81 105 ILE B C 1
ATOM 5490 O O . ILE B 1 105 ? -10.273 47.375 21.984 1 90.81 105 ILE B O 1
ATOM 5494 N N . GLU B 1 106 ? -8.75 49.031 22.469 1 90.81 106 GLU B N 1
ATOM 5495 C CA . GLU B 1 106 ? -9.234 49.906 21.375 1 90.81 106 GLU B CA 1
ATOM 5496 C C . GLU B 1 106 ? -9.055 49.219 20.031 1 90.81 106 GLU B C 1
ATOM 5498 O O . GLU B 1 106 ? -9.938 49.281 19.156 1 90.81 106 GLU B O 1
ATOM 5503 N N . ALA B 1 107 ? -7.93 48.625 19.906 1 93.88 107 ALA B N 1
ATOM 5504 C CA . ALA B 1 107 ? -7.656 47.906 18.656 1 93.88 107 ALA B CA 1
ATOM 5505 C C . ALA B 1 107 ? -8.648 46.781 18.438 1 93.88 107 ALA B C 1
ATOM 5507 O O . ALA B 1 107 ? -9.102 46.531 17.312 1 93.88 107 ALA B O 1
ATOM 5508 N N . LEU B 1 108 ? -8.953 46 19.5 1 95.06 108 LEU B N 1
ATOM 5509 C CA . LEU B 1 108 ? -9.922 44.906 19.422 1 95.06 108 LEU B CA 1
ATOM 5510 C C . LEU B 1 108 ? -11.297 45.406 19.016 1 95.06 108 LEU B C 1
ATOM 5512 O O . LEU B 1 108 ? -11.977 44.812 18.188 1 95.06 108 LEU B O 1
ATOM 5516 N N . TYR B 1 109 ? -11.68 46.562 19.578 1 93.38 109 TYR B N 1
ATOM 5517 C CA . TYR B 1 109 ? -12.945 47.188 19.219 1 93.38 109 TYR B CA 1
ATOM 5518 C C . TYR B 1 109 ? -12.969 47.531 17.734 1 93.38 109 TYR B C 1
ATOM 5520 O O . TYR B 1 109 ? -13.969 47.312 17.047 1 93.38 109 TYR B O 1
ATOM 5528 N N . ALA B 1 110 ? -11.891 48.125 17.328 1 94.62 110 ALA B N 1
ATOM 5529 C CA . ALA B 1 110 ? -11.797 48.5 15.914 1 94.62 110 ALA B CA 1
ATOM 5530 C C . ALA B 1 110 ? -11.906 47.281 15.016 1 94.62 110 ALA B C 1
ATOM 5532 O O . ALA B 1 110 ? -12.523 47.312 13.945 1 94.62 110 ALA B O 1
ATOM 5533 N N . ALA B 1 111 ? -11.273 46.156 15.414 1 97 111 ALA B N 1
ATOM 5534 C CA . ALA B 1 111 ? -11.312 44.938 14.641 1 97 111 ALA B CA 1
ATOM 5535 C C . ALA B 1 111 ? -12.734 44.375 14.578 1 97 111 ALA B C 1
ATOM 5537 O O . ALA B 1 111 ? -13.18 43.906 13.523 1 97 111 ALA B O 1
ATOM 5538 N N . ILE B 1 112 ? -13.438 44.375 15.727 1 95.88 112 ILE B N 1
ATOM 5539 C CA . ILE B 1 112 ? -14.812 43.906 15.781 1 95.88 112 ILE B CA 1
ATOM 5540 C C . ILE B 1 112 ? -15.688 44.75 14.844 1 95.88 112 ILE B C 1
ATOM 5542 O O . ILE B 1 112 ? -16.5 44.188 14.102 1 95.88 112 ILE B O 1
ATOM 5546 N N . ASP B 1 113 ? -15.461 46 14.914 1 94.62 113 ASP B N 1
ATOM 5547 C CA . ASP B 1 113 ? -16.219 46.906 14.055 1 94.62 113 ASP B CA 1
ATOM 5548 C C . ASP B 1 113 ? -15.922 46.625 12.586 1 94.62 113 ASP B C 1
ATOM 5550 O O . ASP B 1 113 ? -16.828 46.688 11.742 1 94.62 113 ASP B O 1
ATOM 5554 N N . LEU B 1 114 ? -14.68 46.469 12.305 1 95.06 114 LEU B N 1
ATOM 5555 C CA . LEU B 1 114 ? -14.273 46.156 10.938 1 95.06 114 LEU B CA 1
ATOM 5556 C C . LEU B 1 114 ? -15.023 44.938 10.422 1 95.06 114 LEU B C 1
ATOM 5558 O O . LEU B 1 114 ? -15.523 44.938 9.297 1 95.06 114 LEU B O 1
ATOM 5562 N N . ILE B 1 115 ? -15.07 43.812 11.203 1 95.06 115 ILE B N 1
ATOM 5563 C CA . ILE B 1 115 ? -15.734 42.562 10.82 1 95.06 115 ILE B CA 1
ATOM 5564 C C . ILE B 1 115 ? -17.234 42.812 10.633 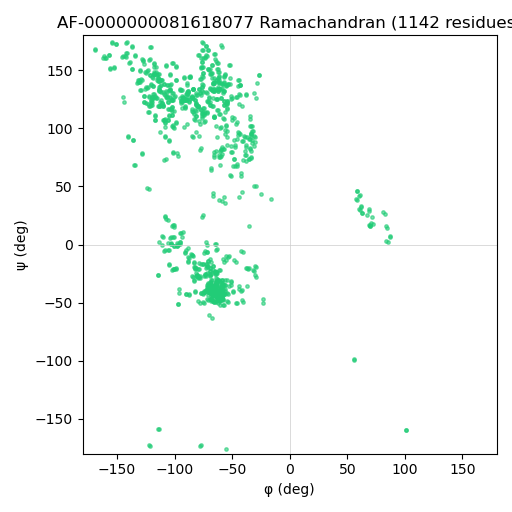1 95.06 115 ILE B C 1
ATOM 5566 O O . ILE B 1 115 ? -17.828 42.312 9.68 1 95.06 115 ILE B O 1
ATOM 5570 N N . LYS B 1 116 ? -17.844 43.594 11.477 1 91.94 116 LYS B N 1
ATOM 5571 C CA . LYS B 1 116 ? -19.266 43.906 11.398 1 91.94 116 LYS B CA 1
ATOM 5572 C C . LYS B 1 116 ? -19.594 44.656 10.117 1 91.94 116 LYS B C 1
ATOM 5574 O O . LYS B 1 116 ? -20.609 44.406 9.469 1 91.94 116 LYS B O 1
ATOM 5579 N N . ARG B 1 117 ? -18.75 45.5 9.719 1 91.44 117 ARG B N 1
ATOM 5580 C CA . ARG B 1 117 ? -18.969 46.375 8.555 1 91.44 117 ARG B CA 1
ATOM 5581 C C . ARG B 1 117 ? -18.766 45.594 7.258 1 91.44 117 ARG B C 1
ATOM 5583 O O . ARG B 1 117 ? -19.516 45.75 6.297 1 91.44 117 ARG B O 1
ATOM 5590 N N . GLU B 1 118 ? -17.75 44.781 7.266 1 88.56 118 GLU B N 1
ATOM 5591 C CA . GLU B 1 118 ? -17.297 44.219 6.004 1 88.56 118 GLU B CA 1
ATOM 5592 C C . GLU B 1 118 ? -17.844 42.812 5.809 1 88.56 118 GLU B C 1
ATOM 5594 O O . GLU B 1 118 ? -17.844 42.281 4.691 1 88.56 118 GLU B O 1
ATOM 5599 N N . SER B 1 119 ? -18.234 42.156 6.879 1 84.94 119 SER B N 1
ATOM 5600 C CA . SER B 1 119 ? -18.688 40.75 6.758 1 84.94 119 SER B CA 1
ATOM 5601 C C . SER B 1 119 ? -20.078 40.688 6.137 1 84.94 119 SER B C 1
ATOM 5603 O O . SER B 1 119 ? -21.016 41.312 6.641 1 84.94 119 SER B O 1
ATOM 5605 N N . VAL B 1 120 ? -20.266 40.312 4.922 1 70.88 120 VAL B N 1
ATOM 5606 C CA . VAL B 1 120 ? -21.562 40.281 4.254 1 70.88 120 VAL B CA 1
ATOM 5607 C C . VAL B 1 120 ? -22.141 38.844 4.348 1 70.88 120 VAL B C 1
ATOM 5609 O O . VAL B 1 120 ? -23.344 38.688 4.543 1 70.88 120 VAL B O 1
ATOM 5612 N N . ASP B 1 121 ? -21.359 37.875 4.23 1 71.94 121 ASP B N 1
ATOM 5613 C CA . ASP B 1 121 ? -21.844 36.5 4.066 1 71.94 121 ASP B CA 1
ATOM 5614 C C . ASP B 1 121 ? -21.609 35.688 5.332 1 71.94 121 ASP B C 1
ATOM 5616 O O . ASP B 1 121 ? -20.859 36.094 6.219 1 71.94 121 ASP B O 1
ATOM 5620 N N . ASP B 1 122 ? -22.438 34.719 5.473 1 82.06 122 ASP B N 1
ATOM 5621 C CA . ASP B 1 122 ? -22.281 33.75 6.539 1 82.06 122 ASP B CA 1
ATOM 5622 C C . ASP B 1 122 ? -20.922 33.031 6.461 1 82.06 122 ASP B C 1
ATOM 5624 O O . ASP B 1 122 ? -20.734 32.125 5.668 1 82.06 122 ASP B O 1
ATOM 5628 N N . CYS B 1 123 ? -19.906 33.719 7.055 1 87.25 123 CYS B N 1
ATOM 5629 C CA . CYS B 1 123 ? -18.562 33.156 7.07 1 87.25 123 CYS B CA 1
ATOM 5630 C C . CYS B 1 123 ? -18.047 33 8.5 1 87.25 123 CYS B C 1
ATOM 5632 O O . CYS B 1 123 ? -18.656 33.531 9.438 1 87.25 123 CYS B O 1
ATOM 5634 N N . ASN B 1 124 ? -17.094 32.156 8.688 1 90.44 124 ASN B N 1
ATOM 5635 C CA . ASN B 1 124 ? -16.406 32.062 9.969 1 90.44 124 ASN B CA 1
ATOM 5636 C C . ASN B 1 124 ? -15.516 33.25 10.234 1 90.44 124 ASN B C 1
ATOM 5638 O O . ASN B 1 124 ? -14.695 33.625 9.391 1 90.44 124 ASN B O 1
ATOM 5642 N N . LYS B 1 125 ? -15.75 33.906 11.336 1 94.31 125 LYS B N 1
ATOM 5643 C CA . LYS B 1 125 ? -15.016 35.125 11.672 1 94.31 125 LYS B CA 1
ATOM 5644 C C . LYS B 1 125 ? -14.008 34.875 12.789 1 94.31 125 LYS B C 1
ATOM 5646 O O . LYS B 1 125 ? -14.367 34.344 13.844 1 94.31 125 LYS B O 1
ATOM 5651 N N . LEU B 1 126 ? -12.781 35.219 12.547 1 95.19 126 LEU B N 1
ATOM 5652 C CA . LEU B 1 126 ? -11.703 35 13.508 1 95.19 126 LEU B CA 1
ATOM 5653 C C . LEU B 1 126 ? -10.867 36.281 13.672 1 95.19 126 LEU B C 1
ATOM 5655 O O . LEU B 1 126 ? -10.586 36.969 12.703 1 95.19 126 LEU B O 1
ATOM 5659 N N . ILE B 1 127 ? -10.453 36.594 14.922 1 97.38 127 ILE B N 1
ATOM 5660 C CA . ILE B 1 127 ? -9.516 37.656 15.219 1 97.38 127 ILE B CA 1
ATOM 5661 C C . ILE B 1 127 ? -8.289 37.094 15.922 1 97.38 127 ILE B C 1
ATOM 5663 O O . ILE B 1 127 ? -8.406 36.375 16.922 1 97.38 127 ILE B O 1
ATOM 5667 N N . VAL B 1 128 ? -7.172 37.344 15.375 1 97.56 128 VAL B N 1
ATOM 5668 C CA . VAL B 1 128 ? -5.918 37 16.031 1 97.56 128 VAL B CA 1
ATOM 5669 C C . VAL B 1 128 ? -5.266 38.25 16.594 1 97.56 128 VAL B C 1
ATOM 5671 O O . VAL B 1 128 ? -4.801 39.125 15.828 1 97.56 128 VAL B O 1
ATOM 5674 N N . LEU B 1 129 ? -5.254 38.344 17.906 1 97.69 129 LEU B N 1
ATOM 5675 C CA . LEU B 1 129 ? -4.75 39.531 18.594 1 97.69 129 LEU B CA 1
ATOM 5676 C C . LEU B 1 129 ? -3.348 39.281 19.141 1 97.69 129 LEU B C 1
ATOM 5678 O O . LEU B 1 129 ? -3.137 38.344 19.938 1 97.69 129 LEU B O 1
ATOM 5682 N N . PHE B 1 130 ? -2.367 40.062 18.656 1 96.56 130 PHE B N 1
ATOM 5683 C CA . PHE B 1 130 ? -0.998 40 19.156 1 96.56 130 PHE B CA 1
ATOM 5684 C C . PHE B 1 130 ? -0.711 41.125 20.125 1 96.56 130 PHE B C 1
ATOM 5686 O O . PHE B 1 130 ? -0.76 42.312 19.734 1 96.56 130 PHE B O 1
ATOM 5693 N N . SER B 1 131 ? -0.469 40.812 21.359 1 92.81 131 SER B N 1
ATOM 5694 C CA . SER B 1 131 ? -0.174 41.812 22.359 1 92.81 131 SER B CA 1
ATOM 5695 C C . SER B 1 131 ? 0.686 41.281 23.484 1 92.81 131 SER B C 1
ATOM 5697 O O . SER B 1 131 ? 0.676 40.062 23.75 1 92.81 131 SER B O 1
ATOM 5699 N N . ASP B 1 132 ? 1.46 42.125 24.094 1 87.56 132 ASP B N 1
ATOM 5700 C CA . ASP B 1 132 ? 2.207 41.719 25.281 1 87.56 132 ASP B CA 1
ATOM 5701 C C . ASP B 1 132 ? 1.373 41.906 26.547 1 87.56 132 ASP B C 1
ATOM 5703 O O . ASP B 1 132 ? 1.767 41.469 27.625 1 87.56 132 ASP B O 1
ATOM 5707 N N . PHE B 1 133 ? 0.24 42.594 26.484 1 88.06 133 PHE B N 1
ATOM 5708 C CA . PHE B 1 133 ? -0.75 42.781 27.531 1 88.06 133 PHE B CA 1
ATOM 5709 C C . PHE B 1 133 ? -0.11 43.438 28.75 1 88.06 133 PHE B C 1
ATOM 5711 O O . PHE B 1 133 ? -0.358 43 29.891 1 88.06 133 PHE B O 1
ATOM 5718 N N . LYS B 1 134 ? 0.768 44.344 28.5 1 80.69 134 LYS B N 1
ATOM 5719 C CA . LYS B 1 134 ? 1.466 45.031 29.609 1 80.69 134 LYS B CA 1
ATOM 5720 C C . LYS B 1 134 ? 0.875 46.406 29.875 1 80.69 134 LYS B C 1
ATOM 5722 O O . LYS B 1 134 ? 1.486 47.219 30.562 1 80.69 134 LYS B O 1
ATOM 5727 N N . GLU B 1 135 ? -0.265 46.594 29.375 1 77.62 135 GLU B N 1
ATOM 5728 C CA . GLU B 1 135 ? -0.883 47.875 29.594 1 77.62 135 GLU B CA 1
ATOM 5729 C C . GLU B 1 135 ? -1.22 48.094 31.062 1 77.62 135 GLU B C 1
ATOM 5731 O O . GLU B 1 135 ? -1.577 47.156 31.766 1 77.62 135 GLU B O 1
ATOM 5736 N N . VAL B 1 136 ? -0.97 49.344 31.578 1 65.88 136 VAL B N 1
ATOM 5737 C CA . VAL B 1 136 ? -1.229 49.688 32.969 1 65.88 136 VAL B CA 1
ATOM 5738 C C . VAL B 1 136 ? -2.729 49.875 33.188 1 65.88 136 VAL B C 1
ATOM 5740 O O . VAL B 1 136 ? -3.41 50.438 32.344 1 65.88 136 VAL B O 1
ATOM 5743 N N . PRO B 1 137 ? -3.367 49.25 34.25 1 58.25 137 PRO B N 1
ATOM 5744 C CA . PRO B 1 137 ? -4.797 49.219 34.562 1 58.25 137 PRO B CA 1
ATOM 5745 C C . PRO B 1 137 ? -5.477 50.562 34.469 1 58.25 137 PRO B C 1
ATOM 5747 O O . PRO B 1 137 ? -6.629 50.656 34.062 1 58.25 137 PRO B O 1
ATOM 5750 N N . ASP B 1 138 ? -4.883 51.562 35.125 1 55.78 138 ASP B N 1
ATOM 5751 C CA . ASP B 1 138 ? -5.578 52.844 35.312 1 55.78 138 ASP B CA 1
ATOM 5752 C C . ASP B 1 138 ? -6.023 53.438 34 1 55.78 138 ASP B C 1
ATOM 5754 O O . ASP B 1 138 ? -6.914 54.281 33.969 1 55.78 138 ASP B O 1
ATOM 5758 N N . ASP B 1 139 ? -5.578 52.969 32.969 1 54.78 139 ASP B N 1
ATOM 5759 C CA . ASP B 1 139 ? -5.801 53.625 31.703 1 54.78 139 ASP B CA 1
ATOM 5760 C C . ASP B 1 139 ? -6.84 52.875 30.875 1 54.78 139 ASP B C 1
ATOM 5762 O O . ASP B 1 139 ? -7.156 53.25 29.75 1 54.78 139 ASP B O 1
ATOM 5766 N N . ILE B 1 140 ? -7.367 51.781 31.484 1 56.59 140 ILE B N 1
ATOM 5767 C CA . ILE B 1 140 ? -8.227 51 30.594 1 56.59 140 ILE B CA 1
ATOM 5768 C C . ILE B 1 140 ? -9.688 51.188 31 1 56.59 140 ILE B C 1
ATOM 5770 O O . ILE B 1 140 ? -10.156 50.5 31.922 1 56.59 140 ILE B O 1
ATOM 5774 N N . PRO B 1 141 ? -10.328 52.375 30.719 1 62.09 141 PRO B N 1
ATOM 5775 C CA . PRO B 1 141 ? -11.734 52.562 31.047 1 62.09 141 PRO B CA 1
ATOM 5776 C C . PRO B 1 141 ? -12.672 51.688 30.25 1 62.09 141 PRO B C 1
ATOM 5778 O O . PRO B 1 141 ? -13.711 52.125 29.766 1 62.09 141 PRO B O 1
ATOM 5781 N N . PHE B 1 142 ? -12.391 50.469 30.078 1 67.44 142 PHE B N 1
ATOM 5782 C CA . PHE B 1 142 ? -13.266 49.75 29.141 1 67.44 142 PHE B CA 1
ATOM 5783 C C . PHE B 1 142 ? -14.078 48.688 29.859 1 67.44 142 PHE B C 1
ATOM 5785 O O . PHE B 1 142 ? -13.633 48.125 30.859 1 67.44 142 PHE B O 1
ATOM 5792 N N . ASP B 1 143 ? -15.281 48.625 29.406 1 77.5 143 ASP B N 1
ATOM 5793 C CA . ASP B 1 143 ? -16.25 47.656 29.922 1 77.5 143 ASP B CA 1
ATOM 5794 C C . ASP B 1 143 ? -16 46.281 29.312 1 77.5 143 ASP B C 1
ATOM 5796 O O . ASP B 1 143 ? -16.25 46.062 28.125 1 77.5 143 ASP B O 1
ATOM 5800 N N . GLU B 1 144 ? -15.477 45.438 30.078 1 84.75 144 GLU B N 1
ATOM 5801 C CA . GLU B 1 144 ? -15.227 44.031 29.703 1 84.75 144 GLU B CA 1
ATOM 5802 C C . GLU B 1 144 ? -16.484 43.375 29.172 1 84.75 144 GLU B C 1
ATOM 5804 O O . GLU B 1 144 ? -16.438 42.625 28.188 1 84.75 144 GLU B O 1
ATOM 5809 N N . LYS B 1 145 ? -17.594 43.719 29.703 1 88.88 145 LYS B N 1
ATOM 5810 C CA . LYS B 1 145 ? -18.859 43.094 29.344 1 88.88 145 LYS B CA 1
ATOM 5811 C C . LYS B 1 145 ? -19.297 43.5 27.938 1 88.88 145 LYS B C 1
ATOM 5813 O O . LYS B 1 145 ? -19.891 42.688 27.219 1 88.88 145 LYS B O 1
ATOM 5818 N N . GLU B 1 146 ? -18.969 44.625 27.641 1 90.69 146 GLU B N 1
ATOM 5819 C CA . GLU B 1 146 ? -19.344 45.125 26.328 1 90.69 146 GLU B CA 1
ATOM 5820 C C . GLU B 1 146 ? -18.594 44.375 25.219 1 90.69 146 GLU B C 1
ATOM 5822 O O . GLU B 1 146 ? -19.188 43.969 24.219 1 90.69 146 GLU B O 1
ATOM 5827 N N . ILE B 1 147 ? -17.344 44.25 25.391 1 90.75 147 ILE B N 1
ATOM 5828 C CA . ILE B 1 147 ? -16.516 43.562 24.406 1 90.75 147 ILE B CA 1
ATOM 5829 C C . ILE B 1 147 ? -16.953 42.125 24.266 1 90.75 147 ILE B C 1
ATOM 5831 O O . ILE B 1 147 ? -17.047 41.594 23.156 1 90.75 147 ILE B O 1
ATOM 5835 N N . ILE B 1 148 ? -17.234 41.5 25.391 1 94.31 148 ILE B N 1
ATOM 5836 C CA . ILE B 1 148 ? -17.656 40.094 25.406 1 94.31 148 ILE B CA 1
ATOM 5837 C C . ILE B 1 148 ? -18.969 39.938 24.641 1 94.31 148 ILE B C 1
ATOM 5839 O O . ILE B 1 148 ? -19.125 39.031 23.828 1 94.31 148 ILE B O 1
ATOM 5843 N N . SER B 1 149 ? -19.844 40.875 24.891 1 94.31 149 SER B N 1
ATOM 5844 C CA . SER B 1 149 ? -21.141 40.844 24.234 1 94.31 149 SER B CA 1
ATOM 5845 C C . SER B 1 149 ? -21 41 22.719 1 94.31 149 SER B C 1
ATOM 5847 O O . SER B 1 149 ? -21.672 40.312 21.938 1 94.31 149 SER B O 1
ATOM 5849 N N . LYS B 1 150 ? -20.156 41.906 22.328 1 93.69 150 LYS B N 1
ATOM 5850 C CA . LYS B 1 150 ? -19.953 42.156 20.906 1 93.69 150 LYS B CA 1
ATOM 5851 C C . LYS B 1 150 ? -19.344 40.938 20.203 1 93.69 150 LYS B C 1
ATOM 5853 O O . LYS B 1 150 ? -19.75 40.594 19.094 1 93.69 150 LYS B O 1
ATOM 5858 N N . LEU B 1 151 ? -18.359 40.312 20.812 1 95.56 151 LEU B N 1
ATOM 5859 C CA . LEU B 1 151 ? -17.719 39.125 20.266 1 95.56 151 LEU B CA 1
ATOM 5860 C C . LEU B 1 151 ? -18.734 38 20.109 1 95.56 151 LEU B C 1
ATOM 5862 O O . LEU B 1 151 ? -18.75 37.312 19.078 1 95.56 151 LEU B O 1
ATOM 5866 N N . LYS B 1 152 ? -19.562 37.781 21.078 1 94.81 152 LYS B N 1
ATOM 5867 C CA . LYS B 1 152 ? -20.562 36.719 21.062 1 94.81 152 LYS B CA 1
ATOM 5868 C C . LYS B 1 152 ? -21.641 37 20.031 1 94.81 152 LYS B C 1
ATOM 5870 O O . LYS B 1 152 ? -22.047 36.094 19.281 1 94.81 152 LYS B O 1
ATOM 5875 N N . ASP B 1 153 ? -22.094 38.25 20.031 1 91.5 153 ASP B N 1
ATOM 5876 C CA . ASP B 1 153 ? -23.172 38.625 19.125 1 91.5 153 ASP B CA 1
ATOM 5877 C C . ASP B 1 153 ? -22.75 38.406 17.672 1 91.5 153 ASP B C 1
ATOM 5879 O O . ASP B 1 153 ? -23.562 38 16.844 1 91.5 153 ASP B O 1
ATOM 5883 N N . GLN B 1 154 ? -21.594 38.719 17.359 1 91.69 154 GLN B N 1
ATOM 5884 C CA . GLN B 1 154 ? -21.094 38.594 15.992 1 91.69 154 GLN B CA 1
ATOM 5885 C C . GLN B 1 154 ? -20.5 37.219 15.734 1 91.69 154 GLN B C 1
ATOM 5887 O O . GLN B 1 154 ? -20.047 36.938 14.625 1 91.69 154 GLN B O 1
ATOM 5892 N N . LYS B 1 155 ? -20.438 36.344 16.719 1 92.25 155 LYS B N 1
ATOM 5893 C CA . LYS B 1 155 ? -19.906 34.969 16.609 1 92.25 155 LYS B CA 1
ATOM 5894 C C . LYS B 1 155 ? -18.453 35 16.141 1 92.25 155 LYS B C 1
ATOM 5896 O O . LYS B 1 155 ? -18.094 34.25 15.219 1 92.25 155 LYS B O 1
ATOM 5901 N N . ILE B 1 156 ? -17.672 35.875 16.75 1 95.06 156 ILE B N 1
ATOM 5902 C CA . ILE B 1 156 ? -16.266 36 16.406 1 95.06 156 ILE B CA 1
ATOM 5903 C C . ILE B 1 156 ? -15.422 35.156 17.359 1 95.06 156 ILE B C 1
ATOM 5905 O O . ILE B 1 156 ? -15.586 35.219 18.578 1 95.06 156 ILE B O 1
ATOM 5909 N N . LYS B 1 157 ? -14.648 34.344 16.828 1 94.88 157 LYS B N 1
ATOM 5910 C CA . LYS B 1 157 ? -13.688 33.594 17.641 1 94.88 157 LYS B CA 1
ATOM 5911 C C . LYS B 1 157 ? -12.414 34.375 17.875 1 94.88 157 LYS B C 1
ATOM 5913 O O . LYS B 1 157 ? -11.773 34.844 16.922 1 94.88 157 LYS B O 1
ATOM 5918 N N . LEU B 1 158 ? -12 34.531 19.109 1 96.5 158 LEU B N 1
ATOM 5919 C CA . LEU B 1 158 ? -10.828 35.344 19.469 1 96.5 158 LEU B CA 1
ATOM 5920 C C . LEU B 1 158 ? -9.641 34.438 19.812 1 96.5 158 LEU B C 1
ATOM 5922 O O . LEU B 1 158 ? -9.773 33.531 20.641 1 96.5 158 LEU B O 1
ATOM 5926 N N . ILE B 1 159 ? -8.562 34.688 19.172 1 96 159 ILE B N 1
ATOM 5927 C CA . ILE B 1 159 ? -7.293 34.031 19.516 1 96 159 ILE B CA 1
ATOM 5928 C C . ILE B 1 159 ? -6.289 35.094 19.969 1 96 159 ILE B C 1
ATOM 5930 O O . ILE B 1 159 ? -5.848 35.938 19.188 1 96 159 ILE B O 1
ATOM 5934 N N . ALA B 1 160 ? -6 35.031 21.219 1 96.12 160 ALA B N 1
ATOM 5935 C CA . ALA B 1 160 ? -5.051 36 21.766 1 96.12 160 ALA B CA 1
ATOM 5936 C C . ALA B 1 160 ? -3.666 35.375 21.922 1 96.12 160 ALA B C 1
ATOM 5938 O O . ALA B 1 160 ? -3.525 34.281 22.469 1 96.12 160 ALA B O 1
ATOM 5939 N N . ILE B 1 161 ? -2.699 36.031 21.375 1 96 161 ILE B N 1
ATOM 5940 C CA . ILE B 1 161 ? -1.316 35.562 21.469 1 96 161 ILE B CA 1
ATOM 5941 C C . ILE B 1 161 ? -0.508 36.531 22.328 1 96 161 ILE B C 1
ATOM 5943 O O . ILE B 1 161 ? -0.398 37.719 22.016 1 96 161 ILE B O 1
ATOM 5947 N N . GLY B 1 162 ? 0.011 36 23.422 1 92.81 162 GLY B N 1
ATOM 5948 C CA . GLY B 1 162 ? 0.772 36.812 24.344 1 92.81 162 GLY B CA 1
ATOM 5949 C C . GLY B 1 162 ? 2.188 36.312 24.562 1 92.81 162 GLY B C 1
ATOM 5950 O O . GLY B 1 162 ? 2.662 35.469 23.828 1 92.81 162 GLY B O 1
ATOM 5951 N N . LEU B 1 163 ? 2.875 36.938 25.5 1 88.06 163 LEU B N 1
ATOM 5952 C CA . LEU B 1 163 ? 4.285 36.625 25.719 1 88.06 163 LEU B CA 1
ATOM 5953 C C . LEU B 1 163 ? 4.438 35.469 26.688 1 88.06 163 LEU B C 1
ATOM 5955 O O . LEU B 1 163 ? 5.238 34.562 26.453 1 88.06 163 LEU B O 1
ATOM 5959 N N . GLU B 1 164 ? 3.658 35.5 27.734 1 84.81 164 GLU B N 1
ATOM 5960 C CA . GLU B 1 164 ? 3.871 34.531 28.828 1 84.81 164 GLU B CA 1
ATOM 5961 C C . GLU B 1 164 ? 2.66 33.625 29 1 84.81 164 GLU B C 1
ATOM 5963 O O . GLU B 1 164 ? 1.555 33.969 28.578 1 84.81 164 GLU B O 1
ATOM 5968 N N . LEU B 1 165 ? 3.002 32.406 29.594 1 84.88 165 LEU B N 1
ATOM 5969 C CA . LEU B 1 165 ? 1.927 31.484 29.938 1 84.88 165 LEU B CA 1
ATOM 5970 C C . LEU B 1 165 ? 1.093 32.031 31.094 1 84.88 165 LEU B C 1
ATOM 5972 O O . LEU B 1 165 ? 1.639 32.406 32.125 1 84.88 165 LEU B O 1
ATOM 5976 N N . LEU B 1 166 ? -0.106 32.188 30.953 1 79.38 166 LEU B N 1
ATOM 5977 C CA . LEU B 1 166 ? -0.947 32.812 31.953 1 79.38 166 LEU B CA 1
ATOM 5978 C C . LEU B 1 166 ? -1.705 31.75 32.75 1 79.38 166 LEU B C 1
ATOM 5980 O O . LEU B 1 166 ? -2.289 32.062 33.812 1 79.38 166 LEU B O 1
ATOM 5984 N N . HIS B 1 167 ? -1.946 30.531 32.375 1 66.12 167 HIS B N 1
ATOM 5985 C CA . HIS B 1 167 ? -2.783 29.578 33.094 1 66.12 167 HIS B CA 1
ATOM 5986 C C . HIS B 1 167 ? -2.219 29.281 34.469 1 66.12 167 HIS B C 1
ATOM 5988 O O . HIS B 1 167 ? -2.975 29.078 35.438 1 66.12 167 HIS B O 1
ATOM 5994 N N . ASN B 1 168 ? -0.869 28.922 34.656 1 58.03 168 ASN B N 1
ATOM 5995 C CA . ASN B 1 168 ? -0.367 28.469 35.938 1 58.03 168 ASN B CA 1
ATOM 5996 C C . ASN B 1 168 ? 0.233 29.609 36.75 1 58.03 168 ASN B C 1
ATOM 5998 O O . ASN B 1 168 ? 1.037 29.391 37.656 1 58.03 168 ASN B O 1
ATOM 6002 N N . ILE B 1 169 ? 0.079 30.734 36.375 1 56.84 169 ILE B N 1
ATOM 6003 C CA . ILE B 1 169 ? 0.768 31.781 37.125 1 56.84 169 ILE B CA 1
ATOM 6004 C C . ILE B 1 169 ? -0.047 32.125 38.375 1 56.84 169 ILE B C 1
ATOM 6006 O O . ILE B 1 169 ? -1.271 32.25 38.312 1 56.84 169 ILE B O 1
ATOM 6010 N N . THR B 1 170 ? 0.542 31.984 39.5 1 54.31 170 THR B N 1
ATOM 6011 C CA . THR B 1 170 ? 0.042 32.469 40.781 1 54.31 170 THR B CA 1
ATOM 6012 C C . THR B 1 170 ? -0.559 33.844 40.656 1 54.31 170 THR B C 1
ATOM 6014 O O . THR B 1 170 ? -0.01 34.719 39.938 1 54.31 170 THR B O 1
ATOM 6017 N N . LYS B 1 171 ? -1.894 34.031 40.969 1 57.5 171 LYS B N 1
ATOM 6018 C CA . LYS B 1 171 ? -2.797 35.188 40.938 1 57.5 171 LYS B CA 1
ATOM 6019 C C . LYS B 1 171 ? -2.039 36.469 41.188 1 57.5 171 LYS B C 1
ATOM 6021 O O . LYS B 1 171 ? -2.404 37.531 40.625 1 57.5 171 LYS B O 1
ATOM 6026 N N . ASP B 1 172 ? -0.93 36.375 41.875 1 58.38 172 ASP B N 1
ATOM 6027 C CA . ASP B 1 172 ? -0.37 37.625 42.375 1 58.38 172 ASP B CA 1
ATOM 6028 C C . ASP B 1 172 ? 0.464 38.344 41.312 1 58.38 172 ASP B C 1
ATOM 6030 O O . ASP B 1 172 ? 0.677 39.562 41.406 1 58.38 172 ASP B O 1
ATOM 6034 N N . THR B 1 173 ? 0.863 37.594 40.156 1 65.75 173 THR B N 1
ATOM 6035 C CA . THR B 1 173 ? 1.806 38.25 39.25 1 65.75 173 THR B CA 1
ATOM 6036 C C . THR B 1 173 ? 1.138 38.594 37.938 1 65.75 173 THR B C 1
ATOM 6038 O O . THR B 1 173 ? 1.776 39.125 37.031 1 65.75 173 THR B O 1
ATOM 6041 N N . ILE B 1 174 ? -0.135 38.406 37.875 1 77.25 174 ILE B N 1
ATOM 6042 C CA . ILE B 1 174 ? -0.808 38.656 36.594 1 77.25 174 ILE B CA 1
ATOM 6043 C C . ILE B 1 174 ? -1.269 40.125 36.562 1 77.25 174 ILE B C 1
ATOM 6045 O O . ILE B 1 174 ? -1.83 40.625 37.531 1 77.25 174 ILE B O 1
ATOM 6049 N N . THR B 1 175 ? -0.871 40.906 35.531 1 78.44 175 THR B N 1
ATOM 6050 C CA . THR B 1 175 ? -1.28 42.281 35.344 1 78.44 175 THR B CA 1
ATOM 6051 C C . THR B 1 175 ? -2.781 42.375 35.094 1 78.44 175 THR B C 1
ATOM 6053 O O . THR B 1 175 ? -3.424 41.375 34.75 1 78.44 175 THR B O 1
ATOM 6056 N N . SER B 1 176 ? -3.338 43.531 35.312 1 81.19 176 SER B N 1
ATOM 6057 C CA . SER B 1 176 ? -4.762 43.75 35.094 1 81.19 176 SER B CA 1
ATOM 6058 C C . SER B 1 176 ? -5.141 43.469 33.656 1 81.19 176 SER B C 1
ATOM 6060 O O . SER B 1 176 ? -6.223 42.938 33.375 1 81.19 176 SER B O 1
ATOM 6062 N N . SER B 1 177 ? -4.262 43.781 32.781 1 85.31 177 SER B N 1
ATOM 6063 C CA . SER B 1 177 ? -4.504 43.562 31.344 1 85.31 177 SER B CA 1
ATOM 6064 C C . SER B 1 177 ? -4.52 42.094 31.016 1 85.31 177 SER B C 1
ATOM 6066 O O . SER B 1 177 ? -5.355 41.625 30.234 1 85.31 177 SER B O 1
ATOM 6068 N N . GLU B 1 178 ? -3.605 41.344 31.609 1 87.56 178 GLU B N 1
ATOM 6069 C CA . GLU B 1 178 ? -3.547 39.906 31.406 1 87.56 178 GLU B CA 1
ATOM 6070 C C . GLU B 1 178 ? -4.785 39.219 31.969 1 87.56 178 GLU B C 1
ATOM 6072 O O . GLU B 1 178 ? -5.316 38.281 31.375 1 87.56 178 GLU B O 1
ATOM 6077 N N . LYS B 1 179 ? -5.191 39.719 33.125 1 85.69 179 LYS B N 1
ATOM 6078 C CA . LYS B 1 179 ? -6.402 39.156 33.719 1 85.69 179 LYS B CA 1
ATOM 6079 C C . LYS B 1 179 ? -7.617 39.406 32.812 1 85.69 179 LYS B C 1
ATOM 6081 O O . LYS B 1 179 ? -8.469 38.531 32.688 1 85.69 179 LYS B O 1
ATOM 6086 N N . LEU B 1 180 ? -7.633 40.594 32.281 1 88.25 180 LEU B N 1
ATOM 6087 C CA . LEU B 1 180 ? -8.758 40.969 31.422 1 88.25 180 LEU B CA 1
ATOM 6088 C C . LEU B 1 180 ? -8.844 40.031 30.219 1 88.25 180 LEU B C 1
ATOM 6090 O O . LEU B 1 180 ? -9.93 39.531 29.875 1 88.25 180 LEU B O 1
ATOM 6094 N N . ILE B 1 181 ? -7.754 39.75 29.516 1 91.06 181 ILE B N 1
ATOM 6095 C CA . ILE B 1 181 ? -7.766 38.938 28.297 1 91.06 181 ILE B CA 1
ATOM 6096 C C . ILE B 1 181 ? -8.133 37.5 28.641 1 91.06 181 ILE B C 1
ATOM 6098 O O . ILE B 1 181 ? -8.812 36.844 27.859 1 91.06 181 ILE B O 1
ATOM 6102 N N . ILE B 1 182 ? -7.648 37.062 29.734 1 89.62 182 ILE B N 1
ATOM 6103 C CA . ILE B 1 182 ? -7.977 35.688 30.156 1 89.62 182 ILE B CA 1
ATOM 6104 C C . ILE B 1 182 ? -9.484 35.562 30.391 1 89.62 182 ILE B C 1
ATOM 6106 O O . ILE B 1 182 ? -10.102 34.594 29.984 1 89.62 182 ILE B O 1
ATOM 6110 N N . ASP B 1 183 ? -10.039 36.562 31.016 1 89.31 183 ASP B N 1
ATOM 6111 C CA . ASP B 1 183 ? -11.469 36.562 31.297 1 89.31 183 ASP B CA 1
ATOM 6112 C C . ASP B 1 183 ? -12.281 36.625 30 1 89.31 183 ASP B C 1
ATOM 6114 O O . ASP B 1 183 ? -13.297 35.938 29.875 1 89.31 183 ASP B O 1
ATOM 6118 N N . ILE B 1 184 ? -11.828 37.438 29.141 1 92.38 184 ILE B N 1
ATOM 6119 C CA . ILE B 1 184 ? -12.516 37.562 27.859 1 92.38 184 ILE B CA 1
ATOM 6120 C C . ILE B 1 184 ? -12.484 36.219 27.125 1 92.38 184 ILE B C 1
ATOM 6122 O O . ILE B 1 184 ? -13.508 35.75 26.594 1 92.38 184 ILE B O 1
ATOM 6126 N N . CYS B 1 185 ? -11.336 35.594 27.047 1 92.56 185 CYS B N 1
ATOM 6127 C CA . CYS B 1 185 ? -11.18 34.312 26.359 1 92.56 185 CYS B CA 1
ATOM 6128 C C . CYS B 1 185 ? -12.055 33.25 27 1 92.56 185 CYS B C 1
ATOM 6130 O O . CYS B 1 185 ? -12.664 32.438 26.297 1 92.56 185 CYS B O 1
ATOM 6132 N N . LYS B 1 186 ? -12.109 33.188 28.281 1 90 186 LYS B N 1
ATOM 6133 C CA . LYS B 1 186 ? -12.898 32.188 29 1 90 186 LYS B CA 1
ATOM 6134 C C . LYS B 1 186 ? -14.383 32.344 28.703 1 90 186 LYS B C 1
ATOM 6136 O O . LYS B 1 186 ? -15.086 31.359 28.484 1 90 186 LYS B O 1
ATOM 6141 N N . GLN B 1 187 ? -14.828 33.562 28.656 1 91.81 187 GLN B N 1
ATOM 6142 C CA . GLN B 1 187 ? -16.25 33.844 28.484 1 91.81 187 GLN B CA 1
ATOM 6143 C C . GLN B 1 187 ? -16.672 33.719 27.031 1 91.81 187 GLN B C 1
ATOM 6145 O O . GLN B 1 187 ? -17.859 33.469 26.734 1 91.81 187 GLN B O 1
ATOM 6150 N N . THR B 1 188 ? -15.875 33.938 26.125 1 93.62 188 THR B N 1
ATOM 6151 C CA . THR B 1 188 ? -16.219 33.906 24.703 1 93.62 188 THR B CA 1
ATOM 6152 C C . THR B 1 188 ? -15.719 32.594 24.062 1 93.62 188 THR B C 1
ATOM 6154 O O . THR B 1 188 ? -15.773 32.438 22.828 1 93.62 188 THR B O 1
ATOM 6157 N N . ASN B 1 189 ? -15.195 31.641 24.75 1 90.19 189 ASN B N 1
ATOM 6158 C CA . ASN B 1 189 ? -14.578 30.422 24.219 1 90.19 189 ASN B CA 1
ATOM 6159 C C . ASN B 1 189 ? -13.383 30.75 23.328 1 90.19 189 ASN B C 1
ATOM 6161 O O . ASN B 1 189 ? -13.195 30.109 22.281 1 90.19 189 ASN B O 1
ATOM 6165 N N . GLY B 1 190 ? -12.766 31.828 23.641 1 91.44 190 GLY B N 1
ATOM 6166 C CA . GLY B 1 190 ? -11.539 32.188 22.938 1 91.44 190 GLY B CA 1
ATOM 6167 C C . GLY B 1 190 ? -10.344 31.375 23.391 1 91.44 190 GLY B C 1
ATOM 6168 O O . GLY B 1 190 ? -10.453 30.547 24.297 1 91.44 190 GLY B O 1
ATOM 6169 N N . ILE B 1 191 ? -9.211 31.594 22.672 1 91.62 191 ILE B N 1
ATOM 6170 C CA . ILE B 1 191 ? -8.008 30.828 22.969 1 91.62 191 ILE B CA 1
ATOM 6171 C C . ILE B 1 191 ? -6.844 31.766 23.234 1 91.62 191 ILE B C 1
ATOM 6173 O O . ILE B 1 191 ? -6.695 32.781 22.562 1 91.62 191 ILE B O 1
ATOM 6177 N N . TYR B 1 192 ? -6.18 31.422 24.281 1 92.56 192 TYR B N 1
ATOM 6178 C CA . TYR B 1 192 ? -4.949 32.156 24.562 1 92.56 192 TYR B CA 1
ATOM 6179 C C . TYR B 1 192 ? -3.727 31.281 24.344 1 92.56 192 TYR B C 1
ATOM 6181 O O . TYR B 1 192 ? -3.707 30.109 24.766 1 92.56 192 TYR B O 1
ATOM 6189 N N . ARG B 1 193 ? -2.77 31.797 23.625 1 92.19 193 ARG B N 1
ATOM 6190 C CA . ARG B 1 193 ? -1.515 31.094 23.391 1 92.19 193 ARG B CA 1
ATOM 6191 C C . ARG B 1 193 ? -0.322 32.031 23.531 1 92.19 193 ARG B C 1
ATOM 6193 O O . ARG B 1 193 ? -0.455 33.25 23.359 1 92.19 193 ARG B O 1
ATOM 6200 N N . THR B 1 194 ? 0.764 31.422 23.922 1 93.62 194 THR B N 1
ATOM 6201 C CA . THR B 1 194 ? 1.998 32.188 23.906 1 93.62 194 THR B CA 1
ATOM 6202 C C . THR B 1 194 ? 2.537 32.344 22.5 1 93.62 194 THR B C 1
ATOM 6204 O O . THR B 1 194 ? 2.195 31.547 21.609 1 93.62 194 THR B O 1
ATOM 6207 N N . ILE B 1 195 ? 3.316 33.344 22.312 1 94.19 195 ILE B N 1
ATOM 6208 C CA . ILE B 1 195 ? 3.865 33.625 20.984 1 94.19 195 ILE B CA 1
ATOM 6209 C C . ILE B 1 195 ? 4.699 32.438 20.516 1 94.19 195 ILE B C 1
ATOM 6211 O O . ILE B 1 195 ? 4.688 32.094 19.328 1 94.19 195 ILE B O 1
ATOM 6215 N N . ASN B 1 196 ? 5.418 31.766 21.391 1 91.5 196 ASN B N 1
ATOM 6216 C CA . ASN B 1 196 ? 6.227 30.609 21.031 1 91.5 196 ASN B CA 1
ATOM 6217 C C . ASN B 1 196 ? 5.359 29.422 20.641 1 91.5 196 ASN B C 1
ATOM 6219 O O . ASN B 1 196 ? 5.676 28.703 19.688 1 91.5 196 ASN B O 1
ATOM 6223 N N . GLU B 1 197 ? 4.352 29.25 21.328 1 90.12 197 GLU B N 1
ATOM 6224 C CA . GLU B 1 197 ? 3.416 28.172 20.984 1 90.12 197 GLU B CA 1
ATOM 6225 C C . GLU B 1 197 ? 2.787 28.406 19.609 1 90.12 197 GLU B C 1
ATOM 6227 O O . GLU B 1 197 ? 2.699 27.484 18.812 1 90.12 197 GLU B O 1
ATOM 6232 N N . ALA B 1 198 ? 2.379 29.625 19.469 1 92.75 198 ALA B N 1
ATOM 6233 C CA . ALA B 1 198 ? 1.754 29.969 18.188 1 92.75 198 ALA B CA 1
ATOM 6234 C C . ALA B 1 198 ? 2.732 29.781 17.031 1 92.75 198 ALA B C 1
ATOM 6236 O O . ALA B 1 198 ? 2.355 29.297 15.969 1 92.75 198 ALA B O 1
ATOM 6237 N N . PHE B 1 199 ? 3.949 30.219 17.297 1 92.56 199 PHE B N 1
ATOM 6238 C CA . PHE B 1 199 ? 4.98 30.078 16.281 1 92.56 199 PHE B CA 1
ATOM 6239 C C . PHE B 1 199 ? 5.191 28.609 15.922 1 92.56 199 PHE B C 1
ATOM 6241 O O . PHE B 1 199 ? 5.223 28.25 14.742 1 92.56 199 PHE B O 1
ATOM 6248 N N . ASN B 1 200 ? 5.258 27.75 16.844 1 86.38 200 ASN B N 1
ATOM 6249 C CA . ASN B 1 200 ? 5.48 26.328 16.641 1 86.38 200 ASN B CA 1
ATOM 6250 C C . ASN B 1 200 ? 4.285 25.672 15.961 1 86.38 200 ASN B C 1
ATOM 6252 O O . ASN B 1 200 ? 4.453 24.781 15.125 1 86.38 200 ASN B O 1
ATOM 6256 N N . ASP B 1 201 ? 3.186 26.109 16.25 1 87.94 201 ASP B N 1
ATOM 6257 C CA . ASP B 1 201 ? 1.964 25.516 15.711 1 87.94 201 ASP B CA 1
ATOM 6258 C C . ASP B 1 201 ? 1.78 25.875 14.242 1 87.94 201 ASP B C 1
ATOM 6260 O O . ASP B 1 201 ? 1.139 25.125 13.492 1 87.94 201 ASP B O 1
ATOM 6264 N N . THR B 1 202 ? 2.336 26.984 13.844 1 91.69 202 THR B N 1
ATOM 6265 C CA . THR B 1 202 ? 2.051 27.469 12.5 1 91.69 202 THR B CA 1
ATOM 6266 C C . THR B 1 202 ? 3.219 27.188 11.562 1 91.69 202 THR B C 1
ATOM 6268 O O . THR B 1 202 ? 3.152 27.484 10.367 1 91.69 202 THR B O 1
ATOM 6271 N N . ARG B 1 203 ? 4.203 26.594 12.07 1 87.75 203 ARG B N 1
ATOM 6272 C CA . ARG B 1 203 ? 5.449 26.406 11.336 1 87.75 203 ARG B CA 1
ATOM 6273 C C . ARG B 1 203 ? 5.23 25.531 10.102 1 87.75 203 ARG B C 1
ATOM 6275 O O . ARG B 1 203 ? 5.898 25.719 9.086 1 87.75 203 ARG B O 1
ATOM 6282 N N . PHE B 1 204 ? 4.305 24.594 10.164 1 89.62 204 PHE B N 1
ATOM 6283 C CA . PHE B 1 204 ? 4.098 23.672 9.062 1 89.62 204 PHE B CA 1
ATOM 6284 C C . PHE B 1 204 ? 2.742 23.891 8.406 1 89.62 204 PHE B C 1
ATOM 6286 O O . PHE B 1 204 ? 1.735 24.078 9.094 1 89.62 204 PHE B O 1
ATOM 6293 N N . ILE B 1 205 ? 2.82 23.953 7.102 1 88.12 205 ILE B N 1
ATOM 6294 C CA . ILE B 1 205 ? 1.592 24.125 6.336 1 88.12 205 ILE B CA 1
ATOM 6295 C C . ILE B 1 205 ? 0.889 22.781 6.164 1 88.12 205 ILE B C 1
ATOM 6297 O O . ILE B 1 205 ? 1.411 21.891 5.5 1 88.12 205 ILE B O 1
ATOM 6301 N N . LYS B 1 206 ? -0.136 22.672 6.773 1 81.56 206 LYS B N 1
ATOM 6302 C CA . LYS B 1 206 ? -0.929 21.453 6.672 1 81.56 206 LYS B CA 1
ATOM 6303 C C . LYS B 1 206 ? -2.326 21.75 6.137 1 81.56 206 LYS B C 1
ATOM 6305 O O . LYS B 1 206 ? -2.936 22.766 6.496 1 81.56 206 LYS B O 1
ATOM 6310 N N . LYS B 1 207 ? -2.711 20.875 5.277 1 79.69 207 LYS B N 1
ATOM 6311 C CA . LYS B 1 207 ? -4.078 21 4.781 1 79.69 207 LYS B CA 1
ATOM 6312 C C . LYS B 1 207 ? -5.086 20.516 5.82 1 79.69 207 LYS B C 1
ATOM 6314 O O . LYS B 1 207 ? -4.859 19.5 6.48 1 79.69 207 LYS B O 1
ATOM 6319 N N . ALA B 1 208 ? -6.094 21.297 5.945 1 74.75 208 ALA B N 1
ATOM 6320 C CA . ALA B 1 208 ? -7.16 20.859 6.844 1 74.75 208 ALA B CA 1
ATOM 6321 C C . ALA B 1 208 ? -7.824 19.578 6.324 1 74.75 208 ALA B C 1
ATOM 6323 O O . ALA B 1 208 ? -7.992 19.406 5.113 1 74.75 208 ALA B O 1
ATOM 6324 N N . GLN B 1 209 ? -8.164 18.703 7.203 1 76.25 209 GLN B N 1
ATOM 6325 C CA . GLN B 1 209 ? -8.797 17.438 6.832 1 76.25 209 GLN B CA 1
ATOM 6326 C C . GLN B 1 209 ? -10.18 17.672 6.227 1 76.25 209 GLN B C 1
ATOM 6328 O O . GLN B 1 209 ? -10.945 18.5 6.723 1 76.25 209 GLN B O 1
ATOM 6333 N N . SER B 1 210 ? -10.414 17 5.074 1 73.94 210 SER B N 1
ATOM 6334 C CA . SER B 1 210 ? -11.734 17.047 4.441 1 73.94 210 SER B CA 1
ATOM 6335 C C . SER B 1 210 ? -12.719 16.109 5.141 1 73.94 210 SER B C 1
ATOM 6337 O O . SER B 1 210 ? -12.32 15.289 5.973 1 73.94 210 SER B O 1
ATOM 6339 N N . ARG B 1 211 ? -13.906 16.375 4.855 1 77.12 211 ARG B N 1
ATOM 6340 C CA . ARG B 1 211 ? -14.953 15.531 5.422 1 77.12 211 ARG B CA 1
ATOM 6341 C C . ARG B 1 211 ? -14.719 14.062 5.086 1 77.12 211 ARG B C 1
ATOM 6343 O O . ARG B 1 211 ? -14.312 13.734 3.967 1 77.12 211 ARG B O 1
ATOM 6350 N N . LEU B 1 212 ? -14.93 13.281 6.062 1 79.62 212 LEU B N 1
ATOM 6351 C CA . LEU B 1 212 ? -14.758 11.844 5.871 1 79.62 212 LEU B CA 1
ATOM 6352 C C . LEU B 1 212 ? -15.992 11.227 5.223 1 79.62 212 LEU B C 1
ATOM 6354 O O . LEU B 1 212 ? -17.109 11.445 5.684 1 79.62 212 LEU B O 1
ATOM 6358 N N . ILE B 1 213 ? -15.789 10.602 4.043 1 81.81 213 ILE B N 1
ATOM 6359 C CA . ILE B 1 213 ? -16.875 9.859 3.408 1 81.81 213 ILE B CA 1
ATOM 6360 C C . ILE B 1 213 ? -16.656 8.359 3.627 1 81.81 213 ILE B C 1
ATOM 6362 O O . ILE B 1 213 ? -15.633 7.805 3.23 1 81.81 213 ILE B O 1
ATOM 6366 N N . GLY B 1 214 ? -17.562 7.887 4.285 1 87.81 214 GLY B N 1
ATOM 6367 C CA . GLY B 1 214 ? -17.453 6.469 4.582 1 87.81 214 GLY B CA 1
ATOM 6368 C C . GLY B 1 214 ? -18.031 5.582 3.492 1 87.81 214 GLY B C 1
ATOM 6369 O O . GLY B 1 214 ? -18.984 5.961 2.818 1 87.81 214 GLY B O 1
ATOM 6370 N N . TRP B 1 215 ? -17.422 4.398 3.225 1 91.5 215 TRP B N 1
ATOM 6371 C CA . TRP B 1 215 ? -17.969 3.336 2.383 1 91.5 215 TRP B CA 1
ATOM 6372 C C . TRP B 1 215 ? -18.953 2.477 3.16 1 91.5 215 TRP B C 1
ATOM 6374 O O . TRP B 1 215 ? -18.609 1.902 4.195 1 91.5 215 TRP B O 1
ATOM 6384 N N . SER B 1 216 ? -20.156 2.529 2.715 1 93.75 216 SER B N 1
ATOM 6385 C CA . SER B 1 216 ? -21.203 1.794 3.414 1 93.75 216 SER B CA 1
ATOM 6386 C C . SER B 1 216 ? -21.438 0.43 2.775 1 93.75 216 SER B C 1
ATOM 6388 O O . SER B 1 216 ? -21.531 0.32 1.551 1 93.75 216 SER B O 1
ATOM 6390 N N . CYS B 1 217 ? -21.531 -0.605 3.629 1 95 217 CYS B N 1
ATOM 6391 C CA . CYS B 1 217 ? -21.781 -1.967 3.178 1 95 217 CYS B CA 1
ATOM 6392 C C . CYS B 1 217 ? -22.266 -2.842 4.332 1 95 217 CYS B C 1
ATOM 6394 O O . CYS B 1 217 ? -22.141 -2.459 5.5 1 95 217 CYS B O 1
ATOM 6396 N N . ASP B 1 218 ? -22.875 -3.92 3.957 1 94.56 218 ASP B N 1
ATOM 6397 C CA . ASP B 1 218 ? -23.25 -4.891 4.98 1 94.56 218 ASP B CA 1
ATOM 6398 C C . ASP B 1 218 ? -22.172 -5.965 5.141 1 94.56 218 ASP B C 1
ATOM 6400 O O . ASP B 1 218 ? -21.766 -6.59 4.16 1 94.56 218 ASP B O 1
ATOM 6404 N N . LEU B 1 219 ? -21.719 -6.039 6.336 1 93.81 219 LEU B N 1
ATOM 6405 C CA . LEU B 1 219 ? -20.891 -7.199 6.668 1 93.81 219 LEU B CA 1
ATOM 6406 C C . LEU B 1 219 ? -21.766 -8.445 6.832 1 93.81 219 LEU B C 1
ATOM 6408 O O . LEU B 1 219 ? -22.594 -8.508 7.734 1 93.81 219 LEU B O 1
ATOM 6412 N N . GLU B 1 220 ? -21.5 -9.398 5.953 1 91.12 220 GLU B N 1
ATOM 6413 C CA . GLU B 1 220 ? -22.438 -10.5 5.867 1 91.12 220 GLU B CA 1
ATOM 6414 C C . GLU B 1 220 ? -21.812 -11.812 6.328 1 91.12 220 GLU B C 1
ATOM 6416 O O . GLU B 1 220 ? -20.766 -12.211 5.824 1 91.12 220 GLU B O 1
ATOM 6421 N N . LEU B 1 221 ? -22.359 -12.312 7.281 1 83.5 221 LEU B N 1
ATOM 6422 C CA . LEU B 1 221 ? -22.062 -13.672 7.723 1 83.5 221 LEU B CA 1
ATOM 6423 C C . LEU B 1 221 ? -23.234 -14.609 7.414 1 83.5 221 LEU B C 1
ATOM 6425 O O . LEU B 1 221 ? -24.172 -14.734 8.211 1 83.5 221 LEU B O 1
ATOM 6429 N N . LEU B 1 222 ? -23.125 -15.258 6.203 1 76.75 222 LEU B N 1
ATOM 6430 C CA . LEU B 1 222 ? -24.219 -16.062 5.699 1 76.75 222 LEU B CA 1
ATOM 6431 C C . LEU B 1 222 ? -25.516 -15.25 5.621 1 76.75 222 LEU B C 1
ATOM 6433 O O . LEU B 1 222 ? -25.609 -14.312 4.832 1 76.75 222 LEU B O 1
ATOM 6437 N N . ASP B 1 223 ? -26.422 -15.398 6.672 1 76.81 223 ASP B N 1
ATOM 6438 C CA . ASP B 1 223 ? -27.703 -14.703 6.594 1 76.81 223 ASP B CA 1
ATOM 6439 C C . ASP B 1 223 ? -27.734 -13.5 7.531 1 76.81 223 ASP B C 1
ATOM 6441 O O . ASP B 1 223 ? -28.703 -12.727 7.52 1 76.81 223 ASP B O 1
ATOM 6445 N N . ILE B 1 224 ? -26.781 -13.336 8.242 1 80.44 224 ILE B N 1
ATOM 6446 C CA . ILE B 1 224 ? -26.719 -12.211 9.172 1 80.44 224 ILE B CA 1
ATOM 6447 C C . ILE B 1 224 ? -26.016 -11.031 8.508 1 80.44 224 ILE B C 1
ATOM 6449 O O . ILE B 1 224 ? -24.922 -11.188 7.941 1 80.44 224 ILE B O 1
ATOM 6453 N N . LYS B 1 225 ? -26.719 -9.922 8.562 1 88.69 225 LYS B N 1
ATOM 6454 C CA . LYS B 1 225 ? -26.156 -8.719 7.969 1 88.69 225 LYS B CA 1
ATOM 6455 C C . LYS B 1 225 ? -25.922 -7.641 9.023 1 88.69 225 LYS B C 1
ATOM 6457 O O . LYS B 1 225 ? -26.812 -7.348 9.828 1 88.69 225 LYS B O 1
ATOM 6462 N N . ILE B 1 226 ? -24.75 -7.109 9.094 1 90.5 226 ILE B N 1
ATOM 6463 C CA . ILE B 1 226 ? -24.375 -6.016 9.984 1 90.5 226 ILE B CA 1
ATOM 6464 C C . ILE B 1 226 ? -23.969 -4.793 9.164 1 90.5 226 ILE B C 1
ATOM 6466 O O . ILE B 1 226 ? -22.891 -4.766 8.57 1 90.5 226 ILE B O 1
ATOM 6470 N N . PRO B 1 227 ? -24.781 -3.828 9.148 1 93.81 227 PRO B N 1
ATOM 6471 C CA . PRO B 1 227 ? -24.406 -2.623 8.406 1 93.81 227 PRO B CA 1
ATOM 6472 C C . PRO B 1 227 ? -23.156 -1.956 8.961 1 93.81 227 PRO B C 1
ATOM 6474 O O . PRO B 1 227 ? -23.047 -1.731 10.172 1 93.81 227 PRO B O 1
ATOM 6477 N N . ILE B 1 228 ? -22.25 -1.643 8.055 1 94.31 228 ILE B N 1
ATOM 6478 C CA . ILE B 1 228 ? -20.984 -1.073 8.508 1 94.31 228 ILE B CA 1
ATOM 6479 C C . ILE B 1 228 ? -20.625 0.131 7.641 1 94.31 228 ILE B C 1
ATOM 6481 O O . ILE B 1 228 ? -21.234 0.352 6.59 1 94.31 228 ILE B O 1
ATOM 6485 N N . LYS B 1 229 ? -19.703 0.924 8.188 1 91.94 229 LYS B N 1
ATOM 6486 C CA . LYS B 1 229 ? -19.062 2.01 7.453 1 91.94 229 LYS B CA 1
ATOM 6487 C C . LYS B 1 229 ? -17.547 1.891 7.52 1 91.94 229 LYS B C 1
ATOM 6489 O O . LYS B 1 229 ? -16.984 1.667 8.594 1 91.94 229 LYS B O 1
ATOM 6494 N N . SER B 1 230 ? -16.953 1.929 6.406 1 92.25 230 SER B N 1
ATOM 6495 C CA . SER B 1 230 ? -15.5 1.858 6.309 1 92.25 230 SER B CA 1
ATOM 6496 C C . SER B 1 230 ? -14.906 3.215 5.949 1 92.25 230 SER B C 1
ATOM 6498 O O . SER B 1 230 ? -15.336 3.855 4.988 1 92.25 230 SER B O 1
ATOM 6500 N N . TYR B 1 231 ? -13.922 3.666 6.766 1 88.62 231 TYR B N 1
ATOM 6501 C CA . TYR B 1 231 ? -13.273 4.953 6.539 1 88.62 231 TYR B CA 1
ATOM 6502 C C . TYR B 1 231 ? -11.789 4.773 6.258 1 88.62 231 TYR B C 1
ATOM 6504 O O . TYR B 1 231 ? -11.148 3.873 6.812 1 88.62 231 TYR B O 1
ATOM 6512 N N . VAL B 1 232 ? -11.297 5.629 5.449 1 86.19 232 VAL B N 1
ATOM 6513 C CA . VAL B 1 232 ? -9.859 5.645 5.188 1 86.19 232 VAL B CA 1
ATOM 6514 C C . VAL B 1 232 ? -9.133 6.348 6.328 1 86.19 232 VAL B C 1
ATOM 6516 O O . VAL B 1 232 ? -9.445 7.492 6.66 1 86.19 232 VAL B O 1
ATOM 6519 N N . LYS B 1 233 ? -8.297 5.707 6.973 1 84.25 233 LYS B N 1
ATOM 6520 C CA . LYS B 1 233 ? -7.543 6.266 8.086 1 84.25 233 LYS B CA 1
ATOM 6521 C C . LYS B 1 233 ? -6.234 6.887 7.609 1 84.25 233 LYS B C 1
ATOM 6523 O O . LYS B 1 233 ? -5.797 7.91 8.141 1 84.25 233 LYS B O 1
ATOM 6528 N N . VAL B 1 234 ? -5.562 6.27 6.75 1 84.5 234 VAL B N 1
ATOM 6529 C CA . VAL B 1 234 ? -4.309 6.762 6.191 1 84.5 234 VAL B CA 1
ATOM 6530 C C . VAL B 1 234 ? -4.441 6.918 4.68 1 84.5 234 VAL B C 1
ATOM 6532 O O . VAL B 1 234 ? -4.82 5.977 3.98 1 84.5 234 VAL B O 1
ATOM 6535 N N . THR B 1 235 ? -4.227 8.109 4.211 1 77.69 235 THR B N 1
ATOM 6536 C CA . THR B 1 235 ? -4.371 8.398 2.789 1 77.69 235 THR B CA 1
ATOM 6537 C C . THR B 1 235 ? -3.006 8.453 2.107 1 77.69 235 THR B C 1
ATOM 6539 O O . THR B 1 235 ? -1.981 8.625 2.771 1 77.69 235 THR B O 1
ATOM 6542 N N . LYS B 1 236 ? -3.074 8.227 0.867 1 71 236 LYS B N 1
ATOM 6543 C CA . LYS B 1 236 ? -1.876 8.469 0.068 1 71 236 LYS B CA 1
ATOM 6544 C C . LYS B 1 236 ? -1.569 9.961 -0.019 1 71 236 LYS B C 1
ATOM 6546 O O . LYS B 1 236 ? -2.465 10.797 0.135 1 71 236 LYS B O 1
ATOM 6551 N N . GLU B 1 237 ? -0.313 10.219 -0.074 1 65.62 237 GLU B N 1
ATOM 6552 C CA . GLU B 1 237 ? 0.085 11.617 -0.173 1 65.62 237 GLU B CA 1
ATOM 6553 C C . GLU B 1 237 ? -0.601 12.305 -1.352 1 65.62 237 GLU B C 1
ATOM 6555 O O . GLU B 1 237 ? -0.663 11.75 -2.449 1 65.62 237 GLU B O 1
ATOM 6560 N N . ALA B 1 238 ? -1.334 13.344 -0.935 1 62.62 238 ALA B N 1
ATOM 6561 C CA . ALA B 1 238 ? -1.959 14.141 -1.991 1 62.62 238 ALA B CA 1
ATOM 6562 C C . ALA B 1 238 ? -0.91 14.719 -2.934 1 62.62 238 ALA B C 1
ATOM 6564 O O . ALA B 1 238 ? 0.174 15.117 -2.496 1 62.62 238 ALA B O 1
ATOM 6565 N N . ARG B 1 239 ? -1.162 14.609 -4.121 1 62.31 239 ARG B N 1
ATOM 6566 C CA . ARG B 1 239 ? -0.267 15.188 -5.117 1 62.31 239 ARG B CA 1
ATOM 6567 C C . ARG B 1 239 ? -0.271 16.703 -5.039 1 62.31 239 ARG B C 1
ATOM 6569 O O . ARG B 1 239 ? -1.281 17.312 -4.68 1 62.31 239 ARG B O 1
ATOM 6576 N N . PHE B 1 240 ? 0.925 17.359 -5.031 1 66 240 PHE B N 1
ATOM 6577 C CA . PHE B 1 240 ? 1.045 18.797 -5.16 1 66 240 PHE B CA 1
ATOM 6578 C C . PHE B 1 240 ? 0.32 19.297 -6.41 1 66 240 PHE B C 1
ATOM 6580 O O . PHE B 1 240 ? 0.207 18.562 -7.395 1 66 240 PHE B O 1
ATOM 6587 N N . PRO B 1 241 ? -0.344 20.328 -6.312 1 61.5 241 PRO B N 1
ATOM 6588 C CA . PRO B 1 241 ? -1.02 20.812 -7.512 1 61.5 241 PRO B CA 1
ATOM 6589 C C . PRO B 1 241 ? -0.127 20.781 -8.75 1 61.5 241 PRO B C 1
ATOM 6591 O O . PRO B 1 241 ? 1.095 20.906 -8.641 1 61.5 241 PRO B O 1
ATOM 6594 N N . LEU B 1 242 ? -0.714 20.344 -9.781 1 61.25 242 LEU B N 1
ATOM 6595 C CA . LEU B 1 242 ? -0.053 20.141 -11.062 1 61.25 242 LEU B CA 1
ATOM 6596 C C . LEU B 1 242 ? 0.529 21.438 -11.594 1 61.25 242 LEU B C 1
ATOM 6598 O O . LEU B 1 242 ? -0.047 22.516 -11.391 1 61.25 242 LEU B O 1
ATOM 6602 N N . TRP B 1 243 ? 1.661 21.266 -12.102 1 61.97 243 TRP B N 1
ATOM 6603 C CA . TRP B 1 243 ? 2.359 22.312 -12.844 1 61.97 243 TRP B CA 1
ATOM 6604 C C . TRP B 1 243 ? 1.487 22.859 -13.969 1 61.97 243 TRP B C 1
ATOM 6606 O O . TRP B 1 243 ? 0.749 22.109 -14.609 1 61.97 243 TRP B O 1
ATOM 6616 N N . GLU B 1 244 ? 1.325 24.047 -13.867 1 63.69 244 GLU B N 1
ATOM 6617 C CA . GLU B 1 244 ? 0.705 24.656 -15.039 1 63.69 244 GLU B CA 1
ATOM 6618 C C . GLU B 1 244 ? 1.758 25.125 -16.031 1 63.69 244 GLU B C 1
ATOM 6620 O O . GLU B 1 244 ? 2.83 25.594 -15.641 1 63.69 244 GLU B O 1
ATOM 6625 N N . LEU B 1 245 ? 1.637 24.656 -17.219 1 61.41 245 LEU B N 1
ATOM 6626 C CA . LEU B 1 245 ? 2.521 25.125 -18.281 1 61.41 245 LEU B CA 1
ATOM 6627 C C . LEU B 1 245 ? 2.094 26.5 -18.781 1 61.41 245 LEU B C 1
ATOM 6629 O O . LEU B 1 245 ? 0.93 26.703 -19.125 1 61.41 245 LEU B O 1
ATOM 6633 N N . VAL B 1 246 ? 2.977 27.422 -18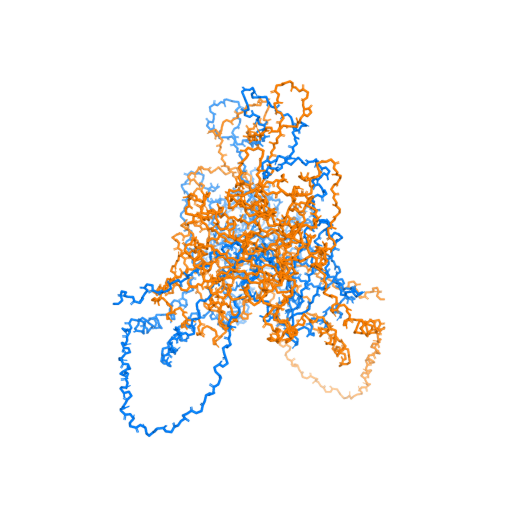.547 1 61.38 246 VAL B N 1
ATOM 6634 C CA . VAL B 1 246 ? 2.66 28.766 -19.031 1 61.38 246 VAL B CA 1
ATOM 6635 C C . VAL B 1 246 ? 3.711 29.203 -20.047 1 61.38 246 VAL B C 1
ATOM 6637 O O . VAL B 1 246 ? 4.816 28.672 -20.078 1 61.38 246 VAL B O 1
ATOM 6640 N N . THR B 1 247 ? 3.35 29.938 -21.125 1 59.56 247 THR B N 1
ATOM 6641 C CA . THR B 1 247 ? 4.254 30.484 -22.141 1 59.56 247 THR B CA 1
ATOM 6642 C C . THR B 1 247 ? 5.309 31.375 -21.484 1 59.56 247 THR B C 1
ATOM 6644 O O . THR B 1 247 ? 5.023 32.094 -20.516 1 59.56 247 THR B O 1
ATOM 6647 N N . ASP B 1 248 ? 6.668 30.922 -21.703 1 56.84 248 ASP B N 1
ATOM 6648 C CA . ASP B 1 248 ? 7.785 31.719 -21.188 1 56.84 248 ASP B CA 1
ATOM 6649 C C . ASP B 1 248 ? 7.828 33.094 -21.828 1 56.84 248 ASP B C 1
ATOM 6651 O O . ASP B 1 248 ? 7.41 33.281 -22.984 1 56.84 248 ASP B O 1
ATOM 6655 N N . LYS B 1 249 ? 8.031 34.156 -21.094 1 54.41 249 LYS B N 1
ATOM 6656 C CA . LYS B 1 249 ? 8.172 35.531 -21.562 1 54.41 249 LYS B CA 1
ATOM 6657 C C . LYS B 1 249 ? 9.086 35.594 -22.781 1 54.41 249 LYS B C 1
ATOM 6659 O O . LYS B 1 249 ? 8.938 36.469 -23.625 1 54.41 249 LYS B O 1
ATOM 6664 N N . THR B 1 250 ? 10.133 34.781 -22.766 1 46.41 250 THR B N 1
ATOM 6665 C CA . THR B 1 250 ? 11.141 35.125 -23.766 1 46.41 250 THR B CA 1
ATOM 6666 C C . THR B 1 250 ? 10.672 34.75 -25.172 1 46.41 250 THR B C 1
ATOM 6668 O O . THR B 1 250 ? 11.445 34.812 -26.125 1 46.41 250 THR B O 1
ATOM 6671 N N . SER B 1 251 ? 9.57 34.125 -25.188 1 43.28 251 SER B N 1
ATOM 6672 C CA . SER B 1 251 ? 9.336 33.781 -26.594 1 43.28 251 SER B CA 1
ATOM 6673 C C . SER B 1 251 ? 9.234 35.031 -27.453 1 43.28 251 SER B C 1
ATOM 6675 O O . SER B 1 251 ? 8.547 36 -27.094 1 43.28 251 SER B O 1
ATOM 6677 N N . GLU B 1 252 ? 10.219 35.344 -28.094 1 41.91 252 GLU B N 1
ATOM 6678 C CA . GLU B 1 252 ? 10.336 36.406 -29.094 1 41.91 252 GLU B CA 1
ATOM 6679 C C . GLU B 1 252 ? 9.047 36.531 -29.906 1 41.91 252 GLU B C 1
ATOM 6681 O O . GLU B 1 252 ? 8.938 37.406 -30.766 1 41.91 252 GLU B O 1
ATOM 6686 N N . SER B 1 253 ? 8.266 35.5 -29.922 1 42.38 253 SER B N 1
ATOM 6687 C CA . SER B 1 253 ? 7.195 35.781 -30.891 1 42.38 253 SER B CA 1
ATOM 6688 C C . SER B 1 253 ? 6.168 36.75 -30.297 1 42.38 253 SER B C 1
ATOM 6690 O O . SER B 1 253 ? 5.777 36.594 -29.141 1 42.38 253 SER B O 1
ATOM 6692 N N . LYS B 1 254 ? 6.047 38.031 -30.75 1 46.59 254 LYS B N 1
ATOM 6693 C CA . LYS B 1 254 ? 5.18 39.188 -30.547 1 46.59 254 LYS B CA 1
ATOM 6694 C C . LYS B 1 254 ? 3.766 38.75 -30.172 1 46.59 254 LYS B C 1
ATOM 6696 O O . LYS B 1 254 ? 2.961 39.562 -29.703 1 46.59 254 LYS B O 1
ATOM 6701 N N . THR B 1 255 ? 3.322 37.531 -30.422 1 46.09 255 THR B N 1
ATOM 6702 C CA . THR B 1 255 ? 1.897 37.219 -30.359 1 46.09 255 THR B CA 1
ATOM 6703 C C . THR B 1 255 ? 1.569 36.438 -29.094 1 46.09 255 THR B C 1
ATOM 6705 O O . THR B 1 255 ? 0.4 36.188 -28.812 1 46.09 255 THR B O 1
ATOM 6708 N N . ILE B 1 256 ? 2.613 35.844 -28.438 1 49.38 256 ILE B N 1
ATOM 6709 C CA . ILE B 1 256 ? 2.229 34.969 -27.344 1 49.38 256 ILE B CA 1
ATOM 6710 C C . ILE B 1 256 ? 2.369 35.719 -26.016 1 49.38 256 ILE B C 1
ATOM 6712 O O . ILE B 1 256 ? 3.457 36.188 -25.672 1 49.38 256 ILE B O 1
ATOM 6716 N N . GLU B 1 257 ? 1.275 36.125 -25.453 1 54.69 257 GLU B N 1
ATOM 6717 C CA . GLU B 1 257 ? 1.263 36.781 -24.141 1 54.69 257 GLU B CA 1
ATOM 6718 C C . GLU B 1 257 ? 1.909 35.875 -23.094 1 54.69 257 GLU B C 1
ATOM 6720 O O . GLU B 1 257 ? 1.68 34.688 -23.078 1 54.69 257 GLU B O 1
ATOM 6725 N N . PRO B 1 258 ? 2.869 36.344 -22.453 1 58.16 258 PRO B N 1
ATOM 6726 C CA . PRO B 1 258 ? 3.59 35.594 -21.422 1 58.16 258 PRO B CA 1
ATOM 6727 C C . PRO B 1 258 ? 2.674 35.094 -20.297 1 58.16 258 PRO B C 1
ATOM 6729 O O . PRO B 1 258 ? 1.647 35.719 -20.016 1 58.16 258 PRO B O 1
ATOM 6732 N N . ASN B 1 259 ? 2.877 33.875 -19.828 1 58.66 259 ASN B N 1
ATOM 6733 C CA . ASN B 1 259 ? 2.25 33.281 -18.656 1 58.66 259 ASN B CA 1
ATOM 6734 C C . ASN B 1 259 ? 0.86 32.719 -18.969 1 58.66 259 ASN B C 1
ATOM 6736 O O . ASN B 1 259 ? -0.071 32.875 -18.188 1 58.66 259 ASN B O 1
ATOM 6740 N N . GLU B 1 260 ? 0.748 32.375 -20.234 1 60.66 260 GLU B N 1
ATOM 6741 C CA . GLU B 1 260 ? -0.532 31.766 -20.594 1 60.66 260 GLU B CA 1
ATOM 6742 C C . GLU B 1 260 ? -0.459 30.234 -20.516 1 60.66 260 GLU B C 1
ATOM 6744 O O . GLU B 1 260 ? 0.544 29.641 -20.906 1 60.66 260 GLU B O 1
ATOM 6749 N N . PRO B 1 261 ? -1.518 29.625 -19.844 1 62.41 261 PRO B N 1
ATOM 6750 C CA . PRO B 1 261 ? -1.555 28.156 -19.734 1 62.41 261 PRO B CA 1
ATOM 6751 C C . PRO B 1 261 ? -1.54 27.469 -21.094 1 62.41 261 PRO B C 1
ATOM 6753 O O . PRO B 1 261 ? -2.146 27.969 -22.062 1 62.41 261 PRO B O 1
ATOM 6756 N N . VAL B 1 262 ? -0.686 26.484 -21.328 1 62.09 262 VAL B N 1
ATOM 6757 C CA . VAL B 1 262 ? -0.589 25.672 -22.547 1 62.09 262 VAL B CA 1
ATOM 6758 C C . VAL B 1 262 ? -1.256 24.328 -22.328 1 62.09 262 VAL B C 1
ATOM 6760 O O . VAL B 1 262 ? -1.082 23.703 -21.281 1 62.09 262 VAL B O 1
ATOM 6763 N N . GLN B 1 263 ? -2.262 23.781 -23.078 1 58.19 263 GLN B N 1
ATOM 6764 C CA . GLN B 1 263 ? -2.906 22.469 -22.969 1 58.19 263 GLN B CA 1
ATOM 6765 C C . GLN B 1 263 ? -2.178 21.422 -23.812 1 58.19 263 GLN B C 1
ATOM 6767 O O . GLN B 1 263 ? -1.759 21.703 -24.938 1 58.19 263 GLN B O 1
ATOM 6772 N N . ALA B 1 264 ? -1.838 20.281 -23.281 1 56.94 264 ALA B N 1
ATOM 6773 C CA . ALA B 1 264 ? -1.201 19.156 -23.969 1 56.94 264 ALA B CA 1
ATOM 6774 C C . ALA B 1 264 ? -2.242 18.188 -24.531 1 56.94 264 ALA B C 1
ATOM 6776 O O . ALA B 1 264 ? -3.18 17.812 -23.828 1 56.94 264 ALA B O 1
ATOM 6777 N N . GLU B 1 265 ? -2.354 17.953 -25.969 1 54.81 265 GLU B N 1
ATOM 6778 C CA . GLU B 1 265 ? -3.256 16.969 -26.547 1 54.81 265 GLU B CA 1
ATOM 6779 C C . GLU B 1 265 ? -2.492 15.734 -27.016 1 54.81 265 GLU B C 1
ATOM 6781 O O . GLU B 1 265 ? -1.385 15.844 -27.547 1 54.81 265 GLU B O 1
ATOM 6786 N N . ARG B 1 266 ? -2.916 14.516 -26.719 1 53.78 266 ARG B N 1
ATOM 6787 C CA . ARG B 1 266 ? -2.373 13.234 -27.172 1 53.78 266 ARG B CA 1
ATOM 6788 C C . ARG B 1 266 ? -2.951 12.844 -28.516 1 53.78 266 ARG B C 1
ATOM 6790 O O . ARG B 1 266 ? -4.172 12.797 -28.688 1 53.78 266 ARG B O 1
ATOM 6797 N N . VAL B 1 267 ? -2.088 12.734 -29.766 1 54.16 267 VAL B N 1
ATOM 6798 C CA . VAL B 1 267 ? -2.549 12.32 -31.078 1 54.16 267 VAL B CA 1
ATOM 6799 C C . VAL B 1 267 ? -1.972 10.945 -31.422 1 54.16 267 VAL B C 1
ATOM 6801 O O . VAL B 1 267 ? -0.785 10.695 -31.203 1 54.16 267 VAL B O 1
ATOM 6804 N N . ARG B 1 268 ? -2.713 9.773 -31.688 1 54.38 268 ARG B N 1
ATOM 6805 C CA . ARG B 1 268 ? -2.307 8.438 -32.094 1 54.38 268 ARG B CA 1
ATOM 6806 C C . ARG B 1 268 ? -1.896 8.414 -33.562 1 54.38 268 ARG B C 1
ATOM 6808 O O . ARG B 1 268 ? -2.658 8.844 -34.438 1 54.38 268 ARG B O 1
ATOM 6815 N N . GLU B 1 269 ? -0.484 8.18 -33.906 1 54 269 GLU B N 1
ATOM 6816 C CA . GLU B 1 269 ? 0.001 8.141 -35.281 1 54 269 GLU B CA 1
ATOM 6817 C C . GLU B 1 269 ? 0.461 6.738 -35.656 1 54 269 GLU B C 1
ATOM 6819 O O . GLU B 1 269 ? 1.008 6.008 -34.844 1 54 269 GLU B O 1
ATOM 6824 N N . HIS B 1 270 ? -0.094 6.059 -36.75 1 52.34 270 HIS B N 1
ATOM 6825 C CA . HIS B 1 270 ? 0.344 4.797 -37.344 1 52.34 270 HIS B CA 1
ATOM 6826 C C . HIS B 1 270 ? 1.728 4.934 -37.969 1 52.34 270 HIS B C 1
ATOM 6828 O O . HIS B 1 270 ? 1.988 5.887 -38.719 1 52.34 270 HIS B O 1
ATOM 6834 N N . HIS B 1 271 ? 2.695 4.34 -37.406 1 49.06 271 HIS B N 1
ATOM 6835 C CA . HIS B 1 271 ? 4.055 4.398 -37.938 1 49.06 271 HIS B CA 1
ATOM 6836 C C . HIS B 1 271 ? 4.145 3.738 -39.312 1 49.06 271 HIS B C 1
ATOM 6838 O O . HIS B 1 271 ? 5.234 3.586 -39.875 1 49.06 271 HIS B O 1
ATOM 6844 N N . GLY B 1 272 ? 3.246 3.137 -39.906 1 45.19 272 GLY B N 1
ATOM 6845 C CA . GLY B 1 272 ? 3.588 2.625 -41.219 1 45.19 272 GLY B CA 1
ATOM 6846 C C . GLY B 1 272 ? 4.031 3.709 -42.188 1 45.19 272 GLY B C 1
ATOM 6847 O O . GLY B 1 272 ? 4.094 4.887 -41.844 1 45.19 272 GLY B O 1
ATOM 6848 N N . ARG B 1 273 ? 4.59 3.277 -43.438 1 45.56 273 ARG B N 1
ATOM 6849 C CA . ARG B 1 273 ? 5.09 4.125 -44.531 1 45.56 273 ARG B CA 1
ATOM 6850 C C . ARG B 1 273 ? 4.184 5.332 -44.75 1 45.56 273 ARG B C 1
ATOM 6852 O O . ARG B 1 273 ? 4.656 6.414 -45.094 1 45.56 273 ARG B O 1
ATOM 6859 N N . HIS B 1 274 ? 2.9 4.98 -44.844 1 43.53 274 HIS B N 1
ATOM 6860 C CA . HIS B 1 274 ? 1.994 6.098 -45.094 1 43.53 274 HIS B CA 1
ATOM 6861 C C . HIS B 1 274 ? 1.375 6.59 -43.781 1 43.53 274 HIS B C 1
ATOM 6863 O O . HIS B 1 274 ? 0.791 5.805 -43.031 1 43.53 274 HIS B O 1
ATOM 6869 N N . ARG B 1 275 ? 2.059 7.297 -42.969 1 45.47 275 ARG B N 1
ATOM 6870 C CA . ARG B 1 275 ? 1.702 8.031 -41.781 1 45.47 275 ARG B CA 1
ATOM 6871 C C . ARG B 1 275 ? 0.195 8.242 -41.688 1 45.47 275 ARG B C 1
ATOM 6873 O O . ARG B 1 275 ? -0.269 9.367 -41.469 1 45.47 275 ARG B O 1
ATOM 6880 N N . ASP B 1 276 ? -0.577 7.18 -42.094 1 48.78 276 ASP B N 1
ATOM 6881 C CA . ASP B 1 276 ? -2.008 7.465 -42.031 1 48.78 276 ASP B CA 1
ATOM 6882 C C . ASP B 1 276 ? -2.52 7.434 -40.594 1 48.78 276 ASP B C 1
ATOM 6884 O O . ASP B 1 276 ? -2.135 6.562 -39.812 1 48.78 276 ASP B O 1
ATOM 6888 N N . ILE B 1 277 ? -2.936 8.508 -40.094 1 50.28 277 ILE B N 1
ATOM 6889 C CA . ILE B 1 277 ? -3.65 8.711 -38.844 1 50.28 277 ILE B CA 1
ATOM 6890 C C . ILE B 1 277 ? -4.836 7.754 -38.781 1 50.28 277 ILE B C 1
ATOM 6892 O O . ILE B 1 277 ? -5.73 7.789 -39.625 1 50.28 277 ILE B O 1
ATOM 6896 N N . HIS B 1 278 ? -4.609 6.477 -38.438 1 53.06 278 HIS B N 1
ATOM 6897 C CA . HIS B 1 278 ? -5.766 5.594 -38.312 1 53.06 278 HIS B CA 1
ATOM 6898 C C . HIS B 1 278 ? -6.648 6.004 -37.156 1 53.06 278 HIS B C 1
ATOM 6900 O O . HIS B 1 278 ? -6.148 6.348 -36.062 1 53.06 278 HIS B O 1
ATOM 6906 N N . ASN B 1 279 ? -7.879 6.324 -37.531 1 53.84 279 ASN B N 1
ATOM 6907 C CA . ASN B 1 279 ? -8.914 6.676 -36.562 1 53.84 279 ASN B CA 1
ATOM 6908 C C . ASN B 1 279 ? -9.219 5.52 -35.594 1 53.84 279 ASN B C 1
ATOM 6910 O O . ASN B 1 279 ? -9.008 4.355 -35.969 1 53.84 279 ASN B O 1
ATOM 6914 N N . ALA B 1 280 ? -9.414 5.766 -34.375 1 57.06 280 ALA B N 1
ATOM 6915 C CA . ALA B 1 280 ? -9.812 4.891 -33.281 1 57.06 280 ALA B CA 1
ATOM 6916 C C . ALA B 1 280 ? -10.82 3.85 -33.75 1 57.06 280 ALA B C 1
ATOM 6918 O O . ALA B 1 280 ? -10.867 2.732 -33.219 1 57.06 280 ALA B O 1
ATOM 6919 N N . GLU B 1 281 ? -11.539 4.102 -34.938 1 58.22 281 GLU B N 1
ATOM 6920 C CA . GLU B 1 281 ? -12.648 3.244 -35.344 1 58.22 281 GLU B CA 1
ATOM 6921 C C . GLU B 1 281 ? -12.156 1.988 -36.031 1 58.22 281 GLU B C 1
ATOM 6923 O O . GLU B 1 281 ? -12.828 0.956 -36.031 1 58.22 281 GLU B O 1
ATOM 6928 N N . ASN B 1 282 ? -10.953 2.008 -36.625 1 61.22 282 ASN B N 1
ATOM 6929 C CA . ASN B 1 282 ? -10.516 0.845 -37.375 1 61.22 282 ASN B CA 1
ATOM 6930 C C . ASN B 1 282 ? -9.445 0.051 -36.625 1 61.22 282 ASN B C 1
ATOM 6932 O O . ASN B 1 282 ? -8.594 -0.58 -37.25 1 61.22 282 ASN B O 1
ATOM 6936 N N . THR B 1 283 ? -9.383 0.196 -35.469 1 69 283 THR B N 1
ATOM 6937 C CA . THR B 1 283 ? -8.391 -0.55 -34.688 1 69 283 THR B CA 1
ATOM 6938 C C . THR B 1 283 ? -9.07 -1.434 -33.656 1 69 283 THR B C 1
ATOM 6940 O O . THR B 1 283 ? -10.141 -1.091 -33.156 1 69 283 THR B O 1
ATOM 6943 N N . ILE B 1 284 ? -8.695 -2.789 -33.688 1 69.5 284 ILE B N 1
ATOM 6944 C CA . ILE B 1 284 ? -9.18 -3.693 -32.656 1 69.5 284 ILE B CA 1
ATOM 6945 C C . ILE B 1 284 ? -8.039 -4.035 -31.703 1 69.5 284 ILE B C 1
ATOM 6947 O O . ILE B 1 284 ? -6.883 -4.168 -32.125 1 69.5 284 ILE B O 1
ATOM 6951 N N . ARG B 1 285 ? -8.375 -4.023 -30.562 1 73.69 285 ARG B N 1
ATOM 6952 C CA . ARG B 1 285 ? -7.398 -4.395 -29.547 1 73.69 285 ARG B CA 1
ATOM 6953 C C . ARG B 1 285 ? -7.332 -5.906 -29.375 1 73.69 285 ARG B C 1
ATOM 6955 O O . ARG B 1 285 ? -8.336 -6.602 -29.547 1 73.69 285 ARG B O 1
ATOM 6962 N N . GLY B 1 286 ? -6.125 -6.402 -29.328 1 75.38 286 GLY B N 1
ATOM 6963 C CA . GLY B 1 286 ? -5.973 -7.832 -29.094 1 75.38 286 GLY B CA 1
ATOM 6964 C C . GLY B 1 286 ? -4.641 -8.195 -28.469 1 75.38 286 GLY B C 1
ATOM 6965 O O . GLY B 1 286 ? -3.854 -7.312 -28.125 1 75.38 286 GLY B O 1
ATOM 6966 N N . TYR B 1 287 ? -4.531 -9.5 -28.125 1 75.12 287 TYR B N 1
ATOM 6967 C CA . TYR B 1 287 ? -3.322 -10.023 -27.5 1 75.12 287 TYR B CA 1
ATOM 6968 C C . TYR B 1 287 ? -2.609 -11 -28.438 1 75.12 287 TYR B C 1
ATOM 6970 O O . TYR B 1 287 ? -3.254 -11.695 -29.219 1 75.12 287 TYR B O 1
ATOM 6978 N N . ASN B 1 288 ? -1.367 -10.867 -28.5 1 76.19 288 ASN B N 1
ATOM 6979 C CA . ASN B 1 288 ? -0.581 -11.82 -29.281 1 76.19 288 ASN B CA 1
ATOM 6980 C C . ASN B 1 288 ? 0.104 -12.852 -28.375 1 76.19 288 ASN B C 1
ATOM 6982 O O . ASN B 1 288 ? 1.033 -12.516 -27.641 1 76.19 288 ASN B O 1
ATOM 6986 N N . TYR B 1 289 ? -0.465 -14.031 -28.344 1 78.62 289 TYR B N 1
ATOM 6987 C CA . TYR B 1 289 ? 0.098 -15.141 -27.594 1 78.62 289 TYR B CA 1
ATOM 6988 C C . TYR B 1 289 ? 0.166 -16.406 -28.438 1 78.62 289 TYR B C 1
ATOM 6990 O O . TYR B 1 289 ? -0.741 -16.672 -29.234 1 78.62 289 TYR B O 1
ATOM 6998 N N . GLY B 1 290 ? 1.288 -17.25 -28.297 1 74.44 290 GLY B N 1
ATOM 6999 C CA . GLY B 1 290 ? 1.371 -18.547 -28.922 1 74.44 290 GLY B CA 1
ATOM 7000 C C . GLY B 1 290 ? 1.334 -18.484 -30.438 1 74.44 290 GLY B C 1
ATOM 7001 O O . GLY B 1 290 ? 0.687 -19.312 -31.094 1 74.44 290 GLY B O 1
ATOM 7002 N N . GLY B 1 291 ? 1.782 -17.391 -30.969 1 73.06 291 GLY B N 1
ATOM 7003 C CA . GLY B 1 291 ? 1.873 -17.25 -32.406 1 73.06 291 GLY B CA 1
ATOM 7004 C C . GLY B 1 291 ? 0.571 -16.812 -33.062 1 73.06 291 GLY B C 1
ATOM 7005 O O . GLY B 1 291 ? 0.431 -16.844 -34.281 1 73.06 291 GLY B O 1
ATOM 7006 N N . ARG B 1 292 ? -0.419 -16.562 -32.25 1 77.06 292 ARG B N 1
ATOM 7007 C CA . ARG B 1 292 ? -1.719 -16.156 -32.781 1 77.06 292 ARG B CA 1
ATOM 7008 C C . ARG B 1 292 ? -2.158 -14.82 -32.188 1 77.06 292 ARG B C 1
ATOM 7010 O O . ARG B 1 292 ? -1.953 -14.57 -31 1 77.06 292 ARG B O 1
ATOM 7017 N N . PHE B 1 293 ? -2.65 -13.938 -33.062 1 76.81 293 PHE B N 1
ATOM 7018 C CA . PHE B 1 293 ? -3.297 -12.711 -32.594 1 76.81 293 PHE B CA 1
ATOM 7019 C C . PHE B 1 293 ? -4.73 -12.992 -32.156 1 76.81 293 PHE B C 1
ATOM 7021 O O . PHE B 1 293 ? -5.531 -13.516 -32.938 1 76.81 293 PHE B O 1
ATOM 7028 N N . ILE B 1 294 ? -4.957 -12.75 -31 1 79.62 294 ILE B N 1
ATOM 7029 C CA . ILE B 1 294 ? -6.273 -12.992 -30.422 1 79.62 294 ILE B CA 1
ATOM 7030 C C . ILE B 1 294 ? -7.039 -11.672 -30.312 1 79.62 294 ILE B C 1
ATOM 7032 O O . ILE B 1 294 ? -6.836 -10.906 -29.359 1 79.62 294 ILE B O 1
ATOM 7036 N N . PRO B 1 295 ? -7.902 -11.406 -31.172 1 78.12 295 PRO B N 1
ATOM 7037 C CA . PRO B 1 295 ? -8.656 -10.156 -31.156 1 78.12 295 PRO B CA 1
ATOM 7038 C C . PRO B 1 295 ? -9.773 -10.148 -30.109 1 78.12 295 PRO B C 1
ATOM 7040 O O . PRO B 1 295 ? -10.383 -11.188 -29.859 1 78.12 295 PRO B O 1
ATOM 7043 N N . PHE B 1 296 ? -9.961 -9.047 -29.516 1 78.19 296 PHE B N 1
ATOM 7044 C CA . PHE B 1 296 ? -11.07 -8.875 -28.578 1 78.19 296 PHE B CA 1
ATOM 7045 C C . PHE B 1 296 ? -11.906 -7.648 -28.953 1 78.19 296 PHE B C 1
ATOM 7047 O O . PHE B 1 296 ? -11.367 -6.551 -29.109 1 78.19 296 PHE B O 1
ATOM 7054 N N . SER B 1 297 ? -13.18 -7.883 -29.172 1 77.62 297 SER B N 1
ATOM 7055 C CA . SER B 1 297 ? -14.109 -6.773 -29.344 1 77.62 297 SER B CA 1
ATOM 7056 C C . SER B 1 297 ? -14.352 -6.035 -28.031 1 77.62 297 SER B C 1
ATOM 7058 O O . SER B 1 297 ? -13.906 -6.488 -26.969 1 77.62 297 SER B O 1
ATOM 7060 N N . LYS B 1 298 ? -14.938 -4.934 -28.094 1 76 298 LYS B N 1
ATOM 7061 C CA . LYS B 1 298 ? -15.273 -4.188 -26.891 1 76 298 LYS B CA 1
ATOM 7062 C C . LYS B 1 298 ? -16.172 -5.012 -25.969 1 76 298 LYS B C 1
ATOM 7064 O O . LYS B 1 298 ? -16.016 -4.965 -24.75 1 76 298 LYS B O 1
ATOM 7069 N N . GLU B 1 299 ? -17.078 -5.707 -26.594 1 79 299 GLU B N 1
ATOM 7070 C CA . GLU B 1 299 ? -17.953 -6.582 -25.812 1 79 299 GLU B CA 1
ATOM 7071 C C . GLU B 1 299 ? -17.156 -7.703 -25.141 1 79 299 GLU B C 1
ATOM 7073 O O . GLU B 1 299 ? -17.453 -8.086 -24.016 1 79 299 GLU B O 1
ATOM 7078 N N . ASP B 1 300 ? -16.156 -8.125 -25.875 1 81.56 300 ASP B N 1
ATOM 7079 C CA . ASP B 1 300 ? -15.328 -9.195 -25.344 1 81.56 300 ASP B CA 1
ATOM 7080 C C . ASP B 1 300 ? -14.508 -8.703 -24.141 1 81.56 300 ASP B C 1
ATOM 7082 O O . ASP B 1 300 ? -14.305 -9.445 -23.188 1 81.56 300 ASP B O 1
ATOM 7086 N N . GLU B 1 301 ? -14.164 -7.492 -24.25 1 78.69 301 GLU B N 1
ATOM 7087 C CA . GLU B 1 301 ? -13.383 -6.918 -23.156 1 78.69 301 GLU B CA 1
ATOM 7088 C C . GLU B 1 301 ? -14.195 -6.852 -21.875 1 78.69 301 GLU B C 1
ATOM 7090 O O . GLU B 1 301 ? -13.672 -7.098 -20.781 1 78.69 301 GLU B O 1
ATOM 7095 N N . GLU B 1 302 ? -15.352 -6.547 -22.031 1 78.56 302 GLU B N 1
ATOM 7096 C CA . GLU B 1 302 ? -16.234 -6.488 -20.875 1 78.56 302 GLU B CA 1
ATOM 7097 C C . GLU B 1 302 ? -16.469 -7.879 -20.281 1 78.56 302 GLU B C 1
ATOM 7099 O O . GLU B 1 302 ? -16.516 -8.047 -19.062 1 78.56 302 GLU B O 1
ATOM 7104 N N . THR B 1 303 ? -16.594 -8.758 -21.203 1 79.56 303 THR B N 1
ATOM 7105 C CA . THR B 1 303 ? -16.844 -10.125 -20.766 1 79.56 303 THR B CA 1
ATOM 7106 C C . THR B 1 303 ? -15.594 -10.734 -20.141 1 79.56 303 THR B C 1
ATOM 7108 O O . THR B 1 303 ? -15.688 -11.609 -19.281 1 79.56 303 THR B O 1
ATOM 7111 N N . MET B 1 304 ? -14.477 -10.234 -20.516 1 82.31 304 MET B N 1
ATOM 7112 C CA . MET B 1 304 ? -13.203 -10.727 -20 1 82.31 304 MET B CA 1
ATOM 7113 C C . MET B 1 304 ? -13 -10.312 -18.547 1 82.31 304 MET B C 1
ATOM 7115 O O . MET B 1 304 ? -12.203 -10.922 -17.828 1 82.31 304 MET B O 1
ATOM 7119 N N . MET B 1 305 ? -13.75 -9.375 -18.25 1 82.62 305 MET B N 1
ATOM 7120 C CA . MET B 1 305 ? -13.617 -8.914 -16.859 1 82.62 305 MET B CA 1
ATOM 7121 C C . MET B 1 305 ? -14.289 -9.891 -15.898 1 82.62 305 MET B C 1
ATOM 7123 O O . MET B 1 305 ? -15.344 -10.438 -16.203 1 82.62 305 MET B O 1
ATOM 7127 N N . TYR B 1 306 ? -13.633 -10.148 -14.828 1 85.81 306 TYR B N 1
ATOM 7128 C CA . TYR B 1 306 ? -14.211 -10.984 -13.781 1 85.81 306 TYR B CA 1
ATOM 7129 C C . TYR B 1 306 ? -15.422 -10.312 -13.148 1 85.81 306 TYR B C 1
ATOM 7131 O O . TYR B 1 306 ? -15.297 -9.281 -12.492 1 85.81 306 TYR B O 1
ATOM 7139 N N . LYS B 1 307 ? -16.531 -10.828 -13.406 1 87.06 307 LYS B N 1
ATOM 7140 C CA . LYS B 1 307 ? -17.75 -10.273 -12.828 1 87.06 307 LYS B CA 1
ATOM 7141 C C . LYS B 1 307 ? -18 -10.828 -11.422 1 87.06 307 LYS B C 1
ATOM 7143 O O . LYS B 1 307 ? -18.625 -11.875 -11.266 1 87.06 307 LYS B O 1
ATOM 7148 N N . SER B 1 308 ? -17.547 -10.156 -10.406 1 88.19 308 SER B N 1
ATOM 7149 C CA . SER B 1 308 ? -17.609 -10.578 -9.016 1 88.19 308 SER B CA 1
ATOM 7150 C C . SER B 1 308 ? -19.016 -10.422 -8.445 1 88.19 308 SER B C 1
ATOM 7152 O O . SER B 1 308 ? -19.344 -11.016 -7.414 1 88.19 308 SER B O 1
ATOM 7154 N N . GLY B 1 309 ? -19.906 -9.648 -9.07 1 88.62 309 GLY B N 1
ATOM 7155 C CA . GLY B 1 309 ? -21.25 -9.438 -8.547 1 88.62 309 GLY B CA 1
ATOM 7156 C C . GLY B 1 309 ? -21.406 -8.109 -7.824 1 88.62 309 GLY B C 1
ATOM 7157 O O . GLY B 1 309 ? -20.656 -7.172 -8.07 1 88.62 309 GLY B O 1
ATOM 7158 N N . PRO B 1 310 ? -22.375 -7.973 -6.988 1 91.19 310 PRO B N 1
ATOM 7159 C CA . PRO B 1 310 ? -22.656 -6.715 -6.289 1 91.19 310 PRO B CA 1
ATOM 7160 C C . PRO B 1 310 ? -21.641 -6.418 -5.18 1 91.19 310 PRO B C 1
ATOM 7162 O O . PRO B 1 310 ? -20.906 -7.312 -4.758 1 91.19 310 PRO B O 1
ATOM 7165 N N . LYS B 1 311 ? -21.672 -5.125 -4.867 1 93.75 311 LYS B N 1
ATOM 7166 C CA . LYS B 1 311 ? -20.922 -4.699 -3.693 1 93.75 311 LYS B CA 1
ATOM 7167 C C . LYS B 1 311 ? -21.172 -5.629 -2.51 1 93.75 311 LYS B C 1
ATOM 7169 O O . LYS B 1 311 ? -22.328 -5.953 -2.201 1 93.75 311 LYS B O 1
ATOM 7174 N N . SER B 1 312 ? -20.078 -6.121 -1.938 1 93.88 312 SER B N 1
ATOM 7175 C CA . SER B 1 312 ? -20.281 -7.094 -0.869 1 93.88 312 SER B CA 1
ATOM 7176 C C . SER B 1 312 ? -19.094 -7.148 0.074 1 93.88 312 SER B C 1
ATOM 7178 O O . SER B 1 312 ? -17.969 -6.785 -0.309 1 93.88 312 SER B O 1
ATOM 7180 N N . TYR B 1 313 ? -19.328 -7.484 1.29 1 95.19 313 TYR B N 1
ATOM 7181 C CA . TYR B 1 313 ? -18.391 -7.719 2.393 1 95.19 313 TYR B CA 1
ATOM 7182 C C . TYR B 1 313 ? -18.781 -8.969 3.172 1 95.19 313 TYR B C 1
ATOM 7184 O O . TYR B 1 313 ? -19.531 -8.891 4.152 1 95.19 313 TYR B O 1
ATOM 7192 N N . LYS B 1 314 ? -18.188 -10.094 2.67 1 92.94 314 LYS B N 1
ATOM 7193 C CA . LYS B 1 314 ? -18.703 -11.383 3.146 1 92.94 314 LYS B CA 1
ATOM 7194 C C . LYS B 1 314 ? -17.609 -12.172 3.865 1 92.94 314 LYS B C 1
ATOM 7196 O O . LYS B 1 314 ? -16.484 -12.289 3.359 1 92.94 314 LYS B O 1
ATOM 7201 N N . PHE B 1 315 ? -17.984 -12.758 4.984 1 91.31 315 PHE B N 1
ATOM 7202 C CA . PHE B 1 315 ? -17.047 -13.578 5.738 1 91.31 315 PHE B CA 1
ATOM 7203 C C . PHE B 1 315 ? -16.703 -14.844 4.969 1 91.31 315 PHE B C 1
ATOM 7205 O O . PHE B 1 315 ? -17.578 -15.492 4.398 1 91.31 315 PHE B O 1
ATOM 7212 N N . ILE B 1 316 ? -15.445 -15.156 4.895 1 89.38 316 ILE B N 1
ATOM 7213 C CA . ILE B 1 316 ? -14.984 -16.438 4.355 1 89.38 316 ILE B CA 1
ATOM 7214 C C . ILE B 1 316 ? -14.719 -17.406 5.496 1 89.38 316 ILE B C 1
ATOM 7216 O O . ILE B 1 316 ? -15.25 -18.516 5.504 1 89.38 316 ILE B O 1
ATOM 7220 N N . CYS B 1 317 ? -13.914 -16.906 6.488 1 88.69 317 CYS B N 1
ATOM 7221 C CA . CYS B 1 317 ? -13.602 -17.734 7.652 1 88.69 317 CYS B CA 1
ATOM 7222 C C . CYS B 1 317 ? -12.922 -16.906 8.734 1 88.69 317 CYS B C 1
ATOM 7224 O O . CYS B 1 317 ? -12.633 -15.727 8.539 1 88.69 317 CYS B O 1
ATOM 7226 N N . PHE B 1 318 ? -12.836 -17.516 9.914 1 88.94 318 PHE B N 1
ATOM 7227 C CA . PHE B 1 318 ? -12.016 -16.969 10.992 1 88.94 318 PHE B CA 1
ATOM 7228 C C . PHE B 1 318 ? -10.719 -17.75 11.133 1 88.94 318 PHE B C 1
ATOM 7230 O O . PHE B 1 318 ? -10.648 -18.938 10.781 1 88.94 318 PHE B O 1
ATOM 7237 N N . THR B 1 319 ? -9.695 -17.094 11.484 1 88.75 319 THR B N 1
ATOM 7238 C CA . THR B 1 319 ? -8.414 -17.734 11.742 1 88.75 319 THR B CA 1
ATOM 7239 C C . THR B 1 319 ? -7.695 -17.078 12.914 1 88.75 319 THR B C 1
ATOM 7241 O O . THR B 1 319 ? -8.109 -16.016 13.383 1 88.75 319 THR B O 1
ATOM 7244 N N . LYS B 1 320 ? -6.805 -17.75 13.422 1 87.62 320 LYS B N 1
ATOM 7245 C CA . LYS B 1 320 ? -6.008 -17.172 14.5 1 87.62 320 LYS B CA 1
ATOM 7246 C C . LYS B 1 320 ? -5.172 -15.992 13.992 1 87.62 320 LYS B C 1
ATOM 7248 O O . LYS B 1 320 ? -4.633 -16.047 12.883 1 87.62 320 LYS B O 1
ATOM 7253 N N . LYS B 1 321 ? -5.047 -15.016 14.812 1 87.44 321 LYS B N 1
ATOM 7254 C CA . LYS B 1 321 ? -4.301 -13.797 14.477 1 87.44 321 LYS B CA 1
ATOM 7255 C C . LYS B 1 321 ? -2.867 -14.133 14.078 1 87.44 321 LYS B C 1
ATOM 7257 O O . LYS B 1 321 ? -2.32 -13.523 13.156 1 87.44 321 LYS B O 1
ATOM 7262 N N . LYS B 1 322 ? -2.254 -15.086 14.641 1 81.5 322 LYS B N 1
ATOM 7263 C CA . LYS B 1 322 ? -0.858 -15.445 14.414 1 81.5 322 LYS B CA 1
ATOM 7264 C C . LYS B 1 322 ? -0.656 -16.016 13.016 1 81.5 322 LYS B C 1
ATOM 7266 O O . LYS B 1 322 ? 0.464 -16.031 12.5 1 81.5 322 LYS B O 1
ATOM 7271 N N . ARG B 1 323 ? -1.712 -16.469 12.422 1 82.88 323 ARG B N 1
ATOM 7272 C CA . ARG B 1 323 ? -1.614 -17.078 11.102 1 82.88 323 ARG B CA 1
ATOM 7273 C C . ARG B 1 323 ? -1.583 -16.031 10 1 82.88 323 ARG B C 1
ATOM 7275 O O . ARG B 1 323 ? -1.208 -16.312 8.867 1 82.88 323 ARG B O 1
ATOM 7282 N N . VAL B 1 324 ? -2.037 -14.914 10.336 1 85.38 324 VAL B N 1
ATOM 7283 C CA . VAL B 1 324 ? -2.004 -13.812 9.375 1 85.38 324 VAL B CA 1
ATOM 7284 C C . VAL B 1 324 ? -0.84 -12.883 9.703 1 85.38 324 VAL B C 1
ATOM 7286 O O . VAL B 1 324 ? -1.04 -11.805 10.273 1 85.38 324 VAL B O 1
ATOM 7289 N N . GLY B 1 325 ? 0.31 -13.344 9.273 1 80.19 325 GLY B N 1
ATOM 7290 C CA . GLY B 1 325 ? 1.52 -12.609 9.609 1 80.19 325 GLY B CA 1
ATOM 7291 C C . GLY B 1 325 ? 1.633 -11.289 8.867 1 80.19 325 GLY B C 1
ATOM 7292 O O . GLY B 1 325 ? 1.181 -11.164 7.73 1 80.19 325 GLY B O 1
ATOM 7293 N N . MET B 1 326 ? 2.283 -10.367 9.461 1 81.12 326 MET B N 1
ATOM 7294 C CA . MET B 1 326 ? 2.434 -9.008 8.938 1 81.12 326 MET B CA 1
ATOM 7295 C C . MET B 1 326 ? 3.238 -9.008 7.645 1 81.12 326 MET B C 1
ATOM 7297 O O . MET B 1 326 ? 3.111 -8.094 6.828 1 81.12 326 MET B O 1
ATOM 7301 N N . GLN B 1 327 ? 4.031 -10.016 7.461 1 77.06 327 GLN B N 1
ATOM 7302 C CA . GLN B 1 327 ? 4.859 -10.078 6.258 1 77.06 327 GLN B CA 1
ATOM 7303 C C . GLN B 1 327 ? 4 -10.242 5.008 1 77.06 327 GLN B C 1
ATOM 7305 O O . GLN B 1 327 ? 4.469 -10 3.893 1 77.06 327 GLN B O 1
ATOM 7310 N N . TYR B 1 328 ? 2.811 -10.664 5.238 1 77.88 328 TYR B N 1
ATOM 7311 C CA . TYR B 1 328 ? 1.955 -10.93 4.086 1 77.88 328 TYR B CA 1
ATOM 7312 C C . TYR B 1 328 ? 0.984 -9.781 3.854 1 77.88 328 TYR B C 1
ATOM 7314 O O . TYR B 1 328 ? 0.169 -9.82 2.93 1 77.88 328 TYR B O 1
ATOM 7322 N N . TRP B 1 329 ? 1.063 -8.914 4.625 1 75.5 329 TRP B N 1
ATOM 7323 C CA . TRP B 1 329 ? 0.097 -7.828 4.496 1 75.5 329 TRP B CA 1
ATOM 7324 C C . TRP B 1 329 ? 0.406 -6.969 3.277 1 75.5 329 TRP B C 1
ATOM 7326 O O . TRP B 1 329 ? 1.566 -6.641 3.02 1 75.5 329 TRP B O 1
ATOM 7336 N N . SER B 1 330 ? -0.572 -7.098 2.416 1 68.56 330 SER B N 1
ATOM 7337 C CA . SER B 1 330 ? -0.423 -6.293 1.206 1 68.56 330 SER B CA 1
ATOM 7338 C C . SER B 1 330 ? -0.935 -4.875 1.417 1 68.56 330 SER B C 1
ATOM 7340 O O . SER B 1 330 ? -1.804 -4.641 2.26 1 68.56 330 SER B O 1
ATOM 7342 N N . SER B 1 331 ? -0.109 -4.031 1.139 1 56.56 331 SER B N 1
ATOM 7343 C CA . SER B 1 331 ? -0.474 -2.643 1.401 1 56.56 331 SER B CA 1
ATOM 7344 C C . SER B 1 331 ? -1.338 -2.076 0.279 1 56.56 331 SER B C 1
ATOM 7346 O O . SER B 1 331 ? -1.128 -2.395 -0.894 1 56.56 331 SER B O 1
ATOM 7348 N N . SER B 1 332 ? -2.725 -2.098 0.501 1 56.94 332 SER B N 1
ATOM 7349 C CA . SER B 1 332 ? -3.379 -1.077 -0.309 1 56.94 332 SER B CA 1
ATOM 7350 C C . SER B 1 332 ? -2.916 0.322 0.083 1 56.94 332 SER B C 1
ATOM 7352 O O . SER B 1 332 ? -2.332 0.511 1.152 1 56.94 332 SER B O 1
ATOM 7354 N N . THR B 1 333 ? -2.941 1.169 -0.831 1 54.47 333 THR B N 1
ATOM 7355 C CA . THR B 1 333 ? -2.588 2.574 -0.668 1 54.47 333 THR B CA 1
ATOM 7356 C C . THR B 1 333 ? -3.283 3.17 0.552 1 54.47 333 THR B C 1
ATOM 7358 O O . THR B 1 333 ? -2.889 4.23 1.044 1 54.47 333 THR B O 1
ATOM 7361 N N . SER B 1 334 ? -4.277 2.43 1.074 1 58.81 334 SER B N 1
ATOM 7362 C CA . SER B 1 334 ? -4.984 3.088 2.17 1 58.81 334 SER B CA 1
ATOM 7363 C C . SER B 1 334 ? -5.41 2.082 3.232 1 58.81 334 SER B C 1
ATOM 7365 O O . SER B 1 334 ? -5.867 0.984 2.91 1 58.81 334 SER B O 1
ATOM 7367 N N . ASN B 1 335 ? -5.055 2.346 4.422 1 72.81 335 ASN B N 1
ATOM 7368 C CA . ASN B 1 335 ? -5.566 1.579 5.551 1 72.81 335 ASN B CA 1
ATOM 7369 C C . ASN B 1 335 ? -6.953 2.055 5.969 1 72.81 335 ASN B C 1
ATOM 7371 O O . ASN B 1 335 ? -7.223 3.256 5.992 1 72.81 335 ASN B O 1
ATOM 7375 N N . ARG B 1 336 ? -7.871 1.136 6.121 1 79.38 336 ARG B N 1
ATOM 7376 C CA . ARG B 1 336 ? -9.258 1.461 6.434 1 79.38 336 ARG B CA 1
ATOM 7377 C C . ARG B 1 336 ? -9.656 0.912 7.797 1 79.38 336 ARG B C 1
ATOM 7379 O O . ARG B 1 336 ? -9.133 -0.114 8.234 1 79.38 336 ARG B O 1
ATOM 7386 N N . ILE B 1 337 ? -10.484 1.617 8.414 1 84.75 337 ILE B N 1
ATOM 7387 C CA . ILE B 1 337 ? -11.094 1.152 9.656 1 84.75 337 ILE B CA 1
ATOM 7388 C C . ILE B 1 337 ? -12.594 0.958 9.453 1 84.75 337 ILE B C 1
ATOM 7390 O O . ILE B 1 337 ? -13.227 1.709 8.711 1 84.75 337 ILE B O 1
ATOM 7394 N N . VAL B 1 338 ? -13.117 -0.009 10.047 1 90.31 338 VAL B N 1
ATOM 7395 C CA . VAL B 1 338 ? -14.523 -0.369 9.891 1 90.31 338 VAL B CA 1
ATOM 7396 C C . VAL B 1 338 ? -15.258 -0.194 11.219 1 90.31 338 VAL B C 1
ATOM 7398 O O . VAL B 1 338 ? -14.82 -0.715 12.25 1 90.31 338 VAL B O 1
ATOM 7401 N N . ILE B 1 339 ? -16.312 0.561 11.18 1 87.75 339 ILE B N 1
ATOM 7402 C CA . ILE B 1 339 ? -17.125 0.812 12.359 1 87.75 339 ILE B CA 1
ATOM 7403 C C . ILE B 1 339 ? -18.594 0.513 12.039 1 87.75 339 ILE B C 1
ATOM 7405 O O . ILE B 1 339 ? -18.969 0.37 10.875 1 87.75 339 ILE B O 1
ATOM 7409 N N . PRO B 1 340 ? -19.375 0.282 13.062 1 88.94 340 PRO B N 1
ATOM 7410 C CA . PRO B 1 340 ? -20.797 0.071 12.789 1 88.94 340 PRO B CA 1
ATOM 7411 C C . PRO B 1 340 ? -21.469 1.287 12.148 1 88.94 340 PRO B C 1
ATOM 7413 O O . PRO B 1 340 ? -21.109 2.426 12.461 1 88.94 340 PRO B O 1
ATOM 7416 N N . ALA B 1 341 ? -22.375 1.04 11.266 1 87.12 341 ALA B N 1
ATOM 7417 C CA . ALA B 1 341 ? -23.031 2.117 10.516 1 87.12 341 ALA B CA 1
ATOM 7418 C C . ALA B 1 341 ? -24.016 2.883 11.398 1 87.12 341 ALA B C 1
ATOM 7420 O O . ALA B 1 341 ? -24.219 4.082 11.203 1 87.12 341 ALA B O 1
ATOM 7421 N N . ASN B 1 342 ? -24.688 2.133 12.164 1 82.75 342 ASN B N 1
ATOM 7422 C CA . ASN B 1 342 ? -25.734 2.748 12.977 1 82.75 342 ASN B CA 1
ATOM 7423 C C . ASN B 1 342 ? -25.812 2.111 14.367 1 82.75 342 ASN B C 1
ATOM 7425 O O . ASN B 1 342 ? -25.109 1.137 14.648 1 82.75 342 ASN B O 1
ATOM 7429 N N . LYS B 1 343 ? -26.609 2.67 15.18 1 78.31 343 LYS B N 1
ATOM 7430 C CA . LYS B 1 343 ? -26.75 2.23 16.562 1 78.31 343 LYS B CA 1
ATOM 7431 C C . LYS B 1 343 ? -27.312 0.815 16.641 1 78.31 343 LYS B C 1
ATOM 7433 O O . LYS B 1 343 ? -26.984 0.053 17.547 1 78.31 343 LYS B O 1
ATOM 7438 N N . SER B 1 344 ? -28.172 0.519 15.625 1 78.31 344 SER B N 1
ATOM 7439 C CA . SER B 1 344 ? -28.797 -0.803 15.625 1 78.31 344 SER B CA 1
ATOM 7440 C C . SER B 1 344 ? -27.766 -1.894 15.336 1 78.31 344 SER B C 1
ATOM 7442 O O . SER B 1 344 ? -27.922 -3.027 15.797 1 78.31 344 SER B O 1
ATOM 7444 N N . ALA B 1 345 ? -26.734 -1.521 14.664 1 85.75 345 ALA B N 1
ATOM 7445 C CA . ALA B 1 345 ? -25.703 -2.484 14.289 1 85.75 345 ALA B CA 1
ATOM 7446 C C . ALA B 1 345 ? -24.641 -2.613 15.383 1 85.75 345 ALA B C 1
ATOM 7448 O O . ALA B 1 345 ? -23.891 -3.59 15.414 1 85.75 345 ALA B O 1
ATOM 7449 N N . THR B 1 346 ? -24.594 -1.731 16.297 1 83.44 346 THR B N 1
ATOM 7450 C CA . THR B 1 346 ? -23.516 -1.56 17.266 1 83.44 346 THR B CA 1
ATOM 7451 C C . THR B 1 346 ? -23.406 -2.775 18.188 1 83.44 346 THR B C 1
ATOM 7453 O O . THR B 1 346 ? -22.328 -3.332 18.359 1 83.44 346 THR B O 1
ATOM 7456 N N . PRO B 1 347 ? -24.562 -3.301 18.688 1 78.44 347 PRO B N 1
ATOM 7457 C CA . PRO B 1 347 ? -24.422 -4.438 19.594 1 78.44 347 PRO B CA 1
ATOM 7458 C C . PRO B 1 347 ? -23.875 -5.688 18.906 1 78.44 347 PRO B C 1
ATOM 7460 O O . PRO B 1 347 ? -23.016 -6.367 19.453 1 78.44 347 PRO B O 1
ATOM 7463 N N . LYS B 1 348 ? -24.406 -5.918 17.672 1 79.69 348 LYS B N 1
ATOM 7464 C CA . LYS B 1 348 ? -23.953 -7.086 16.938 1 79.69 348 LYS B CA 1
ATOM 7465 C C . LYS B 1 348 ? -22.469 -6.953 16.562 1 79.69 348 LYS B C 1
ATOM 7467 O O . LYS B 1 348 ? -21.703 -7.902 16.688 1 79.69 348 LYS B O 1
ATOM 7472 N N . PHE B 1 349 ? -22.156 -5.859 16.219 1 87.25 349 PHE B N 1
ATOM 7473 C CA . PHE B 1 349 ? -20.812 -5.562 15.75 1 87.25 349 PHE B CA 1
ATOM 7474 C C . PHE B 1 349 ? -19.812 -5.711 16.891 1 87.25 349 PHE B C 1
ATOM 7476 O O . PHE B 1 349 ? -18.812 -6.418 16.75 1 87.25 349 PHE B O 1
ATOM 7483 N N . TYR B 1 350 ? -20.047 -5.18 17.953 1 82.31 350 TYR B N 1
ATOM 7484 C CA . TYR B 1 350 ? -19.078 -5.156 19.047 1 82.31 350 TYR B CA 1
ATOM 7485 C C . TYR B 1 350 ? -19.062 -6.484 19.797 1 82.31 350 TYR B C 1
ATOM 7487 O O . TYR B 1 350 ? -18.047 -6.887 20.344 1 82.31 350 TYR B O 1
ATOM 7495 N N . SER B 1 351 ? -20.188 -7.18 19.766 1 80.81 351 SER B N 1
ATOM 7496 C CA . SER B 1 351 ? -20.188 -8.523 20.328 1 80.81 351 SER B CA 1
ATOM 7497 C C . SER B 1 351 ? -19.25 -9.445 19.547 1 80.81 351 SER B C 1
ATOM 7499 O O . SER B 1 351 ? -18.5 -10.219 20.141 1 80.81 351 SER B O 1
ATOM 7501 N N . LEU B 1 352 ? -19.391 -9.305 18.297 1 84.12 352 LEU B N 1
ATOM 7502 C CA . LEU B 1 352 ? -18.5 -10.078 17.438 1 84.12 352 LEU B CA 1
ATOM 7503 C C . LEU B 1 352 ? -17.047 -9.703 17.672 1 84.12 352 LEU B C 1
ATOM 7505 O O . LEU B 1 352 ? -16.172 -10.57 17.797 1 84.12 352 LEU B O 1
ATOM 7509 N N . MET B 1 353 ? -16.844 -8.461 17.734 1 87.81 353 MET B N 1
ATOM 7510 C CA . MET B 1 353 ? -15.492 -7.949 17.938 1 87.81 353 MET B CA 1
ATOM 7511 C C . MET B 1 353 ? -14.906 -8.445 19.25 1 87.81 353 MET B C 1
ATOM 7513 O O . MET B 1 353 ? -13.742 -8.859 19.297 1 87.81 353 MET B O 1
ATOM 7517 N N . GLU B 1 354 ? -15.633 -8.367 20.281 1 84.69 354 GLU B N 1
ATOM 7518 C CA . GLU B 1 354 ? -15.18 -8.805 21.594 1 84.69 354 GLU B CA 1
ATOM 7519 C C . GLU B 1 354 ? -14.844 -10.297 21.594 1 84.69 354 GLU B C 1
ATOM 7521 O O . GLU B 1 354 ? -13.844 -10.719 22.172 1 84.69 354 GLU B O 1
ATOM 7526 N N . ALA B 1 355 ? -15.734 -11 20.984 1 84.62 355 ALA B N 1
ATOM 7527 C CA . ALA B 1 355 ? -15.484 -12.438 20.891 1 84.62 355 ALA B CA 1
ATOM 7528 C C . ALA B 1 355 ? -14.195 -12.727 20.125 1 84.62 355 ALA B C 1
ATOM 7530 O O . ALA B 1 355 ? -13.414 -13.594 20.516 1 84.62 355 ALA B O 1
ATOM 7531 N N . MET B 1 356 ? -14 -12.039 19.078 1 90.44 356 MET B N 1
ATOM 7532 C CA . MET B 1 356 ? -12.789 -12.211 18.281 1 90.44 356 MET B CA 1
ATOM 7533 C C . MET B 1 356 ? -11.547 -11.82 19.078 1 90.44 356 MET B C 1
ATOM 7535 O O . MET B 1 356 ? -10.531 -12.516 19.047 1 90.44 356 MET B O 1
ATOM 7539 N N . ASN B 1 357 ? -11.68 -10.742 19.75 1 88.56 357 ASN B N 1
ATOM 7540 C CA . ASN B 1 357 ? -10.555 -10.242 20.531 1 88.56 357 ASN B CA 1
ATOM 7541 C C . ASN B 1 357 ? -10.195 -11.203 21.656 1 88.56 357 ASN B C 1
ATOM 7543 O O . ASN B 1 357 ? -9.016 -11.469 21.906 1 88.56 357 ASN B O 1
ATOM 7547 N N . LYS B 1 358 ? -11.141 -11.719 22.344 1 84.75 358 LYS B N 1
ATOM 7548 C CA . LYS B 1 358 ? -10.938 -12.648 23.453 1 84.75 358 LYS B CA 1
ATOM 7549 C C . LYS B 1 358 ? -10.219 -13.914 22.984 1 84.75 358 LYS B C 1
ATOM 7551 O O . LYS B 1 358 ? -9.344 -14.438 23.688 1 84.75 358 LYS B O 1
ATOM 7556 N N . ASN B 1 359 ? -10.516 -14.352 21.797 1 87.19 359 ASN B N 1
ATOM 7557 C CA . ASN B 1 359 ? -9.961 -15.594 21.281 1 87.19 359 ASN B CA 1
ATOM 7558 C C . ASN B 1 359 ? -8.758 -15.336 20.375 1 87.19 359 ASN B C 1
ATOM 7560 O O . ASN B 1 359 ? -8.188 -16.266 19.812 1 87.19 359 ASN B O 1
ATOM 7564 N N . ASP B 1 360 ? -8.406 -14.102 20.156 1 90.06 360 ASP B N 1
ATOM 7565 C CA . ASP B 1 360 ? -7.301 -13.68 19.297 1 90.06 360 ASP B CA 1
ATOM 7566 C C . ASP B 1 360 ? -7.527 -14.141 17.859 1 90.06 360 ASP B C 1
ATOM 7568 O O . ASP B 1 360 ? -6.625 -14.695 17.219 1 90.06 360 ASP B O 1
ATOM 7572 N N . PHE B 1 361 ? -8.789 -13.969 17.453 1 91 361 PHE B N 1
ATOM 7573 C CA . PHE B 1 361 ? -9.172 -14.359 16.094 1 91 361 PHE B CA 1
ATOM 7574 C C . PHE B 1 361 ? -9.195 -13.148 15.172 1 91 361 PHE B C 1
ATOM 7576 O O . PHE B 1 361 ? -9.359 -12.016 15.633 1 91 361 PHE B O 1
ATOM 7583 N N . VAL B 1 362 ? -8.984 -13.422 13.898 1 91.88 362 VAL B N 1
ATOM 7584 C CA . VAL B 1 362 ? -9.148 -12.445 12.82 1 91.88 362 VAL B CA 1
ATOM 7585 C C . VAL B 1 362 ? -10.133 -12.984 11.781 1 91.88 362 VAL B C 1
ATOM 7587 O O . VAL B 1 362 ? -10.258 -14.203 11.609 1 91.88 362 VAL B O 1
ATOM 7590 N N . ALA B 1 363 ? -10.82 -12.125 11.164 1 92.56 363 ALA B N 1
ATOM 7591 C CA . ALA B 1 363 ? -11.797 -12.531 10.156 1 92.56 363 ALA B CA 1
ATOM 7592 C C . ALA B 1 363 ? -11.242 -12.344 8.75 1 92.56 363 ALA B C 1
ATOM 7594 O O . ALA B 1 363 ? -10.625 -11.32 8.445 1 92.56 363 ALA B O 1
ATOM 7595 N N . ILE B 1 364 ? -11.336 -13.328 7.941 1 91.88 364 ILE B N 1
ATOM 7596 C CA . ILE B 1 364 ? -11.039 -13.242 6.516 1 91.88 364 ILE B CA 1
ATOM 7597 C C . ILE B 1 364 ? -12.32 -12.977 5.738 1 91.88 364 ILE B C 1
ATOM 7599 O O . ILE B 1 364 ? -13.281 -13.742 5.832 1 91.88 364 ILE B O 1
ATOM 7603 N N . VAL B 1 365 ? -12.289 -11.914 5 1 93.38 365 VAL B N 1
ATOM 7604 C CA . VAL B 1 365 ? -13.516 -11.43 4.371 1 93.38 365 VAL B CA 1
ATOM 7605 C C . VAL B 1 365 ? -13.266 -11.172 2.887 1 93.38 365 VAL B C 1
ATOM 7607 O O . VAL B 1 365 ? -12.203 -10.688 2.504 1 93.38 365 VAL B O 1
ATOM 7610 N N . ARG B 1 366 ? -14.211 -11.531 2.113 1 93.62 366 ARG B N 1
ATOM 7611 C CA . ARG B 1 366 ? -14.219 -11.156 0.704 1 93.62 366 ARG B CA 1
ATOM 7612 C C . ARG B 1 366 ? -14.82 -9.766 0.51 1 93.62 366 ARG B C 1
ATOM 7614 O O . ARG B 1 366 ? -15.953 -9.516 0.918 1 93.62 366 ARG B O 1
ATOM 7621 N N . LYS B 1 367 ? -14.141 -8.906 -0.142 1 94 367 LYS B N 1
ATOM 7622 C CA . LYS B 1 367 ? -14.602 -7.531 -0.342 1 94 367 LYS B CA 1
ATOM 7623 C C . LYS B 1 367 ? -14.766 -7.219 -1.826 1 94 367 LYS B C 1
ATOM 7625 O O . LYS B 1 367 ? -13.828 -7.387 -2.607 1 94 367 LYS B O 1
ATOM 7630 N N . VAL B 1 368 ? -15.922 -6.887 -2.234 1 94.62 368 VAL B N 1
ATOM 7631 C CA . VAL B 1 368 ? -16.219 -6.293 -3.537 1 94.62 368 VAL B CA 1
ATOM 7632 C C . VAL B 1 368 ? -16.594 -4.828 -3.363 1 94.62 368 VAL B C 1
ATOM 7634 O O . VAL B 1 368 ? -17.688 -4.523 -2.873 1 94.62 368 VAL B O 1
ATOM 7637 N N . TYR B 1 369 ? -15.758 -3.998 -3.678 1 92.38 369 TYR B N 1
ATOM 7638 C CA . TYR B 1 369 ? -15.898 -2.578 -3.371 1 92.38 369 TYR B CA 1
ATOM 7639 C C . TYR B 1 369 ? -17.094 -1.978 -4.105 1 92.38 369 TYR B C 1
ATOM 7641 O O . TYR B 1 369 ? -17.859 -1.215 -3.521 1 92.38 369 TYR B O 1
ATOM 7649 N N . ARG B 1 370 ? -17.219 -2.201 -5.363 1 92.94 370 ARG B N 1
ATOM 7650 C CA . ARG B 1 370 ? -18.328 -1.768 -6.207 1 92.94 370 ARG B CA 1
ATOM 7651 C C . ARG B 1 370 ? -18.766 -2.883 -7.148 1 92.94 370 ARG B C 1
ATOM 7653 O O . ARG B 1 370 ? -18.094 -3.9 -7.277 1 92.94 370 ARG B O 1
ATOM 7660 N N . MET B 1 371 ? -19.812 -2.658 -7.758 1 92.12 371 MET B N 1
ATOM 7661 C CA . MET B 1 371 ? -20.359 -3.676 -8.641 1 92.12 371 MET B CA 1
ATOM 7662 C C . MET B 1 371 ? -19.328 -4.129 -9.672 1 92.12 371 MET B C 1
ATOM 7664 O O . MET B 1 371 ? -18.766 -3.307 -10.391 1 92.12 371 MET B O 1
ATOM 7668 N N . ASN B 1 372 ? -18.969 -5.402 -9.617 1 88.75 372 ASN B N 1
ATOM 7669 C CA . ASN B 1 372 ? -18.125 -6.09 -10.586 1 88.75 372 ASN B CA 1
ATOM 7670 C C . ASN B 1 372 ? -16.672 -5.629 -10.5 1 88.75 372 ASN B C 1
ATOM 7672 O O . ASN B 1 372 ? -15.914 -5.766 -11.461 1 88.75 372 ASN B O 1
ATOM 7676 N N . SER B 1 373 ? -16.359 -5.004 -9.344 1 89.38 373 SER B N 1
ATOM 7677 C CA . SER B 1 373 ? -14.953 -4.719 -9.117 1 89.38 373 SER B CA 1
ATOM 7678 C C . SER B 1 373 ? -14.195 -5.98 -8.711 1 89.38 373 SER B C 1
ATOM 7680 O O . SER B 1 373 ? -14.797 -6.957 -8.266 1 89.38 373 SER B O 1
ATOM 7682 N N . ASN B 1 374 ? -12.906 -6.012 -9.016 1 87.88 374 ASN B N 1
ATOM 7683 C CA . ASN B 1 374 ? -12.094 -7.148 -8.609 1 87.88 374 ASN B CA 1
ATOM 7684 C C . ASN B 1 374 ? -12.188 -7.398 -7.105 1 87.88 374 ASN B C 1
ATOM 7686 O O . ASN B 1 374 ? -11.984 -6.48 -6.305 1 87.88 374 ASN B O 1
ATOM 7690 N N . PRO B 1 375 ? -12.562 -8.547 -6.77 1 91.62 375 PRO B N 1
ATOM 7691 C CA . PRO B 1 375 ? -12.656 -8.867 -5.344 1 91.62 375 PRO B CA 1
ATOM 7692 C C . PRO B 1 375 ? -11.289 -8.914 -4.66 1 91.62 375 PRO B C 1
ATOM 7694 O O . PRO B 1 375 ? -10.297 -9.289 -5.289 1 91.62 375 PRO B O 1
ATOM 7697 N N . ASN B 1 376 ? -11.289 -8.523 -3.402 1 89.88 376 ASN B N 1
ATOM 7698 C CA . ASN B 1 376 ? -10.102 -8.633 -2.557 1 89.88 376 ASN B CA 1
ATOM 7699 C C . ASN B 1 376 ? -10.375 -9.492 -1.324 1 89.88 376 ASN B C 1
ATOM 7701 O O . ASN B 1 376 ? -11.516 -9.586 -0.869 1 89.88 376 ASN B O 1
ATOM 7705 N N . ILE B 1 377 ? -9.352 -10.164 -0.971 1 90.62 377 ILE B N 1
ATOM 7706 C CA . ILE B 1 377 ? -9.391 -10.828 0.33 1 90.62 377 ILE B CA 1
ATOM 7707 C C . ILE B 1 377 ? -8.82 -9.891 1.397 1 90.62 377 ILE B C 1
ATOM 7709 O O . ILE B 1 377 ? -7.711 -9.367 1.244 1 90.62 377 ILE B O 1
ATOM 7713 N N . VAL B 1 378 ? -9.594 -9.664 2.377 1 91.62 378 VAL B N 1
ATOM 7714 C CA . VAL B 1 378 ? -9.148 -8.742 3.42 1 91.62 378 VAL B CA 1
ATOM 7715 C C . VAL B 1 378 ? -9.234 -9.43 4.781 1 91.62 378 VAL B C 1
ATOM 7717 O O . VAL B 1 378 ? -10.078 -10.297 4.996 1 91.62 378 VAL B O 1
ATOM 7720 N N . ALA B 1 379 ? -8.367 -9.078 5.637 1 91.44 379 ALA B N 1
ATOM 7721 C CA . ALA B 1 379 ? -8.398 -9.508 7.031 1 91.44 379 ALA B CA 1
ATOM 7722 C C . ALA B 1 379 ? -8.891 -8.391 7.941 1 91.44 379 ALA B C 1
ATOM 7724 O O . ALA B 1 379 ? -8.461 -7.238 7.805 1 91.44 379 ALA B O 1
ATOM 7725 N N . LEU B 1 380 ? -9.789 -8.672 8.828 1 93 380 LEU B N 1
ATOM 7726 C CA . LEU B 1 380 ? -10.297 -7.707 9.805 1 93 380 LEU B CA 1
ATOM 7727 C C . LEU B 1 380 ? -9.719 -7.984 11.188 1 93 380 LEU B C 1
ATOM 7729 O O . LEU B 1 380 ? -9.984 -9.031 11.773 1 93 380 LEU B O 1
ATOM 7733 N N . PHE B 1 381 ? -8.977 -7.055 11.664 1 92 381 PHE B N 1
ATOM 7734 C CA . PHE B 1 381 ? -8.375 -7.148 12.992 1 92 381 PHE B CA 1
ATOM 7735 C C . PHE B 1 381 ? -9.148 -6.297 13.992 1 92 381 PHE B C 1
ATOM 7737 O O . PHE B 1 381 ? -9.336 -5.098 13.781 1 92 381 PHE B O 1
ATOM 7744 N N . PRO B 1 382 ? -9.602 -6.91 15.07 1 92.38 382 PRO B N 1
ATOM 7745 C CA . PRO B 1 382 ? -10.266 -6.102 16.094 1 92.38 382 PRO B CA 1
ATOM 7746 C C . PRO B 1 382 ? -9.297 -5.227 16.875 1 92.38 382 PRO B C 1
ATOM 7748 O O . PRO B 1 382 ? -8.234 -5.695 17.297 1 92.38 382 PRO B O 1
ATOM 7751 N N . ARG B 1 383 ? -9.586 -4.035 17 1 88.06 383 ARG B N 1
ATOM 7752 C CA . ARG B 1 383 ? -8.828 -3.096 17.812 1 88.06 383 ARG B CA 1
ATOM 7753 C C . ARG B 1 383 ? -9.711 -2.443 18.875 1 88.06 383 ARG B C 1
ATOM 7755 O O . ARG B 1 383 ? -10.617 -1.679 18.547 1 88.06 383 ARG B O 1
ATOM 7762 N N . MET B 1 384 ? -9.336 -2.797 20.062 1 83.56 384 MET B N 1
ATOM 7763 C CA . MET B 1 384 ? -10.148 -2.309 21.172 1 83.56 384 MET B CA 1
ATOM 7764 C C . MET B 1 384 ? -9.273 -1.672 22.234 1 83.56 384 MET B C 1
ATOM 7766 O O . MET B 1 384 ? -8.086 -1.984 22.344 1 83.56 384 MET B O 1
ATOM 7770 N N . ASN B 1 385 ? -9.75 -0.734 22.938 1 77.88 385 ASN B N 1
ATOM 7771 C CA . ASN B 1 385 ? -9.18 -0.16 24.156 1 77.88 385 ASN B CA 1
ATOM 7772 C C . ASN B 1 385 ? -7.898 0.611 23.859 1 77.88 385 ASN B C 1
ATOM 7774 O O . ASN B 1 385 ? -6.918 0.505 24.594 1 77.88 385 ASN B O 1
ATOM 7778 N N . ILE B 1 386 ? -7.805 1.145 22.75 1 75.31 386 ILE B N 1
ATOM 7779 C CA . ILE B 1 386 ? -6.711 2.062 22.438 1 75.31 386 ILE B CA 1
ATOM 7780 C C . ILE B 1 386 ? -7.125 3.49 22.781 1 75.31 386 ILE B C 1
ATOM 7782 O O . ILE B 1 386 ? -8.172 3.965 22.328 1 75.31 386 ILE B O 1
ATOM 7786 N N . PRO B 1 387 ? -6.32 4.133 23.484 1 70.38 387 PRO B N 1
ATOM 7787 C CA . PRO B 1 387 ? -6.688 5.484 23.906 1 70.38 387 PRO B CA 1
ATOM 7788 C C . PRO B 1 387 ? -6.898 6.434 22.734 1 70.38 387 PRO B C 1
ATOM 7790 O O . PRO B 1 387 ? -6.145 6.387 21.75 1 70.38 387 PRO B O 1
ATOM 7793 N N . ASN B 1 388 ? -7.91 7.188 22.719 1 68.19 388 ASN B N 1
ATOM 7794 C CA . ASN B 1 388 ? -8.242 8.25 21.781 1 68.19 388 ASN B CA 1
ATOM 7795 C C . ASN B 1 388 ? -8.586 7.695 20.406 1 68.19 388 ASN B C 1
ATOM 7797 O O . ASN B 1 388 ? -8.484 8.398 19.391 1 68.19 388 ASN B O 1
ATOM 7801 N N . GLU B 1 389 ? -8.867 6.391 20.328 1 76.88 389 GLU B N 1
ATOM 7802 C CA . GLU B 1 389 ? -9.289 5.781 19.062 1 76.88 389 GLU B CA 1
ATOM 7803 C C . GLU B 1 389 ? -10.57 4.969 19.25 1 76.88 389 GLU B C 1
ATOM 7805 O O . GLU B 1 389 ? -10.781 4.359 20.297 1 76.88 389 GLU B O 1
ATOM 7810 N N . PRO B 1 390 ? -11.398 4.996 18.328 1 80.38 390 PRO B N 1
ATOM 7811 C CA . PRO B 1 390 ? -12.617 4.184 18.438 1 80.38 390 PRO B CA 1
ATOM 7812 C C . PRO B 1 390 ? -12.344 2.689 18.297 1 80.38 390 PRO B C 1
ATOM 7814 O O . PRO B 1 390 ? -11.352 2.295 17.672 1 80.38 390 PRO B O 1
ATOM 7817 N N . TRP B 1 391 ? -13.266 1.974 19 1 84.81 391 TRP B N 1
ATOM 7818 C CA . TRP B 1 391 ? -13.234 0.542 18.719 1 84.81 391 TRP B CA 1
ATOM 7819 C C . TRP B 1 391 ? -13.594 0.259 17.266 1 84.81 391 TRP B C 1
ATOM 7821 O O . TRP B 1 391 ? -14.602 0.754 16.766 1 84.81 391 TRP B O 1
ATOM 7831 N N . CYS B 1 392 ? -12.727 -0.438 16.594 1 90.06 392 CYS B N 1
ATOM 7832 C CA . CYS B 1 392 ? -12.969 -0.65 15.18 1 90.06 392 CYS B CA 1
ATOM 7833 C C . CYS B 1 392 ? -12.227 -1.889 14.68 1 90.06 392 CYS B C 1
ATOM 7835 O O . CYS B 1 392 ? -11.406 -2.461 15.398 1 90.06 392 CYS B O 1
ATOM 7837 N N . PHE B 1 393 ? -12.672 -2.332 13.516 1 92.62 393 PHE B N 1
ATOM 7838 C CA . PHE B 1 393 ? -11.867 -3.295 12.773 1 92.62 393 PHE B CA 1
ATOM 7839 C C . PHE B 1 393 ? -10.867 -2.58 11.867 1 92.62 393 PHE B C 1
ATOM 7841 O O . PHE B 1 393 ? -11.203 -1.572 11.242 1 92.62 393 PHE B O 1
ATOM 7848 N N . VAL B 1 394 ? -9.719 -3.027 11.953 1 90.5 394 VAL B N 1
ATOM 7849 C CA . VAL B 1 394 ? -8.734 -2.564 10.977 1 90.5 394 VAL B CA 1
ATOM 7850 C C . VAL B 1 394 ? -8.695 -3.525 9.789 1 90.5 394 VAL B C 1
ATOM 7852 O O . VAL B 1 394 ? -8.523 -4.734 9.969 1 90.5 394 VAL B O 1
ATOM 7855 N N . GLU B 1 395 ? -8.867 -2.984 8.648 1 91.44 395 GLU B N 1
ATOM 7856 C CA . GLU B 1 395 ? -8.898 -3.779 7.422 1 91.44 395 GLU B CA 1
ATOM 7857 C C . GLU B 1 395 ? -7.512 -3.865 6.785 1 91.44 395 GLU B C 1
ATOM 7859 O O . GLU B 1 395 ? -6.875 -2.84 6.527 1 91.44 395 GLU B O 1
ATOM 7864 N N . ILE B 1 396 ? -7.031 -5.09 6.559 1 87.19 396 ILE B N 1
ATOM 7865 C CA . ILE B 1 396 ? -5.758 -5.312 5.879 1 87.19 396 ILE B CA 1
ATOM 7866 C C . ILE B 1 396 ? -5.98 -6.176 4.637 1 87.19 396 ILE B C 1
ATOM 7868 O O . ILE B 1 396 ? -6.594 -7.242 4.715 1 87.19 396 ILE B O 1
ATOM 7872 N N . ILE B 1 397 ? -5.523 -5.742 3.504 1 86.88 397 ILE B N 1
ATOM 7873 C CA . ILE B 1 397 ? -5.664 -6.504 2.268 1 86.88 397 ILE B CA 1
ATOM 7874 C C . ILE B 1 397 ? -4.629 -7.625 2.232 1 86.88 397 ILE B C 1
ATOM 7876 O O . ILE B 1 397 ? -3.455 -7.406 2.539 1 86.88 397 ILE B O 1
ATOM 7880 N N . LEU B 1 398 ? -5.043 -8.766 1.954 1 87.06 398 LEU B N 1
ATOM 7881 C CA . LEU B 1 398 ? -4.156 -9.914 1.827 1 87.06 398 LEU B CA 1
ATOM 7882 C C . LEU B 1 398 ? -3.836 -10.195 0.363 1 87.06 398 LEU B C 1
ATOM 7884 O O . LEU B 1 398 ? -4.707 -10.078 -0.5 1 87.06 398 LEU B O 1
ATOM 7888 N N . PRO B 1 399 ? -2.637 -10.57 0.114 1 85.88 399 PRO B N 1
ATOM 7889 C CA . PRO B 1 399 ? -2.242 -10.828 -1.273 1 85.88 399 PRO B CA 1
ATOM 7890 C C . PRO B 1 399 ? -2.752 -12.164 -1.794 1 85.88 399 PRO B C 1
ATOM 7892 O O . PRO B 1 399 ? -2.961 -13.102 -1.013 1 85.88 399 PRO B O 1
ATOM 7895 N N . TYR B 1 400 ? -2.943 -12.203 -3.074 1 87.62 400 TYR B N 1
ATOM 7896 C CA . TYR B 1 400 ? -3.15 -13.477 -3.754 1 87.62 400 TYR B CA 1
ATOM 7897 C C . TYR B 1 400 ? -1.836 -14.234 -3.902 1 87.62 400 TYR B C 1
ATOM 7899 O O . TYR B 1 400 ? -0.76 -13.672 -3.688 1 87.62 400 TYR B O 1
ATOM 7907 N N . ALA B 1 401 ? -1.931 -15.43 -4.238 1 85.25 401 ALA B N 1
ATOM 7908 C CA . ALA B 1 401 ? -0.769 -16.312 -4.305 1 85.25 401 ALA B CA 1
ATOM 7909 C C . ALA B 1 401 ? 0.275 -15.773 -5.277 1 85.25 401 ALA B C 1
ATOM 7911 O O . ALA B 1 401 ? 1.479 -15.875 -5.027 1 85.25 401 ALA B O 1
ATOM 7912 N N . GLU B 1 402 ? -0.167 -15.125 -6.305 1 84.5 402 GLU B N 1
ATOM 7913 C CA . GLU B 1 402 ? 0.739 -14.648 -7.344 1 84.5 402 GLU B CA 1
ATOM 7914 C C . GLU B 1 402 ? 1.562 -13.461 -6.859 1 84.5 402 GLU B C 1
ATOM 7916 O O . GLU B 1 402 ? 2.615 -13.156 -7.426 1 84.5 402 GLU B O 1
ATOM 7921 N N . ASN B 1 403 ? 1.067 -12.844 -5.844 1 82.69 403 ASN B N 1
ATOM 7922 C CA . ASN B 1 403 ? 1.709 -11.625 -5.379 1 82.69 403 ASN B CA 1
ATOM 7923 C C . ASN B 1 403 ? 2.646 -11.891 -4.207 1 82.69 403 ASN B C 1
ATOM 7925 O O . ASN B 1 403 ? 3.219 -10.961 -3.635 1 82.69 403 ASN B O 1
ATOM 7929 N N . THR B 1 404 ? 2.748 -13.047 -3.834 1 83 404 THR B N 1
ATOM 7930 C CA . THR B 1 404 ? 3.611 -13.391 -2.711 1 83 404 THR B CA 1
ATOM 7931 C C . THR B 1 404 ? 4.902 -14.039 -3.199 1 83 404 THR B C 1
ATOM 7933 O O . THR B 1 404 ? 4.879 -14.891 -4.094 1 83 404 THR B O 1
ATOM 7936 N N . ARG B 1 405 ? 5.957 -13.656 -2.633 1 82.44 405 ARG B N 1
ATOM 7937 C CA . ARG B 1 405 ? 7.258 -14.219 -2.986 1 82.44 405 ARG B CA 1
ATOM 7938 C C . ARG B 1 405 ? 7.797 -15.102 -1.863 1 82.44 405 ARG B C 1
ATOM 7940 O O . ARG B 1 405 ? 7.613 -14.789 -0.684 1 82.44 405 ARG B O 1
ATOM 7947 N N . VAL B 1 406 ? 8.336 -16.172 -2.281 1 77.12 406 VAL B N 1
ATOM 7948 C CA . VAL B 1 406 ? 8.914 -17.094 -1.317 1 77.12 406 VAL B CA 1
ATOM 7949 C C . VAL B 1 406 ? 10.391 -16.766 -1.097 1 77.12 406 VAL B C 1
ATOM 7951 O O . VAL B 1 406 ? 11.156 -16.656 -2.055 1 77.12 406 VAL B O 1
ATOM 7954 N N . ILE B 1 407 ? 10.633 -16.453 0.084 1 76.38 407 ILE B N 1
ATOM 7955 C CA . ILE B 1 407 ? 12.016 -16.188 0.462 1 76.38 407 ILE B CA 1
ATOM 7956 C C . ILE B 1 407 ? 12.539 -17.328 1.337 1 76.38 407 ILE B C 1
ATOM 7958 O O . ILE B 1 407 ? 11.984 -17.594 2.404 1 76.38 407 ILE B O 1
ATOM 7962 N N . GLU B 1 408 ? 13.391 -18.156 0.857 1 66.12 408 GLU B N 1
ATOM 7963 C CA . GLU B 1 408 ? 13.883 -19.344 1.542 1 66.12 408 GLU B CA 1
ATOM 7964 C C . GLU B 1 408 ? 14.773 -18.969 2.723 1 66.12 408 GLU B C 1
ATOM 7966 O O . GLU B 1 408 ? 15.539 -18.016 2.65 1 66.12 408 GLU B O 1
ATOM 7971 N N . SER B 1 409 ? 14.297 -19.453 3.996 1 61.84 409 SER B N 1
ATOM 7972 C CA . SER B 1 409 ? 14.977 -19.203 5.266 1 61.84 409 SER B CA 1
ATOM 7973 C C . SER B 1 409 ? 16.109 -20.203 5.477 1 61.84 409 SER B C 1
ATOM 7975 O O . SER B 1 409 ? 15.961 -21.391 5.207 1 61.84 409 SER B O 1
ATOM 7977 N N . LYS B 1 410 ? 17.312 -19.891 5.379 1 56.47 410 LYS B N 1
ATOM 7978 C CA . LYS B 1 410 ? 18.281 -20.828 5.949 1 56.47 410 LYS B CA 1
ATOM 7979 C C . LYS B 1 410 ? 18.078 -20.969 7.457 1 56.47 410 LYS B C 1
ATOM 7981 O O . LYS B 1 410 ? 17.844 -19.969 8.148 1 56.47 410 LYS B O 1
ATOM 7986 N N . PRO B 1 411 ? 17.688 -22.219 7.938 1 51.59 411 PRO B N 1
ATOM 7987 C CA . PRO B 1 411 ? 17.484 -22.438 9.375 1 51.59 411 PRO B CA 1
ATOM 7988 C C . PRO B 1 411 ? 18.531 -21.719 10.227 1 51.59 411 PRO B C 1
ATOM 7990 O O . PRO B 1 411 ? 19.734 -21.844 9.977 1 51.59 411 PRO B O 1
ATOM 7993 N N . LEU B 1 412 ? 18.219 -20.5 10.672 1 55.31 412 LEU B N 1
ATOM 7994 C CA . LEU B 1 412 ? 19.094 -19.578 11.383 1 55.31 412 LEU B CA 1
ATOM 7995 C C . LEU B 1 412 ? 19.344 -20.062 12.812 1 55.31 412 LEU B C 1
ATOM 7997 O O . LEU B 1 412 ? 20.016 -19.375 13.594 1 55.31 412 LEU B O 1
ATOM 8001 N N . THR B 1 413 ? 18.734 -21.25 13.211 1 49.72 413 THR B N 1
ATOM 8002 C CA . THR B 1 413 ? 18.875 -21.609 14.625 1 49.72 413 THR B CA 1
ATOM 8003 C C . THR B 1 413 ? 20.328 -21.562 15.055 1 49.72 413 THR B C 1
ATOM 8005 O O . THR B 1 413 ? 20.625 -21.266 16.219 1 49.72 413 THR B O 1
ATOM 8008 N N . SER B 1 414 ? 21.125 -21.859 14.156 1 51.28 414 SER B N 1
ATOM 8009 C CA . SER B 1 414 ? 22.5 -22.047 14.617 1 51.28 414 SER B CA 1
ATOM 8010 C C . SER B 1 414 ? 23.203 -20.719 14.812 1 51.28 414 SER B C 1
ATOM 8012 O O . SER B 1 414 ? 24.25 -20.656 15.477 1 51.28 414 SER B O 1
ATOM 8014 N N . PHE B 1 415 ? 22.703 -19.734 14.195 1 49.59 415 PHE B N 1
ATOM 8015 C CA . PHE B 1 415 ? 23.484 -18.5 14.195 1 49.59 415 PHE B CA 1
ATOM 8016 C C . PHE B 1 415 ? 23.234 -17.703 15.477 1 49.59 415 PHE B C 1
ATOM 8018 O O . PHE B 1 415 ? 23.922 -16.719 15.727 1 49.59 415 PHE B O 1
ATOM 8025 N N . VAL B 1 416 ? 22.172 -18 16.125 1 51.78 416 VAL B N 1
ATOM 8026 C CA . VAL B 1 416 ? 21.953 -17.203 17.328 1 51.78 416 VAL B CA 1
ATOM 8027 C C . VAL B 1 416 ? 23 -17.547 18.375 1 51.78 416 VAL B C 1
ATOM 8029 O O . VAL B 1 416 ? 22.953 -18.641 18.969 1 51.78 416 VAL B O 1
ATOM 8032 N N . LYS B 1 417 ? 24.203 -17.25 18.047 1 52.22 417 LYS B N 1
ATOM 8033 C CA . LYS B 1 417 ? 25.078 -17.328 19.219 1 52.22 417 LYS B CA 1
ATOM 8034 C C . LYS B 1 417 ? 24.453 -16.641 20.422 1 52.22 417 LYS B C 1
ATOM 8036 O O . LYS B 1 417 ? 24.047 -15.477 20.344 1 52.22 417 LYS B O 1
ATOM 8041 N N . LYS B 1 418 ? 24 -17.422 21.312 1 54.19 418 LYS B N 1
ATOM 8042 C CA . LYS B 1 418 ? 23.469 -16.922 22.578 1 54.19 418 LYS B CA 1
ATOM 8043 C C . LYS B 1 418 ? 24.375 -15.852 23.172 1 54.19 418 LYS B C 1
ATOM 8045 O O . LYS B 1 418 ? 25.547 -16.109 23.453 1 54.19 418 LYS B O 1
ATOM 8050 N N . LEU B 1 419 ? 24.109 -14.586 22.906 1 60.09 419 LEU B N 1
ATOM 8051 C CA . LEU B 1 419 ? 24.797 -13.484 23.578 1 60.09 419 LEU B CA 1
ATOM 8052 C C . LEU B 1 419 ? 24.938 -13.75 25.062 1 60.09 419 LEU B C 1
ATOM 8054 O O . LEU B 1 419 ? 24.078 -14.406 25.672 1 60.09 419 LEU B O 1
ATOM 8058 N N . SER B 1 420 ? 26.156 -13.594 25.469 1 65.06 420 SER B N 1
ATOM 8059 C CA . SER B 1 420 ? 26.328 -13.664 26.922 1 65.06 420 SER B CA 1
ATOM 8060 C C . SER B 1 420 ? 25.375 -12.719 27.641 1 65.06 420 SER B C 1
ATOM 8062 O O . SER B 1 420 ? 24.781 -11.836 27.016 1 65.06 420 SER B O 1
ATOM 8064 N N . LYS B 1 421 ? 25.078 -13.023 28.812 1 71.81 421 LYS B N 1
ATOM 8065 C CA . LYS B 1 421 ? 24.219 -12.188 29.641 1 71.81 421 LYS B CA 1
ATOM 8066 C C . LYS B 1 421 ? 24.672 -10.734 29.609 1 71.81 421 LYS B C 1
ATOM 8068 O O . LYS B 1 421 ? 23.844 -9.82 29.547 1 71.81 421 LYS B O 1
ATOM 8073 N N . GLU B 1 422 ? 26.016 -10.594 29.656 1 72.69 422 GLU B N 1
ATOM 8074 C CA . GLU B 1 422 ? 26.562 -9.242 29.641 1 72.69 422 GLU B CA 1
ATOM 8075 C C . GLU B 1 422 ? 26.266 -8.539 28.312 1 72.69 422 GLU B C 1
ATOM 8077 O O . GLU B 1 422 ? 25.922 -7.355 28.297 1 72.69 422 GLU B O 1
ATOM 8082 N N . GLN B 1 423 ? 26.422 -9.305 27.281 1 71.94 423 GLN B N 1
ATOM 8083 C CA . GLN B 1 423 ? 26.156 -8.734 25.953 1 71.94 423 GLN B CA 1
ATOM 8084 C C . GLN B 1 423 ? 24.688 -8.359 25.812 1 71.94 423 GLN B C 1
ATOM 8086 O O . GLN B 1 423 ? 24.359 -7.309 25.25 1 71.94 423 GLN B O 1
ATOM 8091 N N . ASN B 1 424 ? 23.906 -9.133 26.406 1 74 424 ASN B N 1
ATOM 8092 C CA . ASN B 1 424 ? 22.469 -8.875 26.359 1 74 424 ASN B CA 1
ATOM 8093 C C . ASN B 1 424 ? 22.109 -7.609 27.141 1 74 424 ASN B C 1
ATOM 8095 O O . ASN B 1 424 ? 21.25 -6.84 26.703 1 74 424 ASN B O 1
ATOM 8099 N N . ASP B 1 425 ? 22.812 -7.469 28.203 1 77.12 425 ASP B N 1
ATOM 8100 C CA . ASP B 1 425 ? 22.547 -6.289 29.031 1 77.12 425 ASP B CA 1
ATOM 8101 C C . ASP B 1 425 ? 22.969 -5.012 28.297 1 77.12 425 ASP B C 1
ATOM 8103 O O . ASP B 1 425 ? 22.281 -3.986 28.406 1 77.12 425 ASP B O 1
ATOM 8107 N N . ILE B 1 426 ? 24 -5.109 27.641 1 76.69 426 ILE B N 1
ATOM 8108 C CA . ILE B 1 426 ? 24.5 -3.951 26.906 1 76.69 426 ILE B CA 1
ATOM 8109 C C . ILE B 1 426 ? 23.5 -3.588 25.812 1 76.69 426 ILE B C 1
ATOM 8111 O O . ILE B 1 426 ? 23.188 -2.412 25.609 1 76.69 426 ILE B O 1
ATOM 8115 N N . VAL B 1 427 ? 23.016 -4.539 25.219 1 77.31 427 VAL B N 1
ATOM 8116 C CA . VAL B 1 427 ? 22.062 -4.309 24.141 1 77.31 427 VAL B CA 1
ATOM 8117 C C . VAL B 1 427 ? 20.766 -3.744 24.703 1 77.31 427 VAL B C 1
ATOM 8119 O O . VAL B 1 427 ? 20.188 -2.812 24.141 1 77.31 427 VAL B O 1
ATOM 8122 N N . ASP B 1 428 ? 20.391 -4.223 25.797 1 78.12 428 ASP B N 1
ATOM 8123 C CA . ASP B 1 428 ? 19.188 -3.738 26.438 1 78.12 428 ASP B CA 1
ATOM 8124 C C . ASP B 1 428 ? 19.312 -2.268 26.828 1 78.12 428 ASP B C 1
ATOM 8126 O O . ASP B 1 428 ? 18.375 -1.491 26.672 1 78.12 428 ASP B O 1
ATOM 8130 N N . ASN B 1 429 ? 20.484 -1.991 27.297 1 77.38 429 ASN B N 1
ATOM 8131 C CA . ASN B 1 429 ? 20.719 -0.607 27.688 1 77.38 429 ASN B CA 1
ATOM 8132 C C . ASN B 1 429 ? 20.688 0.331 26.484 1 77.38 429 ASN B C 1
ATOM 8134 O O . ASN B 1 429 ? 20.219 1.467 26.594 1 77.38 429 ASN B O 1
ATOM 8138 N N . LEU B 1 430 ? 21.172 -0.14 25.469 1 79.06 430 LEU B N 1
ATOM 8139 C CA . LEU B 1 430 ? 21.156 0.651 24.25 1 79.06 430 LEU B CA 1
ATOM 8140 C C . LEU B 1 430 ? 19.719 0.905 23.797 1 79.06 430 LEU B C 1
ATOM 8142 O O . LEU B 1 430 ? 19.375 2.027 23.422 1 79.06 430 LEU B O 1
ATOM 8146 N N . LEU B 1 431 ? 18.906 -0.091 23.906 1 81.56 431 LEU B N 1
ATOM 8147 C CA . LEU B 1 431 ? 17.5 0.046 23.516 1 81.56 431 LEU B CA 1
ATOM 8148 C C . LEU B 1 431 ? 16.781 1.058 24.391 1 81.56 431 LEU B C 1
ATOM 8150 O O . LEU B 1 431 ? 16.031 1.899 23.891 1 81.56 431 LEU B O 1
ATOM 8154 N N . ASP B 1 432 ? 17.125 0.999 25.562 1 79.19 432 ASP B N 1
ATOM 8155 C CA . ASP B 1 432 ? 16.5 1.92 26.5 1 79.19 432 ASP B CA 1
ATOM 8156 C C . ASP B 1 432 ? 16.922 3.361 26.234 1 79.19 432 ASP B C 1
ATOM 8158 O O . ASP B 1 432 ? 16.109 4.285 26.344 1 79.19 432 ASP B O 1
ATOM 8162 N N . ALA B 1 433 ? 18.109 3.432 25.859 1 78.19 433 ALA B N 1
ATOM 8163 C CA . ALA B 1 433 ? 18.641 4.77 25.578 1 78.19 433 ALA B CA 1
ATOM 8164 C C . ALA B 1 433 ? 18 5.363 24.328 1 78.19 433 ALA B C 1
ATOM 8166 O O . ALA B 1 433 ? 17.875 6.586 24.219 1 78.19 433 ALA B O 1
ATOM 8167 N N . PHE B 1 434 ? 17.594 4.5 23.5 1 79 434 PHE B N 1
ATOM 8168 C CA . PHE B 1 434 ? 17.047 4.941 22.219 1 79 434 PHE B CA 1
ATOM 8169 C C . PHE B 1 434 ? 15.523 5.023 22.297 1 79 434 PHE B C 1
ATOM 8171 O O . PHE B 1 434 ? 14.867 5.297 21.281 1 79 434 PHE B O 1
ATOM 8178 N N . MET B 1 435 ? 15 4.754 23.406 1 78.19 435 MET B N 1
ATOM 8179 C CA . MET B 1 435 ? 13.547 4.734 23.531 1 78.19 435 MET B CA 1
ATOM 8180 C C . MET B 1 435 ? 12.969 6.145 23.438 1 78.19 435 MET B C 1
ATOM 8182 O O . MET B 1 435 ? 13.539 7.094 23.984 1 78.19 435 MET B O 1
ATOM 8186 N N . SER B 1 436 ? 12.047 6.34 22.562 1 71.88 436 SER B N 1
ATOM 8187 C CA . SER B 1 436 ? 11.336 7.613 22.484 1 71.88 436 SER B CA 1
ATOM 8188 C C . SER B 1 436 ? 10.633 7.938 23.797 1 71.88 436 SER B C 1
ATOM 8190 O O . SER B 1 436 ? 10 7.066 24.391 1 71.88 436 SER B O 1
ATOM 8192 N N . ASN B 1 437 ? 11.32 8.43 24.891 1 57.47 437 ASN B N 1
ATOM 8193 C CA . ASN B 1 437 ? 10.773 8.734 26.203 1 57.47 437 ASN B CA 1
ATOM 8194 C C . ASN B 1 437 ? 9.344 9.273 26.109 1 57.47 437 ASN B C 1
ATOM 8196 O O . ASN B 1 437 ? 9.055 10.102 25.25 1 57.47 437 ASN B O 1
ATOM 8200 N N . ASP B 1 438 ? 8.461 8.422 26.531 1 50.5 438 ASP B N 1
ATOM 8201 C CA . ASP B 1 438 ? 7.18 8.891 27.062 1 50.5 438 ASP B CA 1
ATOM 8202 C C . ASP B 1 438 ? 7.371 10.125 27.938 1 50.5 438 ASP B C 1
ATOM 8204 O O . ASP B 1 438 ? 6.547 10.406 28.812 1 50.5 438 ASP B O 1
ATOM 8208 N N . ILE B 1 439 ? 8.562 10.523 28.219 1 42.5 439 ILE B N 1
ATOM 8209 C CA . ILE B 1 439 ? 8.633 11.375 29.406 1 42.5 439 ILE B CA 1
ATOM 8210 C C . ILE B 1 439 ? 7.574 12.469 29.312 1 42.5 439 ILE B C 1
ATOM 8212 O O . ILE B 1 439 ? 7.645 13.344 28.438 1 42.5 439 ILE B O 1
ATOM 8216 N N . SER B 1 440 ? 6.375 12.133 29.5 1 39.28 440 SER B N 1
ATOM 8217 C CA . SER B 1 440 ? 5.547 13.164 30.125 1 39.28 440 SER B CA 1
ATOM 8218 C C . SER B 1 440 ? 6.375 14.07 31.031 1 39.28 440 SER B C 1
ATOM 8220 O O . SER B 1 440 ? 6.816 13.648 32.094 1 39.28 440 SER B O 1
ATOM 8222 N N . ASP B 1 441 ? 7.414 14.625 30.734 1 36.53 441 ASP B N 1
ATOM 8223 C CA . ASP B 1 441 ? 7.699 15.641 31.75 1 36.53 441 ASP B CA 1
ATOM 8224 C C . ASP B 1 441 ? 6.414 16.25 32.312 1 36.53 441 ASP B C 1
ATOM 8226 O O . ASP B 1 441 ? 5.594 16.766 31.547 1 36.53 441 ASP B O 1
ATOM 8230 N N . SER B 1 442 ? 5.914 15.844 33.406 1 37.22 442 SER B N 1
ATOM 8231 C CA . SER B 1 442 ? 4.828 16.328 34.25 1 37.22 442 SER B CA 1
ATOM 8232 C C . SER B 1 442 ? 4.574 17.812 34.031 1 37.22 442 SER B C 1
ATOM 8234 O O . SER B 1 442 ? 3.512 18.328 34.375 1 37.22 442 SER B O 1
ATOM 8236 N N . SER B 1 443 ? 5.613 18.672 34 1 35.62 443 SER B N 1
ATOM 8237 C CA . SER B 1 443 ? 5.363 20.109 34.125 1 35.62 443 SER B CA 1
ATOM 8238 C C . SER B 1 443 ? 4.684 20.656 32.875 1 35.62 443 SER B C 1
ATOM 8240 O O . SER B 1 443 ? 4.004 21.672 32.938 1 35.62 443 SER B O 1
ATOM 8242 N N . THR B 1 444 ? 5.328 20.578 31.609 1 38.94 444 THR B N 1
ATOM 8243 C CA . THR B 1 444 ? 4.68 21.25 30.484 1 38.94 444 THR B CA 1
ATOM 8244 C C . THR B 1 444 ? 3.752 20.297 29.75 1 38.94 444 THR B C 1
ATOM 8246 O O . THR B 1 444 ? 4.156 19.188 29.375 1 38.94 444 THR B O 1
ATOM 8249 N N . LYS B 1 445 ? 2.553 20.25 29.859 1 40.78 445 LYS B N 1
ATOM 8250 C CA . LYS B 1 445 ? 1.359 19.594 29.312 1 40.78 445 LYS B CA 1
ATOM 8251 C C . LYS B 1 445 ? 1.545 19.25 27.844 1 40.78 445 LYS B C 1
ATOM 8253 O O . LYS B 1 445 ? 0.625 18.734 27.188 1 40.78 445 LYS B O 1
ATOM 8258 N N . LYS B 1 446 ? 2.412 19.875 27.109 1 44.72 446 LYS B N 1
ATOM 8259 C CA . LYS B 1 446 ? 2.43 19.547 25.688 1 44.72 446 LYS B CA 1
ATOM 8260 C C . LYS B 1 446 ? 3.137 18.219 25.438 1 44.72 446 LYS B C 1
ATOM 8262 O O . LYS B 1 446 ? 4.348 18.109 25.641 1 44.72 446 LYS B O 1
ATOM 8267 N N . LYS B 1 447 ? 2.604 17.031 25.547 1 46.09 447 LYS B N 1
ATOM 8268 C CA . LYS B 1 447 ? 2.986 15.664 25.234 1 46.09 447 LYS B CA 1
ATOM 8269 C C . LYS B 1 447 ? 3.52 15.555 23.812 1 46.09 447 LYS B C 1
ATOM 8271 O O . LYS B 1 447 ? 2.746 15.555 22.844 1 46.09 447 LYS B O 1
ATOM 8276 N N . GLU B 1 448 ? 4.668 16.141 23.5 1 47.78 448 GLU B N 1
ATOM 8277 C CA . GLU B 1 448 ? 5.164 15.969 22.125 1 47.78 448 GLU B CA 1
ATOM 8278 C C . GLU B 1 448 ? 5.492 14.508 21.844 1 47.78 448 GLU B C 1
ATOM 8280 O O . GLU B 1 448 ? 6.289 13.891 22.547 1 47.78 448 GLU B O 1
ATOM 8285 N N . LYS B 1 449 ? 4.621 13.688 21.562 1 55.34 449 LYS B N 1
ATOM 8286 C CA . LYS B 1 449 ? 4.922 12.32 21.141 1 55.34 449 LYS B CA 1
ATOM 8287 C C . LYS B 1 449 ? 5.645 12.305 19.797 1 55.34 449 LYS B C 1
ATOM 8289 O O . LYS B 1 449 ? 5.008 12.242 18.734 1 55.34 449 LYS B O 1
ATOM 8294 N N . PRO B 1 450 ? 6.988 12.672 19.75 1 58.91 450 PRO B N 1
ATOM 8295 C CA . PRO B 1 450 ? 7.617 13.078 18.5 1 58.91 450 PRO B CA 1
ATOM 8296 C C . PRO B 1 450 ? 7.523 12 17.422 1 58.91 450 PRO B C 1
ATOM 8298 O O . PRO B 1 450 ? 7.422 12.32 16.234 1 58.91 450 PRO B O 1
ATOM 8301 N N . PHE B 1 451 ? 7.664 10.672 17.766 1 71.31 451 PHE B N 1
ATOM 8302 C CA . PHE B 1 451 ? 7.746 9.766 16.609 1 71.31 451 PHE B CA 1
ATOM 8303 C C . PHE B 1 451 ? 6.637 8.727 16.672 1 71.31 451 PHE B C 1
ATOM 8305 O O . PHE B 1 451 ? 6.875 7.543 16.422 1 71.31 451 PHE B O 1
ATOM 8312 N N . MET B 1 452 ? 5.469 9.336 16.938 1 77 452 MET B N 1
ATOM 8313 C CA . MET B 1 452 ? 4.297 8.477 16.797 1 77 452 MET B CA 1
ATOM 8314 C C . MET B 1 452 ? 3.795 8.484 15.352 1 77 452 MET B C 1
ATOM 8316 O O . MET B 1 452 ? 3.949 9.477 14.633 1 77 452 MET B O 1
ATOM 8320 N N . PRO B 1 453 ? 3.348 7.352 14.984 1 79 453 PRO B N 1
ATOM 8321 C CA . PRO B 1 453 ? 2.852 7.301 13.609 1 79 453 PRO B CA 1
ATOM 8322 C C . PRO B 1 453 ? 1.877 8.438 13.297 1 79 453 PRO B C 1
ATOM 8324 O O . PRO B 1 453 ? 0.964 8.703 14.078 1 79 453 PRO B O 1
ATOM 8327 N N . GLY B 1 454 ? 2.17 9.133 12.297 1 78.69 454 GLY B N 1
ATOM 8328 C CA . GLY B 1 454 ? 1.258 10.156 11.82 1 78.69 454 GLY B CA 1
ATOM 8329 C C . GLY B 1 454 ? 1.455 11.5 12.508 1 78.69 454 GLY B C 1
ATOM 8330 O O . GLY B 1 454 ? 0.646 12.414 12.344 1 78.69 454 GLY B O 1
ATOM 8331 N N . CYS B 1 455 ? 2.43 11.633 13.305 1 81.25 455 CYS B N 1
ATOM 8332 C CA . CYS B 1 455 ? 2.619 12.875 14.047 1 81.25 455 CYS B CA 1
ATOM 8333 C C . CYS B 1 455 ? 3.703 13.734 13.414 1 81.25 455 CYS B C 1
ATOM 8335 O O . CYS B 1 455 ? 3.732 14.945 13.609 1 81.25 455 CYS B O 1
ATOM 8337 N N . VAL B 1 456 ? 4.574 13.172 12.641 1 86.94 456 VAL B N 1
ATOM 8338 C CA . VAL B 1 456 ? 5.688 13.898 12.039 1 86.94 456 VAL B CA 1
ATOM 8339 C C . VAL B 1 456 ? 5.246 14.516 10.719 1 86.94 456 VAL B C 1
ATOM 8341 O O . VAL B 1 456 ? 4.758 13.812 9.828 1 86.94 456 VAL B O 1
ATOM 8344 N N . PRO B 1 457 ? 5.387 15.805 10.625 1 89.19 457 PRO B N 1
ATOM 8345 C CA . PRO B 1 457 ? 5.062 16.422 9.336 1 89.19 457 PRO B CA 1
ATOM 8346 C C . PRO B 1 457 ? 6.039 16.016 8.234 1 89.19 457 PRO B C 1
ATOM 8348 O O . PRO B 1 457 ? 7.191 15.68 8.516 1 89.19 457 PRO B O 1
ATOM 8351 N N . SER B 1 458 ? 5.621 16.062 7.031 1 88.69 458 SER B N 1
ATOM 8352 C CA . SER B 1 458 ? 6.457 15.719 5.887 1 88.69 458 SER B CA 1
ATOM 8353 C C . SER B 1 458 ? 7.453 16.828 5.57 1 88.69 458 SER B C 1
ATOM 8355 O O . SER B 1 458 ? 7.062 17.922 5.152 1 88.69 458 SER B O 1
ATOM 8357 N N . PRO B 1 459 ? 8.711 16.594 5.766 1 90.69 459 PRO B N 1
ATOM 8358 C CA . PRO B 1 459 ? 9.719 17.609 5.469 1 90.69 459 PRO B CA 1
ATOM 8359 C C . PRO B 1 459 ? 9.773 17.969 3.984 1 90.69 459 PRO B C 1
ATOM 8361 O O . PRO B 1 459 ? 10.055 19.109 3.631 1 90.69 459 PRO B O 1
ATOM 8364 N N . MET B 1 460 ? 9.539 17.062 3.135 1 89.12 460 MET B N 1
ATOM 8365 C CA . MET B 1 460 ? 9.602 17.312 1.697 1 89.12 460 MET B CA 1
ATOM 8366 C C . MET B 1 460 ? 8.484 18.25 1.257 1 89.12 460 MET B C 1
ATOM 8368 O O . MET B 1 460 ? 8.719 19.156 0.458 1 89.12 460 MET B O 1
ATOM 8372 N N . ARG B 1 461 ? 7.367 18 1.79 1 87.44 461 ARG B N 1
ATOM 8373 C CA . ARG B 1 461 ? 6.234 18.859 1.449 1 87.44 461 ARG B CA 1
ATOM 8374 C C . ARG B 1 461 ? 6.453 20.281 1.955 1 87.44 461 ARG B C 1
ATOM 8376 O O . ARG B 1 461 ? 6.199 21.25 1.232 1 87.44 461 ARG B O 1
ATOM 8383 N N . GLN B 1 462 ? 6.812 20.344 3.186 1 90.38 462 GLN B N 1
ATOM 8384 C CA . GLN B 1 462 ? 7.074 21.656 3.762 1 90.38 462 GLN B CA 1
ATOM 8385 C C . GLN B 1 462 ? 8.18 22.391 3 1 90.38 462 GLN B C 1
ATOM 8387 O O . GLN B 1 462 ? 8.102 23.594 2.781 1 90.38 462 GLN B O 1
ATOM 8392 N N . HIS B 1 463 ? 9.211 21.656 2.646 1 90.94 463 HIS B N 1
ATOM 8393 C CA . HIS B 1 463 ? 10.297 22.25 1.873 1 90.94 463 HIS B CA 1
ATOM 8394 C C . HIS B 1 463 ? 9.781 22.828 0.557 1 90.94 463 HIS B C 1
ATOM 8396 O O . HIS B 1 463 ? 10.188 23.922 0.156 1 90.94 463 HIS B O 1
ATOM 8402 N N . LYS B 1 464 ? 8.977 22.156 -0.07 1 87.06 464 LYS B N 1
ATOM 8403 C CA . LYS B 1 464 ? 8.391 22.625 -1.321 1 87.06 464 LYS B CA 1
ATOM 8404 C C . LYS B 1 464 ? 7.613 23.922 -1.105 1 87.06 464 LYS B C 1
ATOM 8406 O O . LYS B 1 464 ? 7.742 24.875 -1.886 1 87.06 464 LYS B O 1
ATOM 8411 N N . PHE B 1 465 ? 6.828 23.953 -0.09 1 88.81 465 PHE B N 1
ATOM 8412 C CA . PHE B 1 465 ? 6.082 25.172 0.23 1 88.81 465 PHE B CA 1
ATOM 8413 C C . PHE B 1 465 ? 7.027 26.328 0.512 1 88.81 465 PHE B C 1
ATOM 8415 O O . PHE B 1 465 ? 6.781 27.453 0.079 1 88.81 465 PHE B O 1
ATOM 8422 N N . ASN B 1 466 ? 8.039 26.016 1.25 1 90.31 466 ASN B N 1
ATOM 8423 C CA . ASN B 1 466 ? 9.031 27.031 1.553 1 90.31 466 ASN B CA 1
ATOM 8424 C C . ASN B 1 466 ? 9.656 27.609 0.281 1 90.31 466 ASN B C 1
ATOM 8426 O O . ASN B 1 466 ? 9.852 28.812 0.167 1 90.31 466 ASN B O 1
ATOM 8430 N N . MET B 1 467 ? 9.969 26.766 -0.645 1 89.38 467 MET B N 1
ATOM 8431 C CA . MET B 1 467 ? 10.578 27.203 -1.896 1 89.38 467 MET B CA 1
ATOM 8432 C C . MET B 1 467 ? 9.617 28.047 -2.721 1 89.38 467 MET B C 1
ATOM 8434 O O . MET B 1 467 ? 10.008 29.047 -3.314 1 89.38 467 MET B O 1
ATOM 8438 N N . LEU B 1 468 ? 8.398 27.625 -2.736 1 86.88 468 LEU B N 1
ATOM 8439 C CA . LEU B 1 468 ? 7.383 28.391 -3.455 1 86.88 468 LEU B CA 1
ATOM 8440 C C . LEU B 1 468 ? 7.215 29.781 -2.854 1 86.88 468 LEU B C 1
ATOM 8442 O O . LEU B 1 468 ? 7.172 30.766 -3.58 1 86.88 468 LEU B O 1
ATOM 8446 N N . SER B 1 469 ? 7.105 29.781 -1.539 1 89.44 469 SER B N 1
ATOM 8447 C CA . SER B 1 469 ? 6.965 31.062 -0.84 1 89.44 469 SER B CA 1
ATOM 8448 C C . SER B 1 469 ? 8.18 31.953 -1.069 1 89.44 469 SER B C 1
ATOM 8450 O O . SER B 1 469 ? 8.031 33.156 -1.334 1 89.44 469 SER B O 1
ATOM 8452 N N . TYR B 1 470 ? 9.305 31.391 -0.973 1 90.69 470 TYR B N 1
ATOM 8453 C CA . TYR B 1 470 ? 10.539 32.156 -1.153 1 90.69 470 TYR B CA 1
ATOM 8454 C C . TYR B 1 470 ? 10.609 32.75 -2.555 1 90.69 470 TYR B C 1
ATOM 8456 O O . TYR B 1 470 ? 10.945 33.938 -2.719 1 90.69 470 TYR B O 1
ATOM 8464 N N . ARG B 1 471 ? 10.32 31.984 -3.557 1 87.56 471 ARG B N 1
ATOM 8465 C CA . ARG B 1 471 ? 10.367 32.438 -4.941 1 87.56 471 ARG B CA 1
ATOM 8466 C C . ARG B 1 471 ? 9.344 33.562 -5.191 1 87.56 471 ARG B C 1
ATOM 8468 O O . ARG B 1 471 ? 9.609 34.5 -5.922 1 87.56 471 ARG B O 1
ATOM 8475 N N . ALA B 1 472 ? 8.227 33.344 -4.625 1 88 472 ALA B N 1
ATOM 8476 C CA . ALA B 1 472 ? 7.176 34.375 -4.785 1 88 472 ALA B CA 1
ATOM 8477 C C . ALA B 1 472 ? 7.594 35.688 -4.172 1 88 472 ALA B C 1
ATOM 8479 O O . ALA B 1 472 ? 7.301 36.75 -4.727 1 88 472 ALA B O 1
ATOM 8480 N N . LEU B 1 473 ? 8.227 35.656 -3.057 1 90.62 473 LEU B N 1
ATOM 8481 C CA . LEU B 1 473 ? 8.617 36.844 -2.33 1 90.62 473 LEU B CA 1
ATOM 8482 C C . LEU B 1 473 ? 9.938 37.406 -2.85 1 90.62 473 LEU B C 1
ATOM 8484 O O . LEU B 1 473 ? 10.227 38.594 -2.697 1 90.62 473 LEU B O 1
ATOM 8488 N N . ASN B 1 474 ? 10.75 36.469 -3.393 1 88.75 474 ASN B N 1
ATOM 8489 C CA . ASN B 1 474 ? 12.047 36.844 -3.945 1 88.75 474 ASN B CA 1
ATOM 8490 C C . ASN B 1 474 ? 12.219 36.312 -5.371 1 88.75 474 ASN B C 1
ATOM 8492 O O . ASN B 1 474 ? 12.977 35.375 -5.605 1 88.75 474 ASN B O 1
ATOM 8496 N N . PRO B 1 475 ? 11.664 36.906 -6.34 1 83.19 475 PRO B N 1
ATOM 8497 C CA . PRO B 1 475 ? 11.641 36.375 -7.707 1 83.19 475 PRO B CA 1
ATOM 8498 C C . PRO B 1 475 ? 13.031 36.281 -8.328 1 83.19 475 PRO B C 1
ATOM 8500 O O . PRO B 1 475 ? 13.273 35.438 -9.18 1 83.19 475 PRO B O 1
ATOM 8503 N N . GLU B 1 476 ? 13.992 37.062 -7.926 1 84.31 476 GLU B N 1
ATOM 8504 C CA . GLU B 1 476 ? 15.273 37.094 -8.625 1 84.31 476 GLU B CA 1
ATOM 8505 C C . GLU B 1 476 ? 16.375 36.438 -7.797 1 84.31 476 GLU B C 1
ATOM 8507 O O . GLU B 1 476 ? 17.484 36.25 -8.281 1 84.31 476 GLU B O 1
ATOM 8512 N N . LYS B 1 477 ? 16.078 36.062 -6.66 1 87 477 LYS B N 1
ATOM 8513 C CA . LYS B 1 477 ? 17.094 35.469 -5.797 1 87 477 LYS B CA 1
ATOM 8514 C C . LYS B 1 477 ? 17.141 33.969 -5.941 1 87 477 LYS B C 1
ATOM 8516 O O . LYS B 1 477 ? 16.109 33.312 -6.211 1 87 477 LYS B O 1
ATOM 8521 N N . PRO B 1 478 ? 18.344 33.438 -5.867 1 88.12 478 PRO B N 1
ATOM 8522 C CA . PRO B 1 478 ? 18.422 31.969 -5.902 1 88.12 478 PRO B CA 1
ATOM 8523 C C . PRO B 1 478 ? 17.703 31.312 -4.73 1 88.12 478 PRO B C 1
ATOM 8525 O O . PRO B 1 478 ? 17.594 31.906 -3.654 1 88.12 478 PRO B O 1
ATOM 8528 N N . LEU B 1 479 ? 17.172 30.156 -4.965 1 89 479 LEU B N 1
ATOM 8529 C CA . LEU B 1 479 ? 16.438 29.438 -3.928 1 89 479 LEU B CA 1
ATOM 8530 C C . LEU B 1 479 ? 17.375 29.031 -2.791 1 89 479 LEU B C 1
ATOM 8532 O O . LEU B 1 479 ? 18.531 28.656 -3.029 1 89 479 LEU B O 1
ATOM 8536 N N . PRO B 1 480 ? 16.938 29.156 -1.596 1 88.38 480 PRO B N 1
ATOM 8537 C CA . PRO B 1 480 ? 17.734 28.797 -0.429 1 88.38 480 PRO B CA 1
ATOM 8538 C C . PRO B 1 480 ? 17.891 27.281 -0.266 1 88.38 480 PRO B C 1
ATOM 8540 O O . PRO B 1 480 ? 17.156 26.516 -0.908 1 88.38 480 PRO B O 1
ATOM 8543 N N . SER B 1 481 ? 18.891 26.906 0.549 1 86.5 481 SER B N 1
ATOM 8544 C CA . SER B 1 481 ? 19.078 25.5 0.873 1 86.5 481 SER B CA 1
ATOM 8545 C C . SER B 1 481 ? 18 25 1.831 1 86.5 481 SER B C 1
ATOM 8547 O O . SER B 1 481 ? 17.188 25.797 2.318 1 86.5 481 SER B O 1
ATOM 8549 N N . ILE B 1 482 ? 17.969 23.766 2.039 1 86.56 482 ILE B N 1
ATOM 8550 C CA . ILE B 1 482 ? 16.969 23.141 2.896 1 86.56 482 ILE B CA 1
ATOM 8551 C C . ILE B 1 482 ? 17.109 23.672 4.32 1 86.56 482 ILE B C 1
ATOM 8553 O O . ILE B 1 482 ? 18.219 23.844 4.824 1 86.56 482 ILE B O 1
ATOM 8557 N N . ASP B 1 483 ? 15.992 24.016 4.91 1 87.38 483 ASP B N 1
ATOM 8558 C CA . ASP B 1 483 ? 15.93 24.438 6.309 1 87.38 483 ASP B CA 1
ATOM 8559 C C . ASP B 1 483 ? 16.438 23.328 7.234 1 87.38 483 ASP B C 1
ATOM 8561 O O . ASP B 1 483 ? 15.922 22.203 7.203 1 87.38 483 ASP B O 1
ATOM 8565 N N . ILE B 1 484 ? 17.359 23.609 8.047 1 86.12 484 ILE B N 1
ATOM 8566 C CA . ILE B 1 484 ? 18 22.656 8.953 1 86.12 484 ILE B CA 1
ATOM 8567 C C . ILE B 1 484 ? 16.953 22.062 9.898 1 86.12 484 ILE B C 1
ATOM 8569 O O . ILE B 1 484 ? 17.031 20.891 10.266 1 86.12 484 ILE B O 1
ATOM 8573 N N . GLU B 1 485 ? 15.992 22.859 10.211 1 85.44 485 GLU B N 1
ATOM 8574 C CA . GLU B 1 485 ? 14.961 22.406 11.133 1 85.44 485 GLU B CA 1
ATOM 8575 C C . GLU B 1 485 ? 14.109 21.297 10.5 1 85.44 485 GLU B C 1
ATOM 8577 O O . GLU B 1 485 ? 13.617 20.422 11.203 1 85.44 485 GLU B O 1
ATOM 8582 N N . LEU B 1 486 ? 13.969 21.359 9.195 1 88.75 486 LEU B N 1
ATOM 8583 C CA . LEU B 1 486 ? 13.219 20.328 8.492 1 88.75 486 LEU B CA 1
ATOM 8584 C C . LEU B 1 486 ? 13.984 19.016 8.477 1 88.75 486 LEU B C 1
ATOM 8586 O O . LEU B 1 486 ? 13.391 17.938 8.594 1 88.75 486 LEU B O 1
ATOM 8590 N N . LYS B 1 487 ? 15.297 19.094 8.359 1 86.25 487 LYS B N 1
ATOM 8591 C CA . LYS B 1 487 ? 16.125 17.906 8.359 1 86.25 487 LYS B CA 1
ATOM 8592 C C . LYS B 1 487 ? 16.141 17.234 9.734 1 86.25 487 LYS B C 1
ATOM 8594 O O . LYS B 1 487 ? 16.156 16.016 9.844 1 86.25 487 LYS B O 1
ATOM 8599 N N . LYS B 1 488 ? 16.031 18.031 10.719 1 87.06 488 LYS B N 1
ATOM 8600 C CA . LYS B 1 488 ? 16.078 17.531 12.094 1 87.06 488 LYS B CA 1
ATOM 8601 C C . LYS B 1 488 ? 14.812 16.766 12.453 1 87.06 488 LYS B C 1
ATOM 8603 O O . LYS B 1 488 ? 14.805 16 13.414 1 87.06 488 LYS B O 1
ATOM 8608 N N . LEU B 1 489 ? 13.805 16.969 11.648 1 87.5 489 LEU B N 1
ATOM 8609 C CA . LEU B 1 489 ? 12.539 16.297 11.922 1 87.5 489 LEU B CA 1
ATOM 8610 C C . LEU B 1 489 ? 12.711 14.781 11.844 1 87.5 489 LEU B C 1
ATOM 8612 O O . LEU B 1 489 ? 12.016 14.039 12.531 1 87.5 489 LEU B O 1
ATOM 8616 N N . LEU B 1 490 ? 13.633 14.297 11 1 88.75 490 LEU B N 1
ATOM 8617 C CA . LEU B 1 490 ? 13.805 12.867 10.789 1 88.75 490 LEU B CA 1
ATOM 8618 C C . LEU B 1 490 ? 15.094 12.367 11.422 1 88.75 490 LEU B C 1
ATOM 8620 O O . LEU B 1 490 ? 15.703 11.414 10.945 1 88.75 490 LEU B O 1
ATOM 8624 N N . GLU B 1 491 ? 15.57 13.062 12.375 1 86.19 491 GLU B N 1
ATOM 8625 C CA . GLU B 1 491 ? 16.734 12.672 13.172 1 86.19 491 GLU B CA 1
ATOM 8626 C C . GLU B 1 491 ? 16.344 12.453 14.633 1 86.19 491 GLU B C 1
ATOM 8628 O O . GLU B 1 491 ? 15.352 13 15.109 1 86.19 491 GLU B O 1
ATOM 8633 N N . PRO B 1 492 ? 17.109 11.609 15.258 1 85.31 492 PRO B N 1
ATOM 8634 C CA . PRO B 1 492 ? 16.828 11.438 16.688 1 85.31 492 PRO B CA 1
ATOM 8635 C C . PRO B 1 492 ? 16.875 12.758 17.453 1 85.31 492 PRO B C 1
ATOM 8637 O O . PRO B 1 492 ? 17.656 13.648 17.109 1 85.31 492 PRO B O 1
ATOM 8640 N N . SER B 1 493 ? 16.062 12.836 18.422 1 82.06 493 SER B N 1
ATOM 8641 C CA . SER B 1 493 ? 16.016 14.039 19.25 1 82.06 493 SER B CA 1
ATOM 8642 C C . SER B 1 493 ? 17.344 14.258 19.969 1 82.06 493 SER B C 1
ATOM 8644 O O . SER B 1 493 ? 18.141 13.328 20.125 1 82.06 493 SER B O 1
ATOM 8646 N N . LYS B 1 494 ? 17.594 15.445 20.312 1 80.19 494 LYS B N 1
ATOM 8647 C CA . LYS B 1 494 ? 18.828 15.781 21.047 1 80.19 494 LYS B CA 1
ATOM 8648 C C . LYS B 1 494 ? 18.922 15 22.344 1 80.19 494 LYS B C 1
ATOM 8650 O O . LYS B 1 494 ? 20 14.555 22.734 1 80.19 494 LYS B O 1
ATOM 8655 N N . LYS B 1 495 ? 17.828 14.758 22.953 1 79.19 495 LYS B N 1
ATOM 8656 C CA . LYS B 1 495 ? 17.797 14.008 24.203 1 79.19 495 LYS B CA 1
ATOM 8657 C C . LYS B 1 495 ? 18.281 12.57 24 1 79.19 495 LYS B C 1
ATOM 8659 O O . LYS B 1 495 ? 19.031 12.039 24.812 1 79.19 495 LYS B O 1
ATOM 8664 N N . ILE B 1 496 ? 17.844 12 22.969 1 81.25 496 ILE B N 1
ATOM 8665 C CA . ILE B 1 496 ? 18.219 10.633 22.656 1 81.25 496 ILE B CA 1
ATOM 8666 C C . ILE B 1 496 ? 19.719 10.562 22.344 1 81.25 496 ILE B C 1
ATOM 8668 O O . ILE B 1 496 ? 20.406 9.648 22.797 1 81.25 496 ILE B O 1
ATOM 8672 N N . LYS B 1 497 ? 20.219 11.555 21.625 1 78.88 497 LYS B N 1
ATOM 8673 C CA . LYS B 1 497 ? 21.625 11.57 21.266 1 78.88 497 LYS B CA 1
ATOM 8674 C C . LYS B 1 497 ? 22.516 11.68 22.5 1 78.88 497 LYS B C 1
ATOM 8676 O O . LYS B 1 497 ? 23.578 11.055 22.562 1 78.88 497 LYS B O 1
ATOM 8681 N N . GLU B 1 498 ? 22.031 12.406 23.406 1 82.06 498 GLU B N 1
ATOM 8682 C CA . GLU B 1 498 ? 22.797 12.578 24.641 1 82.06 498 GLU B CA 1
ATOM 8683 C C . GLU B 1 498 ? 22.812 11.297 25.453 1 82.06 498 GLU B C 1
ATOM 8685 O O . GLU B 1 498 ? 23.828 10.945 26.062 1 82.06 498 GLU B O 1
ATOM 8690 N N . ARG B 1 499 ? 21.719 10.625 25.484 1 82.19 499 ARG B N 1
ATOM 8691 C CA . ARG B 1 499 ? 21.625 9.391 26.25 1 82.19 499 ARG B CA 1
ATOM 8692 C C . ARG B 1 499 ? 22.469 8.281 25.609 1 82.19 499 ARG B C 1
ATOM 8694 O O . ARG B 1 499 ? 22.859 7.332 26.281 1 82.19 499 ARG B O 1
ATOM 8701 N N . LEU B 1 500 ? 22.703 8.438 24.375 1 79.25 500 LEU B N 1
ATOM 8702 C CA . LEU B 1 500 ? 23.328 7.363 23.609 1 79.25 500 LEU B CA 1
ATOM 8703 C C . LEU B 1 500 ? 24.844 7.418 23.734 1 79.25 500 LEU B C 1
ATOM 8705 O O . LEU B 1 500 ? 25.531 6.453 23.391 1 79.25 500 LEU B O 1
ATOM 8709 N N . ILE B 1 501 ? 25.422 8.359 24.266 1 77.19 501 ILE B N 1
ATOM 8710 C CA . ILE B 1 501 ? 26.875 8.531 24.297 1 77.19 501 ILE B CA 1
ATOM 8711 C C . ILE B 1 501 ? 27.5 7.398 25.109 1 77.19 501 ILE B C 1
ATOM 8713 O O . ILE B 1 501 ? 28.453 6.762 24.641 1 77.19 501 ILE B O 1
ATOM 8717 N N . ASP B 1 502 ? 26.969 6.992 26.203 1 78.12 502 ASP B N 1
ATOM 8718 C CA . ASP B 1 502 ? 27.562 5.973 27.062 1 78.12 502 ASP B CA 1
ATOM 8719 C C . ASP B 1 502 ? 27.297 4.57 26.516 1 78.12 502 ASP B C 1
ATOM 8721 O O . ASP B 1 502 ? 28.234 3.787 26.328 1 78.12 502 ASP B O 1
ATOM 8725 N N . PRO B 1 503 ? 26.047 4.391 26.203 1 77.62 503 PRO B N 1
ATOM 8726 C CA . PRO B 1 503 ? 25.766 3.033 25.734 1 77.62 503 PRO B CA 1
ATOM 8727 C C . PRO B 1 503 ? 26.484 2.697 24.438 1 77.62 503 PRO B C 1
ATOM 8729 O O . PRO B 1 503 ? 26.859 1.542 24.219 1 77.62 503 PRO B O 1
ATOM 8732 N N . ILE B 1 504 ? 26.766 3.574 23.625 1 74.75 504 ILE B N 1
ATOM 8733 C CA . ILE B 1 504 ? 27.406 3.322 22.328 1 74.75 504 ILE B CA 1
ATOM 8734 C C . ILE B 1 504 ? 28.859 2.908 22.547 1 74.75 504 ILE B C 1
ATOM 8736 O O . ILE B 1 504 ? 29.359 2.033 21.844 1 74.75 504 ILE B O 1
ATOM 8740 N N . GLU B 1 505 ? 29.469 3.49 23.422 1 75.5 505 GLU B N 1
ATOM 8741 C CA . GLU B 1 505 ? 30.859 3.135 23.719 1 75.5 505 GLU B CA 1
ATOM 8742 C C . GLU B 1 505 ? 30.953 1.703 24.234 1 75.5 505 GLU B C 1
ATOM 8744 O O . GLU B 1 505 ? 31.891 0.978 23.891 1 75.5 505 GLU B O 1
ATOM 8749 N N . LYS B 1 506 ? 29.953 1.354 24.938 1 75.31 506 LYS B N 1
ATOM 8750 C CA . LYS B 1 506 ? 29.953 0.007 25.5 1 75.31 506 LYS B CA 1
ATOM 8751 C C . LYS B 1 506 ? 29.719 -1.042 24.406 1 75.31 506 LYS B C 1
ATOM 8753 O O . LYS B 1 506 ? 30.328 -2.107 24.422 1 75.31 506 LYS B O 1
ATOM 8758 N N . ILE B 1 507 ? 28.859 -0.717 23.531 1 74.44 507 ILE B N 1
ATOM 8759 C CA . ILE B 1 507 ? 28.516 -1.679 22.484 1 74.44 507 ILE B CA 1
ATOM 8760 C C . ILE B 1 507 ? 29.672 -1.825 21.516 1 74.44 507 ILE B C 1
ATOM 8762 O O . ILE B 1 507 ? 29.938 -2.922 21.016 1 74.44 507 ILE B O 1
ATOM 8766 N N . LYS B 1 508 ? 30.281 -0.728 21.203 1 71.06 508 LYS B N 1
ATOM 8767 C CA . LYS B 1 508 ? 31.453 -0.792 20.328 1 71.06 508 LYS B CA 1
ATOM 8768 C C . LYS B 1 508 ? 32.531 -1.731 20.891 1 71.06 508 LYS B C 1
ATOM 8770 O O . LYS B 1 508 ? 33.125 -2.494 20.156 1 71.06 508 LYS B O 1
ATOM 8775 N N . LYS B 1 509 ? 32.625 -1.659 22.109 1 68.5 509 LYS B N 1
ATOM 8776 C CA . LYS B 1 509 ? 33.594 -2.514 22.781 1 68.5 509 LYS B CA 1
ATOM 8777 C C . LYS B 1 509 ? 33.188 -3.979 22.719 1 68.5 509 LYS B C 1
ATOM 8779 O O . LYS B 1 509 ? 34.031 -4.867 22.609 1 68.5 509 LYS B O 1
ATOM 8784 N N . LEU B 1 510 ? 31.875 -4.125 22.812 1 63.28 510 LEU B N 1
ATOM 8785 C CA . LEU B 1 510 ? 31.328 -5.48 22.812 1 63.28 510 LEU B CA 1
ATOM 8786 C C . LEU B 1 510 ? 31.453 -6.113 21.422 1 63.28 510 LEU B C 1
ATOM 8788 O O . LEU B 1 510 ? 31.828 -7.285 21.312 1 63.28 510 LEU B O 1
ATOM 8792 N N . PHE B 1 511 ? 31.078 -5.43 20.406 1 59.38 511 PHE B N 1
ATOM 8793 C CA . PHE B 1 511 ? 31.031 -6 19.078 1 59.38 511 PHE B CA 1
ATOM 8794 C C . PHE B 1 511 ? 32.406 -6.012 18.438 1 59.38 511 PHE B C 1
ATOM 8796 O O . PHE B 1 511 ? 32.656 -6.734 17.469 1 59.38 511 PHE B O 1
ATOM 8803 N N . ASP B 1 512 ? 33.312 -5.109 18.828 1 56.19 512 ASP B N 1
ATOM 8804 C CA . ASP B 1 512 ? 34.719 -5.203 18.422 1 56.19 512 ASP B CA 1
ATOM 8805 C C . ASP B 1 512 ? 35.406 -6.395 19.078 1 56.19 512 ASP B C 1
ATOM 8807 O O . ASP B 1 512 ? 36.594 -6.621 18.875 1 56.19 512 ASP B O 1
ATOM 8811 N N . LEU B 1 513 ? 34.844 -6.984 20.094 1 45.31 513 LEU B N 1
ATOM 8812 C CA . LEU B 1 513 ? 35.562 -8.109 20.688 1 45.31 513 LEU B CA 1
ATOM 8813 C C . LEU B 1 513 ? 35.75 -9.219 19.672 1 45.31 513 LEU B C 1
ATOM 8815 O O . LEU B 1 513 ? 34.844 -9.602 18.969 1 45.31 513 LEU B O 1
ATOM 8819 N N . PRO B 1 514 ? 37 -9.453 19.281 1 41.31 514 PRO B N 1
ATOM 8820 C CA . PRO B 1 514 ? 37.375 -10.594 18.438 1 41.31 514 PRO B CA 1
ATOM 8821 C C . PRO B 1 514 ? 36.594 -11.859 18.797 1 41.31 514 PRO B C 1
ATOM 8823 O O . PRO B 1 514 ? 36.156 -12.023 19.922 1 41.31 514 PRO B O 1
ATOM 8826 N N . ASP B 1 515 ? 36 -12.5 17.859 1 38.88 515 ASP B N 1
ATOM 8827 C CA . ASP B 1 515 ? 35.438 -13.844 17.953 1 38.88 515 ASP B CA 1
ATOM 8828 C C . ASP B 1 515 ? 36.281 -14.703 18.906 1 38.88 515 ASP B C 1
ATOM 8830 O O . ASP B 1 515 ? 37.469 -14.922 18.672 1 38.88 515 ASP B O 1
ATOM 8834 N N . HIS B 1 516 ? 36.281 -14.625 20.141 1 35.19 516 HIS B N 1
ATOM 8835 C CA . HIS B 1 516 ? 36.906 -15.766 20.812 1 35.19 516 HIS B CA 1
ATOM 8836 C C . HIS B 1 516 ? 36.656 -17.062 20.047 1 35.19 516 HIS B C 1
ATOM 8838 O O . HIS B 1 516 ? 35.5 -17.375 19.734 1 35.19 516 HIS B O 1
ATOM 8844 N N . THR B 1 517 ? 37.688 -17.5 19.297 1 31.77 517 THR B N 1
ATOM 8845 C CA . THR B 1 517 ? 37.844 -18.828 18.703 1 31.77 517 THR B CA 1
ATOM 8846 C C . THR B 1 517 ? 37.281 -19.906 19.609 1 31.77 517 THR B C 1
ATOM 8848 O O . THR B 1 517 ? 37.688 -20.031 20.766 1 31.77 517 THR B O 1
ATOM 8851 N N . THR B 1 518 ? 36.062 -20.266 19.484 1 30.25 518 THR B N 1
ATOM 8852 C CA . THR B 1 518 ? 35.719 -21.578 20.031 1 30.25 518 THR B CA 1
ATOM 8853 C C . THR B 1 518 ? 36.938 -22.516 19.922 1 30.25 518 THR B C 1
ATOM 8855 O O . THR B 1 518 ? 37.469 -22.703 18.844 1 30.25 518 THR B O 1
ATOM 8858 N N . GLU B 1 519 ? 37.75 -22.594 20.984 1 27.95 519 GLU B N 1
ATOM 8859 C CA . GLU B 1 519 ? 38.562 -23.797 21.125 1 27.95 519 GLU B CA 1
ATOM 8860 C C . GLU B 1 519 ? 37.875 -25 20.5 1 27.95 519 GLU B C 1
ATOM 8862 O O . GLU B 1 519 ? 36.656 -25.109 20.562 1 27.95 519 GLU B O 1
ATOM 8867 N N . LYS B 1 520 ? 38.625 -25.641 19.609 1 30.02 520 LYS B N 1
ATOM 8868 C CA . LYS B 1 520 ? 38.344 -26.938 19.016 1 30.02 520 LYS B CA 1
ATOM 8869 C C . LYS B 1 520 ? 37.656 -27.859 20.016 1 30.02 520 LYS B C 1
ATOM 8871 O O . LYS B 1 520 ? 38.219 -28.172 21.062 1 30.02 520 LYS B O 1
ATOM 8876 N N . ILE B 1 521 ? 36.406 -27.766 20.188 1 24.86 521 ILE B N 1
ATOM 8877 C CA . ILE B 1 521 ? 35.906 -28.984 20.828 1 24.86 521 ILE B CA 1
ATOM 8878 C C . ILE B 1 521 ? 36.719 -30.188 20.328 1 24.86 521 ILE B C 1
ATOM 8880 O O . ILE B 1 521 ? 36.688 -30.484 19.125 1 24.86 521 ILE B O 1
ATOM 8884 N N . GLN B 1 522 ? 37.844 -30.391 20.938 1 23.86 522 GLN B N 1
ATOM 8885 C CA . GLN B 1 522 ? 38.562 -31.672 20.844 1 23.86 522 GLN B CA 1
ATOM 8886 C C . GLN B 1 522 ? 37.562 -32.844 20.703 1 23.86 522 GLN B C 1
ATOM 8888 O O . GLN B 1 522 ? 36.688 -33 21.531 1 23.86 522 GLN B O 1
ATOM 8893 N N . THR B 1 523 ? 37.25 -33.062 19.422 1 24.98 523 THR B N 1
ATOM 8894 C CA . THR B 1 523 ? 36.688 -34.406 19.234 1 24.98 523 THR B CA 1
ATOM 8895 C C . THR B 1 523 ? 37.344 -35.406 20.219 1 24.98 523 THR B C 1
ATOM 8897 O O . THR B 1 523 ? 38.562 -35.594 20.219 1 24.98 523 THR B O 1
ATOM 8900 N N . PHE B 1 524 ? 36.781 -35.312 21.453 1 21.67 524 PHE B N 1
ATOM 8901 C CA . PHE B 1 524 ? 37.188 -36.438 22.281 1 21.67 524 PHE B CA 1
ATOM 8902 C C . PHE B 1 524 ? 37.438 -37.656 21.422 1 21.67 524 PHE B C 1
ATOM 8904 O O . PHE B 1 524 ? 36.594 -38.031 20.609 1 21.67 524 PHE B O 1
ATOM 8911 N N . LYS B 1 525 ? 38.656 -37.781 21.047 1 23.92 525 LYS B N 1
ATOM 8912 C CA . LYS B 1 525 ? 39.125 -39.094 20.609 1 23.92 525 LYS B CA 1
ATOM 8913 C C . LYS B 1 525 ? 38.406 -40.219 21.375 1 23.92 525 LYS B C 1
ATOM 8915 O O . LYS B 1 525 ? 38.406 -40.25 22.594 1 23.92 525 LYS B O 1
ATOM 8920 N N . ASP B 1 526 ? 37.156 -40.688 20.719 1 22.27 526 ASP B N 1
ATOM 8921 C CA . ASP B 1 526 ? 36.656 -41.938 21.281 1 22.27 526 ASP B CA 1
ATOM 8922 C C . ASP B 1 526 ? 37.844 -42.781 21.812 1 22.27 526 ASP B C 1
ATOM 8924 O O . ASP B 1 526 ? 38.844 -42.969 21.109 1 22.27 526 ASP B O 1
ATOM 8928 N N . PRO B 1 527 ? 38.188 -42.562 23.016 1 25.22 527 PRO B N 1
ATOM 8929 C CA . PRO B 1 527 ? 39.062 -43.594 23.531 1 25.22 527 PRO B CA 1
ATOM 8930 C C . PRO B 1 527 ? 38.844 -44.938 22.875 1 25.22 527 PRO B C 1
ATOM 8932 O O . PRO B 1 527 ? 37.781 -45.188 22.312 1 25.22 527 PRO B O 1
ATOM 8935 N N . ASP B 1 528 ? 39.969 -45.625 22.594 1 23.64 528 ASP B N 1
ATOM 8936 C CA . ASP B 1 528 ? 40.188 -46.969 22.094 1 23.64 528 ASP B CA 1
ATOM 8937 C C . ASP B 1 528 ? 39.219 -47.969 22.766 1 23.64 528 ASP B C 1
ATOM 8939 O O . ASP B 1 528 ? 39.5 -48.406 23.891 1 23.64 528 ASP B O 1
ATOM 8943 N N . ASN B 1 529 ? 37.844 -47.594 22.891 1 21.89 529 ASN B N 1
ATOM 8944 C CA . ASN B 1 529 ? 37.125 -48.719 23.516 1 21.89 529 ASN B CA 1
ATOM 8945 C C . ASN B 1 529 ? 37.531 -50.031 22.891 1 21.89 529 ASN B C 1
ATOM 8947 O O . ASN B 1 529 ? 37.375 -50.219 21.672 1 21.89 529 ASN B O 1
ATOM 8951 N N . THR B 1 530 ? 38.438 -50.812 23.406 1 22.98 530 THR B N 1
ATOM 8952 C CA . THR B 1 530 ? 38.656 -52.25 23.312 1 22.98 530 THR B CA 1
ATOM 8953 C C . THR B 1 530 ? 37.344 -53 23.297 1 22.98 530 THR B C 1
ATOM 8955 O O . THR B 1 530 ? 37.312 -54.219 23.047 1 22.98 530 THR B O 1
ATOM 8958 N N . GLN B 1 531 ? 36.188 -52.594 24.047 1 20.72 531 GLN B N 1
ATOM 8959 C CA . GLN B 1 531 ? 35.594 -53.875 24.375 1 20.72 531 GLN B CA 1
ATOM 8960 C C . GLN B 1 531 ? 35.344 -54.688 23.109 1 20.72 531 GLN B C 1
ATOM 8962 O O . GLN B 1 531 ? 35.344 -54.156 22 1 20.72 531 GLN B O 1
ATOM 8967 N N . SER B 1 532 ? 34.656 -55.938 23.375 1 22.52 532 SER B N 1
ATOM 8968 C CA . SER B 1 532 ? 34.031 -57.219 23.047 1 22.52 532 SER B CA 1
ATOM 8969 C C . SER B 1 532 ? 33 -57.031 21.953 1 22.52 532 SER B C 1
ATOM 8971 O O . SER B 1 532 ? 32.406 -55.969 21.797 1 22.52 532 SER B O 1
ATOM 8973 N N . GLN B 1 533 ? 32.844 -58 21 1 22.25 533 GLN B N 1
ATOM 8974 C CA . GLN B 1 533 ? 32.281 -58.375 19.703 1 22.25 533 GLN B CA 1
ATOM 8975 C C . GLN B 1 533 ? 30.781 -58.156 19.656 1 22.25 533 GLN B C 1
ATOM 8977 O O . GLN B 1 533 ? 30.125 -58.5 18.672 1 22.25 533 GLN B O 1
ATOM 8982 N N . LEU B 1 534 ? 30.062 -57.844 20.797 1 22.38 534 LEU B N 1
ATOM 8983 C CA . LEU B 1 534 ? 28.703 -58.375 20.641 1 22.38 534 LEU B CA 1
ATOM 8984 C C . LEU B 1 534 ? 27.953 -57.656 19.531 1 22.38 534 LEU B C 1
ATOM 8986 O O . LEU B 1 534 ? 28.188 -56.438 19.312 1 22.38 534 LEU B O 1
ATOM 8990 N N . GLN B 1 535 ? 27.156 -58.406 18.672 1 21.97 535 GLN B N 1
ATOM 8991 C CA . GLN B 1 535 ? 26.453 -58.344 17.406 1 21.97 535 GLN B CA 1
ATOM 8992 C C . GLN B 1 535 ? 25.375 -57.25 17.422 1 21.97 535 GLN B C 1
ATOM 8994 O O . GLN B 1 535 ? 24.438 -57.312 18.234 1 21.97 535 GLN B O 1
ATOM 8999 N N . PRO B 1 536 ? 25.75 -55.906 17.328 1 23.66 536 PRO B N 1
ATOM 9000 C CA . PRO B 1 536 ? 24.828 -54.812 17.547 1 23.66 536 PRO B CA 1
ATOM 9001 C C . PRO B 1 536 ? 23.531 -54.938 16.75 1 23.66 536 PRO B C 1
ATOM 9003 O O . PRO B 1 536 ? 23.562 -55.344 15.578 1 23.66 536 PRO B O 1
ATOM 9006 N N . SER B 1 537 ? 22.438 -55.25 17.406 1 21.83 537 SER B N 1
ATOM 9007 C CA . SER B 1 537 ? 21.109 -55.531 16.875 1 21.83 537 SER B CA 1
ATOM 9008 C C . SER B 1 537 ? 20.625 -54.438 15.953 1 21.83 537 SER B C 1
ATOM 9010 O O . SER B 1 537 ? 21.016 -53.281 16.125 1 21.83 537 SER B O 1
ATOM 9012 N N . ASP B 1 538 ? 19.969 -54.688 14.758 1 21.69 538 ASP B N 1
ATOM 9013 C CA . ASP B 1 538 ? 19.469 -54.219 13.469 1 21.69 538 ASP B CA 1
ATOM 9014 C C . ASP B 1 538 ? 18.438 -53.125 13.648 1 21.69 538 ASP B C 1
ATOM 9016 O O . ASP B 1 538 ? 17.219 -53.375 13.586 1 21.69 538 ASP B O 1
ATOM 9020 N N . THR B 1 539 ? 18.594 -52.156 14.664 1 22.53 539 THR B N 1
ATOM 9021 C CA . THR B 1 539 ? 17.359 -51.375 14.797 1 22.53 539 THR B CA 1
ATOM 9022 C C . THR B 1 539 ? 17.078 -50.594 13.516 1 22.53 539 THR B C 1
ATOM 9024 O O . THR B 1 539 ? 17.969 -49.938 12.969 1 22.53 539 THR B O 1
ATOM 9027 N N . SER B 1 540 ? 15.914 -50.719 12.898 1 20.14 540 SER B N 1
ATOM 9028 C CA . SER B 1 540 ? 15.273 -50.312 11.656 1 20.14 540 SER B CA 1
ATOM 9029 C C . SER B 1 540 ? 15.156 -48.781 11.594 1 20.14 540 SER B C 1
ATOM 9031 O O . SER B 1 540 ? 14.633 -48.156 12.523 1 20.14 540 SER B O 1
ATOM 9033 N N . LYS B 1 541 ? 16.156 -48 10.984 1 24.17 541 LYS B N 1
ATOM 9034 C CA . LYS B 1 541 ? 16.266 -46.625 10.547 1 24.17 541 LYS B CA 1
ATOM 9035 C C . LYS B 1 541 ? 14.961 -46.156 9.922 1 24.17 541 LYS B C 1
ATOM 9037 O O . LYS B 1 541 ? 14.602 -46.562 8.812 1 24.17 541 LYS B O 1
ATOM 9042 N N . ASN B 1 542 ? 13.93 -45.844 10.812 1 21.12 542 ASN B N 1
ATOM 9043 C CA . ASN B 1 542 ? 12.711 -45.312 10.227 1 21.12 542 ASN B CA 1
ATOM 9044 C C . ASN B 1 542 ? 12.992 -44.031 9.422 1 21.12 542 ASN B C 1
ATOM 9046 O O . ASN B 1 542 ? 13.516 -43.062 9.961 1 21.12 542 ASN B O 1
ATOM 9050 N N . ASN B 1 543 ? 13.445 -44.094 8.148 1 22.02 543 ASN B N 1
ATOM 9051 C CA . ASN B 1 543 ? 13.688 -43.219 7.02 1 22.02 543 ASN B CA 1
ATOM 9052 C C . ASN B 1 543 ? 12.547 -42.219 6.836 1 22.02 543 ASN B C 1
ATOM 9054 O O . ASN B 1 543 ? 11.523 -42.531 6.238 1 22.02 543 ASN B O 1
ATOM 9058 N N . ASN B 1 544 ? 12.258 -41.375 7.875 1 23.62 544 ASN B N 1
ATOM 9059 C CA . ASN B 1 544 ? 11.242 -40.375 7.609 1 23.62 544 ASN B CA 1
ATOM 9060 C C . ASN B 1 544 ? 11.641 -39.469 6.457 1 23.62 544 ASN B C 1
ATOM 9062 O O . ASN B 1 544 ? 12.648 -38.75 6.543 1 23.62 544 ASN B O 1
ATOM 9066 N N . SER B 1 545 ? 11.5 -39.781 5.203 1 23.75 545 SER B N 1
ATOM 9067 C CA . SER B 1 545 ? 11.656 -39.094 3.932 1 23.75 545 SER B CA 1
ATOM 9068 C C . SER B 1 545 ? 10.992 -37.719 3.971 1 23.75 545 SER B C 1
ATOM 9070 O O . SER B 1 545 ? 9.789 -37.594 4.234 1 23.75 545 SER B O 1
ATOM 9072 N N . ALA B 1 546 ? 11.641 -36.688 4.324 1 29.52 546 ALA B N 1
ATOM 9073 C CA . ALA B 1 546 ? 11.25 -35.312 4.02 1 29.52 546 ALA B CA 1
ATOM 9074 C C . ALA B 1 546 ? 10.648 -35.188 2.621 1 29.52 546 ALA B C 1
ATOM 9076 O O . ALA B 1 546 ? 11.359 -35.344 1.624 1 29.52 546 ALA B O 1
ATOM 9077 N N . VAL B 1 547 ? 9.398 -35.594 2.434 1 29.06 547 VAL B N 1
ATOM 9078 C CA . VAL B 1 547 ? 8.641 -35.469 1.193 1 29.06 547 VAL B CA 1
ATOM 9079 C C . VAL B 1 547 ? 8.711 -34.031 0.704 1 29.06 547 VAL B C 1
ATOM 9081 O O . VAL B 1 547 ? 8.273 -33.094 1.403 1 29.06 547 VAL B O 1
ATOM 9084 N N . ASP B 1 548 ? 9.664 -33.594 0.016 1 33.62 548 ASP B N 1
ATOM 9085 C CA . ASP B 1 548 ? 9.789 -32.375 -0.767 1 33.62 548 ASP B CA 1
ATOM 9086 C C . ASP B 1 548 ? 8.477 -32.031 -1.475 1 33.62 548 ASP B C 1
ATOM 9088 O O . ASP B 1 548 ? 8.07 -32.719 -2.406 1 33.62 548 ASP B O 1
ATOM 9092 N N . ASN B 1 549 ? 7.531 -31.609 -0.726 1 35.09 549 ASN B N 1
ATOM 9093 C CA . ASN B 1 549 ? 6.227 -31.203 -1.234 1 35.09 549 ASN B CA 1
ATOM 9094 C C . ASN B 1 549 ? 6.352 -30.109 -2.297 1 35.09 549 ASN B C 1
ATOM 9096 O O . ASN B 1 549 ? 6.098 -28.938 -2.02 1 35.09 549 ASN B O 1
ATOM 9100 N N . GLU B 1 550 ? 7.352 -30.125 -3.115 1 42 550 GLU B N 1
ATOM 9101 C CA . GLU B 1 550 ? 7.297 -29.203 -4.25 1 42 550 GLU B CA 1
ATOM 9102 C C . GLU B 1 550 ? 6.023 -29.406 -5.062 1 42 550 GLU B C 1
ATOM 9104 O O . GLU B 1 550 ? 5.699 -30.531 -5.449 1 42 550 GLU B O 1
ATOM 9109 N N . SER B 1 551 ? 5.145 -28.562 -4.883 1 44.97 551 SER B N 1
ATOM 9110 C CA . SER B 1 551 ? 3.953 -28.672 -5.719 1 44.97 551 SER B CA 1
ATOM 9111 C C . SER B 1 551 ? 4.324 -28.938 -7.172 1 44.97 551 SER B C 1
ATOM 9113 O O . SER B 1 551 ? 5.438 -28.625 -7.605 1 44.97 551 SER B O 1
ATOM 9115 N N . PHE B 1 552 ? 3.576 -29.75 -7.797 1 40.47 552 PHE B N 1
ATOM 9116 C CA . PHE B 1 552 ? 3.777 -30.109 -9.195 1 40.47 552 PHE B CA 1
ATOM 9117 C C . PHE B 1 552 ? 4.137 -28.891 -10.023 1 40.47 552 PHE B C 1
ATOM 9119 O O . PHE B 1 552 ? 4.98 -28.953 -10.922 1 40.47 552 PHE B O 1
ATOM 9126 N N . GLU B 1 553 ? 3.516 -27.844 -9.727 1 47.41 553 GLU B N 1
ATOM 9127 C CA . GLU B 1 553 ? 3.742 -26.656 -10.539 1 47.41 553 GLU B CA 1
ATOM 9128 C C . GLU B 1 553 ? 5.156 -26.109 -10.336 1 47.41 553 GLU B C 1
ATOM 9130 O O . GLU B 1 553 ? 5.793 -25.656 -11.289 1 47.41 553 GLU B O 1
ATOM 9135 N N . GLU B 1 554 ? 5.602 -26.141 -9.148 1 49.47 554 GLU B N 1
ATOM 9136 C CA . GLU B 1 554 ? 6.965 -25.703 -8.859 1 49.47 554 GLU B CA 1
ATOM 9137 C C . GLU B 1 554 ? 7.988 -26.609 -9.555 1 49.47 554 GLU B C 1
ATOM 9139 O O . GLU B 1 554 ? 9.109 -26.172 -9.828 1 49.47 554 GLU B O 1
ATOM 9144 N N . MET B 1 555 ? 7.652 -27.75 -9.852 1 45.16 555 MET B N 1
ATOM 9145 C CA . MET B 1 555 ? 8.523 -28.781 -10.422 1 45.16 555 MET B CA 1
ATOM 9146 C C . MET B 1 555 ? 8.789 -28.5 -11.898 1 45.16 555 MET B C 1
ATOM 9148 O O . MET B 1 555 ? 9.867 -28.812 -12.398 1 45.16 555 MET B O 1
ATOM 9152 N N . ILE B 1 556 ? 7.703 -28.125 -12.523 1 46.72 556 ILE B N 1
ATOM 9153 C CA . ILE B 1 556 ? 7.918 -27.844 -13.938 1 46.72 556 ILE B CA 1
ATOM 9154 C C . ILE B 1 556 ? 8.516 -26.453 -14.117 1 46.72 556 ILE B C 1
ATOM 9156 O O . ILE B 1 556 ? 9.273 -26.219 -15.062 1 46.72 556 ILE B O 1
ATOM 9160 N N . ALA B 1 557 ? 8.258 -25.469 -13.141 1 46.09 557 ALA B N 1
ATOM 9161 C CA . ALA B 1 557 ? 8.844 -24.141 -13.188 1 46.09 557 ALA B CA 1
ATOM 9162 C C . ALA B 1 557 ? 9.836 -23.922 -12.047 1 46.09 557 ALA B C 1
ATOM 9164 O O . ALA B 1 557 ? 9.438 -23.875 -10.883 1 46.09 557 ALA B O 1
ATOM 9165 N N . PRO B 1 558 ? 11.117 -24.109 -12.328 1 39.09 558 PRO B N 1
ATOM 9166 C CA . PRO B 1 558 ? 12.086 -23.953 -11.242 1 39.09 558 PRO B CA 1
ATOM 9167 C C . PRO B 1 558 ? 11.992 -22.609 -10.539 1 39.09 558 PRO B C 1
ATOM 9169 O O . PRO B 1 558 ? 11.914 -21.562 -11.203 1 39.09 558 PRO B O 1
ATOM 9172 N N . SER B 1 559 ? 11.312 -22.656 -9.477 1 39.06 559 SER B N 1
ATOM 9173 C CA . SER B 1 559 ? 11.383 -21.484 -8.602 1 39.06 559 SER B CA 1
ATOM 9174 C C . SER B 1 559 ? 12.82 -21.172 -8.211 1 39.06 559 SER B C 1
ATOM 9176 O O . SER B 1 559 ? 13.578 -22.078 -7.832 1 39.06 559 SER B O 1
ATOM 9178 N N . ASP B 1 560 ? 13.445 -20.281 -8.82 1 37.41 560 ASP B N 1
ATOM 9179 C CA . ASP B 1 560 ? 14.727 -19.812 -8.312 1 37.41 560 ASP B CA 1
ATOM 9180 C C . ASP B 1 560 ? 14.656 -19.547 -6.812 1 37.41 560 ASP B C 1
ATOM 9182 O O . ASP B 1 560 ? 14.195 -18.484 -6.387 1 37.41 560 ASP B O 1
ATOM 9186 N N . VAL B 1 561 ? 14.547 -20.594 -6.234 1 36.94 561 VAL B N 1
ATOM 9187 C CA . VAL B 1 561 ? 14.68 -20.438 -4.789 1 36.94 561 VAL B CA 1
ATOM 9188 C C . VAL B 1 561 ? 16.031 -19.812 -4.461 1 36.94 561 VAL B C 1
ATOM 9190 O O . VAL B 1 561 ? 17.062 -20.219 -5.008 1 36.94 561 VAL B O 1
ATOM 9193 N N . LEU B 1 562 ? 16.141 -18.75 -4.078 1 36.28 562 LEU B N 1
ATOM 9194 C CA . LEU B 1 562 ? 17.359 -18.172 -3.529 1 36.28 562 LEU B CA 1
ATOM 9195 C C . LEU B 1 562 ? 18.078 -19.156 -2.619 1 36.28 562 LEU B C 1
ATOM 9197 O O . LEU B 1 562 ? 17.516 -19.594 -1.616 1 36.28 562 LEU B O 1
ATOM 9201 N N . ASP B 1 563 ? 18.969 -19.969 -3.277 1 35.25 563 ASP B N 1
ATOM 9202 C CA . ASP B 1 563 ? 19.984 -20.578 -2.426 1 35.25 563 ASP B CA 1
ATOM 9203 C C . ASP B 1 563 ? 20.859 -19.531 -1.75 1 35.25 563 ASP B C 1
ATOM 9205 O O . ASP B 1 563 ? 21.625 -18.844 -2.414 1 35.25 563 ASP B O 1
ATOM 9209 N N . VAL B 1 564 ? 20.391 -18.969 -0.824 1 33.25 564 VAL B N 1
ATOM 9210 C CA . VAL B 1 564 ? 21.359 -18.219 -0.004 1 33.25 564 VAL B CA 1
ATOM 9211 C C . VAL B 1 564 ? 22.516 -19.141 0.383 1 33.25 564 VAL B C 1
ATOM 9213 O O . VAL B 1 564 ? 22.359 -20.031 1.212 1 33.25 564 VAL B O 1
ATOM 9216 N N . ASP B 1 565 ? 23.266 -19.719 -0.624 1 30.34 565 ASP B N 1
ATOM 9217 C CA . ASP B 1 565 ? 24.5 -20.422 -0.341 1 30.34 565 ASP B CA 1
ATOM 9218 C C . ASP B 1 565 ? 25.406 -19.609 0.583 1 30.34 565 ASP B C 1
ATOM 9220 O O . ASP B 1 565 ? 25.906 -18.562 0.196 1 30.34 565 ASP B O 1
ATOM 9224 N N . MET B 1 566 ? 25.172 -19.75 1.764 1 28.67 566 MET B N 1
ATOM 9225 C CA . MET B 1 566 ? 26.188 -19.312 2.707 1 28.67 566 MET B CA 1
ATOM 9226 C C . MET B 1 566 ? 27.453 -20.125 2.566 1 28.67 566 MET B C 1
ATOM 9228 O O . MET B 1 566 ? 28.375 -20.016 3.385 1 28.67 566 MET B O 1
ATOM 9232 N N . ASP B 1 567 ? 27.656 -21.156 1.656 1 27.25 567 ASP B N 1
ATOM 9233 C CA . ASP B 1 567 ? 28.828 -22.016 1.685 1 27.25 567 ASP B CA 1
ATOM 9234 C C . ASP B 1 567 ? 30.094 -21.25 1.308 1 27.25 567 ASP B C 1
ATOM 9236 O O . ASP B 1 567 ? 31.188 -21.578 1.771 1 27.25 567 ASP B O 1
ATOM 9240 N N . PRO B 1 568 ? 30.109 -20.469 0.254 1 27.91 568 PRO B N 1
ATOM 9241 C CA . PRO B 1 568 ? 31.516 -20.094 0.084 1 27.91 568 PRO B CA 1
ATOM 9242 C C . PRO B 1 568 ? 32.125 -19.5 1.354 1 27.91 568 PRO B C 1
ATOM 9244 O O . PRO B 1 568 ? 33.312 -19.125 1.363 1 27.91 568 PRO B O 1
ATOM 9247 N N . LEU B 1 569 ? 31.312 -19.234 2.256 1 24.12 569 LEU B N 1
ATOM 9248 C CA . LEU B 1 569 ? 32 -18.703 3.426 1 24.12 569 LEU B CA 1
ATOM 9249 C C . LEU B 1 569 ? 32.781 -19.797 4.133 1 24.12 569 LEU B C 1
ATOM 9251 O O . LEU B 1 569 ? 33.438 -19.547 5.145 1 24.12 569 LEU B O 1
ATOM 9255 N N . ILE B 1 570 ? 32.656 -21.109 3.717 1 24.12 570 ILE B N 1
ATOM 9256 C CA . ILE B 1 570 ? 33.5 -22 4.48 1 24.12 570 ILE B CA 1
ATOM 9257 C C . ILE B 1 570 ? 34.969 -21.828 4.016 1 24.12 570 ILE B C 1
ATOM 9259 O O . ILE B 1 570 ? 35.875 -21.875 4.824 1 24.12 570 ILE B O 1
ATOM 9263 N N . ASN B 1 571 ? 35.281 -21.859 2.754 1 23.09 571 ASN B N 1
ATOM 9264 C CA . ASN B 1 571 ? 36.719 -22.078 2.504 1 23.09 571 ASN B CA 1
ATOM 9265 C C . ASN B 1 571 ? 37.531 -20.828 2.803 1 23.09 571 ASN B C 1
ATOM 9267 O O . ASN B 1 571 ? 38.75 -20.875 2.863 1 23.09 571 ASN B O 1
ATOM 9271 N N . SER B 1 572 ? 37 -19.609 2.428 1 20.14 572 SER B N 1
ATOM 9272 C CA . SER B 1 572 ? 38.094 -18.641 2.586 1 20.14 572 SER B CA 1
ATOM 9273 C C . SER B 1 572 ? 38.312 -18.297 4.055 1 20.14 572 SER B C 1
ATOM 9275 O O . SER B 1 572 ? 39 -17.328 4.375 1 20.14 572 SER B O 1
ATOM 9277 N N . ILE B 1 573 ? 37.938 -19.141 4.992 1 18.98 573 ILE B N 1
ATOM 9278 C CA . ILE B 1 573 ? 38.938 -19.094 6.066 1 18.98 573 ILE B CA 1
ATOM 9279 C C . ILE B 1 573 ? 40.156 -19.922 5.672 1 18.98 573 ILE B C 1
ATOM 9281 O O . ILE B 1 573 ? 40.031 -21.078 5.27 1 18.98 573 ILE B O 1
#

InterPro domains:
  IPR002035 von Willebrand factor, type A [PS50234] (7-212)
  IPR005160 Ku70/Ku80 C-terminal arm [PF03730] (451-523)
  IPR005161 Ku70/Ku80, N-terminal alpha/beta [PF03731] (8-166)
  IPR006164 Ku70/Ku80, DNA-binding domain [PF02735] (223-423)
  IPR006164 Ku70/Ku80, DNA-binding domain [SM00559] (275-418)
  IPR016194 SPOC-like, C-terminal domain superfamily [G3DSA:2.40.290.10] (212-414)
  IPR016194 SPOC-like, C-terminal domain superfamily [SSF100939] (213-514)
  IPR024193 Ku80 [cd00873] (213-513)
  IPR036465 von Willebrand factor A-like domain superfamily [G3DSA:3.40.50.410] (2-210)
  IPR036465 von Willebrand factor A-like domain superfamily [SSF53300] (5-165)

Sequence (1146 aa):
MVNKKELLVFVINVGVSSKDSQSNPVFLDKTKKIVQHLMEKKIFYRPKDEIGLLLYGSTTTLNENNFNNVEEIQNDSQCVIQMPNWDLIQFVSNLQLTDCVSNWIEALYAAIDLIKRESVDDCNKLIVLFSDFKEVPDDIPFDEKEIISKLKDQKIKLIAIGLELLHNITKDTITSSEKLIIDICKQTNGIYRTINEAFNDTRFIKKAQSRLIGWSCDLELLDIKIPIKSYVKVTKEARFPLWELVTDKTSESKTIEPNEPVQAERVREHHGRHRDIHNAENTIRGYNYGGRFIPFSKEDEETMMYKSGPKSYKFICFTKKKRVGMQYWSSSTSNRIVIPANKSATPKFYSLMEAMNKNDFVAIVRKVYRMNSNPNIVALFPRMNIPNEPWCFVEIILPYAENTRVIESKPLTSFVKKLSKEQNDIVDNLLDAFMSNDISDSSTKKKEKPFMPGCVPSPMRQHKFNMLSYRALNPEKPLPSIDIELKKLLEPSKKIKERLIDPIEKIKKLFDLPDHTTEKIQTFKDPDNTQSQLQPSDTSKNNNSAVDNESFEEMIAPSDVLDVDMDPLINSIMVNKKELLVFVINVGVSSKDSQSNPVFLDKTKKIVQHLMEKKIFYRPKDEIGLLLYGSTTTLNENNFNNVEEIQNDSQCVIQMPNWDLIQFVSNLQLTDCVSNWIEALYAAIDLIKRESVDDCNKLIVLFSDFKEVPDDIPFDEKEIISKLKDQKIKLIAIGLELLHNITKDTITSSEKLIIDICKQTNGIYRTINEAFNDTRFIKKAQSRLIGWSCDLELLDIKIPIKSYVKVTKEARFPLWELVTDKTSESKTIEPNEPVQAERVREHHGRHRDIHNAENTIRGYNYGGRFIPFSKEDEETMMYKSGPKSYKFICFTKKKRVGMQYWSSSTSNRIVIPANKSATPKFYSLMEAMNKNDFVAIVRKVYRMNSNPNIVALFPRMNIPNEPWCFVEIILPYAENTRVIESKPLTSFVKKLSKEQNDIVDNLLDAFMSNDISDSSTKKKEKPFMPGCVPSPMRQHKFNMLSYRALNPEKPLPSIDIELKKLLEPSKKIKERLIDPIEKIKKLFDLPDHTTEKIQTFKDPDNTQSQLQPSDTSKNNNSAVDNESFEEMIAPSDVLDVDMDPLINSI

Secondary structure (DSSP, 8-state):
-----EEEEEEEE-SBSSTTPPP-HHHHHHHHHHHHHHHHHHHHH-TT-EEEEEEES-SS-BSTT--TTEEE---TT--SEE---HHHHHHHHT------B--HHHHHHHHHHHHHHH--SS-EEEEEEE------GGG----HHHHHHHHHHTTEEEEEEESS--TTS-GGG--HHHHHHHHHHHHHT-EEEEHHHHHHHHSS--PPPPPPPPEEEEEEETTEEEEEEEEEEEPPPPPP-PPEEEE-TT---TTS-TTPBPPEEEEE---SSS-----GGGEEEEEEETTEEEEE-HHHHHHHS----SSEEEEEEEEEGGGS-GGG-B--S-EEEEEESSTTTHHHHHHHHHHHHHHTEEEEEEEE-STTPPPEEEEEEEE-S-TTS--EEEEEEEPPGGGB--------GGG-----HHHHHHHHHHHHHTB------SSS-----TTSTTTS--HHHHHHHHHHHHHHH-TTSPPPPPPHHHHHTTS--HHHHHHHHHHHHHHHHHHTS--------------------------------------HHHHHS---------THHHHT-/-----EEEEEEEE-SBSSTTPPP-HHHHHHHHHHHHHHHHHHHHH-TT-EEEEEEES-SS-BSTT--TTEEE---TT--SEE---HHHHHHHHT------B--HHHHHHHHHHHHHHH--SS-EEEEEEE------GGG----HHHHHHHHHHTTEEEEEEESS--TTS-GGG--HHHHHHHHHHHHHT-EEEEHHHHHHHHSS--PPPPPPPPEEEEEEETTEEEEEEEEEEEPPPPPP-PPEEEE-TT---TTS-TTPBPPEEEEE---SSS-----GGGEEEEEEETTEEEEE-HHHHHHHS----SSEEEEEEEEEGGGS-GGG-B--SSEEEEEESSTTTHHHHHHHHHHHHHHTEEEEEEEE-STTPPPEEEEEEEE-S-TTS--EEEEEEEPPGGGB--------GGG-----HHHHHHHHHHHHHTB------SSS-----TTSTTTS--HHHHHHHHHHHHHHH-TTSPPPPPPHHHHHTTS--HHHHHHHHHHHHHHHHHHTS--------------------------------------HHHHHS---------THHHHT-

pLDDT: mean 75.26, std 21.14, range [18.91, 98.12]

Radius of gyration: 38.32 Å; Cα contacts (8 Å, |Δi|>4): 1963; chains: 2; bounding box: 78×118×110 Å